Protein AF-A0A847FSV0-F1 (afdb_monomer)

pLDDT: mean 87.78, std 17.18, range [25.12, 98.75]

Foldseek 3Di:
DFQLAFAAEQAFEDDGDDLVLLLVRLLLCLVLVGAEYEYQHDPPCCQEVVVLDDDDPVRLVSVLVSCVSSVVSNHQYEYEHEHQPDDLPDPVSLVSVVVVVVSVVVSPHQEYEYEPAPHDLDDPDPVSCVPQVHPLSSVQVSQQVVQVVSCVVPVSHAYEYEHNCQAAFPPDDPSLQSNLVRHDQRYAYEHAYRDVADPAHELNRLQNSCVSNVHAHEYAHAPPAQHDLSLQEQRQAEDDRYAQCNSVRHNHYHYNAYPQSLSRQQNSQLSSQCSVGVPPRDRVVSNLVSLCVSQNPVLSVLVVLQQVLLVLLVLLVQLVVCVVVVPPVSNVVSLVVSLVSLVSNLVSLVCLQPPRPNVSVSVVCVLLSQLSVLLSQLLVLLSVLVVCVVVVHQLQVSLVRNVLSVVSNVPSRDRSSCSCVVSSVVSNVSNPPDDDDDPDPPPPPPPDDDPDPPPDDDDAWDAQAVQWTWDDALWIWIWRDFQQETEIEFQFLNPNVVRSVVVNHDYYAEYEYQAFACRRCVNVQVCVVRPHAYEYQPLCLCLAAVVVVVVVPDDDPPDFFLAPSVRGYPDHDFHNYYQYAQDWDWDHDDDDIWIWGWHQQFALFNRGTKTKTDDPDDDDDDDDDDDDDDDDDDDDDPDRDPDDFIEIAREQLDQWQLDGPDPSNQDGGRLDRLNLLSSLLRLVVVLVVCGAWYHYRHHDIDPPRNNSSVNNSVNSCVVCSVRPVQPVCSVVCLQDQWDDPDLQKIWRNQAQWIKIWGQDPVLEIEIEFAAASHGSDFGPDDGSSRGDHDCSCVVVCCVVNVRPAYAAYEYQAAARSRCNCQVVCCVNRVHAYEYEPLHQCCQQCVLQDPAPRHDDDRRHHPHYDYAPDWDDDRPKIWHWHQQPFQARSGIWIWIDDPNFIETENEAQAPDQASQHGNHDLRRVHWLQRQLVNLVVCVVSVGQWYHYGRYDIDGDDPCNSVSSNVVSVVSSVVQCVVDDQQQTPLSNLVQWEKGRQEEEDAAQDKDKIKIKGFQVSRGDRDDDDDDDDPPPDDDPDFDAWKKKKKAKAFPPPKDKPPRIDIDTHGGRDMDMDMMIIHHHAQDFDWFGKMFIFMDINNRTPGGSYIGTYGYHHPPDDSD

Structure (mmCIF, N/CA/C/O backbone):
data_AF-A0A847FSV0-F1
#
_entry.id   AF-A0A847FSV0-F1
#
loop_
_atom_site.group_PDB
_atom_site.id
_atom_site.type_symbol
_atom_site.label_atom_id
_atom_site.label_alt_id
_atom_site.label_comp_id
_atom_site.label_asym_id
_atom_site.label_entity_id
_atom_site.label_seq_id
_atom_site.pdbx_PDB_ins_code
_atom_site.Cartn_x
_atom_site.Cartn_y
_atom_site.Cartn_z
_atom_site.occupancy
_atom_site.B_iso_or_equiv
_atom_site.auth_seq_id
_atom_site.auth_comp_id
_atom_site.auth_asym_id
_atom_site.auth_atom_id
_atom_site.pdbx_PDB_model_num
ATOM 1 N N . MET A 1 1 ? 45.538 18.239 -22.718 1.00 49.47 1 MET A N 1
ATOM 2 C CA . MET A 1 1 ? 45.861 17.245 -21.675 1.00 49.47 1 MET A CA 1
ATOM 3 C C . MET A 1 1 ? 44.571 16.511 -21.412 1.00 49.47 1 MET A C 1
ATOM 5 O O . MET A 1 1 ? 43.623 17.166 -21.015 1.00 49.47 1 MET A O 1
ATOM 9 N N . THR A 1 2 ? 44.470 15.238 -21.768 1.00 70.06 2 THR A N 1
ATOM 10 C CA . THR A 1 2 ? 43.168 14.561 -21.808 1.00 70.06 2 THR A CA 1
ATOM 11 C C . THR A 1 2 ? 43.299 13.171 -21.227 1.00 70.06 2 THR A C 1
ATOM 13 O O . THR A 1 2 ? 44.134 12.394 -21.681 1.00 70.06 2 THR A O 1
ATOM 16 N N . PHE A 1 3 ? 42.459 12.882 -20.237 1.00 91.62 3 PHE A N 1
ATOM 17 C CA . PHE A 1 3 ? 42.220 11.539 -19.727 1.00 91.62 3 PHE A CA 1
ATOM 18 C C . PHE A 1 3 ? 41.781 10.644 -20.891 1.00 91.62 3 PHE A C 1
ATOM 20 O O . PHE A 1 3 ? 40.796 10.956 -21.566 1.00 91.62 3 PHE A O 1
ATOM 27 N N . GLU A 1 4 ? 42.504 9.554 -21.146 1.00 93.62 4 GLU A N 1
ATOM 28 C CA . GLU A 1 4 ? 42.165 8.604 -22.214 1.00 93.62 4 GLU A CA 1
ATOM 29 C C . GLU A 1 4 ? 40.834 7.910 -21.897 1.00 93.62 4 GLU A C 1
ATOM 31 O O . GLU A 1 4 ? 39.951 7.799 -22.753 1.00 93.62 4 GLU A O 1
ATOM 36 N N . ILE A 1 5 ? 40.691 7.501 -20.635 1.00 96.44 5 ILE A N 1
ATOM 37 C CA . ILE A 1 5 ? 39.527 6.807 -20.089 1.00 96.44 5 ILE A CA 1
ATOM 38 C C . ILE A 1 5 ? 38.779 7.765 -19.156 1.00 96.44 5 ILE A C 1
ATOM 40 O O . ILE A 1 5 ? 39.363 8.310 -18.217 1.00 96.44 5 ILE A O 1
ATOM 44 N N . ARG A 1 6 ? 37.492 7.977 -19.437 1.00 97.56 6 ARG A N 1
ATOM 45 C CA . ARG A 1 6 ? 36.583 8.855 -18.689 1.00 97.56 6 ARG A CA 1
ATOM 46 C C . ARG A 1 6 ? 35.257 8.133 -18.543 1.00 97.56 6 ARG A C 1
ATOM 48 O O . ARG A 1 6 ? 34.651 7.790 -19.559 1.00 97.56 6 ARG A O 1
ATOM 55 N N . GLY A 1 7 ? 34.802 7.883 -17.327 1.00 97.00 7 GLY A N 1
ATOM 56 C CA . GLY A 1 7 ? 33.602 7.075 -17.186 1.00 97.00 7 GLY A CA 1
ATOM 57 C C . GLY A 1 7 ? 33.263 6.679 -15.772 1.00 97.00 7 GLY A C 1
ATOM 58 O O . GLY A 1 7 ? 33.636 7.351 -14.811 1.00 97.00 7 GLY A O 1
ATOM 59 N N . LEU A 1 8 ? 32.574 5.547 -15.672 1.00 96.88 8 LEU A N 1
ATOM 60 C CA . LEU A 1 8 ? 32.171 4.971 -14.400 1.00 96.88 8 LEU A CA 1
ATOM 61 C C . LEU A 1 8 ? 32.598 3.511 -14.273 1.00 96.88 8 LEU A C 1
ATOM 63 O O . LEU A 1 8 ? 32.729 2.785 -15.263 1.00 96.88 8 LEU A O 1
ATOM 67 N N . VAL A 1 9 ? 32.773 3.089 -13.028 1.00 98.06 9 VAL A N 1
ATOM 68 C CA . VAL A 1 9 ? 32.883 1.694 -12.616 1.00 98.06 9 VAL A CA 1
ATOM 69 C C . VAL A 1 9 ? 31.700 1.378 -11.713 1.00 98.06 9 VAL A C 1
ATOM 71 O O . VAL A 1 9 ? 31.570 1.940 -10.634 1.00 98.06 9 VAL A O 1
ATOM 74 N N . GLU A 1 10 ? 30.811 0.486 -12.147 1.00 97.94 10 GLU A N 1
ATOM 75 C CA . GLU A 1 10 ? 29.708 -0.008 -11.318 1.00 97.94 10 GLU A CA 1
ATOM 76 C C . GLU A 1 10 ? 30.289 -1.012 -10.316 1.00 97.94 10 GLU A C 1
ATOM 78 O O . GLU A 1 10 ? 30.184 -2.217 -10.513 1.00 97.94 10 GLU A O 1
ATOM 83 N N . GLY A 1 11 ? 31.014 -0.517 -9.311 1.00 95.44 11 GLY A N 1
ATOM 84 C CA . GLY A 1 11 ? 31.899 -1.317 -8.461 1.00 95.44 11 GLY A CA 1
ATOM 85 C C . GLY A 1 11 ? 31.533 -1.333 -6.978 1.00 95.44 11 GLY A C 1
ATOM 86 O O . GLY A 1 11 ? 32.317 -1.835 -6.168 1.00 95.44 11 GLY A O 1
ATOM 87 N N . PHE A 1 12 ? 30.365 -0.789 -6.637 1.00 95.94 12 PHE A N 1
ATOM 88 C CA . PHE A 1 12 ? 29.830 -0.666 -5.286 1.00 95.94 12 PHE A CA 1
ATOM 89 C C . PHE A 1 12 ? 29.203 -1.970 -4.750 1.00 95.94 12 PHE A C 1
ATOM 91 O O . PHE A 1 12 ? 28.859 -2.898 -5.494 1.00 95.94 12 PHE A O 1
ATOM 98 N N . TYR A 1 13 ? 29.047 -2.032 -3.428 1.00 93.50 13 TYR A N 1
ATOM 99 C CA . TYR A 1 13 ? 28.321 -3.060 -2.684 1.00 93.50 13 TYR A CA 1
ATOM 100 C C . TYR A 1 13 ? 26.835 -2.708 -2.541 1.00 93.50 13 TYR A C 1
ATOM 102 O O . TYR A 1 13 ? 26.480 -1.573 -2.260 1.00 93.50 13 TYR A O 1
ATOM 110 N N . GLY A 1 14 ? 25.951 -3.702 -2.641 1.00 92.50 14 GLY A N 1
ATOM 111 C CA . GLY A 1 14 ? 24.498 -3.536 -2.490 1.00 92.50 14 GLY A CA 1
ATOM 112 C C . GLY A 1 14 ? 23.707 -3.874 -3.759 1.00 92.50 14 GLY A C 1
ATOM 113 O O . GLY A 1 14 ? 24.221 -4.574 -4.632 1.00 92.50 14 GLY A O 1
ATOM 114 N N . PRO A 1 15 ? 22.427 -3.467 -3.852 1.00 90.25 15 PRO A N 1
ATOM 115 C CA . PRO A 1 15 ? 21.629 -3.655 -5.061 1.00 90.25 15 PRO A CA 1
ATOM 116 C C . PRO A 1 15 ? 22.259 -2.909 -6.244 1.00 90.25 15 PRO A C 1
ATOM 118 O O . PRO A 1 15 ? 22.368 -1.689 -6.212 1.00 90.25 15 PRO A O 1
ATOM 121 N N . PHE A 1 16 ? 22.687 -3.647 -7.266 1.00 92.94 16 PHE A N 1
ATOM 122 C CA . PHE A 1 16 ? 23.274 -3.090 -8.485 1.00 92.94 16 PHE A CA 1
ATOM 123 C C . PHE A 1 16 ? 22.200 -2.672 -9.490 1.00 92.94 16 PHE A C 1
ATOM 125 O O . PHE A 1 16 ? 21.028 -3.036 -9.348 1.00 92.94 16 PHE A O 1
ATOM 132 N N . TYR A 1 17 ? 22.584 -1.889 -10.496 1.00 96.81 17 TYR A N 1
ATOM 133 C CA . TYR A 1 17 ? 21.621 -1.255 -11.386 1.00 96.81 17 TYR A CA 1
ATOM 134 C C . TYR A 1 17 ? 20.850 -2.292 -12.199 1.00 96.81 17 TYR A C 1
ATOM 136 O O . TYR A 1 17 ? 21.389 -3.309 -12.651 1.00 96.81 17 TYR A O 1
ATOM 144 N N . THR A 1 18 ? 19.565 -2.030 -12.418 1.00 95.56 18 THR A N 1
ATOM 145 C CA . THR A 1 18 ? 18.742 -2.784 -13.374 1.00 95.56 18 THR A CA 1
ATOM 146 C C . THR A 1 18 ? 19.190 -2.493 -14.810 1.00 95.56 18 THR A C 1
ATOM 148 O O . THR A 1 18 ? 19.906 -1.524 -15.057 1.00 95.56 18 THR A O 1
ATOM 151 N N . SER A 1 19 ? 18.777 -3.314 -15.784 1.00 93.75 19 SER A N 1
ATOM 152 C CA . SER A 1 19 ? 19.154 -3.084 -17.190 1.00 93.75 19 SER A CA 1
ATOM 153 C C . SER A 1 19 ? 18.707 -1.705 -17.687 1.00 93.75 19 SER A C 1
ATOM 155 O O . SER A 1 19 ? 19.531 -0.971 -18.217 1.00 93.75 19 SER A O 1
ATOM 157 N N . ALA A 1 20 ? 17.467 -1.296 -17.391 1.00 95.19 20 ALA A N 1
ATOM 158 C CA . ALA A 1 20 ? 16.952 0.019 -17.777 1.00 95.19 20 ALA A CA 1
ATOM 159 C C . ALA A 1 20 ? 17.754 1.181 -17.159 1.00 95.19 20 ALA A C 1
ATOM 161 O O . ALA A 1 20 ? 18.079 2.140 -17.853 1.00 95.19 20 ALA A O 1
ATOM 162 N N . GLN A 1 21 ? 18.128 1.076 -15.878 1.00 97.44 21 GLN A N 1
ATOM 163 C CA . GLN A 1 21 ? 18.961 2.086 -15.210 1.00 97.44 21 GLN A CA 1
ATOM 164 C C . GLN A 1 21 ? 20.370 2.161 -15.816 1.00 97.44 21 GLN A C 1
ATOM 166 O O . GLN A 1 21 ? 20.910 3.251 -15.977 1.00 97.44 21 GLN A O 1
ATOM 171 N N . ARG A 1 22 ? 20.967 1.021 -16.194 1.00 97.44 22 ARG A N 1
ATOM 172 C CA . ARG A 1 22 ? 22.274 0.998 -16.874 1.00 97.44 22 ARG A CA 1
ATOM 173 C C . ARG A 1 22 ? 22.206 1.616 -18.261 1.00 97.44 22 ARG A C 1
ATOM 175 O O . ARG A 1 22 ? 23.086 2.384 -18.620 1.00 97.44 22 ARG A O 1
ATOM 182 N N . GLU A 1 23 ? 21.176 1.299 -19.037 1.00 97.50 23 GLU A N 1
ATOM 183 C CA . GLU A 1 23 ? 20.979 1.883 -20.365 1.00 97.50 23 GLU A CA 1
ATOM 184 C C . GLU A 1 23 ? 20.797 3.400 -20.305 1.00 97.50 23 GLU A C 1
ATOM 186 O O . GLU A 1 23 ? 21.365 4.133 -21.112 1.00 97.50 23 GLU A O 1
ATOM 191 N N . ASP A 1 24 ? 20.014 3.877 -19.342 1.00 98.25 24 ASP A N 1
ATOM 192 C CA . ASP A 1 24 ? 19.839 5.301 -19.092 1.00 98.25 24 ASP A CA 1
ATOM 193 C C . ASP A 1 24 ? 21.158 5.977 -18.669 1.00 98.25 24 ASP A C 1
ATOM 195 O O . ASP A 1 24 ? 21.551 6.992 -19.248 1.00 98.25 24 ASP A O 1
ATOM 199 N N . MET A 1 25 ? 21.924 5.344 -17.776 1.00 98.56 25 MET A N 1
ATOM 200 C CA . MET A 1 25 ? 23.259 5.810 -17.399 1.00 98.56 25 MET A CA 1
ATOM 201 C C . MET A 1 25 ? 24.235 5.834 -18.589 1.00 98.56 25 MET A C 1
ATOM 203 O O . MET A 1 25 ? 25.004 6.780 -18.728 1.00 98.56 25 MET A O 1
ATOM 207 N N . LEU A 1 26 ? 24.198 4.847 -19.491 1.00 98.69 26 LEU A N 1
ATOM 208 C CA . LEU A 1 26 ? 25.014 4.850 -20.712 1.00 98.69 26 LEU A CA 1
ATOM 209 C C . LEU A 1 26 ? 24.681 6.051 -21.608 1.00 98.69 26 LEU A C 1
ATOM 211 O O . LEU A 1 26 ? 25.589 6.726 -22.091 1.00 98.69 26 LEU A O 1
ATOM 215 N N . ARG A 1 27 ? 23.395 6.368 -21.800 1.00 98.50 27 ARG A N 1
ATOM 216 C CA . ARG A 1 27 ? 22.982 7.557 -22.569 1.00 98.50 27 ARG A CA 1
ATOM 217 C C . ARG A 1 27 ? 23.471 8.845 -21.910 1.00 98.50 27 ARG A C 1
ATOM 219 O O . ARG A 1 27 ? 23.972 9.726 -22.606 1.00 98.50 27 ARG A O 1
ATOM 226 N N . PHE A 1 28 ? 23.386 8.923 -20.584 1.00 98.56 28 PHE A N 1
ATOM 227 C CA . PHE A 1 28 ? 23.906 10.050 -19.815 1.00 98.56 28 PHE A CA 1
ATOM 228 C C . PHE A 1 28 ? 25.426 10.215 -19.985 1.00 98.56 28 PHE A C 1
ATOM 230 O O . PHE A 1 28 ? 25.893 11.295 -20.338 1.00 98.56 28 PHE A O 1
ATOM 237 N N . LEU A 1 29 ? 26.207 9.142 -19.826 1.00 98.38 29 LEU A N 1
ATOM 238 C CA . LEU A 1 29 ? 27.659 9.175 -20.032 1.00 98.38 29 LEU A CA 1
ATOM 239 C C . LEU A 1 29 ? 28.037 9.671 -21.435 1.00 98.38 29 LEU A C 1
ATOM 241 O O . LEU A 1 29 ? 28.937 10.503 -21.570 1.00 98.38 29 LEU A O 1
ATOM 245 N N . ALA A 1 30 ? 27.335 9.191 -22.465 1.00 98.00 30 ALA A N 1
ATOM 246 C CA . ALA A 1 30 ? 27.571 9.595 -23.848 1.00 98.00 30 ALA A CA 1
ATOM 247 C C . ALA A 1 30 ? 27.296 11.091 -24.057 1.00 98.00 30 ALA A C 1
ATOM 249 O O . ALA A 1 30 ? 28.098 11.782 -24.688 1.00 98.00 30 ALA A O 1
ATOM 250 N N . ALA A 1 31 ? 26.203 11.606 -23.481 1.00 97.88 31 ALA A N 1
ATOM 251 C CA . ALA A 1 31 ? 25.855 13.027 -23.531 1.00 97.88 31 ALA A CA 1
ATOM 252 C C . ALA A 1 31 ? 26.927 13.923 -22.880 1.00 97.88 31 ALA A C 1
ATOM 254 O O . ALA A 1 31 ? 27.146 15.047 -23.327 1.00 97.88 31 ALA A O 1
ATOM 255 N N . HIS A 1 32 ? 27.648 13.394 -21.888 1.00 97.44 32 HIS A N 1
ATOM 256 C CA . HIS A 1 32 ? 28.725 14.073 -21.160 1.00 97.44 32 HIS A CA 1
ATOM 257 C C . HIS A 1 32 ? 30.138 13.762 -21.688 1.00 97.44 32 HIS A C 1
ATOM 259 O O . HIS A 1 32 ? 31.134 14.002 -21.004 1.00 97.44 32 HIS A O 1
ATOM 265 N N . ALA A 1 33 ? 30.254 13.220 -22.907 1.00 95.88 33 ALA A N 1
ATOM 266 C CA . ALA A 1 33 ? 31.527 12.865 -23.553 1.00 95.88 33 ALA A CA 1
ATOM 267 C C . ALA A 1 33 ? 32.432 11.917 -22.726 1.00 95.88 33 ALA A C 1
ATOM 269 O O . ALA A 1 33 ? 33.657 11.831 -22.940 1.00 95.88 33 ALA A O 1
ATOM 270 N N . MET A 1 34 ? 31.827 11.168 -21.801 1.00 97.44 34 MET A N 1
ATOM 271 C CA . MET A 1 34 ? 32.449 10.023 -21.155 1.00 97.44 34 MET A CA 1
ATOM 272 C C . MET A 1 34 ? 32.408 8.829 -22.111 1.00 97.44 34 MET A C 1
ATOM 274 O O . MET A 1 34 ? 31.476 8.659 -22.890 1.00 97.44 34 MET A O 1
ATOM 278 N N . ASN A 1 35 ? 33.459 8.015 -22.093 1.00 97.75 35 ASN A N 1
ATOM 279 C CA . ASN A 1 35 ? 33.707 7.001 -23.114 1.00 97.75 35 ASN A CA 1
ATOM 280 C C . ASN A 1 35 ? 33.861 5.585 -22.555 1.00 97.75 35 ASN A C 1
ATOM 282 O O . ASN A 1 35 ? 34.214 4.687 -23.320 1.00 97.75 35 ASN A O 1
ATOM 286 N N . PHE A 1 36 ? 33.638 5.373 -21.256 1.00 98.50 36 PHE A N 1
ATOM 287 C CA . PHE A 1 36 ? 33.890 4.085 -20.617 1.00 98.50 36 PHE A CA 1
ATOM 288 C C . PHE A 1 36 ? 32.837 3.724 -19.562 1.00 98.50 36 PHE A C 1
ATOM 290 O O . PHE A 1 36 ? 32.452 4.553 -18.739 1.00 98.50 36 PHE A O 1
ATOM 297 N N . TYR A 1 37 ? 32.413 2.463 -19.558 1.00 98.62 37 TYR A N 1
ATOM 298 C CA . TYR A 1 37 ? 31.558 1.874 -18.528 1.00 98.62 37 TYR A CA 1
ATOM 299 C C . TYR A 1 37 ? 32.149 0.530 -18.115 1.00 98.62 37 TYR A C 1
ATOM 301 O O . TYR A 1 37 ? 32.219 -0.378 -18.941 1.00 98.62 37 TYR A O 1
ATOM 309 N N . LEU A 1 38 ? 32.568 0.375 -16.858 1.00 98.62 38 LEU A N 1
ATOM 310 C CA . LEU A 1 38 ? 33.069 -0.898 -16.337 1.00 98.62 38 LEU A CA 1
ATOM 311 C C . LEU A 1 38 ? 32.003 -1.598 -15.496 1.00 98.62 38 LEU A C 1
ATOM 313 O O . LEU A 1 38 ? 31.658 -1.133 -14.410 1.00 98.62 38 LEU A O 1
ATOM 317 N N . TYR A 1 39 ? 31.524 -2.747 -15.969 1.00 98.38 39 TYR A N 1
ATOM 318 C CA . TYR A 1 39 ? 30.622 -3.606 -15.210 1.00 98.38 39 TYR A CA 1
ATOM 319 C C . TYR A 1 39 ? 31.410 -4.463 -14.212 1.00 98.38 39 TYR A C 1
ATOM 321 O O . TYR A 1 39 ? 32.133 -5.378 -14.616 1.00 98.38 39 TYR A O 1
ATOM 329 N N . GLY A 1 40 ? 31.266 -4.188 -12.913 1.00 96.31 40 GLY A N 1
ATOM 330 C CA . GLY A 1 40 ? 31.852 -5.003 -11.845 1.00 96.31 40 GLY A CA 1
ATOM 331 C C . GLY A 1 40 ? 31.119 -4.949 -10.497 1.00 96.31 40 GLY A C 1
ATOM 332 O O . GLY A 1 40 ? 31.790 -4.785 -9.472 1.00 96.31 40 GLY A O 1
ATOM 333 N N . PRO A 1 41 ? 29.773 -5.060 -10.457 1.00 96.06 41 PRO A N 1
ATOM 334 C CA . PRO A 1 41 ? 29.023 -4.885 -9.218 1.00 96.06 41 PRO A CA 1
ATOM 335 C C . PRO A 1 41 ? 29.318 -6.005 -8.219 1.00 96.06 41 PRO A C 1
ATOM 337 O O . PRO A 1 41 ? 29.172 -7.193 -8.519 1.00 96.06 41 PRO A O 1
ATOM 340 N N . LYS A 1 42 ? 29.674 -5.645 -6.980 1.00 92.00 42 LYS A N 1
ATOM 341 C CA . LYS A 1 42 ? 30.184 -6.601 -5.977 1.00 92.00 42 LYS A CA 1
ATOM 342 C C . LYS A 1 42 ? 29.162 -7.659 -5.553 1.00 92.00 42 LYS A C 1
ATOM 344 O O . LYS A 1 42 ? 29.546 -8.767 -5.163 1.00 92.00 42 LYS A O 1
ATOM 349 N N . ASN A 1 43 ? 27.871 -7.333 -5.633 1.00 93.94 43 ASN A N 1
ATOM 350 C CA . ASN A 1 43 ? 26.770 -8.230 -5.276 1.00 93.94 43 ASN A CA 1
ATOM 351 C C . ASN A 1 43 ? 26.270 -9.091 -6.446 1.00 93.94 43 ASN A C 1
ATOM 353 O O . ASN A 1 43 ? 25.437 -9.977 -6.219 1.00 93.94 43 ASN A O 1
ATOM 357 N N . ASP A 1 44 ? 26.778 -8.893 -7.666 1.00 95.00 44 ASP A N 1
ATOM 358 C CA . ASP A 1 44 ? 26.498 -9.812 -8.764 1.00 95.00 44 ASP A CA 1
ATOM 359 C C . ASP A 1 44 ? 27.259 -11.130 -8.553 1.00 95.00 44 ASP A C 1
ATOM 361 O O . ASP A 1 44 ? 28.492 -11.209 -8.529 1.00 95.00 44 ASP A O 1
ATOM 365 N N . ARG A 1 45 ? 26.504 -12.207 -8.318 1.00 93.69 45 ARG A N 1
ATOM 366 C CA . ARG A 1 45 ? 27.084 -13.478 -7.862 1.00 93.69 45 ARG A CA 1
ATOM 367 C C . ARG A 1 45 ? 28.008 -14.100 -8.916 1.00 93.69 45 ARG A C 1
ATOM 369 O O . ARG A 1 45 ? 29.097 -14.505 -8.512 1.00 93.69 45 ARG A O 1
ATOM 376 N N . PRO A 1 46 ? 27.646 -14.191 -10.211 1.00 94.69 46 PRO A N 1
ATOM 377 C CA . PRO A 1 46 ? 28.531 -14.716 -11.251 1.00 94.69 46 PRO A CA 1
ATOM 378 C C . PRO A 1 46 ? 29.742 -13.821 -11.561 1.00 94.69 46 PRO A C 1
ATOM 380 O O . PRO A 1 46 ? 30.707 -14.321 -12.130 1.00 94.69 46 PRO A O 1
ATOM 383 N N . HIS A 1 47 ? 29.732 -12.543 -11.168 1.00 93.56 47 HIS A N 1
ATOM 384 C CA . HIS A 1 47 ? 30.912 -11.674 -11.214 1.00 93.56 47 HIS A CA 1
ATOM 385 C C . HIS A 1 47 ? 31.908 -11.980 -10.074 1.00 93.56 47 HIS A C 1
ATOM 387 O O . HIS A 1 47 ? 33.121 -11.968 -10.296 1.00 93.56 47 HIS A O 1
ATOM 393 N N . ARG A 1 48 ? 31.409 -12.273 -8.858 1.00 94.44 48 ARG A N 1
ATOM 394 C CA . ARG A 1 48 ? 32.243 -12.389 -7.642 1.00 94.44 48 ARG A CA 1
ATOM 395 C C . ARG A 1 48 ? 32.080 -13.692 -6.854 1.00 94.44 48 ARG A C 1
ATOM 397 O O . ARG A 1 48 ? 32.866 -14.629 -6.987 1.00 94.44 48 ARG A O 1
ATOM 404 N N . ALA A 1 49 ? 31.063 -13.775 -5.994 1.00 90.88 49 ALA A N 1
ATOM 405 C CA . ALA A 1 49 ? 30.953 -14.838 -4.982 1.00 90.88 49 ALA A CA 1
ATOM 406 C C . ALA A 1 49 ? 30.761 -16.252 -5.570 1.00 90.88 49 ALA A C 1
ATOM 408 O O . ALA A 1 49 ? 31.173 -17.246 -4.976 1.00 90.88 49 ALA A O 1
ATOM 409 N N . ARG A 1 50 ? 30.128 -16.348 -6.741 1.00 92.56 50 ARG A N 1
ATOM 410 C CA . ARG A 1 50 ? 29.892 -17.579 -7.506 1.00 92.56 50 ARG A CA 1
ATOM 411 C C . ARG A 1 50 ? 30.482 -17.457 -8.910 1.00 92.56 50 ARG A C 1
ATOM 413 O O . ARG A 1 50 ? 29.857 -17.892 -9.867 1.00 92.56 50 ARG A O 1
ATOM 420 N N . TRP A 1 51 ? 31.683 -16.896 -9.035 1.00 94.12 51 TRP A N 1
ATOM 421 C CA . TRP A 1 51 ? 32.332 -16.644 -10.327 1.00 94.12 51 TRP A CA 1
ATOM 422 C C . TRP A 1 51 ? 32.507 -17.891 -11.220 1.00 94.12 51 TRP A C 1
ATOM 424 O O . TRP A 1 51 ? 32.497 -17.788 -12.445 1.00 94.12 51 TRP A O 1
ATOM 434 N N . ARG A 1 52 ? 32.596 -19.088 -10.619 1.00 94.25 52 ARG A N 1
ATOM 435 C CA . ARG A 1 52 ? 32.618 -20.372 -11.348 1.00 94.25 52 ARG A CA 1
ATOM 436 C C . ARG A 1 52 ? 31.262 -20.756 -11.962 1.00 94.25 52 ARG A C 1
ATOM 438 O O . ARG A 1 52 ? 31.215 -21.625 -12.821 1.00 94.25 52 ARG A O 1
ATOM 445 N N . ALA A 1 53 ? 30.161 -20.147 -11.520 1.00 88.62 53 ALA A N 1
ATOM 446 C CA . ALA A 1 53 ? 28.818 -20.379 -12.050 1.00 88.62 53 ALA A CA 1
ATOM 447 C C . ALA A 1 53 ? 28.503 -19.394 -13.185 1.00 88.62 53 ALA A C 1
ATOM 449 O O . ALA A 1 53 ? 28.835 -18.215 -13.084 1.00 88.62 53 ALA A O 1
ATOM 450 N N . GLY A 1 54 ? 27.855 -19.867 -14.254 1.00 82.88 54 GLY A N 1
ATOM 451 C CA . GLY A 1 54 ? 27.432 -19.060 -15.409 1.00 82.88 54 GLY A CA 1
ATOM 452 C C . GLY A 1 54 ? 26.383 -17.984 -15.091 1.00 82.88 54 GLY A C 1
ATOM 453 O O . GLY A 1 54 ? 25.787 -17.982 -14.014 1.00 82.88 54 GLY A O 1
ATOM 454 N N . TYR A 1 55 ? 26.148 -17.084 -16.050 1.00 92.19 55 TYR A N 1
ATOM 455 C CA . TYR A 1 55 ? 24.975 -16.200 -16.049 1.00 92.19 55 TYR A CA 1
ATOM 456 C C . TYR A 1 55 ? 23.728 -16.968 -16.501 1.00 92.19 55 TYR A C 1
ATOM 458 O O . TYR A 1 55 ? 23.815 -17.803 -17.402 1.00 92.19 55 TYR A O 1
ATOM 466 N N . ALA A 1 56 ? 22.571 -16.669 -15.904 1.00 90.00 56 ALA A N 1
ATOM 467 C CA . ALA A 1 56 ? 21.292 -17.147 -16.429 1.00 90.00 56 ALA A CA 1
ATOM 468 C C . ALA A 1 56 ? 20.975 -16.466 -17.781 1.00 90.00 56 ALA A C 1
ATOM 470 O O . ALA A 1 56 ? 21.402 -15.322 -17.984 1.00 90.00 56 ALA A O 1
ATOM 471 N N . PRO A 1 57 ? 20.228 -17.118 -18.696 1.00 90.00 57 PRO A N 1
ATOM 472 C CA . PRO A 1 57 ? 19.924 -16.567 -20.020 1.00 90.00 57 PRO A CA 1
ATOM 473 C C . PRO A 1 57 ? 19.314 -15.160 -19.984 1.00 90.00 57 PRO A C 1
ATOM 475 O O . PRO A 1 57 ? 19.698 -14.299 -20.771 1.00 90.00 57 PRO A O 1
ATOM 478 N N . GLU A 1 58 ? 18.422 -14.894 -19.033 1.00 85.75 58 GLU A N 1
ATOM 479 C CA . GLU A 1 58 ? 17.715 -13.617 -18.903 1.00 85.75 58 GLU A CA 1
ATOM 480 C C . GLU A 1 58 ? 18.659 -12.497 -18.438 1.00 85.75 58 GLU A C 1
ATOM 482 O O . GLU A 1 58 ? 18.611 -11.376 -18.944 1.00 85.75 58 GLU A O 1
ATOM 487 N N . GLN A 1 59 ? 19.567 -12.810 -17.505 1.00 87.31 59 GLN A N 1
ATOM 488 C CA . GLN A 1 59 ? 20.595 -11.870 -17.043 1.00 87.31 59 GLN A CA 1
ATOM 489 C C . GLN A 1 59 ? 21.569 -11.531 -18.174 1.00 87.31 59 GLN A C 1
ATOM 491 O O . GLN A 1 59 ? 21.934 -10.369 -18.362 1.00 87.31 59 GLN A O 1
ATOM 496 N N . LEU A 1 60 ? 21.963 -12.547 -18.946 1.00 93.31 60 LEU A N 1
ATOM 497 C CA . LEU A 1 60 ? 22.867 -12.390 -20.076 1.00 93.31 60 LEU A CA 1
ATOM 498 C C . LEU A 1 60 ? 22.233 -11.562 -21.201 1.00 93.31 60 LEU A C 1
ATOM 500 O O . LEU A 1 60 ? 22.911 -10.714 -21.772 1.00 93.31 60 LEU A O 1
ATOM 504 N N . ALA A 1 61 ? 20.939 -11.752 -21.480 1.00 92.56 61 ALA A N 1
ATOM 505 C CA . ALA A 1 61 ? 20.207 -10.968 -22.473 1.00 92.56 61 ALA A CA 1
ATOM 506 C C . ALA A 1 61 ? 20.196 -9.468 -22.131 1.00 92.56 61 ALA A C 1
ATOM 508 O O . ALA A 1 61 ? 20.460 -8.634 -22.997 1.00 92.56 61 ALA A O 1
ATOM 509 N N . GLY A 1 62 ? 19.971 -9.121 -20.858 1.00 91.62 62 GLY A N 1
ATOM 510 C CA . GLY A 1 62 ? 20.038 -7.731 -20.398 1.00 91.62 62 GLY A CA 1
ATOM 511 C C . GLY A 1 62 ? 21.432 -7.109 -20.549 1.00 91.62 62 GLY A C 1
ATOM 512 O O . GLY A 1 62 ? 21.556 -5.964 -20.978 1.00 91.62 62 GLY A O 1
ATOM 513 N N . LEU A 1 63 ? 22.492 -7.863 -20.235 1.00 95.31 63 LEU A N 1
ATOM 514 C CA . LEU A 1 63 ? 23.875 -7.405 -20.418 1.00 95.31 63 LEU A CA 1
ATOM 515 C C . LEU A 1 63 ? 24.236 -7.253 -21.900 1.00 95.31 63 LEU A C 1
ATOM 517 O O . LEU A 1 63 ? 24.841 -6.254 -22.272 1.00 95.31 63 LEU A O 1
ATOM 521 N N . ALA A 1 64 ? 23.824 -8.198 -22.748 1.00 96.62 64 ALA A N 1
ATOM 522 C CA . ALA A 1 64 ? 24.037 -8.135 -24.191 1.00 96.62 64 ALA A CA 1
ATOM 523 C C . ALA A 1 64 ? 23.396 -6.883 -24.807 1.00 96.62 64 ALA A C 1
ATOM 525 O O . ALA A 1 64 ? 24.028 -6.207 -25.617 1.00 96.62 64 ALA A O 1
ATOM 526 N N . HIS A 1 65 ? 22.177 -6.537 -24.381 1.00 96.31 65 HIS A N 1
ATOM 527 C CA . HIS A 1 65 ? 21.511 -5.320 -24.836 1.00 96.31 65 HIS A CA 1
ATOM 528 C C . HIS A 1 65 ? 22.269 -4.052 -24.410 1.00 96.31 65 HIS A C 1
ATOM 530 O O . HIS A 1 65 ? 22.524 -3.183 -25.240 1.00 96.31 65 HIS A O 1
ATOM 536 N N . GLY A 1 66 ? 22.716 -3.978 -23.151 1.00 97.12 66 GLY A N 1
ATOM 537 C CA . GLY A 1 66 ? 23.528 -2.857 -22.665 1.00 97.12 66 GLY A CA 1
ATOM 538 C C . GLY A 1 66 ? 24.871 -2.713 -23.393 1.00 97.12 66 GLY A C 1
ATOM 539 O O . GLY A 1 66 ? 25.278 -1.596 -23.706 1.00 97.12 66 GLY A O 1
ATOM 540 N N . ILE A 1 67 ? 25.539 -3.826 -23.718 1.00 98.50 67 ILE A N 1
ATOM 541 C CA . ILE A 1 67 ? 26.793 -3.830 -24.494 1.00 98.50 67 ILE A CA 1
ATOM 542 C C . ILE A 1 67 ? 26.558 -3.299 -25.914 1.00 98.50 67 ILE A C 1
ATOM 544 O O . ILE A 1 67 ? 27.341 -2.480 -26.398 1.00 98.50 67 ILE A O 1
ATOM 548 N N . ALA A 1 68 ? 25.477 -3.730 -26.572 1.00 97.88 68 ALA A N 1
ATOM 549 C CA . ALA A 1 68 ? 25.116 -3.245 -27.902 1.00 97.88 68 ALA A CA 1
ATOM 550 C C . ALA A 1 68 ? 24.815 -1.737 -27.889 1.00 97.88 68 ALA A C 1
ATOM 552 O O . ALA A 1 68 ? 25.385 -0.994 -28.688 1.00 97.88 68 ALA A O 1
ATOM 553 N N . LEU A 1 69 ? 24.011 -1.273 -26.927 1.00 98.25 69 LEU A N 1
ATOM 554 C CA . LEU A 1 69 ? 23.705 0.148 -26.764 1.00 98.25 69 LEU A CA 1
ATOM 555 C C . LEU A 1 69 ? 24.968 0.977 -26.485 1.00 98.25 69 LEU A C 1
ATOM 557 O O . LEU A 1 69 ? 25.140 2.050 -27.055 1.00 98.25 69 LEU A O 1
ATOM 561 N N . ALA A 1 70 ? 25.879 0.489 -25.639 1.00 98.31 70 ALA A N 1
ATOM 562 C CA . ALA A 1 70 ? 27.144 1.172 -25.383 1.00 98.31 70 ALA A CA 1
ATOM 563 C C . ALA A 1 70 ? 27.956 1.353 -26.676 1.00 98.31 70 ALA A C 1
ATOM 565 O O . ALA A 1 70 ? 28.464 2.445 -26.927 1.00 98.31 70 ALA A O 1
ATOM 566 N N . ALA A 1 71 ? 28.016 0.326 -27.530 1.00 97.50 71 ALA A N 1
ATOM 567 C CA . ALA A 1 71 ? 28.689 0.415 -28.822 1.00 97.50 71 ALA A CA 1
ATOM 568 C C . ALA A 1 71 ? 28.034 1.449 -29.758 1.00 97.50 71 ALA A C 1
ATOM 570 O O . ALA A 1 71 ? 28.750 2.225 -30.391 1.00 97.50 71 ALA A O 1
ATOM 571 N N . GLU A 1 72 ? 26.699 1.502 -29.814 1.00 98.06 72 GLU A N 1
ATOM 572 C CA . GLU A 1 72 ? 25.947 2.506 -30.589 1.00 98.06 72 GLU A CA 1
ATOM 573 C C . GLU A 1 72 ? 26.222 3.939 -30.115 1.00 98.06 72 GLU A C 1
ATOM 575 O O . GLU A 1 72 ? 26.334 4.858 -30.925 1.00 98.06 72 GLU A O 1
ATOM 580 N N . LEU A 1 73 ? 26.383 4.120 -28.803 1.00 98.00 73 LEU A N 1
ATOM 581 C CA . LEU A 1 73 ? 26.674 5.405 -28.169 1.00 98.00 73 LEU A CA 1
ATOM 582 C C . LEU A 1 73 ? 28.167 5.782 -28.190 1.00 98.00 73 LEU A C 1
ATOM 584 O O . LEU A 1 73 ? 28.535 6.850 -27.704 1.00 98.00 73 LEU A O 1
ATOM 588 N N . GLY A 1 74 ? 29.042 4.925 -28.729 1.00 96.62 74 GLY A N 1
ATOM 589 C CA . GLY A 1 74 ? 30.491 5.153 -28.743 1.00 96.62 74 GLY A CA 1
ATOM 590 C C . GLY A 1 74 ? 31.175 4.982 -27.378 1.00 96.62 74 GLY A C 1
ATOM 591 O O . GLY A 1 74 ? 32.282 5.485 -27.177 1.00 96.62 74 GLY A O 1
ATOM 592 N N . ILE A 1 75 ? 30.542 4.269 -26.445 1.00 98.19 75 ILE A N 1
ATOM 593 C CA . ILE A 1 75 ? 31.074 3.941 -25.120 1.00 98.19 75 ILE A CA 1
ATOM 594 C C . ILE A 1 75 ? 31.746 2.567 -25.155 1.00 98.19 75 ILE A C 1
ATOM 596 O O . ILE A 1 75 ? 31.170 1.567 -25.583 1.00 98.19 75 ILE A O 1
ATOM 600 N N . ARG A 1 76 ? 32.968 2.493 -24.625 1.00 98.12 76 ARG A N 1
ATOM 601 C CA . ARG A 1 76 ? 33.654 1.228 -24.350 1.00 98.12 76 ARG A CA 1
ATOM 602 C C . ARG A 1 76 ? 33.020 0.566 -23.131 1.00 98.12 76 ARG A C 1
ATOM 604 O O . ARG A 1 76 ? 33.172 1.046 -22.008 1.00 98.12 76 ARG A O 1
ATOM 611 N N . PHE A 1 77 ? 32.313 -0.535 -23.360 1.00 98.62 77 PHE A N 1
ATOM 612 C CA . PHE A 1 77 ? 31.777 -1.370 -22.291 1.00 98.62 77 PHE A CA 1
ATOM 613 C C . PHE A 1 77 ? 32.822 -2.405 -21.868 1.00 98.62 77 PHE A C 1
ATOM 615 O O . PHE A 1 77 ? 33.205 -3.267 -22.664 1.00 98.62 77 PHE A O 1
ATOM 622 N N . GLY A 1 78 ? 33.276 -2.317 -20.621 1.00 98.44 78 GLY A N 1
ATOM 623 C CA . GLY A 1 78 ? 34.212 -3.246 -20.007 1.00 98.44 78 GLY A CA 1
ATOM 624 C C . GLY A 1 78 ? 33.528 -4.241 -19.071 1.00 98.44 78 GLY A C 1
ATOM 625 O O . GLY A 1 78 ? 32.529 -3.920 -18.427 1.00 98.44 78 GLY A O 1
ATOM 626 N N . TYR A 1 79 ? 34.095 -5.441 -18.957 1.00 98.50 79 TYR A N 1
ATOM 627 C CA . TYR A 1 79 ? 33.643 -6.469 -18.015 1.00 98.50 79 TYR A CA 1
ATOM 628 C C . TYR A 1 79 ? 34.744 -6.810 -17.012 1.00 98.50 79 TYR A C 1
ATOM 630 O O . TYR A 1 79 ? 35.840 -7.232 -17.391 1.00 98.50 79 TYR A O 1
ATOM 638 N N . ALA A 1 80 ? 34.442 -6.672 -15.726 1.00 98.12 80 ALA A N 1
ATOM 639 C CA . ALA A 1 80 ? 35.319 -7.104 -14.653 1.00 98.12 80 ALA A CA 1
ATOM 640 C C . ALA A 1 80 ? 34.929 -8.493 -14.129 1.00 98.12 80 ALA A C 1
ATOM 642 O O . ALA A 1 80 ? 33.768 -8.897 -14.184 1.00 98.12 80 ALA A O 1
ATOM 643 N N . LEU A 1 81 ? 35.888 -9.208 -13.543 1.00 97.56 81 LEU A N 1
ATOM 644 C CA . LEU A 1 81 ? 35.654 -10.422 -12.762 1.00 97.56 81 LEU A CA 1
ATOM 645 C C . LEU A 1 81 ? 36.453 -10.370 -11.456 1.00 97.56 81 LEU A C 1
ATOM 647 O O . LEU A 1 81 ? 37.645 -10.073 -11.479 1.00 97.56 81 LEU A O 1
ATOM 651 N N . SER A 1 82 ? 35.815 -10.705 -10.331 1.00 96.00 82 SER A N 1
ATOM 652 C CA . SER A 1 82 ? 36.442 -10.745 -8.999 1.00 96.00 82 SER A CA 1
ATOM 653 C C . SER A 1 82 ? 36.438 -12.175 -8.435 1.00 96.00 82 SER A C 1
ATOM 655 O O . SER A 1 82 ? 35.540 -12.563 -7.682 1.00 96.00 82 SER A O 1
ATOM 657 N N . PRO A 1 83 ? 37.407 -13.031 -8.805 1.00 91.81 83 PRO A N 1
ATOM 658 C CA . PRO A 1 83 ? 37.356 -14.452 -8.480 1.00 91.81 83 PRO A CA 1
ATOM 659 C C . PRO A 1 83 ? 37.888 -14.757 -7.060 1.00 91.81 83 PRO A C 1
ATOM 661 O O . PRO A 1 83 ? 38.915 -15.407 -6.887 1.00 91.81 83 PRO A O 1
ATOM 664 N N . VAL A 1 84 ? 37.156 -14.341 -6.017 1.00 87.88 84 VAL A N 1
ATOM 665 C CA . VAL A 1 84 ? 37.564 -14.335 -4.580 1.00 87.88 84 VAL A CA 1
ATOM 666 C C . VAL A 1 84 ? 38.042 -15.667 -3.966 1.00 87.88 84 VAL A C 1
ATOM 668 O O . VAL A 1 84 ? 38.595 -15.679 -2.867 1.00 87.88 84 VAL A O 1
ATOM 671 N N . SER A 1 85 ? 37.806 -16.797 -4.637 1.00 89.62 85 SER A N 1
ATOM 672 C CA . SER A 1 85 ? 38.180 -18.153 -4.186 1.00 89.62 85 SER A CA 1
ATOM 673 C C . SER A 1 85 ? 39.048 -18.908 -5.197 1.00 89.62 85 SER A C 1
ATOM 675 O O . SER A 1 85 ? 39.102 -20.143 -5.178 1.00 89.62 85 SER A O 1
ATOM 677 N N . MET A 1 86 ? 39.657 -18.194 -6.144 1.00 92.00 86 MET A N 1
ATOM 678 C CA . MET A 1 86 ? 40.502 -18.774 -7.186 1.00 92.00 86 MET A CA 1
ATOM 679 C C . MET A 1 86 ? 41.726 -19.480 -6.602 1.00 92.00 86 MET A C 1
ATOM 681 O O . MET A 1 86 ? 42.365 -18.979 -5.682 1.00 92.00 86 MET A O 1
ATOM 685 N N . SER A 1 87 ? 42.073 -20.630 -7.177 1.00 94.25 87 SER A N 1
ATOM 686 C CA . SER A 1 87 ? 43.424 -21.176 -7.097 1.00 94.25 87 SER A CA 1
ATOM 687 C C . SER A 1 87 ? 44.217 -20.701 -8.310 1.00 94.25 87 SER A C 1
ATOM 689 O O . SER A 1 87 ? 43.956 -21.114 -9.441 1.00 94.25 87 SER A O 1
ATOM 691 N N . TYR A 1 88 ? 45.200 -19.832 -8.083 1.00 93.94 88 TYR A N 1
ATOM 692 C CA . TYR A 1 88 ? 45.976 -19.177 -9.145 1.00 93.94 88 TYR A CA 1
ATOM 693 C C . TYR A 1 88 ? 46.823 -20.153 -9.977 1.00 93.94 88 TYR A C 1
ATOM 695 O O . TYR A 1 88 ? 47.243 -19.838 -11.090 1.00 93.94 88 TYR A O 1
ATOM 703 N N . SER A 1 89 ? 47.139 -21.327 -9.428 1.00 93.31 89 SER A N 1
ATOM 704 C CA . SER A 1 89 ? 47.909 -22.383 -10.095 1.00 93.31 89 SER A CA 1
ATOM 705 C C . SER A 1 89 ? 47.038 -23.458 -10.751 1.00 93.31 89 SER A C 1
ATOM 707 O O . SER A 1 89 ? 47.579 -24.328 -11.432 1.00 93.31 89 SER A O 1
ATOM 709 N N . SER A 1 90 ? 45.711 -23.411 -10.575 1.00 95.00 90 SER A N 1
ATOM 710 C CA . SER A 1 90 ? 44.780 -24.390 -11.140 1.00 95.00 90 SER A CA 1
ATOM 711 C C . SER A 1 90 ? 44.485 -24.092 -12.616 1.00 95.00 90 SER A C 1
ATOM 713 O O . SER A 1 90 ? 43.882 -23.060 -12.924 1.00 95.00 90 SER A O 1
ATOM 715 N N . PRO A 1 91 ? 44.812 -25.010 -13.549 1.00 92.62 91 PRO A N 1
ATOM 716 C CA . PRO A 1 91 ? 44.450 -24.843 -14.955 1.00 92.62 91 PRO A CA 1
ATOM 717 C C . PRO A 1 91 ? 42.933 -24.791 -15.177 1.00 92.62 91 PRO A C 1
ATOM 719 O O . PRO A 1 91 ? 42.477 -24.124 -16.099 1.00 92.62 91 PRO A O 1
ATOM 722 N N . GLY A 1 92 ? 42.154 -25.479 -14.333 1.00 95.06 92 GLY A N 1
ATOM 723 C CA . GLY A 1 92 ? 40.693 -25.496 -14.423 1.00 95.06 92 GLY A CA 1
ATOM 724 C C . GLY A 1 92 ? 40.071 -24.152 -14.052 1.00 95.06 92 GLY A C 1
ATOM 725 O O . GLY A 1 92 ? 39.212 -23.655 -14.770 1.00 95.06 92 GLY A O 1
ATOM 726 N N . ASP A 1 93 ? 40.555 -23.518 -12.981 1.00 95.44 93 ASP A N 1
ATOM 727 C CA . ASP A 1 93 ? 40.082 -22.184 -12.595 1.00 95.44 93 ASP A CA 1
ATOM 728 C C . ASP A 1 93 ? 40.446 -21.140 -13.657 1.00 95.44 93 ASP A C 1
ATOM 730 O O . ASP A 1 93 ? 39.612 -20.315 -14.024 1.00 95.44 93 ASP A O 1
ATOM 734 N N . LEU A 1 94 ? 41.663 -21.210 -14.206 1.00 95.31 94 LEU A N 1
ATOM 735 C CA . LEU A 1 94 ? 42.089 -20.335 -15.298 1.00 95.31 94 LEU A CA 1
ATOM 736 C C . LEU A 1 94 ? 41.248 -20.543 -16.571 1.00 95.31 94 LEU A C 1
ATOM 738 O O . LEU A 1 94 ? 40.894 -19.570 -17.237 1.00 95.31 94 LEU A O 1
ATOM 742 N N . ALA A 1 95 ? 40.888 -21.790 -16.894 1.00 95.69 95 ALA A N 1
ATOM 743 C CA . ALA A 1 95 ? 39.993 -22.095 -18.008 1.00 95.69 95 ALA A CA 1
ATOM 744 C C . ALA A 1 95 ? 38.606 -21.463 -17.814 1.00 95.69 95 ALA A C 1
ATOM 746 O O . ALA A 1 95 ? 38.109 -20.828 -18.738 1.00 95.69 95 ALA A O 1
ATOM 747 N N . LEU A 1 96 ? 38.032 -21.531 -16.607 1.00 96.56 96 LEU A N 1
ATOM 748 C CA . LEU A 1 96 ? 36.744 -20.897 -16.294 1.00 96.56 96 LEU A CA 1
ATOM 749 C C . LEU A 1 96 ? 36.789 -19.365 -16.430 1.00 96.56 96 LEU A C 1
ATOM 751 O O . LEU A 1 96 ? 35.832 -18.758 -16.915 1.00 96.56 96 LEU A O 1
ATOM 755 N N . VAL A 1 97 ? 37.901 -18.724 -16.044 1.00 96.88 97 VAL A N 1
ATOM 756 C CA . VAL A 1 97 ? 38.093 -17.279 -16.272 1.00 96.88 97 VAL A CA 1
ATOM 757 C C . VAL A 1 97 ? 38.121 -16.968 -17.771 1.00 96.88 97 VAL A C 1
ATOM 759 O O . VAL A 1 97 ? 37.423 -16.058 -18.221 1.00 96.88 97 VAL A O 1
ATOM 762 N N . ARG A 1 98 ? 38.867 -17.748 -18.567 1.00 97.31 98 ARG A N 1
ATOM 763 C CA . ARG A 1 98 ? 38.914 -17.590 -20.031 1.00 97.31 98 ARG A CA 1
ATOM 764 C C . ARG A 1 98 ? 37.552 -17.824 -20.679 1.00 97.31 98 ARG A C 1
ATOM 766 O O . ARG A 1 98 ? 37.168 -17.049 -21.545 1.00 97.31 98 ARG A O 1
ATOM 773 N N . GLU A 1 99 ? 36.801 -18.836 -20.251 1.00 96.31 99 GLU A N 1
ATOM 774 C CA . GLU A 1 99 ? 35.431 -19.085 -20.717 1.00 96.31 99 GLU A CA 1
ATOM 775 C C . GLU A 1 99 ? 34.523 -17.888 -20.431 1.00 96.31 99 GLU A C 1
ATOM 777 O O . GLU A 1 99 ? 33.782 -17.442 -21.309 1.00 96.31 99 GLU A O 1
ATOM 782 N N . ARG A 1 100 ? 34.623 -17.304 -19.229 1.00 96.31 100 ARG A N 1
ATOM 783 C CA . ARG A 1 100 ? 33.858 -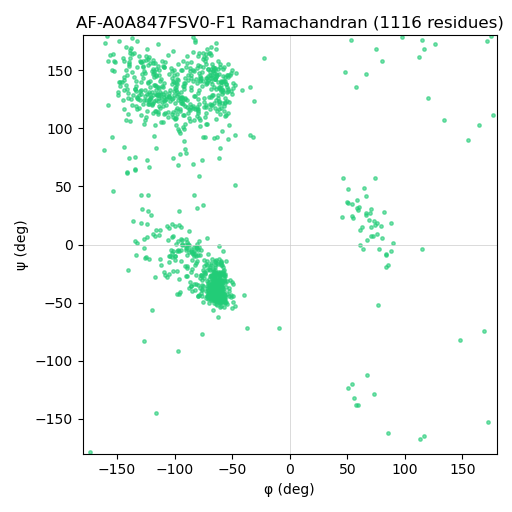16.105 -18.883 1.00 96.31 100 ARG A CA 1
ATOM 784 C C . ARG A 1 100 ? 34.238 -14.909 -19.746 1.00 96.31 100 ARG A C 1
ATOM 786 O O . ARG A 1 100 ? 33.354 -14.234 -20.260 1.00 96.31 100 ARG A O 1
ATOM 793 N N . PHE A 1 101 ? 35.525 -14.632 -19.919 1.00 98.00 101 PHE A N 1
ATOM 794 C CA . PHE A 1 101 ? 35.964 -13.526 -20.772 1.00 98.00 101 PHE A CA 1
ATOM 795 C C . PHE A 1 101 ? 35.598 -13.768 -22.235 1.00 98.00 101 PHE A C 1
ATOM 797 O O . PHE A 1 101 ? 35.185 -12.835 -22.917 1.00 98.00 101 PHE A O 1
ATOM 804 N N . ARG A 1 102 ? 35.650 -15.020 -22.704 1.00 97.81 102 ARG A N 1
ATOM 805 C CA . ARG A 1 102 ? 35.215 -15.388 -24.052 1.00 97.81 102 ARG A CA 1
ATOM 806 C C . ARG A 1 102 ? 33.726 -15.113 -24.262 1.00 97.81 102 ARG A C 1
ATOM 808 O O . ARG A 1 102 ? 33.374 -14.551 -25.291 1.00 97.81 102 ARG A O 1
ATOM 815 N N . LEU A 1 103 ? 32.880 -15.427 -23.280 1.00 97.00 103 LEU A N 1
ATOM 816 C CA . LEU A 1 103 ? 31.449 -15.117 -23.329 1.00 97.00 103 LEU A CA 1
ATOM 817 C C . LEU A 1 103 ? 31.200 -13.622 -23.579 1.00 97.00 103 LEU A C 1
ATOM 819 O O . LEU A 1 103 ? 30.473 -13.263 -24.497 1.00 97.00 103 LEU A O 1
ATOM 823 N N . PHE A 1 104 ? 31.830 -12.743 -22.798 1.00 98.19 104 PHE A N 1
ATOM 824 C CA . PHE A 1 104 ? 31.664 -11.294 -22.972 1.00 98.19 104 PHE A CA 1
ATOM 825 C C . PHE A 1 104 ? 32.361 -10.767 -24.231 1.00 98.19 104 PHE A C 1
ATOM 827 O O . PHE A 1 104 ? 31.854 -9.845 -24.869 1.00 98.19 104 PHE A O 1
ATOM 834 N N . TYR A 1 105 ? 33.474 -11.380 -24.640 1.00 98.50 105 TYR A N 1
ATOM 835 C CA . TYR A 1 105 ? 34.117 -11.100 -25.923 1.00 98.50 105 TYR A CA 1
ATOM 836 C C . TYR A 1 105 ? 33.165 -11.340 -27.100 1.00 98.50 105 TYR A C 1
ATOM 838 O O . TYR A 1 105 ? 33.068 -10.490 -27.993 1.00 98.50 105 TYR A O 1
ATOM 846 N N . ASP A 1 106 ? 32.449 -12.468 -27.081 1.00 97.50 106 ASP A N 1
ATOM 847 C CA . ASP A 1 106 ? 31.474 -12.845 -28.107 1.00 97.50 106 ASP A CA 1
ATOM 848 C C . ASP A 1 106 ? 30.254 -11.906 -28.112 1.00 97.50 106 ASP A C 1
ATOM 850 O O . ASP A 1 106 ? 29.673 -11.669 -29.169 1.00 97.50 106 ASP A O 1
ATOM 854 N N . LEU A 1 107 ? 29.923 -11.292 -26.969 1.00 97.19 107 LEU A N 1
ATOM 855 C CA . LEU A 1 107 ? 28.913 -10.229 -26.871 1.00 97.19 107 LEU A CA 1
ATOM 856 C C . LEU A 1 107 ? 29.404 -8.848 -27.337 1.00 97.19 107 LEU A C 1
ATOM 858 O O . LEU A 1 107 ? 28.595 -7.935 -27.462 1.00 97.19 107 LEU A O 1
ATOM 862 N N . GLY A 1 108 ? 30.704 -8.679 -27.601 1.00 96.94 108 GLY A N 1
ATOM 863 C CA . GLY A 1 108 ? 31.280 -7.435 -28.125 1.00 96.94 108 GLY A CA 1
ATOM 864 C C . GLY A 1 108 ? 32.249 -6.707 -27.189 1.00 96.94 108 GLY A C 1
ATOM 865 O O . GLY A 1 108 ? 32.878 -5.740 -27.614 1.00 96.94 108 GLY A O 1
ATOM 866 N N . VAL A 1 109 ? 32.455 -7.181 -25.956 1.00 98.50 109 VAL A N 1
ATOM 867 C CA . VAL A 1 109 ? 33.403 -6.569 -25.006 1.00 98.50 109 VAL A CA 1
ATOM 868 C C . VAL A 1 109 ? 34.844 -6.736 -25.491 1.00 98.50 109 VAL A C 1
ATOM 870 O O . VAL A 1 109 ? 35.236 -7.795 -25.989 1.00 98.50 109 VAL A O 1
ATOM 873 N N . ARG A 1 110 ? 35.655 -5.683 -25.358 1.00 98.25 110 ARG A N 1
ATOM 874 C CA . ARG A 1 110 ? 37.105 -5.713 -25.638 1.00 98.25 110 ARG A CA 1
ATOM 875 C C . ARG A 1 110 ? 37.957 -5.248 -24.460 1.00 98.25 110 ARG A C 1
ATOM 877 O O . ARG A 1 110 ? 39.163 -5.461 -24.472 1.00 98.25 110 ARG A O 1
ATOM 884 N N . ASP A 1 111 ? 37.344 -4.680 -23.432 1.00 98.44 111 ASP A N 1
ATOM 885 C CA . ASP A 1 111 ? 38.034 -4.222 -22.235 1.00 98.44 111 ASP A CA 1
ATOM 886 C C . ASP A 1 111 ? 37.673 -5.130 -21.056 1.00 98.44 111 ASP A C 1
ATOM 888 O O . ASP A 1 111 ? 36.503 -5.262 -20.694 1.00 98.44 111 ASP A O 1
ATOM 892 N N . PHE A 1 112 ? 38.670 -5.790 -20.472 1.00 98.69 112 PHE A N 1
ATOM 893 C CA . PHE A 1 112 ? 38.468 -6.741 -19.380 1.00 98.69 112 PHE A CA 1
ATOM 894 C C . PHE A 1 112 ? 39.202 -6.293 -18.123 1.00 98.69 112 PHE A C 1
ATOM 896 O O . PHE A 1 112 ? 40.248 -5.649 -18.204 1.00 98.69 112 PHE A O 1
ATOM 903 N N . ALA A 1 113 ? 38.687 -6.666 -16.952 1.00 98.50 113 ALA A N 1
ATOM 904 C CA . ALA A 1 113 ? 39.375 -6.424 -15.691 1.00 98.50 113 ALA A CA 1
ATOM 905 C C . ALA A 1 113 ? 39.366 -7.639 -14.757 1.00 98.50 113 ALA A C 1
ATOM 907 O O . ALA A 1 113 ? 38.377 -8.371 -14.678 1.00 98.50 113 ALA A O 1
ATOM 908 N N . LEU A 1 114 ? 40.459 -7.830 -14.016 1.00 97.81 114 LEU A N 1
ATOM 909 C CA . LEU A 1 114 ? 40.530 -8.764 -12.893 1.00 97.81 114 LEU A CA 1
ATOM 910 C C . LEU A 1 114 ? 40.681 -8.032 -11.565 1.00 97.81 114 LEU A C 1
ATOM 912 O O . LEU A 1 114 ? 41.583 -7.224 -11.367 1.00 97.81 114 LEU A O 1
ATOM 916 N N . PHE A 1 115 ? 39.790 -8.342 -10.640 1.00 97.31 115 PHE A N 1
ATOM 917 C CA . PHE A 1 115 ? 39.655 -7.662 -9.362 1.00 97.31 115 PHE A CA 1
ATOM 918 C C . PHE A 1 115 ? 40.204 -8.538 -8.236 1.00 97.31 115 PHE A C 1
ATOM 920 O O . PHE A 1 115 ? 39.622 -9.574 -7.899 1.00 97.31 115 PHE A O 1
ATOM 927 N N . PHE A 1 116 ? 41.344 -8.116 -7.683 1.00 95.69 116 PHE A N 1
ATOM 928 C CA . PHE A 1 116 ? 41.982 -8.685 -6.494 1.00 95.69 116 PHE A CA 1
ATOM 929 C C . PHE A 1 116 ? 41.839 -7.768 -5.266 1.00 95.69 116 PHE A C 1
ATOM 931 O O . PHE A 1 116 ? 42.560 -7.940 -4.282 1.00 95.69 116 PHE A O 1
ATOM 938 N N . ASP A 1 117 ? 40.934 -6.792 -5.314 1.00 91.88 117 ASP A N 1
ATOM 939 C CA . ASP A 1 117 ? 40.477 -6.015 -4.165 1.00 91.88 117 ASP A CA 1
ATOM 940 C C . ASP A 1 117 ? 39.638 -6.881 -3.215 1.00 91.88 117 ASP A C 1
ATOM 942 O O . ASP A 1 117 ? 38.913 -7.792 -3.627 1.00 91.88 117 ASP A O 1
ATOM 946 N N . ASP A 1 118 ? 39.749 -6.597 -1.918 1.00 86.56 118 ASP A N 1
ATOM 947 C CA . ASP A 1 118 ? 38.973 -7.235 -0.849 1.00 86.56 118 ASP A CA 1
ATOM 948 C C . ASP A 1 118 ? 39.052 -8.777 -0.843 1.00 86.56 118 ASP A C 1
ATOM 950 O O . ASP A 1 118 ? 38.085 -9.477 -0.516 1.00 86.56 118 ASP A O 1
ATOM 954 N N . VAL A 1 119 ? 40.219 -9.315 -1.215 1.00 86.06 119 VAL A N 1
ATOM 955 C CA . VAL A 1 119 ? 40.578 -10.735 -1.084 1.00 86.06 119 VAL A CA 1
ATOM 956 C C . VAL A 1 119 ? 41.568 -10.936 0.062 1.00 86.06 119 VAL A C 1
ATOM 958 O O . VAL A 1 119 ? 42.214 -10.002 0.535 1.00 86.06 119 VAL A O 1
ATOM 961 N N . ALA A 1 120 ? 41.711 -12.177 0.523 1.00 78.75 120 ALA A N 1
ATOM 962 C CA . ALA A 1 120 ? 42.690 -12.501 1.551 1.00 78.75 120 ALA A CA 1
ATOM 963 C C . ALA A 1 120 ? 44.119 -12.213 1.054 1.00 78.75 120 ALA A C 1
ATOM 965 O O . ALA A 1 120 ? 44.534 -12.762 0.037 1.00 78.75 120 ALA A O 1
ATOM 966 N N . ALA A 1 121 ? 44.896 -11.427 1.806 1.00 79.00 121 ALA A N 1
ATOM 967 C CA . ALA A 1 121 ? 46.300 -11.111 1.506 1.00 79.00 121 ALA A CA 1
ATOM 968 C C . ALA A 1 121 ? 47.271 -12.281 1.807 1.00 79.00 121 ALA A C 1
ATOM 970 O O . ALA A 1 121 ? 48.393 -12.090 2.270 1.00 79.00 121 ALA A O 1
ATOM 971 N N . HIS A 1 122 ? 46.821 -13.519 1.605 1.00 82.06 122 HIS A N 1
ATOM 972 C CA . HIS A 1 122 ? 47.606 -14.741 1.745 1.00 82.06 122 HIS A CA 1
ATOM 973 C C . HIS A 1 122 ? 47.046 -15.830 0.825 1.00 82.06 122 HIS A C 1
ATOM 975 O O . HIS A 1 122 ? 45.875 -15.814 0.445 1.00 82.06 122 HIS A O 1
ATOM 981 N N . PHE A 1 123 ? 47.872 -16.822 0.490 1.00 89.38 123 PHE A N 1
ATOM 982 C CA . PHE A 1 123 ? 47.426 -17.946 -0.327 1.00 89.38 123 PHE A CA 1
ATOM 983 C C . PHE A 1 123 ? 46.385 -18.798 0.400 1.00 89.38 123 PHE A C 1
ATOM 985 O O . PHE A 1 123 ? 46.674 -19.395 1.435 1.00 89.38 123 PHE A O 1
ATOM 992 N N . GLN A 1 124 ? 45.202 -18.928 -0.200 1.00 87.94 124 GLN A N 1
ATOM 993 C CA . GLN A 1 124 ? 44.171 -19.864 0.257 1.00 87.94 124 GLN A CA 1
ATOM 994 C C . GLN A 1 124 ? 44.515 -21.320 -0.107 1.00 87.94 124 GLN A C 1
ATOM 996 O O . GLN A 1 124 ? 44.063 -22.253 0.553 1.00 87.94 124 GLN A O 1
ATOM 1001 N N . HIS A 1 125 ? 45.350 -21.525 -1.135 1.00 90.31 125 HIS A N 1
ATOM 1002 C CA . HIS A 1 125 ? 45.720 -22.846 -1.647 1.00 90.31 125 HIS A CA 1
ATOM 1003 C C . HIS A 1 125 ? 47.232 -23.061 -1.581 1.00 90.31 125 HIS A C 1
ATOM 1005 O O . HIS A 1 125 ? 48.016 -22.306 -2.154 1.00 90.31 125 HIS A O 1
ATOM 1011 N N . SER A 1 126 ? 47.669 -24.153 -0.945 1.00 90.12 126 SER A N 1
ATOM 1012 C CA . SER A 1 126 ? 49.105 -24.449 -0.783 1.00 90.12 126 SER A CA 1
ATOM 1013 C C . SER A 1 126 ? 49.856 -24.658 -2.109 1.00 90.12 126 SER A C 1
ATOM 1015 O O . SER A 1 126 ? 51.075 -24.491 -2.163 1.00 90.12 126 SER A O 1
ATOM 1017 N N . ALA A 1 127 ? 49.148 -25.033 -3.180 1.00 91.38 127 ALA A N 1
ATOM 1018 C CA . ALA A 1 127 ? 49.716 -25.182 -4.519 1.00 91.38 127 ALA A CA 1
ATOM 1019 C C . ALA A 1 127 ? 50.178 -23.840 -5.108 1.00 91.38 127 ALA A C 1
ATOM 1021 O O . ALA A 1 127 ? 51.231 -23.788 -5.745 1.00 91.38 127 ALA A O 1
ATOM 1022 N N . ASP A 1 128 ? 49.458 -22.756 -4.815 1.00 93.31 128 ASP A N 1
ATOM 1023 C CA . ASP A 1 128 ? 49.781 -21.418 -5.309 1.00 93.31 128 ASP A CA 1
ATOM 1024 C C . ASP A 1 128 ? 51.079 -20.910 -4.670 1.00 93.31 128 ASP A C 1
ATOM 1026 O O . ASP A 1 128 ? 51.976 -20.444 -5.375 1.00 93.31 128 ASP A O 1
ATOM 1030 N N . ALA A 1 129 ? 51.239 -21.131 -3.360 1.00 91.00 129 ALA A N 1
ATOM 1031 C CA . ALA A 1 129 ? 52.470 -20.817 -2.637 1.00 91.00 129 ALA A CA 1
ATOM 1032 C C . ALA A 1 129 ? 53.689 -21.548 -3.221 1.00 91.00 129 ALA A C 1
ATOM 1034 O O . ALA A 1 129 ? 54.737 -20.939 -3.428 1.00 91.00 129 ALA A O 1
ATOM 1035 N N . ARG A 1 130 ? 53.550 -22.842 -3.554 1.00 93.19 130 ARG A N 1
ATOM 1036 C CA . ARG A 1 130 ? 54.633 -23.626 -4.177 1.00 93.19 130 ARG A CA 1
ATOM 1037 C C . ARG A 1 130 ? 54.978 -23.147 -5.587 1.00 93.19 130 ARG A C 1
ATOM 1039 O O . ARG A 1 130 ? 56.140 -23.216 -5.976 1.00 93.19 130 ARG A O 1
ATOM 1046 N N . ARG A 1 131 ? 53.983 -22.710 -6.365 1.00 93.94 131 ARG A N 1
ATOM 1047 C CA . ARG A 1 131 ? 54.171 -22.320 -7.769 1.00 93.94 131 ARG A CA 1
ATOM 1048 C C . ARG A 1 131 ? 54.750 -20.918 -7.925 1.00 93.94 131 ARG A C 1
ATOM 1050 O O . ARG A 1 131 ? 55.614 -20.729 -8.782 1.00 93.94 131 ARG A O 1
ATOM 1057 N N . TYR A 1 132 ? 54.235 -19.961 -7.157 1.00 94.00 132 TYR A N 1
ATOM 1058 C CA . TYR A 1 132 ? 54.501 -18.535 -7.353 1.00 94.00 132 TYR A CA 1
ATOM 1059 C C . TYR A 1 132 ? 55.394 -17.929 -6.269 1.00 94.00 132 TYR A C 1
ATOM 1061 O O . TYR A 1 132 ? 56.071 -16.939 -6.532 1.00 94.00 132 TYR A O 1
ATOM 1069 N N . GLY A 1 133 ? 55.444 -18.518 -5.071 1.00 93.62 133 GLY A N 1
ATOM 1070 C CA . GLY A 1 133 ? 56.224 -18.018 -3.935 1.00 93.62 133 GLY A CA 1
ATOM 1071 C C . GLY A 1 133 ? 55.585 -16.815 -3.238 1.00 93.62 133 GLY A C 1
ATOM 1072 O O . GLY A 1 133 ? 55.378 -16.864 -2.030 1.00 93.62 133 GLY A O 1
ATOM 1073 N N . THR A 1 134 ? 55.223 -15.770 -3.987 1.00 93.44 134 THR A N 1
ATOM 1074 C CA . THR A 1 134 ? 54.600 -14.544 -3.463 1.00 93.44 134 THR A CA 1
ATOM 1075 C C . THR A 1 134 ? 53.261 -14.253 -4.134 1.00 93.44 134 THR A C 1
ATOM 1077 O O . THR A 1 134 ? 53.002 -14.662 -5.270 1.00 93.44 134 THR A O 1
ATOM 1080 N N . PHE A 1 135 ? 52.398 -13.527 -3.424 1.00 91.06 135 PHE A N 1
ATOM 1081 C CA . PHE A 1 135 ? 51.064 -13.170 -3.908 1.00 91.06 135 PHE A CA 1
ATOM 1082 C C . PHE A 1 135 ? 51.125 -12.254 -5.141 1.00 91.06 135 PHE A C 1
ATOM 1084 O O . PHE A 1 135 ? 50.412 -12.481 -6.117 1.00 91.06 135 PHE A O 1
ATOM 1091 N N . ALA A 1 136 ? 52.067 -11.304 -5.154 1.00 94.56 136 ALA A N 1
ATOM 1092 C CA . ALA A 1 136 ? 52.338 -10.433 -6.297 1.00 94.56 136 ALA A CA 1
ATOM 1093 C C . ALA A 1 136 ? 52.683 -11.228 -7.570 1.00 94.56 136 ALA A C 1
ATOM 1095 O O . ALA A 1 136 ? 52.130 -10.962 -8.636 1.00 94.56 136 ALA A O 1
ATOM 1096 N N . ARG A 1 137 ? 53.528 -12.266 -7.463 1.00 96.38 137 ARG A N 1
ATOM 1097 C CA . ARG A 1 137 ? 53.863 -13.150 -8.595 1.00 96.38 137 ARG A CA 1
ATOM 1098 C C . ARG A 1 137 ? 52.688 -13.993 -9.068 1.00 96.38 137 ARG A C 1
ATOM 1100 O O . ARG A 1 137 ? 52.604 -14.275 -10.260 1.00 96.38 137 ARG A O 1
ATOM 1107 N N . ALA A 1 138 ? 51.799 -14.406 -8.167 1.00 95.25 138 ALA A N 1
ATOM 1108 C CA . ALA A 1 138 ? 50.595 -15.143 -8.541 1.00 95.25 138 ALA A CA 1
ATOM 1109 C C . ALA A 1 138 ? 49.624 -14.258 -9.332 1.00 95.25 138 ALA A C 1
ATOM 1111 O O . ALA A 1 138 ? 49.186 -14.646 -10.416 1.00 95.25 138 ALA A O 1
ATOM 1112 N N . HIS A 1 139 ? 49.363 -13.043 -8.841 1.00 95.88 139 HIS A N 1
ATOM 1113 C CA . HIS A 1 139 ? 48.541 -12.053 -9.536 1.00 95.88 139 HIS A CA 1
ATOM 1114 C C . HIS A 1 139 ? 49.140 -11.670 -10.890 1.00 95.88 139 HIS A C 1
ATOM 1116 O O . HIS A 1 139 ? 48.431 -11.705 -11.896 1.00 95.88 139 HIS A O 1
ATOM 1122 N N . ALA A 1 140 ? 50.446 -11.390 -10.948 1.00 97.62 140 ALA A N 1
ATOM 1123 C CA . ALA A 1 140 ? 51.131 -11.108 -12.204 1.00 97.62 140 ALA A CA 1
ATOM 1124 C C . ALA A 1 140 ? 51.089 -12.303 -13.165 1.00 97.62 140 ALA A C 1
ATOM 1126 O O . ALA A 1 140 ? 50.776 -12.131 -14.336 1.00 97.62 140 ALA A O 1
ATOM 1127 N N . GLY A 1 141 ? 51.346 -13.520 -12.681 1.00 96.88 141 GLY A N 1
ATOM 1128 C CA . GLY A 1 141 ? 51.356 -14.730 -13.503 1.00 96.88 141 GLY A CA 1
ATOM 1129 C C . GLY A 1 141 ? 50.017 -14.999 -14.188 1.00 96.88 141 GLY A C 1
ATOM 1130 O O . GLY A 1 141 ? 49.985 -15.193 -15.402 1.00 96.88 141 GLY A O 1
ATOM 1131 N N . VAL A 1 142 ? 48.915 -14.954 -13.431 1.00 96.94 142 VAL A N 1
ATOM 1132 C CA . VAL A 1 142 ? 47.557 -15.132 -13.975 1.00 96.94 142 VAL A CA 1
ATOM 1133 C C . VAL A 1 142 ? 47.190 -13.998 -14.932 1.00 96.94 142 VAL A C 1
ATOM 1135 O O . VAL A 1 142 ? 46.657 -14.251 -16.011 1.00 96.94 142 VAL A O 1
ATOM 1138 N N . SER A 1 143 ? 47.507 -12.754 -14.571 1.00 98.06 143 SER A N 1
ATOM 1139 C CA . SER A 1 143 ? 47.168 -11.585 -15.392 1.00 98.06 143 SER A CA 1
ATOM 1140 C C . SER A 1 143 ? 47.953 -11.562 -16.706 1.00 98.06 143 SER A C 1
ATOM 1142 O O . SER A 1 143 ? 47.375 -11.300 -17.755 1.00 98.06 143 SER A O 1
ATOM 1144 N N . ASN A 1 144 ? 49.244 -11.902 -16.678 1.00 98.44 144 ASN A N 1
ATOM 1145 C CA . ASN A 1 144 ? 50.096 -11.975 -17.867 1.00 98.44 144 ASN A CA 1
ATOM 1146 C C . ASN A 1 144 ? 49.635 -13.071 -18.831 1.00 98.44 144 ASN A C 1
ATOM 1148 O O . ASN A 1 144 ? 49.579 -12.848 -20.039 1.00 98.44 144 ASN A O 1
ATOM 1152 N N . ASP A 1 145 ? 49.286 -14.244 -18.298 1.00 97.25 145 ASP A N 1
ATOM 1153 C CA . ASP A 1 145 ? 48.734 -15.341 -19.091 1.00 97.25 145 ASP A CA 1
ATOM 1154 C C . ASP A 1 145 ? 47.421 -14.928 -19.781 1.00 97.25 145 ASP A C 1
ATOM 1156 O O . ASP A 1 145 ? 47.272 -15.107 -20.994 1.00 97.25 145 ASP A O 1
ATOM 1160 N N . LEU A 1 146 ? 46.500 -14.306 -19.039 1.00 97.75 146 LEU A N 1
ATOM 1161 C CA . LEU A 1 146 ? 45.221 -13.848 -19.582 1.00 97.75 146 LEU A CA 1
ATOM 1162 C C . LEU A 1 146 ? 45.379 -12.706 -20.583 1.00 97.75 146 LEU A C 1
ATOM 1164 O O . LEU A 1 146 ? 44.693 -12.714 -21.603 1.00 97.75 146 LEU A O 1
ATOM 1168 N N . ALA A 1 147 ? 46.283 -11.757 -20.339 1.00 98.00 147 ALA A N 1
ATOM 1169 C CA . ALA A 1 147 ? 46.577 -10.675 -21.274 1.00 98.00 147 ALA A CA 1
ATOM 1170 C C . ALA A 1 147 ? 47.134 -11.217 -22.598 1.00 98.00 147 ALA A C 1
ATOM 1172 O O . ALA A 1 147 ? 46.646 -10.848 -23.668 1.00 98.00 147 ALA A O 1
ATOM 1173 N N . ALA A 1 148 ? 48.095 -12.145 -22.536 1.00 97.44 148 ALA A N 1
ATOM 1174 C CA . ALA A 1 148 ? 48.644 -12.796 -23.722 1.00 97.44 148 ALA A CA 1
ATOM 1175 C C . ALA A 1 148 ? 47.565 -13.581 -24.488 1.00 97.44 148 ALA A C 1
ATOM 1177 O O . ALA A 1 148 ? 47.481 -13.482 -25.714 1.00 97.44 148 ALA A O 1
ATOM 1178 N N . TRP A 1 149 ? 46.701 -14.314 -23.775 1.00 97.94 149 TRP A N 1
ATOM 1179 C CA . TRP A 1 149 ? 45.577 -15.037 -24.372 1.00 97.94 149 TRP A CA 1
ATOM 1180 C C . TRP A 1 149 ? 44.556 -14.096 -25.034 1.00 97.94 149 TRP A C 1
ATOM 1182 O O . TRP A 1 149 ? 44.187 -14.322 -26.186 1.00 97.94 149 TRP A O 1
ATOM 1192 N N . LEU A 1 150 ? 44.146 -13.016 -24.360 1.00 98.06 150 LEU A N 1
ATOM 1193 C CA . LEU A 1 150 ? 43.223 -12.011 -24.901 1.00 98.06 150 LEU A CA 1
ATOM 1194 C C . LEU A 1 150 ? 43.791 -11.331 -26.155 1.00 98.06 150 LEU A C 1
ATOM 1196 O O . LEU A 1 150 ? 43.067 -11.159 -27.133 1.00 98.06 150 LEU A O 1
ATOM 1200 N N . ARG A 1 151 ? 45.085 -10.987 -26.168 1.00 96.56 151 ARG A N 1
ATOM 1201 C CA . ARG A 1 151 ? 45.753 -10.385 -27.338 1.00 96.56 151 ARG A CA 1
ATOM 1202 C C . ARG A 1 151 ? 45.880 -11.352 -28.508 1.00 96.56 151 ARG A C 1
ATOM 1204 O O . ARG A 1 151 ? 45.729 -10.933 -29.653 1.00 96.56 151 ARG A O 1
ATOM 1211 N N . ALA A 1 152 ? 46.144 -12.629 -28.229 1.00 97.19 152 ALA A N 1
ATOM 1212 C CA . ALA A 1 152 ? 46.138 -13.671 -29.251 1.00 97.19 152 ALA A CA 1
ATOM 1213 C C . ALA A 1 152 ? 44.729 -13.897 -29.828 1.00 97.19 152 ALA A C 1
ATOM 1215 O O . ALA A 1 152 ? 44.601 -14.218 -31.007 1.00 97.19 152 ALA A O 1
ATOM 1216 N N . LEU A 1 153 ? 43.684 -13.711 -29.011 1.00 96.38 153 LEU A N 1
ATOM 1217 C CA . LEU A 1 153 ? 42.286 -13.800 -29.430 1.00 96.38 153 LEU A CA 1
ATOM 1218 C C . LEU A 1 153 ? 41.872 -12.624 -30.326 1.00 96.38 153 LEU A C 1
ATOM 1220 O O . LEU A 1 153 ? 41.240 -12.822 -31.360 1.00 96.38 153 LEU A O 1
ATOM 1224 N N . ASP A 1 154 ? 42.213 -11.404 -29.918 1.00 97.44 154 ASP A N 1
ATOM 1225 C CA . ASP A 1 154 ? 41.973 -10.170 -30.661 1.00 97.44 154 ASP A CA 1
ATOM 1226 C C . ASP A 1 154 ? 42.964 -9.101 -30.175 1.00 97.44 154 ASP A C 1
ATOM 1228 O O . ASP A 1 154 ? 42.918 -8.719 -29.000 1.00 97.44 154 ASP A O 1
ATOM 1232 N N . PRO A 1 155 ? 43.830 -8.558 -31.051 1.00 96.38 155 PRO A N 1
ATOM 1233 C CA . PRO A 1 155 ? 44.806 -7.545 -30.665 1.00 96.38 155 PRO A CA 1
ATOM 1234 C C . PRO A 1 155 ? 44.191 -6.274 -30.081 1.00 96.38 155 PRO A C 1
ATOM 1236 O O . PRO A 1 155 ? 44.928 -5.482 -29.508 1.00 96.38 155 PRO A O 1
ATOM 1239 N N . ARG A 1 156 ? 42.881 -6.042 -30.217 1.00 96.44 156 ARG A N 1
ATOM 1240 C CA . ARG A 1 156 ? 42.189 -4.895 -29.611 1.00 96.44 156 ARG A CA 1
ATOM 1241 C C . ARG A 1 156 ? 41.856 -5.095 -28.134 1.00 96.44 156 ARG A C 1
ATOM 1243 O O . ARG A 1 156 ? 41.500 -4.117 -27.487 1.00 96.44 156 ARG A O 1
ATOM 1250 N N . CYS A 1 157 ? 41.939 -6.318 -27.606 1.00 98.19 157 CYS A N 1
ATOM 1251 C CA . CYS A 1 157 ? 41.587 -6.567 -26.214 1.00 98.19 157 CYS A CA 1
ATOM 1252 C C . CYS A 1 157 ? 42.581 -5.918 -25.245 1.00 98.19 157 CYS A C 1
ATOM 1254 O O . CYS A 1 157 ? 43.796 -5.967 -25.460 1.00 98.19 157 CYS A O 1
ATOM 1256 N N . THR A 1 158 ? 42.064 -5.369 -24.149 1.00 97.94 158 THR A N 1
ATOM 1257 C CA . THR A 1 158 ? 42.855 -4.834 -23.035 1.00 97.94 158 THR A CA 1
ATOM 1258 C C . THR A 1 158 ? 42.541 -5.587 -21.743 1.00 97.94 158 THR A C 1
ATOM 1260 O O . THR A 1 158 ? 41.479 -6.202 -21.609 1.00 97.94 158 THR A O 1
ATOM 1263 N N . LEU A 1 159 ? 43.488 -5.560 -20.803 1.00 98.56 159 LEU A N 1
ATOM 1264 C CA . LEU A 1 159 ? 43.308 -6.100 -19.462 1.00 98.56 159 LEU A CA 1
ATOM 1265 C C . LEU A 1 159 ? 43.754 -5.059 -18.436 1.00 98.56 159 LEU A C 1
ATOM 1267 O O . LEU A 1 159 ? 44.880 -4.566 -18.504 1.00 98.56 159 LEU A O 1
ATOM 1271 N N . ALA A 1 160 ? 42.887 -4.781 -17.471 1.00 98.38 160 ALA A N 1
ATOM 1272 C CA . ALA A 1 160 ? 43.213 -4.048 -16.258 1.00 98.38 160 ALA A CA 1
ATOM 1273 C C . ALA A 1 160 ? 43.169 -4.978 -15.041 1.00 98.38 160 ALA A C 1
ATOM 1275 O O . ALA A 1 160 ? 42.479 -6.002 -15.049 1.00 98.38 160 ALA A O 1
ATOM 1276 N N . ILE A 1 161 ? 43.858 -4.610 -13.966 1.00 98.19 161 ILE A N 1
ATOM 1277 C CA . ILE A 1 161 ? 43.696 -5.269 -12.671 1.00 98.19 161 ILE A CA 1
ATOM 1278 C C . ILE A 1 161 ? 43.427 -4.266 -11.554 1.00 98.19 161 ILE A C 1
ATOM 1280 O O . ILE A 1 161 ? 43.973 -3.164 -11.561 1.00 98.19 161 ILE A O 1
ATOM 1284 N N . CYS A 1 162 ? 42.630 -4.665 -10.564 1.00 97.94 162 CYS A N 1
ATOM 1285 C CA . CYS A 1 162 ? 42.609 -3.997 -9.266 1.00 97.94 162 CYS A CA 1
ATOM 1286 C C . CYS A 1 162 ? 43.500 -4.793 -8.304 1.00 97.94 162 CYS A C 1
ATOM 1288 O O . CYS A 1 162 ? 43.181 -5.952 -8.030 1.00 97.94 162 CYS A O 1
ATOM 1290 N N . PRO A 1 163 ? 44.644 -4.246 -7.851 1.00 96.75 163 PRO A N 1
ATOM 1291 C CA . PRO A 1 163 ? 45.529 -4.944 -6.925 1.00 96.75 163 PRO A CA 1
ATOM 1292 C C . PRO A 1 163 ? 44.887 -5.059 -5.536 1.00 96.75 163 PRO A C 1
ATOM 1294 O O . PRO A 1 163 ? 43.945 -4.344 -5.229 1.00 96.75 163 PRO A O 1
ATOM 1297 N N . THR A 1 164 ? 45.418 -5.927 -4.670 1.00 94.38 164 THR A N 1
ATOM 1298 C CA . THR A 1 164 ? 44.970 -6.009 -3.266 1.00 94.38 164 THR A CA 1
ATOM 1299 C C . THR A 1 164 ? 45.357 -4.771 -2.460 1.00 94.38 164 THR A C 1
ATOM 1301 O O . THR A 1 164 ? 44.571 -4.298 -1.649 1.00 94.38 164 THR A O 1
ATOM 1304 N N . GLU A 1 165 ? 46.539 -4.209 -2.719 1.00 94.88 165 GLU A N 1
ATOM 1305 C CA . GLU A 1 165 ? 46.945 -2.889 -2.226 1.00 94.88 165 GLU A CA 1
ATOM 1306 C C . GLU A 1 165 ? 46.543 -1.824 -3.260 1.00 94.88 165 GLU A C 1
ATOM 1308 O O . GLU A 1 165 ? 47.335 -1.452 -4.120 1.00 94.88 165 GLU A O 1
ATOM 1313 N N . TYR A 1 166 ? 45.282 -1.387 -3.243 1.00 95.50 166 TYR A N 1
ATOM 1314 C CA . TYR A 1 166 ? 44.726 -0.452 -4.238 1.00 95.50 166 TYR A CA 1
ATOM 1315 C C . TYR A 1 166 ? 44.676 1.015 -3.785 1.00 95.50 166 TYR A C 1
ATOM 1317 O O . TYR A 1 166 ? 44.243 1.870 -4.555 1.00 95.50 166 TYR A O 1
ATOM 1325 N N . HIS A 1 167 ? 45.137 1.322 -2.572 1.00 96.12 167 HIS A N 1
ATOM 1326 C CA . HIS A 1 167 ? 45.192 2.673 -2.008 1.00 96.12 167 HIS A CA 1
ATOM 1327 C C . HIS A 1 167 ? 46.471 2.874 -1.177 1.00 96.12 167 HIS A C 1
ATOM 1329 O O . HIS A 1 167 ? 47.190 1.914 -0.897 1.00 96.12 167 HIS A O 1
ATOM 1335 N N . GLY A 1 168 ? 46.755 4.114 -0.774 1.00 93.94 168 GLY A N 1
ATOM 1336 C CA . GLY A 1 168 ? 47.892 4.477 0.083 1.00 93.94 168 GLY A CA 1
ATOM 1337 C C . GLY A 1 168 ? 48.775 5.568 -0.520 1.00 93.94 168 GLY A C 1
ATOM 1338 O O . GLY A 1 168 ? 48.621 5.924 -1.686 1.00 93.94 168 GLY A O 1
ATOM 1339 N N . SER A 1 169 ? 49.733 6.071 0.255 1.00 92.00 169 SER A N 1
ATOM 1340 C CA . SER A 1 169 ? 50.738 7.054 -0.182 1.00 92.00 169 SER A CA 1
ATOM 1341 C C . SER A 1 169 ? 52.157 6.479 -0.060 1.00 92.00 169 SER A C 1
ATOM 1343 O O . SER A 1 169 ? 52.367 5.549 0.721 1.00 92.00 169 SER A O 1
ATOM 1345 N N . PRO A 1 170 ? 53.154 7.019 -0.790 1.00 87.38 170 PRO A N 1
ATOM 1346 C CA . PRO A 1 170 ? 54.544 6.584 -0.664 1.00 87.38 170 PRO A CA 1
ATOM 1347 C C . PRO A 1 170 ? 55.081 6.640 0.783 1.00 87.38 170 PRO A C 1
ATOM 1349 O O . PRO A 1 170 ? 54.778 7.600 1.497 1.00 87.38 170 PRO A O 1
ATOM 1352 N N . PRO A 1 171 ? 55.969 5.710 1.192 1.00 91.69 171 PRO A N 1
ATOM 1353 C CA . PRO A 1 171 ? 56.473 4.571 0.417 1.00 91.69 171 PRO A CA 1
ATOM 1354 C C . PRO A 1 171 ? 55.462 3.413 0.343 1.00 91.69 171 PRO A C 1
ATOM 1356 O O . PRO A 1 171 ? 54.814 3.082 1.331 1.00 91.69 171 PRO A O 1
ATOM 1359 N N . PHE A 1 172 ? 55.370 2.774 -0.825 1.00 93.50 172 PHE A N 1
ATOM 1360 C CA . PHE A 1 172 ? 54.500 1.616 -1.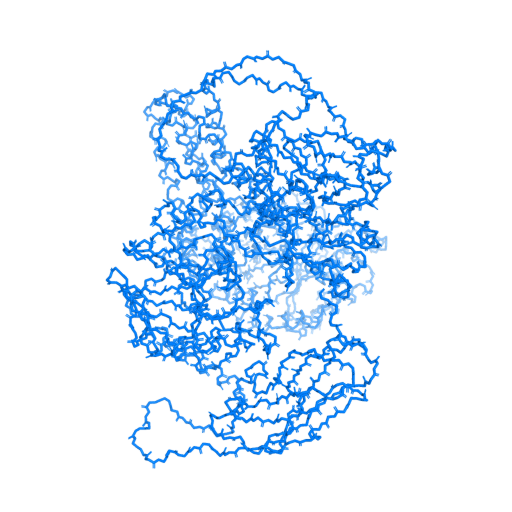054 1.00 93.50 172 PHE A CA 1
ATOM 1361 C C . PHE A 1 172 ? 55.179 0.299 -0.651 1.00 93.50 172 PHE A C 1
ATOM 1363 O O . PHE A 1 172 ? 56.406 0.216 -0.587 1.00 93.50 172 PHE A O 1
ATOM 1370 N N . GLY A 1 173 ? 54.374 -0.728 -0.363 1.00 91.31 173 GLY A N 1
ATOM 1371 C CA . GLY A 1 173 ? 54.855 -2.037 0.078 1.00 91.31 173 GLY A CA 1
ATOM 1372 C C . GLY A 1 173 ? 55.507 -2.872 -1.030 1.00 91.31 173 GLY A C 1
ATOM 1373 O O . GLY A 1 173 ? 55.314 -2.637 -2.227 1.00 91.31 173 GLY A O 1
ATOM 1374 N N . ASP A 1 174 ? 56.249 -3.907 -0.620 1.00 94.12 174 ASP A N 1
ATOM 1375 C CA . ASP A 1 174 ? 56.951 -4.832 -1.525 1.00 94.12 174 ASP A CA 1
ATOM 1376 C C . ASP A 1 174 ? 56.011 -5.511 -2.533 1.00 94.12 174 ASP A C 1
ATOM 1378 O O . ASP A 1 174 ? 56.415 -5.800 -3.661 1.00 94.12 174 ASP A O 1
ATOM 1382 N N . TYR A 1 175 ? 54.747 -5.737 -2.154 1.00 95.38 175 TYR A N 1
ATOM 1383 C CA . TYR A 1 175 ? 53.741 -6.333 -3.030 1.00 95.38 175 TYR A CA 1
ATOM 1384 C C . TYR A 1 175 ? 53.540 -5.505 -4.308 1.00 95.38 175 TYR A C 1
ATOM 1386 O O . TYR A 1 175 ? 53.595 -6.071 -5.399 1.00 95.38 175 TYR A O 1
ATOM 1394 N N . LEU A 1 176 ? 53.358 -4.182 -4.207 1.00 96.44 176 LEU A N 1
ATOM 1395 C CA . LEU A 1 176 ? 53.145 -3.316 -5.374 1.00 96.44 176 LEU A CA 1
ATOM 1396 C C . LEU A 1 176 ? 54.387 -3.208 -6.261 1.00 96.44 176 LEU A C 1
ATOM 1398 O O . LEU A 1 176 ? 54.266 -3.265 -7.486 1.00 96.44 176 LEU A O 1
ATOM 1402 N N . HIS A 1 177 ? 55.572 -3.118 -5.655 1.00 96.94 177 HIS A N 1
ATOM 1403 C CA . HIS A 1 177 ? 56.841 -3.078 -6.383 1.00 96.94 177 HIS A CA 1
ATOM 1404 C C . HIS A 1 177 ? 57.112 -4.380 -7.151 1.00 96.94 177 HIS A C 1
ATOM 1406 O O . HIS A 1 177 ? 57.483 -4.356 -8.331 1.00 96.94 177 HIS A O 1
ATOM 1412 N N . GLU A 1 178 ? 56.900 -5.533 -6.510 1.00 97.56 178 GLU A N 1
ATOM 1413 C CA . GLU A 1 178 ? 57.070 -6.834 -7.157 1.00 97.56 178 GLU A CA 1
ATOM 1414 C C . GLU A 1 178 ? 55.999 -7.069 -8.230 1.00 97.56 178 GLU A C 1
ATOM 1416 O O . GLU A 1 178 ? 56.327 -7.527 -9.328 1.00 97.56 178 GLU A O 1
ATOM 1421 N N . LEU A 1 179 ? 54.740 -6.711 -7.952 1.00 97.25 179 LEU A N 1
ATOM 1422 C CA . LEU A 1 179 ? 53.631 -6.814 -8.902 1.00 97.25 179 LEU A CA 1
ATOM 1423 C C . LEU A 1 179 ? 53.915 -5.978 -10.153 1.00 97.25 179 LEU A C 1
ATOM 1425 O O . LEU A 1 179 ? 53.829 -6.495 -11.265 1.00 97.25 179 LEU A O 1
ATOM 1429 N N . GLY A 1 180 ? 54.321 -4.718 -9.975 1.00 96.56 180 GLY A N 1
ATOM 1430 C CA . GLY A 1 180 ? 54.712 -3.830 -11.065 1.00 96.56 180 GLY A CA 1
ATOM 1431 C C . GLY A 1 180 ? 55.876 -4.379 -11.888 1.00 96.56 180 GLY A C 1
ATOM 1432 O O . GLY A 1 180 ? 55.827 -4.376 -13.113 1.00 96.56 180 GLY A O 1
ATOM 1433 N N . THR A 1 181 ? 56.900 -4.928 -11.234 1.00 97.19 181 THR A N 1
ATOM 1434 C CA . THR A 1 181 ? 58.051 -5.526 -11.931 1.00 97.19 181 THR A CA 1
ATOM 1435 C C . THR A 1 181 ? 57.662 -6.766 -12.745 1.00 97.19 181 THR A C 1
ATOM 1437 O O . THR A 1 181 ? 58.221 -7.004 -13.814 1.00 97.19 181 THR A O 1
ATOM 1440 N N . CYS A 1 182 ? 56.719 -7.573 -12.248 1.00 97.69 182 CYS A N 1
ATOM 1441 C CA . CYS A 1 182 ? 56.344 -8.845 -12.867 1.00 97.69 182 CYS A CA 1
ATOM 1442 C C . CYS A 1 182 ? 55.232 -8.729 -13.921 1.00 97.69 182 CYS A C 1
ATOM 1444 O O . CYS A 1 182 ? 55.140 -9.595 -14.793 1.00 97.69 182 CYS A O 1
ATOM 1446 N N . LEU A 1 183 ? 54.353 -7.729 -13.831 1.00 97.94 183 LEU A N 1
ATOM 1447 C CA . LEU A 1 183 ? 53.256 -7.541 -14.781 1.00 97.94 183 LEU A CA 1
ATOM 1448 C C . LEU A 1 183 ? 53.761 -7.084 -16.149 1.00 97.94 183 LEU A C 1
ATOM 1450 O O . LEU A 1 183 ? 54.614 -6.201 -16.241 1.00 97.94 183 LEU A O 1
ATOM 1454 N N . LEU A 1 184 ? 53.141 -7.603 -17.208 1.00 97.25 184 LEU A N 1
ATOM 1455 C CA . LEU A 1 184 ? 53.329 -7.098 -18.563 1.00 97.25 184 LEU A CA 1
ATOM 1456 C C . LEU A 1 184 ? 53.022 -5.582 -18.625 1.00 97.25 184 LEU A C 1
ATOM 1458 O O . LEU A 1 184 ? 52.052 -5.140 -17.994 1.00 97.25 184 LEU A O 1
ATOM 1462 N N . PRO A 1 185 ? 53.827 -4.770 -19.344 1.00 94.12 185 PRO A N 1
ATOM 1463 C CA . PRO A 1 185 ? 53.670 -3.311 -19.371 1.00 94.12 185 PRO A CA 1
ATOM 1464 C C . PRO A 1 185 ? 52.317 -2.824 -19.902 1.00 94.12 185 PRO A C 1
ATOM 1466 O O . PRO A 1 185 ? 51.883 -1.732 -19.550 1.00 94.12 185 PRO A O 1
ATOM 1469 N N . GLU A 1 186 ? 51.651 -3.615 -20.745 1.00 94.19 186 GLU A N 1
ATOM 1470 C CA . GLU A 1 186 ? 50.344 -3.301 -21.326 1.00 94.19 186 GLU A CA 1
ATOM 1471 C C . GLU A 1 186 ? 49.149 -3.547 -20.393 1.00 94.19 186 GLU A C 1
ATOM 1473 O O . GLU A 1 186 ? 48.029 -3.193 -20.764 1.00 94.19 186 GLU A O 1
ATOM 1478 N N . ILE A 1 187 ? 49.359 -4.176 -19.230 1.00 98.38 187 ILE A N 1
ATOM 1479 C CA . ILE A 1 187 ? 48.301 -4.414 -18.243 1.00 98.38 187 ILE A CA 1
ATOM 1480 C C . ILE A 1 187 ? 48.143 -3.167 -17.376 1.00 98.38 187 ILE A C 1
ATOM 1482 O O . ILE A 1 187 ? 49.076 -2.762 -16.667 1.00 98.38 187 ILE A O 1
ATOM 1486 N N . ASP A 1 188 ? 46.942 -2.594 -17.416 1.00 98.31 188 ASP A N 1
ATOM 1487 C CA . ASP A 1 188 ? 46.572 -1.424 -16.627 1.00 98.31 188 ASP A CA 1
ATOM 1488 C C . ASP A 1 188 ? 46.340 -1.793 -15.154 1.00 98.31 188 ASP A C 1
ATOM 1490 O O . ASP A 1 188 ? 45.967 -2.920 -14.824 1.00 98.31 188 ASP A O 1
ATOM 1494 N N . VAL A 1 189 ? 46.545 -0.835 -14.248 1.00 98.50 189 VAL A N 1
ATOM 1495 C CA . VAL A 1 189 ? 46.409 -1.039 -12.797 1.00 98.50 189 VAL A CA 1
ATOM 1496 C C . VAL A 1 189 ? 45.512 0.047 -12.208 1.00 98.50 189 VAL A C 1
ATOM 1498 O O . VAL A 1 189 ? 45.739 1.234 -12.459 1.00 98.50 189 VAL A O 1
ATOM 1501 N N . PHE A 1 190 ? 44.502 -0.358 -11.436 1.00 98.56 190 PHE A N 1
ATOM 1502 C CA . PHE A 1 190 ? 43.638 0.556 -10.689 1.00 98.56 190 PHE A CA 1
ATOM 1503 C C . PHE A 1 190 ? 44.302 1.064 -9.406 1.00 98.56 190 PHE A C 1
ATOM 1505 O O . PHE A 1 190 ? 45.067 0.348 -8.760 1.00 98.56 190 PHE A O 1
ATOM 1512 N N . TYR A 1 191 ? 43.966 2.298 -9.036 1.00 98.31 191 TYR A N 1
ATOM 1513 C CA . TYR A 1 191 ? 44.377 2.956 -7.797 1.00 98.31 191 TYR A CA 1
ATOM 1514 C C . TYR A 1 191 ? 43.269 3.907 -7.335 1.00 98.31 191 TYR A C 1
ATOM 1516 O O . TYR A 1 191 ? 42.708 4.619 -8.166 1.00 98.31 191 TYR A O 1
ATOM 1524 N N . THR A 1 192 ? 42.939 3.940 -6.044 1.00 97.88 192 THR A N 1
ATOM 1525 C CA . THR A 1 192 ? 41.879 4.827 -5.522 1.00 97.88 192 THR A CA 1
ATOM 1526 C C . THR A 1 192 ? 42.404 6.162 -4.998 1.00 97.88 192 THR A C 1
ATOM 1528 O O . THR A 1 192 ? 41.627 7.097 -4.826 1.00 97.88 192 THR A O 1
ATOM 1531 N N . GLY A 1 193 ? 43.720 6.283 -4.792 1.00 97.06 193 GLY A N 1
ATOM 1532 C CA . GLY A 1 193 ? 44.350 7.446 -4.168 1.00 97.06 193 GLY A CA 1
ATOM 1533 C C . GLY A 1 193 ? 44.974 7.125 -2.803 1.00 97.06 193 GLY A C 1
ATOM 1534 O O . GLY A 1 193 ? 45.143 5.952 -2.453 1.00 97.06 193 GLY A O 1
ATOM 1535 N N . PRO A 1 194 ? 45.343 8.159 -2.023 1.00 96.00 194 PRO A N 1
ATOM 1536 C CA . PRO A 1 194 ? 45.895 8.002 -0.673 1.00 96.00 194 PRO A CA 1
ATOM 1537 C C . PRO A 1 194 ? 45.049 7.130 0.269 1.00 96.00 194 PRO A C 1
ATOM 1539 O O . PRO A 1 194 ? 45.593 6.420 1.110 1.00 96.00 194 PRO A O 1
ATOM 1542 N N . ASP A 1 195 ? 43.732 7.123 0.071 1.00 96.38 195 ASP A N 1
ATOM 1543 C CA . ASP A 1 195 ? 42.737 6.390 0.852 1.00 96.38 195 ASP A CA 1
ATOM 1544 C C . ASP A 1 195 ? 41.757 5.647 -0.070 1.00 96.38 195 ASP A C 1
ATOM 1546 O O . ASP A 1 195 ? 41.787 5.782 -1.296 1.00 96.38 195 ASP A O 1
ATOM 1550 N N . VAL A 1 196 ? 40.856 4.858 0.519 1.00 95.31 196 VAL A N 1
ATOM 1551 C CA . VAL A 1 196 ? 39.772 4.203 -0.230 1.00 95.31 196 VAL A CA 1
ATOM 1552 C C . VAL A 1 196 ? 38.810 5.247 -0.807 1.00 95.31 196 VAL A C 1
ATOM 1554 O O . VAL A 1 196 ? 38.523 5.203 -1.999 1.00 95.31 196 VAL A O 1
ATOM 1557 N N . CYS A 1 197 ? 38.358 6.206 0.008 1.00 95.75 197 CYS A N 1
ATOM 1558 C CA . CYS A 1 197 ? 37.537 7.347 -0.414 1.00 95.75 197 CYS A CA 1
ATOM 1559 C C . CYS A 1 197 ? 38.315 8.643 -0.152 1.00 95.75 197 CYS A C 1
ATOM 1561 O O . CYS A 1 197 ? 38.422 9.080 0.992 1.00 95.75 197 CYS A O 1
ATOM 1563 N N . CYS A 1 198 ? 38.885 9.252 -1.195 1.00 94.12 198 CYS A N 1
ATOM 1564 C CA . CYS A 1 198 ? 39.798 10.387 -1.041 1.00 94.12 198 CYS A CA 1
ATOM 1565 C C . CYS A 1 198 ? 39.094 11.755 -1.088 1.00 94.12 198 CYS A C 1
ATOM 1567 O O . CYS A 1 198 ? 38.479 12.089 -2.111 1.00 94.12 198 CYS A O 1
ATOM 1569 N N . PRO A 1 199 ? 39.290 12.620 -0.072 1.00 91.88 199 PRO A N 1
ATOM 1570 C CA . PRO A 1 199 ? 38.928 14.035 -0.164 1.00 91.88 199 PRO A CA 1
ATOM 1571 C C . PRO A 1 199 ? 39.784 14.787 -1.191 1.00 91.88 199 PRO A C 1
ATOM 1573 O O . PRO A 1 199 ? 39.289 15.670 -1.889 1.00 91.88 199 PRO A O 1
ATOM 1576 N N . ILE A 1 200 ? 41.072 14.435 -1.286 1.00 94.94 200 ILE A N 1
ATOM 1577 C CA . ILE A 1 200 ? 42.048 15.056 -2.186 1.00 94.94 200 ILE A CA 1
ATOM 1578 C C . ILE A 1 200 ? 42.850 13.958 -2.889 1.00 94.94 200 ILE A C 1
ATOM 1580 O O . ILE A 1 200 ? 43.332 13.032 -2.243 1.00 94.94 200 ILE A O 1
ATOM 1584 N N . ILE A 1 201 ? 43.020 14.091 -4.205 1.00 95.62 201 ILE A N 1
ATOM 1585 C CA . ILE A 1 201 ? 43.910 13.263 -5.023 1.00 95.62 201 ILE A CA 1
ATOM 1586 C C . ILE A 1 201 ? 44.855 14.204 -5.773 1.00 95.62 201 ILE A C 1
ATOM 1588 O O . ILE A 1 201 ? 44.441 14.935 -6.680 1.00 95.62 201 ILE A O 1
ATOM 1592 N N . SER A 1 202 ? 46.131 14.200 -5.382 1.00 94.25 202 SER A N 1
ATOM 1593 C CA . SER A 1 202 ? 47.163 15.017 -6.019 1.00 94.25 202 SER A CA 1
ATOM 1594 C C . SER A 1 202 ? 47.914 14.240 -7.103 1.00 94.25 202 SER A C 1
ATOM 1596 O O . SER A 1 202 ? 48.128 13.030 -6.997 1.00 94.25 202 SER A O 1
ATOM 1598 N N . ALA A 1 203 ? 48.405 14.938 -8.129 1.00 94.00 203 ALA A N 1
ATOM 1599 C CA . ALA A 1 203 ? 49.290 14.329 -9.120 1.00 94.00 203 ALA A CA 1
ATOM 1600 C C . ALA A 1 203 ? 50.593 13.779 -8.507 1.00 94.00 203 ALA A C 1
ATOM 1602 O O . ALA A 1 203 ? 51.201 12.881 -9.086 1.00 94.00 203 ALA A O 1
ATOM 1603 N N . ALA A 1 204 ? 51.040 14.304 -7.360 1.00 92.62 204 ALA A N 1
ATOM 1604 C CA . ALA A 1 204 ? 52.236 13.823 -6.673 1.00 92.62 204 ALA A CA 1
ATOM 1605 C C . ALA A 1 204 ? 52.028 12.420 -6.081 1.00 92.62 204 ALA A C 1
ATOM 1607 O O . ALA A 1 204 ? 52.866 11.546 -6.304 1.00 92.62 204 ALA A O 1
ATOM 1608 N N . ASP A 1 205 ? 50.894 12.185 -5.413 1.00 90.50 205 ASP A N 1
ATOM 1609 C CA . ASP A 1 205 ? 50.543 10.869 -4.856 1.00 90.50 205 ASP A CA 1
ATOM 1610 C C . ASP A 1 205 ? 50.426 9.820 -5.965 1.00 90.50 205 ASP A C 1
ATOM 1612 O O . ASP A 1 205 ? 51.033 8.750 -5.897 1.00 90.50 205 ASP A O 1
ATOM 1616 N N . VAL A 1 206 ? 49.735 10.179 -7.053 1.00 96.00 206 VAL A N 1
ATOM 1617 C CA . VAL A 1 206 ? 49.586 9.312 -8.228 1.00 96.00 206 VAL A CA 1
ATOM 1618 C C . VAL A 1 206 ? 50.933 9.002 -8.879 1.00 96.00 206 VAL A C 1
ATOM 1620 O O . VAL A 1 206 ? 51.181 7.854 -9.238 1.00 96.00 206 VAL A O 1
ATOM 1623 N N . LYS A 1 207 ? 51.834 9.986 -9.019 1.00 95.69 207 LYS A N 1
ATOM 1624 C CA . LYS A 1 207 ? 53.193 9.752 -9.545 1.00 95.69 207 LYS A CA 1
ATOM 1625 C C . LYS A 1 207 ? 53.994 8.818 -8.641 1.00 95.69 207 LYS A C 1
ATOM 1627 O O . LYS A 1 207 ? 54.752 7.994 -9.148 1.00 95.69 207 LYS A O 1
ATOM 1632 N N . GLY A 1 208 ? 53.806 8.918 -7.326 1.00 95.00 208 GLY A N 1
ATOM 1633 C CA . GLY A 1 208 ? 54.371 7.983 -6.361 1.00 95.00 208 GLY A CA 1
ATOM 1634 C C . GLY A 1 208 ? 53.894 6.550 -6.602 1.00 95.00 208 GLY A C 1
ATOM 1635 O O . GLY A 1 208 ? 54.717 5.640 -6.695 1.00 95.00 208 GLY A O 1
ATOM 1636 N N . PHE A 1 209 ? 52.582 6.352 -6.764 1.00 97.00 209 PHE A N 1
ATOM 1637 C CA . PHE A 1 209 ? 52.016 5.034 -7.070 1.00 97.00 209 PHE A CA 1
ATOM 1638 C C . PHE A 1 209 ? 52.520 4.517 -8.420 1.00 97.00 209 PHE A C 1
ATOM 1640 O O . PHE A 1 209 ? 52.986 3.384 -8.526 1.00 97.00 209 PHE A O 1
ATOM 1647 N N . ALA A 1 210 ? 52.519 5.377 -9.442 1.00 96.56 210 ALA A N 1
ATOM 1648 C CA . ALA A 1 210 ? 53.003 5.050 -10.776 1.00 96.56 210 ALA A CA 1
ATOM 1649 C C . ALA A 1 210 ? 54.474 4.609 -10.774 1.00 96.56 210 ALA A C 1
ATOM 1651 O O . ALA A 1 210 ? 54.838 3.695 -11.514 1.00 96.56 210 ALA A O 1
ATOM 1652 N N . ALA A 1 211 ? 55.313 5.209 -9.924 1.00 96.00 211 ALA A N 1
ATOM 1653 C CA . ALA A 1 211 ? 56.698 4.789 -9.736 1.00 96.00 211 ALA A CA 1
ATOM 1654 C C . ALA A 1 211 ? 56.808 3.404 -9.074 1.00 96.00 211 ALA A C 1
ATOM 1656 O O . ALA A 1 211 ? 57.708 2.642 -9.422 1.00 96.00 211 ALA A O 1
ATOM 1657 N N . ALA A 1 212 ? 55.893 3.056 -8.162 1.00 95.62 212 ALA A N 1
ATOM 1658 C CA . ALA A 1 212 ? 55.875 1.744 -7.520 1.00 95.62 212 ALA A CA 1
ATOM 1659 C C . ALA A 1 212 ? 55.459 0.626 -8.487 1.00 95.62 212 ALA A C 1
ATOM 1661 O O . ALA A 1 212 ? 56.135 -0.399 -8.559 1.00 95.62 212 ALA A O 1
ATOM 1662 N N . VAL A 1 213 ? 54.396 0.836 -9.272 1.00 96.31 213 VAL A N 1
ATOM 1663 C CA . VAL A 1 213 ? 53.888 -0.173 -10.222 1.00 96.31 213 VAL A CA 1
ATOM 1664 C C . VAL A 1 213 ? 54.525 -0.092 -11.619 1.00 96.31 213 VAL A C 1
ATOM 1666 O O . VAL A 1 213 ? 54.305 -0.964 -12.462 1.00 96.31 213 VAL A O 1
ATOM 1669 N N . GLY A 1 214 ? 55.311 0.949 -11.895 1.00 95.62 214 GLY A N 1
ATOM 1670 C CA . GLY A 1 214 ? 56.025 1.157 -13.159 1.00 95.62 214 GLY A CA 1
ATOM 1671 C C . GLY A 1 214 ? 55.160 1.631 -14.335 1.00 95.62 214 GLY A C 1
ATOM 1672 O O . GLY A 1 214 ? 55.574 1.470 -15.481 1.00 95.62 214 GLY A O 1
ATOM 1673 N N . ARG A 1 215 ? 53.957 2.172 -14.089 1.00 96.19 215 ARG A N 1
ATOM 1674 C CA . ARG A 1 215 ? 53.023 2.662 -15.126 1.00 96.19 215 ARG A CA 1
ATOM 1675 C C . ARG A 1 215 ? 52.024 3.677 -14.571 1.00 96.19 215 ARG A C 1
ATOM 1677 O O . ARG A 1 215 ? 51.759 3.678 -13.374 1.00 96.19 215 ARG A O 1
ATOM 1684 N N . ALA A 1 216 ? 51.440 4.506 -15.434 1.00 96.62 216 ALA A N 1
ATOM 1685 C CA . ALA A 1 216 ? 50.354 5.402 -15.037 1.00 96.62 216 ALA A CA 1
ATOM 1686 C C . ALA A 1 216 ? 49.084 4.587 -14.703 1.00 96.62 216 ALA A C 1
ATOM 1688 O O . ALA A 1 216 ? 48.668 3.776 -15.535 1.00 96.62 216 ALA A O 1
ATOM 1689 N N . PRO A 1 217 ? 48.462 4.771 -13.524 1.00 97.56 217 PRO A N 1
ATOM 1690 C CA . PRO A 1 217 ? 47.275 4.011 -13.145 1.00 97.56 217 PRO A CA 1
ATOM 1691 C C . PRO A 1 217 ? 45.997 4.549 -13.803 1.00 97.56 217 PRO A C 1
ATOM 1693 O O . PRO A 1 217 ? 45.950 5.686 -14.288 1.00 97.56 217 PRO A O 1
ATOM 1696 N N . ILE A 1 218 ? 44.935 3.743 -13.765 1.00 98.38 218 ILE A N 1
ATOM 1697 C CA . ILE A 1 218 ? 43.555 4.219 -13.921 1.00 98.38 218 ILE A CA 1
ATOM 1698 C C . ILE A 1 218 ? 43.026 4.525 -12.519 1.00 98.38 218 ILE A C 1
ATOM 1700 O O . ILE A 1 218 ? 43.066 3.662 -11.643 1.00 98.38 218 ILE A O 1
ATOM 1704 N N . LEU A 1 219 ? 42.532 5.739 -12.290 1.00 98.19 219 LEU A N 1
ATOM 1705 C CA . LEU A 1 219 ? 41.910 6.063 -11.013 1.00 98.19 219 LEU A CA 1
ATOM 1706 C C . LEU A 1 219 ? 40.529 5.420 -10.914 1.00 98.19 219 LEU A C 1
ATOM 1708 O O . LEU A 1 219 ? 39.683 5.631 -11.781 1.00 98.19 219 LEU A O 1
ATOM 1712 N N . TRP A 1 220 ? 40.318 4.660 -9.844 1.00 98.31 220 TRP A N 1
ATOM 1713 C CA . TRP A 1 220 ? 38.998 4.258 -9.376 1.00 98.31 220 TRP A CA 1
ATOM 1714 C C . TRP A 1 220 ? 38.597 5.244 -8.288 1.00 98.31 220 TRP A C 1
ATOM 1716 O O . TRP A 1 220 ? 39.006 5.131 -7.136 1.00 98.31 220 TRP A O 1
ATOM 1726 N N . ASP A 1 221 ? 37.807 6.236 -8.660 1.00 98.00 221 ASP A N 1
ATOM 1727 C CA . ASP A 1 221 ? 37.425 7.309 -7.763 1.00 98.00 221 ASP A CA 1
ATOM 1728 C C . ASP A 1 221 ? 36.162 6.927 -6.973 1.00 98.00 221 ASP A C 1
ATOM 1730 O O . ASP A 1 221 ? 35.071 6.846 -7.539 1.00 98.00 221 ASP A O 1
ATOM 1734 N N . ASN A 1 222 ? 36.291 6.664 -5.668 1.00 97.94 222 ASN A N 1
ATOM 1735 C CA . ASN A 1 222 ? 35.159 6.338 -4.790 1.00 97.94 222 ASN A CA 1
ATOM 1736 C C . ASN A 1 222 ? 34.373 7.590 -4.368 1.00 97.94 222 ASN A C 1
ATOM 1738 O O . ASN A 1 222 ? 34.212 7.891 -3.186 1.00 97.94 222 ASN A O 1
ATOM 1742 N N . TYR A 1 223 ? 33.863 8.306 -5.365 1.00 97.44 223 TYR A N 1
ATOM 1743 C CA . TYR A 1 223 ? 32.859 9.348 -5.235 1.00 97.44 223 TYR A CA 1
ATOM 1744 C C . TYR A 1 223 ? 32.018 9.367 -6.523 1.00 97.44 223 TYR A C 1
ATOM 1746 O O . TYR A 1 223 ? 32.595 9.428 -7.612 1.00 97.44 223 TYR A O 1
ATOM 1754 N N . PRO A 1 224 ? 30.674 9.320 -6.445 1.00 97.75 224 PRO A N 1
ATOM 1755 C CA . PRO A 1 224 ? 29.826 9.550 -5.269 1.00 97.75 224 PRO A CA 1
ATOM 1756 C C . PRO A 1 224 ? 29.405 8.308 -4.467 1.00 97.75 224 PRO A C 1
ATOM 1758 O O . PRO A 1 224 ? 28.465 8.421 -3.692 1.00 97.75 224 PRO A O 1
ATOM 1761 N N . VAL A 1 225 ? 30.014 7.131 -4.636 1.00 98.06 225 VAL A N 1
ATOM 1762 C CA . VAL A 1 225 ? 29.564 5.887 -3.974 1.00 98.06 225 VAL A CA 1
ATOM 1763 C C . VAL A 1 225 ? 29.149 6.060 -2.508 1.00 98.06 225 VAL A C 1
ATOM 1765 O O . VAL A 1 225 ? 29.842 6.690 -1.713 1.00 98.06 225 VAL A O 1
ATOM 1768 N N . ASN A 1 226 ? 27.996 5.495 -2.155 1.00 97.00 226 ASN A N 1
ATOM 1769 C CA . ASN A 1 226 ? 27.419 5.541 -0.815 1.00 97.00 226 ASN A CA 1
ATOM 1770 C C . ASN A 1 226 ? 27.028 4.133 -0.343 1.00 97.00 226 ASN A C 1
ATOM 1772 O O . ASN A 1 226 ? 25.948 3.914 0.183 1.00 97.00 226 ASN A O 1
ATOM 1776 N N . ASP A 1 227 ? 27.863 3.129 -0.573 1.00 94.81 227 ASP A N 1
ATOM 1777 C CA . ASP A 1 227 ? 27.578 1.763 -0.141 1.00 94.81 227 ASP A CA 1
ATOM 1778 C C . ASP A 1 227 ? 27.981 1.505 1.325 1.00 94.81 227 ASP A C 1
ATOM 1780 O O . ASP A 1 227 ? 28.472 2.377 2.045 1.00 94.81 227 ASP A O 1
ATOM 1784 N N . LEU A 1 228 ? 27.720 0.287 1.811 1.00 91.94 228 LEU A N 1
ATOM 1785 C CA . LEU A 1 228 ? 28.115 -0.166 3.150 1.00 91.94 228 LEU A CA 1
ATOM 1786 C C . LEU A 1 228 ? 27.620 0.775 4.269 1.00 91.94 228 LEU A C 1
ATOM 1788 O O . LEU A 1 228 ? 26.414 0.942 4.455 1.00 91.94 228 LEU A O 1
ATOM 1792 N N . GLY A 1 229 ? 28.531 1.357 5.054 1.00 86.56 229 GLY A N 1
ATOM 1793 C CA . GLY A 1 229 ? 28.196 2.290 6.133 1.00 86.56 229 GLY A CA 1
ATOM 1794 C C . GLY A 1 229 ? 27.666 3.641 5.642 1.00 86.56 229 GLY A C 1
ATOM 1795 O O . GLY A 1 229 ? 26.995 4.329 6.407 1.00 86.56 229 GLY A O 1
ATOM 1796 N N . MET A 1 230 ? 27.919 3.987 4.375 1.00 94.06 230 MET A N 1
ATOM 1797 C CA . MET A 1 230 ? 27.527 5.253 3.750 1.00 94.06 230 MET A CA 1
ATOM 1798 C C . MET A 1 230 ? 26.141 5.189 3.090 1.00 94.06 230 MET A C 1
ATOM 1800 O O . MET A 1 230 ? 25.637 6.219 2.669 1.00 94.06 230 MET A O 1
ATOM 1804 N N . GLN A 1 231 ? 25.452 4.033 3.079 1.00 91.50 231 GLN A N 1
ATOM 1805 C CA . GLN A 1 231 ? 24.101 3.839 2.475 1.00 91.50 231 GLN A CA 1
ATOM 1806 C C . GLN A 1 231 ? 22.989 4.737 3.031 1.00 91.50 231 GLN A C 1
ATOM 1808 O O . GLN A 1 231 ? 21.830 4.709 2.606 1.00 91.50 231 GLN A O 1
ATOM 1813 N N . PHE A 1 232 ? 23.340 5.486 4.056 1.00 92.69 232 PHE A N 1
ATOM 1814 C CA . PHE A 1 232 ? 22.518 6.404 4.799 1.00 92.69 232 PHE A CA 1
ATOM 1815 C C . PHE A 1 232 ? 22.716 7.857 4.366 1.00 92.69 232 PHE A C 1
ATOM 1817 O O . PHE A 1 232 ? 21.924 8.702 4.768 1.00 92.69 232 PHE A O 1
ATOM 1824 N N . GLU A 1 233 ? 23.717 8.135 3.539 1.00 93.06 233 GLU A N 1
ATOM 1825 C CA . GLU A 1 233 ? 24.124 9.452 3.054 1.00 93.06 233 GLU A CA 1
ATOM 1826 C C . GLU A 1 233 ? 23.775 9.589 1.564 1.00 93.06 233 GLU A C 1
ATOM 1828 O O . GLU A 1 233 ? 23.688 8.595 0.840 1.00 93.06 233 GLU A O 1
ATOM 1833 N N . LEU A 1 234 ? 23.553 10.822 1.103 1.00 94.88 234 LEU A N 1
ATOM 1834 C CA . LEU A 1 234 ? 23.419 11.150 -0.320 1.00 94.88 234 LEU A CA 1
ATOM 1835 C C . LEU A 1 234 ? 24.552 12.089 -0.724 1.00 94.88 234 LEU A C 1
ATOM 1837 O O . LEU A 1 234 ? 24.617 13.232 -0.274 1.00 94.88 234 LEU A O 1
ATOM 1841 N N . HIS A 1 235 ? 25.428 11.618 -1.603 1.00 96.38 235 HIS A N 1
ATOM 1842 C CA . HIS A 1 235 ? 26.587 12.370 -2.075 1.00 96.38 235 HIS A CA 1
ATOM 1843 C C . HIS A 1 235 ? 26.220 13.181 -3.324 1.00 96.38 235 HIS A C 1
ATOM 1845 O O . HIS A 1 235 ? 26.488 12.780 -4.454 1.00 96.38 235 HIS A O 1
ATOM 1851 N N . LEU A 1 236 ? 25.548 14.317 -3.113 1.00 96.94 236 LEU A N 1
ATOM 1852 C CA . LEU A 1 236 ? 25.032 15.177 -4.191 1.00 96.94 236 LEU A CA 1
ATOM 1853 C C . LEU A 1 236 ? 25.949 16.357 -4.542 1.00 96.94 236 LEU A C 1
ATOM 1855 O O . LEU A 1 236 ? 25.632 17.116 -5.454 1.00 96.94 236 LEU A O 1
ATOM 1859 N N . GLU A 1 237 ? 27.045 16.556 -3.811 1.00 95.56 237 GLU A N 1
ATOM 1860 C CA . GLU A 1 237 ? 27.966 17.682 -4.003 1.00 95.56 237 GLU A CA 1
ATOM 1861 C C . GLU A 1 237 ? 28.863 17.511 -5.250 1.00 95.56 237 GLU A C 1
ATOM 1863 O O . GLU A 1 237 ? 29.034 16.393 -5.747 1.00 95.56 237 GLU A O 1
ATOM 1868 N N . PRO A 1 238 ? 29.454 18.594 -5.794 1.00 97.31 238 PRO A N 1
ATOM 1869 C CA . PRO A 1 238 ? 30.367 18.476 -6.926 1.00 97.31 238 PRO A CA 1
ATOM 1870 C C . PRO A 1 238 ? 31.661 17.761 -6.547 1.00 97.31 238 PRO A C 1
ATOM 1872 O O . PRO A 1 238 ? 32.129 17.850 -5.411 1.00 97.31 238 PRO A O 1
ATOM 1875 N N . VAL A 1 239 ? 32.311 17.157 -7.542 1.00 96.12 239 VAL A N 1
ATOM 1876 C CA . VAL A 1 239 ? 33.679 16.653 -7.388 1.00 96.12 239 VAL A CA 1
ATOM 1877 C C . VAL A 1 239 ? 34.615 17.799 -7.000 1.00 96.12 239 VAL A C 1
ATOM 1879 O O . VAL A 1 239 ? 34.639 18.849 -7.647 1.00 96.12 239 VAL A O 1
ATOM 1882 N N . ARG A 1 240 ? 35.409 17.588 -5.946 1.00 96.12 240 ARG A N 1
ATOM 1883 C CA . ARG A 1 240 ? 36.438 18.515 -5.449 1.00 96.12 240 ARG A CA 1
ATOM 1884 C C . ARG A 1 240 ? 37.727 17.759 -5.125 1.00 96.12 240 ARG A C 1
ATOM 1886 O O . ARG A 1 240 ? 37.747 16.533 -5.035 1.00 96.12 240 ARG A O 1
ATOM 1893 N N . GLY A 1 241 ? 38.822 18.502 -4.974 1.00 94.75 241 GLY A N 1
ATOM 1894 C CA . GLY A 1 241 ? 40.098 17.962 -4.495 1.00 94.75 241 GLY A CA 1
ATOM 1895 C C . GLY A 1 241 ? 40.896 17.131 -5.506 1.00 94.75 241 GLY A C 1
ATOM 1896 O O . GLY A 1 241 ? 41.895 16.534 -5.121 1.00 94.75 241 GLY A O 1
ATOM 1897 N N . ARG A 1 242 ? 40.512 17.090 -6.788 1.00 96.00 242 ARG A N 1
ATOM 1898 C CA . ARG A 1 242 ? 41.314 16.464 -7.855 1.00 96.00 242 ARG A CA 1
ATOM 1899 C C . ARG A 1 242 ? 42.176 17.551 -8.500 1.00 96.00 242 ARG A C 1
ATOM 1901 O O . ARG A 1 242 ? 41.643 18.569 -8.938 1.00 96.00 242 ARG A O 1
ATOM 1908 N N . SER A 1 243 ? 43.503 17.393 -8.496 1.00 92.19 243 SER A N 1
ATOM 1909 C CA . SER A 1 243 ? 44.413 18.471 -8.921 1.00 92.19 243 SER A CA 1
ATOM 1910 C C . SER A 1 243 ? 44.287 18.801 -10.417 1.00 92.19 243 SER A C 1
ATOM 1912 O O . SER A 1 243 ? 43.997 17.933 -11.237 1.00 92.19 243 SER A O 1
ATOM 1914 N N . ALA A 1 244 ? 44.526 20.056 -10.807 1.00 92.56 244 ALA A N 1
ATOM 1915 C CA . ALA A 1 244 ? 44.427 20.481 -12.211 1.00 92.56 244 ALA A CA 1
ATOM 1916 C C . ALA A 1 244 ? 45.437 19.770 -13.139 1.00 92.56 244 ALA A C 1
ATOM 1918 O O . ALA A 1 244 ? 45.210 19.633 -14.338 1.00 92.56 244 ALA A O 1
ATOM 1919 N N . ASP A 1 245 ? 46.557 19.289 -12.593 1.00 93.50 245 ASP A N 1
ATOM 1920 C CA . ASP A 1 245 ? 47.615 18.582 -13.320 1.00 93.50 245 ASP A CA 1
ATOM 1921 C C . ASP A 1 245 ? 47.473 17.046 -13.292 1.00 93.50 245 ASP A C 1
ATOM 1923 O O . ASP A 1 245 ? 48.338 16.339 -13.822 1.00 93.50 245 ASP A O 1
ATOM 1927 N N . LEU A 1 246 ? 46.388 16.509 -12.718 1.00 94.00 246 LEU A N 1
ATOM 1928 C CA . LEU A 1 246 ? 46.181 15.069 -12.513 1.00 94.00 246 LEU A CA 1
ATOM 1929 C C . LEU A 1 246 ? 46.207 14.264 -13.817 1.00 94.00 246 LEU A C 1
ATOM 1931 O O . LEU A 1 246 ? 46.785 13.179 -13.862 1.00 94.00 246 LEU A O 1
ATOM 1935 N N . GLY A 1 247 ? 45.673 14.828 -14.905 1.00 91.81 247 GLY A N 1
ATOM 1936 C CA . GLY A 1 247 ? 45.681 14.204 -16.233 1.00 91.81 247 GLY A CA 1
ATOM 1937 C C . GLY A 1 247 ? 47.083 13.940 -16.806 1.00 91.81 247 GLY A C 1
ATOM 1938 O O . GLY A 1 247 ? 47.206 13.221 -17.789 1.00 91.81 247 GLY A O 1
ATOM 1939 N N . SER A 1 248 ? 48.145 14.498 -16.207 1.00 90.81 248 SER A N 1
ATOM 1940 C CA . SER A 1 248 ? 49.540 14.180 -16.558 1.00 90.81 248 SER A CA 1
ATOM 1941 C C . SER A 1 248 ? 50.096 12.940 -15.845 1.00 90.81 248 SER A C 1
ATOM 1943 O O . SER A 1 248 ? 51.167 12.458 -16.211 1.00 90.81 248 SER A O 1
ATOM 1945 N N . ALA A 1 249 ? 49.406 12.449 -14.812 1.00 93.75 249 ALA A N 1
ATOM 1946 C CA . ALA A 1 249 ? 49.864 11.368 -13.942 1.00 93.75 249 ALA A CA 1
ATOM 1947 C C . ALA A 1 249 ? 49.053 10.069 -14.098 1.00 93.75 249 ALA A C 1
ATOM 1949 O O . ALA A 1 249 ? 49.531 9.012 -13.692 1.00 93.75 249 ALA A O 1
ATOM 1950 N N . VAL A 1 250 ? 47.852 10.135 -14.682 1.00 96.19 250 VAL A N 1
ATOM 1951 C CA . VAL A 1 250 ? 46.927 8.998 -14.828 1.00 96.19 250 VAL A CA 1
ATOM 1952 C C . VAL A 1 250 ? 46.672 8.656 -16.292 1.00 96.19 250 VAL A C 1
ATOM 1954 O O . VAL A 1 250 ? 46.753 9.519 -17.164 1.00 96.19 250 VAL A O 1
ATOM 1957 N N . LYS A 1 251 ? 46.275 7.410 -16.557 1.00 95.81 251 LYS A N 1
ATOM 1958 C CA . LYS A 1 251 ? 45.709 7.009 -17.854 1.00 95.81 251 LYS A CA 1
ATOM 1959 C C . LYS A 1 251 ? 44.259 7.479 -18.004 1.00 95.81 251 LYS A C 1
ATOM 1961 O O . LYS A 1 251 ? 43.833 7.919 -19.072 1.00 95.81 251 LYS A O 1
ATOM 1966 N N . GLY A 1 252 ? 43.496 7.414 -16.918 1.00 96.50 252 GLY A N 1
ATOM 1967 C CA . GLY A 1 252 ? 42.102 7.830 -16.883 1.00 96.50 252 GLY A CA 1
ATOM 1968 C C . GLY A 1 252 ? 41.512 7.798 -15.483 1.00 96.50 252 GLY A C 1
ATOM 1969 O O . GLY A 1 252 ? 42.215 7.481 -14.525 1.00 96.50 252 GLY A O 1
ATOM 1970 N N . LEU A 1 253 ? 40.229 8.135 -15.383 1.00 97.88 253 LEU A N 1
ATOM 1971 C CA . LEU A 1 253 ? 39.489 8.203 -14.127 1.00 97.88 253 LEU A CA 1
ATOM 1972 C C . LEU A 1 253 ? 38.074 7.651 -14.339 1.00 97.88 253 LEU A C 1
ATOM 1974 O O . LEU A 1 253 ? 37.357 8.084 -15.246 1.00 97.88 253 LEU A O 1
ATOM 1978 N N . LEU A 1 254 ? 37.704 6.678 -13.508 1.00 98.44 254 LEU A N 1
ATOM 1979 C CA . LEU A 1 254 ? 36.375 6.082 -13.436 1.00 98.44 254 LEU A CA 1
ATOM 1980 C C . LEU A 1 254 ? 35.761 6.374 -12.068 1.00 98.44 254 LEU A C 1
ATOM 1982 O O . LEU A 1 254 ? 36.353 6.018 -11.053 1.00 98.44 254 LEU A O 1
ATOM 1986 N N . ALA A 1 255 ? 34.579 6.984 -12.034 1.00 98.31 255 ALA A N 1
ATOM 1987 C CA . ALA A 1 255 ? 33.837 7.170 -10.790 1.00 98.31 255 ALA A CA 1
ATOM 1988 C C . ALA A 1 255 ? 33.086 5.903 -10.382 1.00 98.31 255 ALA A C 1
ATOM 1990 O O . ALA A 1 255 ? 32.453 5.253 -11.214 1.00 98.31 255 ALA A O 1
ATOM 1991 N N . ASN A 1 256 ? 33.098 5.595 -9.090 1.00 98.44 256 ASN A N 1
ATOM 1992 C CA . ASN A 1 256 ? 32.198 4.626 -8.483 1.00 98.44 256 ASN A CA 1
ATOM 1993 C C . ASN A 1 256 ? 30.911 5.353 -8.054 1.00 98.44 256 ASN A C 1
ATOM 1995 O O . ASN A 1 256 ? 30.985 6.231 -7.187 1.00 98.44 256 ASN A O 1
ATOM 1999 N N . PRO A 1 257 ? 29.750 5.068 -8.670 1.00 98.31 257 PRO A N 1
ATOM 2000 C CA . PRO A 1 257 ? 28.524 5.816 -8.418 1.00 98.31 257 PRO A CA 1
ATOM 2001 C C . PRO A 1 257 ? 27.788 5.328 -7.156 1.00 98.31 257 PRO A C 1
ATOM 2003 O O . PRO A 1 257 ? 28.181 4.344 -6.529 1.00 98.31 257 PRO A O 1
ATOM 2006 N N . MET A 1 258 ? 26.718 6.026 -6.761 1.00 98.25 258 MET A N 1
ATOM 2007 C CA . MET A 1 258 ? 25.857 5.631 -5.638 1.00 98.25 258 MET A CA 1
ATOM 2008 C C . MET A 1 258 ? 24.994 4.416 -5.985 1.00 98.25 258 MET A C 1
ATOM 2010 O O . MET A 1 258 ? 24.782 4.081 -7.152 1.00 98.25 258 MET A O 1
ATOM 2014 N N . LEU A 1 259 ? 24.363 3.845 -4.958 1.00 97.06 259 LEU A N 1
ATOM 2015 C CA . LEU A 1 259 ? 23.241 2.912 -5.108 1.00 97.06 259 LEU A CA 1
ATOM 2016 C C . LEU A 1 259 ? 22.051 3.519 -5.879 1.00 97.06 259 LEU A C 1
ATOM 2018 O O . LEU A 1 259 ? 21.227 2.789 -6.423 1.00 97.06 259 LEU A O 1
ATOM 2022 N N . GLN A 1 260 ? 21.955 4.850 -5.897 1.00 98.06 260 GLN A N 1
ATOM 2023 C CA . GLN A 1 260 ? 20.928 5.650 -6.561 1.00 98.06 260 GLN A CA 1
ATOM 2024 C C . GLN A 1 260 ? 21.433 6.128 -7.940 1.00 98.06 260 GLN A C 1
ATOM 2026 O O . GLN A 1 260 ? 22.224 7.081 -7.986 1.00 98.06 260 GLN A O 1
ATOM 2031 N N . PRO A 1 261 ? 21.061 5.475 -9.060 1.00 97.94 261 PRO A N 1
ATOM 2032 C CA . PRO A 1 261 ? 21.552 5.847 -10.388 1.00 97.94 261 PRO A CA 1
ATOM 2033 C C . PRO A 1 261 ? 21.158 7.262 -10.808 1.00 97.94 261 PRO A C 1
ATOM 2035 O O . PRO A 1 261 ? 22.002 7.970 -11.355 1.00 97.94 261 PRO A O 1
ATOM 2038 N N . GLU A 1 262 ? 19.927 7.703 -10.536 1.00 98.38 262 GLU A N 1
ATOM 2039 C CA . GLU A 1 262 ? 19.479 9.023 -10.989 1.00 98.38 262 GLU A CA 1
ATOM 2040 C C . GLU A 1 262 ? 20.175 10.140 -10.204 1.00 98.38 262 GLU A C 1
ATOM 2042 O O . GLU A 1 262 ? 20.717 11.078 -10.788 1.00 98.38 262 GLU A O 1
ATOM 2047 N N . ALA A 1 263 ? 20.260 10.002 -8.879 1.00 98.19 263 ALA A N 1
ATOM 2048 C CA . ALA A 1 263 ? 20.983 10.933 -8.019 1.00 98.19 263 ALA A CA 1
ATOM 2049 C C . ALA A 1 263 ? 22.491 10.982 -8.332 1.00 98.19 263 ALA A C 1
ATOM 2051 O O . ALA A 1 263 ? 23.114 12.034 -8.185 1.00 98.19 263 ALA A O 1
ATOM 2052 N N . SER A 1 264 ? 23.083 9.876 -8.807 1.00 98.62 264 SER A N 1
ATOM 2053 C CA . SER A 1 264 ? 24.503 9.819 -9.196 1.00 98.62 264 SER A CA 1
ATOM 2054 C C . SER A 1 264 ? 24.837 10.713 -10.388 1.00 98.62 264 SER A C 1
ATOM 2056 O O . SER A 1 264 ? 25.984 11.134 -10.523 1.00 98.62 264 SER A O 1
ATOM 2058 N N . LYS A 1 265 ? 23.862 11.047 -11.242 1.00 98.75 265 LYS A N 1
ATOM 2059 C CA . LYS A 1 265 ? 24.090 11.909 -12.411 1.00 98.75 265 LYS A CA 1
ATOM 2060 C C . LYS A 1 265 ? 24.598 13.300 -12.030 1.00 98.75 265 LYS A C 1
ATOM 2062 O O . LYS A 1 265 ? 25.395 13.871 -12.766 1.00 98.75 265 LYS A O 1
ATOM 2067 N N . ILE A 1 266 ? 24.213 13.821 -10.861 1.00 98.56 266 ILE A N 1
ATOM 2068 C CA . ILE A 1 266 ? 24.619 15.157 -10.394 1.00 98.56 266 ILE A CA 1
ATOM 2069 C C . ILE A 1 266 ? 26.146 15.243 -10.217 1.00 98.56 266 ILE A C 1
ATOM 2071 O O . ILE A 1 266 ? 26.786 16.002 -10.945 1.00 98.56 266 ILE A O 1
ATOM 2075 N N . PRO A 1 267 ? 26.780 14.463 -9.320 1.00 98.31 267 PRO A N 1
ATOM 2076 C CA . PRO A 1 267 ? 28.235 14.464 -9.184 1.00 98.31 267 PRO A CA 1
ATOM 2077 C C . PRO A 1 267 ? 28.946 13.964 -10.453 1.00 98.31 267 PRO A C 1
ATOM 2079 O O . PRO A 1 267 ? 30.010 14.491 -10.782 1.00 98.31 267 PRO A O 1
ATOM 2082 N N . LEU A 1 268 ? 28.367 13.027 -11.216 1.00 98.62 268 LEU A N 1
ATOM 2083 C CA . LEU A 1 268 ? 28.967 12.551 -12.471 1.00 98.62 268 LEU A CA 1
ATOM 2084 C C . LEU A 1 268 ? 29.047 13.643 -13.554 1.00 98.62 268 LEU A C 1
ATOM 2086 O O . LEU A 1 268 ? 30.068 13.731 -14.232 1.00 98.62 268 LEU A O 1
ATOM 2090 N N . ALA A 1 269 ? 28.044 14.516 -13.687 1.00 98.50 269 ALA A N 1
ATOM 2091 C CA . ALA A 1 269 ? 28.108 15.672 -14.590 1.00 98.50 269 ALA A CA 1
ATOM 2092 C C . ALA A 1 269 ? 29.245 16.631 -14.195 1.00 98.50 269 ALA A C 1
ATOM 2094 O O . ALA A 1 269 ? 29.989 17.127 -15.042 1.00 98.50 269 ALA A O 1
ATOM 2095 N N . THR A 1 270 ? 29.443 16.853 -12.891 1.00 98.50 270 THR A N 1
ATOM 2096 C CA . THR A 1 270 ? 30.548 17.703 -12.409 1.00 98.50 270 THR A CA 1
ATOM 2097 C C . THR A 1 270 ? 31.910 17.065 -12.669 1.00 98.50 270 THR A C 1
ATOM 2099 O O . THR A 1 270 ? 32.854 17.751 -13.061 1.00 98.50 270 THR A O 1
ATOM 2102 N N . LEU A 1 271 ? 32.001 15.735 -12.556 1.00 98.06 271 LEU A N 1
ATOM 2103 C CA . LEU A 1 271 ? 33.192 14.998 -12.950 1.00 98.06 271 LEU A CA 1
ATOM 2104 C C . LEU A 1 271 ? 33.460 15.130 -14.451 1.00 98.06 271 LEU A C 1
ATOM 2106 O O . LEU A 1 271 ? 34.604 15.341 -14.836 1.00 98.06 271 LEU A O 1
ATOM 2110 N N . ALA A 1 272 ? 32.433 15.038 -15.299 1.00 97.88 272 ALA A N 1
ATOM 2111 C CA . ALA A 1 272 ? 32.588 15.222 -16.741 1.00 97.88 272 ALA A CA 1
ATOM 2112 C C . ALA A 1 272 ? 33.183 16.595 -17.075 1.00 97.88 272 ALA A C 1
ATOM 2114 O O . ALA A 1 272 ? 34.139 16.678 -17.848 1.00 97.88 272 ALA A O 1
ATOM 2115 N N . ALA A 1 273 ? 32.676 17.653 -16.432 1.00 97.38 273 ALA A N 1
ATOM 2116 C CA . ALA A 1 273 ? 33.201 19.007 -16.580 1.00 97.38 273 ALA A CA 1
ATOM 2117 C C . ALA A 1 273 ? 34.675 19.105 -16.145 1.00 97.38 273 ALA A C 1
ATOM 2119 O O . ALA A 1 273 ? 35.491 19.669 -16.874 1.00 97.38 273 ALA A O 1
ATOM 2120 N N . TYR A 1 274 ? 35.039 18.495 -15.010 1.00 97.50 274 TYR A N 1
ATOM 2121 C CA . TYR A 1 274 ? 36.434 18.419 -14.567 1.00 97.50 274 TYR A CA 1
ATOM 2122 C C . TYR A 1 274 ? 37.320 17.672 -15.572 1.00 97.50 274 TYR A C 1
ATOM 2124 O O . TYR A 1 274 ? 38.397 18.145 -15.912 1.00 97.50 274 TYR A O 1
ATOM 2132 N N . LEU A 1 275 ? 36.879 16.518 -16.079 1.00 96.06 275 LEU A N 1
ATOM 2133 C CA . LEU A 1 275 ? 37.661 15.710 -17.021 1.00 96.06 275 LEU A CA 1
ATOM 2134 C C . LEU A 1 275 ? 37.842 16.396 -18.384 1.00 96.06 275 LEU A C 1
ATOM 2136 O O . LEU A 1 275 ? 38.817 16.101 -19.082 1.00 96.06 275 LEU A O 1
ATOM 2140 N N . ALA A 1 276 ? 36.921 17.287 -18.762 1.00 94.88 276 ALA A N 1
ATOM 2141 C CA . ALA A 1 276 ? 36.997 18.081 -19.984 1.00 94.88 276 ALA A CA 1
ATOM 2142 C C . ALA A 1 276 ? 38.002 19.240 -19.871 1.00 94.88 276 ALA A C 1
ATOM 2144 O O . ALA A 1 276 ? 38.796 19.441 -20.793 1.00 94.88 276 ALA A O 1
ATOM 2145 N N . ASP A 1 277 ? 38.001 19.970 -18.750 1.00 94.62 277 ASP A N 1
ATOM 2146 C CA . ASP A 1 277 ? 38.935 21.072 -18.487 1.00 94.62 277 ASP A CA 1
ATOM 2147 C C . ASP A 1 277 ? 39.353 21.139 -17.004 1.00 94.62 277 ASP A C 1
ATOM 2149 O O . ASP A 1 277 ? 38.815 21.939 -16.237 1.00 94.62 277 ASP A O 1
ATOM 2153 N N . PRO A 1 278 ? 40.357 20.347 -16.578 1.00 94.56 278 PRO A N 1
ATOM 2154 C CA . PRO A 1 278 ? 40.796 20.322 -15.181 1.00 94.56 278 PRO A CA 1
ATOM 2155 C C . PRO A 1 278 ? 41.329 21.658 -14.656 1.00 94.56 278 PRO A C 1
ATOM 2157 O O . PRO A 1 278 ? 41.308 21.891 -13.450 1.00 94.56 278 PRO A O 1
ATOM 2160 N N . ALA A 1 279 ? 41.864 22.511 -15.537 1.00 92.75 279 ALA A N 1
ATOM 2161 C CA . ALA A 1 279 ? 42.485 23.777 -15.155 1.00 92.75 279 ALA A CA 1
ATOM 2162 C C . ALA A 1 279 ? 41.456 24.907 -15.022 1.00 92.75 279 ALA A C 1
ATOM 2164 O O . ALA A 1 279 ? 41.614 25.764 -14.153 1.00 92.75 279 ALA A O 1
ATOM 2165 N N . GLY A 1 280 ? 40.421 24.903 -15.868 1.00 94.44 280 GLY A N 1
ATOM 2166 C CA . GLY A 1 280 ? 39.297 25.841 -15.821 1.00 94.44 280 GLY A CA 1
ATOM 2167 C C . GLY A 1 280 ? 38.082 25.353 -15.027 1.00 94.44 280 GLY A C 1
ATOM 2168 O O . GLY A 1 280 ? 37.091 26.077 -14.948 1.00 94.44 280 GLY A O 1
ATOM 2169 N N . TYR A 1 281 ? 38.131 24.150 -14.446 1.00 97.06 281 TYR A N 1
ATOM 2170 C CA . TYR A 1 281 ? 37.015 23.562 -13.707 1.00 97.06 281 TYR A CA 1
ATOM 2171 C C . TYR A 1 281 ? 36.607 24.408 -12.494 1.00 97.06 281 TYR A C 1
ATOM 2173 O O . TYR A 1 281 ? 37.319 24.485 -11.490 1.00 97.06 281 TYR A O 1
ATOM 2181 N N . ASP A 1 282 ? 35.412 24.990 -12.577 1.00 97.56 282 ASP A N 1
ATOM 2182 C CA . ASP A 1 282 ? 34.718 25.608 -11.453 1.00 97.56 282 ASP A CA 1
ATOM 2183 C C . ASP A 1 282 ? 33.667 24.622 -10.904 1.00 97.56 282 ASP A C 1
ATOM 2185 O O . ASP A 1 282 ? 32.644 24.382 -11.560 1.00 97.56 282 ASP A O 1
ATOM 2189 N N . PRO A 1 283 ? 33.883 24.050 -9.705 1.00 96.75 283 PRO A N 1
ATOM 2190 C CA . PRO A 1 283 ? 32.972 23.069 -9.129 1.00 96.75 283 PRO A CA 1
ATOM 2191 C C . PRO A 1 283 ? 31.583 23.636 -8.825 1.00 96.75 283 PRO A C 1
ATOM 2193 O O . PRO A 1 283 ? 30.606 22.903 -8.932 1.00 96.75 283 PRO A O 1
ATOM 2196 N N . ASP A 1 284 ? 31.452 24.911 -8.449 1.00 96.50 284 ASP A N 1
ATOM 2197 C CA . ASP A 1 284 ? 30.147 25.489 -8.112 1.00 96.50 284 ASP A CA 1
ATOM 2198 C C . ASP A 1 284 ? 29.339 25.821 -9.373 1.00 96.50 284 ASP A C 1
ATOM 2200 O O . ASP A 1 284 ? 28.125 25.596 -9.394 1.00 96.50 284 ASP A O 1
ATOM 2204 N N . ALA A 1 285 ? 30.002 26.289 -10.436 1.00 97.25 285 ALA A N 1
ATOM 2205 C CA . ALA A 1 285 ? 29.359 26.496 -11.733 1.00 97.25 285 ALA A CA 1
ATOM 2206 C C . ALA A 1 285 ? 28.920 25.165 -12.367 1.00 97.25 285 ALA A C 1
ATOM 2208 O O . ALA A 1 285 ? 27.775 25.039 -12.809 1.00 97.25 285 ALA A O 1
ATOM 2209 N N . ALA A 1 286 ? 29.795 24.151 -12.352 1.00 98.06 286 ALA A N 1
ATOM 2210 C CA . ALA A 1 286 ? 29.477 22.816 -12.855 1.00 98.06 286 ALA A CA 1
ATOM 2211 C C . ALA A 1 286 ? 28.329 22.171 -12.066 1.00 98.06 286 ALA A C 1
ATOM 2213 O O . ALA A 1 286 ? 27.433 21.563 -12.650 1.00 98.06 286 ALA A O 1
ATOM 2214 N N . TRP A 1 287 ? 28.313 22.345 -10.742 1.00 98.19 287 TRP A N 1
ATOM 2215 C CA . TRP A 1 287 ? 27.234 21.833 -9.905 1.00 98.19 287 TRP A CA 1
ATOM 2216 C C . TRP A 1 287 ? 25.893 22.486 -10.213 1.00 98.19 287 TRP A C 1
ATOM 2218 O O . TRP A 1 287 ? 24.889 21.792 -10.329 1.00 98.19 287 TRP A O 1
ATOM 2228 N N . GLN A 1 288 ? 25.865 23.810 -10.388 1.00 97.94 288 GLN A N 1
ATOM 2229 C CA . GLN A 1 288 ? 24.633 24.510 -10.739 1.00 97.94 288 GLN A CA 1
ATOM 2230 C C . GLN A 1 288 ? 24.060 24.005 -12.069 1.00 97.94 288 GLN A C 1
ATOM 2232 O O . GLN A 1 288 ? 22.853 23.788 -12.159 1.00 97.94 288 GLN A O 1
ATOM 2237 N N . ALA A 1 289 ? 24.912 23.779 -13.074 1.00 97.94 289 ALA A N 1
ATOM 2238 C CA . ALA A 1 289 ? 24.491 23.193 -14.343 1.00 97.94 289 ALA A CA 1
ATOM 2239 C C . ALA A 1 289 ? 23.931 21.771 -14.156 1.00 97.94 289 ALA A C 1
ATOM 2241 O O . ALA A 1 289 ? 22.840 21.479 -14.640 1.00 97.94 289 ALA A O 1
ATOM 2242 N N . ALA A 1 290 ? 24.617 20.926 -13.379 1.00 98.31 290 ALA A N 1
ATOM 2243 C CA . ALA A 1 290 ? 24.184 19.559 -13.092 1.00 98.31 290 ALA A CA 1
ATOM 2244 C C . ALA A 1 290 ? 22.833 19.500 -12.354 1.00 98.31 290 ALA A C 1
ATOM 2246 O O . ALA A 1 290 ? 21.974 18.684 -12.677 1.00 98.31 290 ALA A O 1
ATOM 2247 N N . LEU A 1 291 ? 22.607 20.386 -11.379 1.00 98.19 291 LEU A N 1
ATOM 2248 C CA . LEU A 1 291 ? 21.332 20.462 -10.659 1.00 98.19 291 LEU A CA 1
ATOM 2249 C C . LEU A 1 291 ? 20.173 20.845 -11.591 1.00 98.19 291 LEU A C 1
ATOM 2251 O O . LEU A 1 291 ? 19.090 20.275 -11.475 1.00 98.19 291 LEU A O 1
ATOM 2255 N N . VAL A 1 292 ? 20.398 21.786 -12.516 1.00 98.00 292 VAL A N 1
ATOM 2256 C CA . VAL A 1 292 ? 19.402 22.187 -13.527 1.00 98.00 292 VAL A CA 1
ATOM 2257 C C . VAL A 1 292 ? 19.124 21.055 -14.507 1.00 98.00 292 VAL A C 1
ATOM 2259 O O . VAL A 1 292 ? 17.965 20.813 -14.824 1.00 98.00 292 VAL A O 1
ATOM 2262 N N . GLU A 1 293 ? 20.153 20.340 -14.951 1.00 97.69 293 GLU A N 1
ATOM 2263 C CA . GLU A 1 293 ? 19.996 19.217 -15.875 1.00 97.69 293 GLU A CA 1
ATOM 2264 C C . GLU A 1 293 ? 19.156 18.086 -15.270 1.00 97.69 293 GLU A C 1
ATOM 2266 O O . GLU A 1 293 ? 18.222 17.603 -15.906 1.00 97.69 293 GLU A O 1
ATOM 2271 N N . VAL A 1 294 ? 19.455 17.677 -14.032 1.00 96.94 294 VAL A N 1
ATOM 2272 C CA . VAL A 1 294 ? 18.841 16.474 -13.446 1.00 96.94 294 VAL A CA 1
ATOM 2273 C C . VAL A 1 294 ? 17.485 16.773 -12.794 1.00 96.94 294 VAL A C 1
ATOM 2275 O O . VAL A 1 294 ? 16.574 15.945 -12.865 1.00 96.94 294 VAL A O 1
ATOM 2278 N N . ALA A 1 295 ? 17.320 17.944 -12.166 1.00 95.44 295 ALA A N 1
ATOM 2279 C CA . ALA A 1 295 ? 16.085 18.304 -11.461 1.00 95.44 295 ALA A CA 1
ATOM 2280 C C . ALA A 1 295 ? 15.188 19.301 -12.207 1.00 95.44 295 ALA A C 1
ATOM 2282 O O . ALA A 1 295 ? 14.053 19.524 -11.785 1.00 95.44 295 ALA A O 1
ATOM 2283 N N . GLY A 1 296 ? 15.669 19.895 -13.298 1.00 95.56 296 GLY A N 1
ATOM 2284 C CA . GLY A 1 296 ? 14.994 20.983 -13.998 1.00 95.56 296 GLY A CA 1
ATOM 2285 C C . GLY A 1 296 ? 15.207 22.345 -13.330 1.00 95.56 296 GLY A C 1
ATOM 2286 O O . GLY A 1 296 ? 15.486 22.459 -12.133 1.00 95.56 296 GLY A O 1
ATOM 2287 N N . GLU A 1 297 ? 15.041 23.410 -14.114 1.00 94.69 297 GLU A N 1
ATOM 2288 C CA . GLU A 1 297 ? 15.328 24.792 -13.701 1.00 94.69 297 GLU A CA 1
ATOM 2289 C C . GLU A 1 297 ? 14.507 25.236 -12.479 1.00 94.69 297 GLU A C 1
ATOM 2291 O O . GLU A 1 297 ? 15.028 25.899 -11.581 1.00 94.69 297 GLU A O 1
ATOM 2296 N N . ALA A 1 298 ? 13.249 24.794 -12.391 1.00 92.19 298 ALA A N 1
ATOM 2297 C CA . ALA A 1 298 ? 12.357 25.126 -11.284 1.00 92.19 298 ALA A CA 1
ATOM 2298 C C . ALA A 1 298 ? 12.781 24.489 -9.947 1.00 92.19 298 ALA A C 1
ATOM 2300 O O . ALA A 1 298 ? 12.641 25.117 -8.897 1.00 92.19 298 ALA A O 1
ATOM 2301 N N . CYS A 1 299 ? 13.299 23.256 -9.964 1.00 96.38 299 CYS A N 1
ATOM 2302 C CA . CYS A 1 299 ? 13.625 22.511 -8.744 1.00 96.38 299 CYS A CA 1
ATOM 2303 C C . CYS A 1 299 ? 15.114 22.546 -8.378 1.00 96.38 299 CYS A C 1
ATOM 2305 O O . CYS A 1 299 ? 15.454 22.219 -7.239 1.00 96.38 299 CYS A O 1
ATOM 2307 N N . ALA A 1 300 ? 16.001 22.985 -9.275 1.00 97.12 300 ALA A N 1
ATOM 2308 C CA . ALA A 1 300 ? 17.437 23.070 -9.010 1.00 97.12 300 ALA A CA 1
ATOM 2309 C C . ALA A 1 300 ? 17.801 23.888 -7.750 1.00 97.12 300 ALA A C 1
ATOM 2311 O O . ALA A 1 300 ? 18.621 23.405 -6.964 1.00 97.12 300 ALA A O 1
ATOM 2312 N N . PRO A 1 301 ? 17.190 25.062 -7.466 1.00 97.00 301 PRO A N 1
ATOM 2313 C CA . PRO A 1 301 ? 17.468 25.794 -6.228 1.00 97.00 301 PRO A CA 1
ATOM 2314 C C . PRO A 1 301 ? 17.078 25.010 -4.970 1.00 97.00 301 PRO A C 1
ATOM 2316 O O . PRO A 1 301 ? 17.827 24.996 -3.996 1.00 97.00 301 PRO A O 1
ATOM 2319 N N . ALA A 1 302 ? 15.935 24.317 -4.995 1.00 96.81 302 ALA A N 1
ATOM 2320 C CA . ALA A 1 302 ? 15.489 23.490 -3.877 1.00 96.81 302 ALA A CA 1
ATOM 2321 C C . ALA A 1 302 ? 16.414 22.287 -3.663 1.00 96.81 302 ALA A C 1
ATOM 2323 O O . ALA A 1 302 ? 16.799 21.997 -2.531 1.00 96.81 302 ALA A O 1
ATOM 2324 N N . LEU A 1 303 ? 16.839 21.629 -4.745 1.00 97.12 303 LEU A N 1
ATOM 2325 C CA . LEU A 1 303 ? 17.789 20.523 -4.658 1.00 97.12 303 LEU A CA 1
ATOM 2326 C C . LEU A 1 303 ? 19.136 20.980 -4.088 1.00 97.12 303 LEU A C 1
ATOM 2328 O O . LEU A 1 303 ? 19.721 20.280 -3.264 1.00 97.12 303 LEU A O 1
ATOM 2332 N N . ARG A 1 304 ? 19.586 22.186 -4.455 1.00 96.62 304 ARG A N 1
ATOM 2333 C CA . ARG A 1 304 ? 20.786 22.810 -3.886 1.00 96.62 304 ARG A CA 1
ATOM 2334 C C . ARG A 1 304 ? 20.669 23.011 -2.378 1.00 96.62 304 ARG A C 1
ATOM 2336 O O . ARG A 1 304 ? 21.596 22.678 -1.643 1.00 96.62 304 ARG A O 1
ATOM 2343 N N . THR A 1 305 ? 19.542 23.560 -1.926 1.00 95.50 305 THR A N 1
ATOM 2344 C CA . THR A 1 305 ? 19.248 23.768 -0.502 1.00 95.50 305 THR A CA 1
ATOM 2345 C C . THR A 1 305 ? 19.253 22.447 0.258 1.00 95.50 305 THR A C 1
ATOM 2347 O O . THR A 1 305 ? 19.894 22.348 1.302 1.00 95.50 305 THR A O 1
ATOM 2350 N N . PHE A 1 306 ? 18.590 21.424 -0.287 1.00 95.94 306 PHE A N 1
ATOM 2351 C CA . PHE A 1 306 ? 18.540 20.089 0.303 1.00 95.94 306 PHE A CA 1
ATOM 2352 C C . PHE A 1 306 ? 19.936 19.460 0.420 1.00 95.94 306 PHE A C 1
ATOM 2354 O O . PHE A 1 306 ? 20.327 19.037 1.504 1.00 95.94 306 PHE A O 1
ATOM 2361 N N . ALA A 1 307 ? 20.721 19.471 -0.661 1.00 94.12 307 ALA A N 1
ATOM 2362 C CA . ALA A 1 307 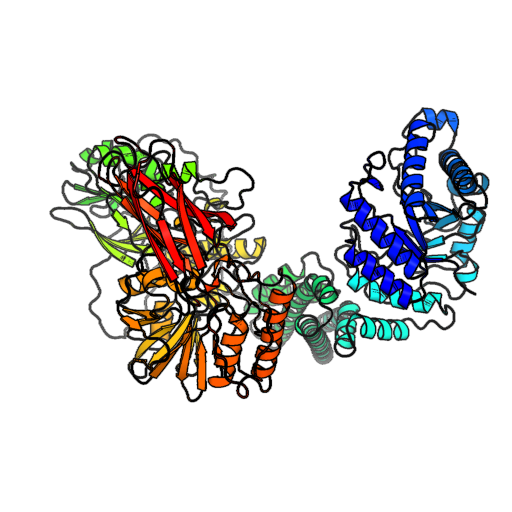? 22.072 18.911 -0.677 1.00 94.12 307 ALA A CA 1
ATOM 2363 C C . ALA A 1 307 ? 23.029 19.598 0.317 1.00 94.12 307 ALA A C 1
ATOM 2365 O O . ALA A 1 307 ? 23.985 18.981 0.774 1.00 94.12 307 ALA A O 1
ATOM 2366 N N . ARG A 1 308 ? 22.765 20.861 0.682 1.00 92.25 308 ARG A N 1
ATOM 2367 C CA . ARG A 1 308 ? 23.565 21.642 1.638 1.00 92.25 308 ARG A CA 1
ATOM 2368 C C . ARG A 1 308 ? 22.949 21.746 3.029 1.00 92.25 308 ARG A C 1
ATOM 2370 O O . ARG A 1 308 ? 23.370 22.614 3.791 1.00 92.25 308 ARG A O 1
ATOM 2377 N N . ALA A 1 309 ? 21.992 20.902 3.415 1.00 90.94 309 ALA A N 1
ATOM 2378 C CA . ALA A 1 309 ? 21.322 21.022 4.717 1.00 90.94 309 ALA A CA 1
ATOM 2379 C C . ALA A 1 309 ? 22.281 20.986 5.932 1.00 90.94 309 ALA A C 1
ATOM 2381 O O . ALA A 1 309 ? 21.965 21.569 6.965 1.00 90.94 309 ALA A O 1
ATOM 2382 N N . GLY A 1 310 ? 23.489 20.423 5.790 1.00 86.25 310 GLY A N 1
ATOM 2383 C CA . GLY A 1 310 ? 24.536 20.462 6.822 1.00 86.25 310 GLY A CA 1
ATOM 2384 C C . GLY A 1 310 ? 24.966 21.869 7.275 1.00 86.25 310 GLY A C 1
ATOM 2385 O O . GLY A 1 310 ? 25.471 22.017 8.385 1.00 86.25 310 GLY A O 1
ATOM 2386 N N . HIS A 1 311 ? 24.698 22.931 6.497 1.00 87.06 311 HIS A N 1
ATOM 2387 C CA . HIS A 1 311 ? 24.974 24.321 6.910 1.00 87.06 311 HIS A CA 1
ATOM 2388 C C . HIS A 1 311 ? 24.250 24.741 8.205 1.00 87.06 311 HIS A C 1
ATOM 2390 O O . HIS A 1 311 ? 24.646 25.722 8.840 1.00 87.06 311 HIS A O 1
ATOM 2396 N N . LEU A 1 312 ? 23.207 24.003 8.606 1.00 90.69 312 LEU A N 1
ATOM 2397 C CA . LEU A 1 312 ? 22.500 24.205 9.868 1.00 90.69 312 LEU A CA 1
ATOM 2398 C C . LEU A 1 312 ? 23.414 24.032 11.089 1.00 90.69 312 LEU A C 1
ATOM 2400 O O . LEU A 1 312 ? 23.149 24.657 12.110 1.00 90.69 312 LEU A O 1
ATOM 2404 N N . GLU A 1 313 ? 24.500 23.256 10.994 1.00 91.00 313 GLU A N 1
ATOM 2405 C CA . GLU A 1 313 ? 25.437 23.026 12.104 1.00 91.00 313 GLU A CA 1
ATOM 2406 C C . GLU A 1 313 ? 25.988 24.337 12.677 1.00 91.00 313 GLU A C 1
ATOM 2408 O O . GLU A 1 313 ? 25.880 24.581 13.876 1.00 91.00 313 GLU A O 1
ATOM 2413 N N . GLY A 1 314 ? 26.483 25.238 11.821 1.00 90.25 314 GLY A N 1
ATOM 2414 C CA . GLY A 1 314 ? 27.023 26.525 12.268 1.00 90.25 314 GLY A CA 1
ATOM 2415 C C . GLY A 1 314 ? 25.971 27.431 12.919 1.00 90.25 314 GLY A C 1
ATOM 2416 O O . GLY A 1 314 ? 26.278 28.149 13.872 1.00 90.25 314 GLY A O 1
ATOM 2417 N N . LEU A 1 315 ? 24.721 27.377 12.443 1.00 92.88 315 LEU A N 1
ATOM 2418 C CA . LEU A 1 315 ? 23.601 28.124 13.028 1.00 92.88 315 LEU A CA 1
ATOM 2419 C C . LEU A 1 315 ? 23.196 27.546 14.390 1.00 92.88 315 LEU A C 1
ATOM 2421 O O . LEU A 1 315 ? 22.974 28.299 15.336 1.00 92.88 315 LEU A O 1
ATOM 2425 N N . VAL A 1 316 ? 23.160 26.217 14.508 1.00 93.44 316 VAL A N 1
ATOM 2426 C CA . VAL A 1 316 ? 22.880 25.498 15.757 1.00 93.44 316 VAL A CA 1
ATOM 2427 C C . VAL A 1 316 ? 23.956 25.779 16.801 1.00 93.44 316 VAL A C 1
ATOM 2429 O O . VAL A 1 316 ? 23.621 26.147 17.927 1.00 93.44 316 VAL A O 1
ATOM 2432 N N . SER A 1 317 ? 25.238 25.671 16.441 1.00 90.81 317 SER A N 1
ATOM 2433 C CA . SER A 1 317 ? 26.348 25.988 17.345 1.00 90.81 317 SER A CA 1
ATOM 2434 C C . SER A 1 317 ? 26.317 27.448 17.797 1.00 90.81 317 SER A C 1
ATOM 2436 O O . SER A 1 317 ? 26.503 27.720 18.982 1.00 90.81 317 SER A O 1
ATOM 2438 N N . GLY A 1 318 ? 26.035 28.386 16.884 1.00 89.19 318 GLY A N 1
ATOM 2439 C CA . GLY A 1 318 ? 25.895 29.806 17.215 1.00 89.19 318 GLY A CA 1
ATOM 2440 C C . GLY A 1 318 ? 24.754 30.077 18.199 1.00 89.19 318 GLY A C 1
ATOM 2441 O O . GLY A 1 318 ? 24.942 30.815 19.167 1.00 89.19 318 GLY A O 1
ATOM 2442 N N . LEU A 1 319 ? 23.598 29.436 17.999 1.00 90.25 319 LEU A N 1
ATOM 2443 C CA . LEU A 1 319 ? 22.448 29.557 18.896 1.00 90.25 319 LEU A CA 1
ATOM 2444 C C . LEU A 1 319 ? 22.727 28.960 20.284 1.00 90.25 319 LEU A C 1
ATOM 2446 O O . LEU A 1 319 ? 22.421 29.591 21.295 1.00 90.25 319 LEU A O 1
ATOM 2450 N N . LEU A 1 320 ? 23.338 27.774 20.352 1.00 89.25 320 LEU A N 1
ATOM 2451 C CA . LEU A 1 320 ? 23.711 27.152 21.626 1.00 89.25 320 LEU A CA 1
ATOM 2452 C C . LEU A 1 320 ? 24.721 28.012 22.402 1.00 89.25 320 LEU A C 1
ATOM 2454 O O . LEU A 1 320 ? 24.516 28.257 23.589 1.00 89.25 320 LEU A O 1
ATOM 2458 N N . ALA A 1 321 ? 25.737 28.567 21.733 1.00 87.00 321 ALA A N 1
ATOM 2459 C CA . ALA A 1 321 ? 26.704 29.469 22.362 1.00 87.00 321 ALA A CA 1
ATOM 2460 C C . ALA A 1 321 ? 26.059 30.779 22.859 1.00 87.00 321 ALA A C 1
ATOM 2462 O O . ALA A 1 321 ? 26.367 31.254 23.953 1.00 87.00 321 ALA A O 1
ATOM 2463 N N . ALA A 1 322 ? 25.130 31.364 22.092 1.00 85.44 322 ALA A N 1
ATOM 2464 C CA . ALA A 1 322 ? 24.361 32.529 22.539 1.00 85.44 322 ALA A CA 1
ATOM 2465 C C . ALA A 1 322 ? 23.517 32.201 23.784 1.00 85.44 322 ALA A C 1
ATOM 2467 O O . ALA A 1 322 ? 23.355 33.039 24.676 1.00 85.44 322 ALA A O 1
ATOM 2468 N N . HIS A 1 323 ? 23.025 30.963 23.872 1.00 80.12 323 HIS A N 1
ATOM 2469 C CA . HIS A 1 323 ? 22.291 30.473 25.025 1.00 80.12 323 HIS A CA 1
ATOM 2470 C C . HIS A 1 323 ? 23.149 30.333 26.289 1.00 80.12 323 HIS A C 1
ATOM 2472 O O . HIS A 1 323 ? 22.710 30.723 27.371 1.00 80.12 323 HIS A O 1
ATOM 2478 N N . GLU A 1 324 ? 24.384 29.858 26.148 1.00 79.88 324 GLU A N 1
ATOM 2479 C CA . GLU A 1 324 ? 25.352 29.737 27.245 1.00 79.88 324 GLU A CA 1
ATOM 2480 C C . GLU A 1 324 ? 25.868 31.099 27.744 1.00 79.88 324 GLU A C 1
ATOM 2482 O O . GLU A 1 324 ? 26.069 31.284 28.944 1.00 79.88 324 GLU A O 1
ATOM 2487 N N . ASN A 1 325 ? 26.030 32.078 26.848 1.00 79.25 325 ASN A N 1
ATOM 2488 C CA . ASN A 1 325 ? 26.604 33.392 27.171 1.00 79.25 325 ASN A CA 1
ATOM 2489 C C . ASN A 1 325 ? 25.606 34.398 27.782 1.00 79.25 325 ASN A C 1
ATOM 2491 O O . ASN A 1 325 ? 26.009 35.483 28.202 1.00 79.25 325 ASN A O 1
ATOM 2495 N N . GLY A 1 326 ? 24.306 34.079 27.825 1.00 67.25 326 GLY A N 1
ATOM 2496 C CA . GLY A 1 326 ? 23.274 34.935 28.427 1.00 67.25 326 GLY A CA 1
ATOM 2497 C C . GLY A 1 326 ? 22.913 36.205 27.638 1.00 67.25 326 GLY A C 1
ATOM 2498 O O . GLY A 1 326 ? 22.121 37.015 28.124 1.00 67.25 326 GLY A O 1
ATOM 2499 N N . ASP A 1 327 ? 23.423 36.377 26.416 1.00 72.50 327 ASP A N 1
ATOM 2500 C CA . ASP A 1 327 ? 23.150 37.529 25.546 1.00 72.50 327 ASP A CA 1
ATOM 2501 C C . ASP A 1 327 ? 21.717 37.474 24.988 1.00 72.50 327 ASP A C 1
ATOM 2503 O O . ASP A 1 327 ? 21.400 36.672 24.114 1.00 72.50 327 ASP A O 1
ATOM 2507 N N . GLY A 1 328 ? 20.805 38.290 25.521 1.00 71.88 328 GLY A N 1
ATOM 2508 C CA . GLY A 1 328 ? 19.401 38.307 25.090 1.00 71.88 328 GLY A CA 1
ATOM 2509 C C . GLY A 1 328 ? 19.190 38.751 23.637 1.00 71.88 328 GLY A C 1
ATOM 2510 O O . GLY A 1 328 ? 18.343 38.181 22.955 1.00 71.88 328 GLY A O 1
ATOM 2511 N N . ALA A 1 329 ? 19.965 39.726 23.150 1.00 73.56 329 ALA A N 1
ATOM 2512 C CA . ALA A 1 329 ? 19.816 40.250 21.791 1.00 73.56 329 ALA A CA 1
ATOM 2513 C C . ALA A 1 329 ? 20.465 39.316 20.759 1.00 73.56 329 ALA A C 1
ATOM 2515 O O . ALA A 1 329 ? 19.842 38.989 19.750 1.00 73.56 329 ALA A O 1
ATOM 2516 N N . GLY A 1 330 ? 21.671 38.814 21.053 1.00 79.31 330 GLY A N 1
ATOM 2517 C CA . GLY A 1 330 ? 22.358 37.838 20.203 1.00 79.31 330 GLY A CA 1
ATOM 2518 C C . GLY A 1 330 ? 21.626 36.495 20.103 1.00 79.31 330 GLY A C 1
ATOM 2519 O O . GLY A 1 330 ? 21.653 35.858 19.051 1.00 79.31 330 GLY A O 1
ATOM 2520 N N . ARG A 1 331 ? 20.909 36.077 21.159 1.00 82.19 331 ARG A N 1
ATOM 2521 C CA . ARG A 1 331 ? 20.035 34.890 21.120 1.00 82.19 331 ARG A CA 1
ATOM 2522 C C . ARG A 1 331 ? 18.880 35.048 20.144 1.00 82.19 331 ARG A C 1
ATOM 2524 O O . ARG A 1 331 ? 18.691 34.169 19.311 1.00 82.19 331 ARG A O 1
ATOM 2531 N N . GLN A 1 332 ? 18.136 36.151 20.232 1.00 83.31 332 GLN A N 1
ATOM 2532 C CA . GLN A 1 332 ? 16.987 36.379 19.358 1.00 83.31 332 GLN A CA 1
ATOM 2533 C C . GLN A 1 332 ? 17.409 36.408 17.880 1.00 83.31 332 GLN A C 1
ATOM 2535 O O . GLN A 1 332 ? 16.780 35.759 17.048 1.00 83.31 332 GLN A O 1
ATOM 2540 N N . GLU A 1 333 ? 18.520 37.079 17.560 1.00 86.00 333 GLU A N 1
ATOM 2541 C CA . GLU A 1 333 ? 19.065 37.096 16.197 1.00 86.00 333 GLU A CA 1
ATOM 2542 C C . GLU A 1 333 ? 19.456 35.685 15.711 1.00 86.00 333 GLU A C 1
ATOM 2544 O O . GLU A 1 333 ? 19.172 35.309 14.571 1.00 86.00 333 GLU A O 1
ATOM 2549 N N . ALA A 1 334 ? 20.081 34.870 16.569 1.00 88.69 334 ALA A N 1
ATOM 2550 C CA . ALA A 1 334 ? 20.456 33.496 16.232 1.00 88.69 334 ALA A CA 1
ATOM 2551 C C . ALA A 1 334 ? 19.234 32.576 16.032 1.00 88.69 334 ALA A C 1
ATOM 2553 O O . ALA A 1 334 ? 19.234 31.759 15.107 1.00 88.69 334 ALA A O 1
ATOM 2554 N N . GLU A 1 335 ? 18.185 32.727 16.850 1.00 89.50 335 GLU A N 1
ATOM 2555 C CA . GLU A 1 335 ? 16.914 32.004 16.700 1.00 89.50 335 GLU A CA 1
ATOM 2556 C C . GLU A 1 335 ? 16.220 32.355 15.379 1.00 89.50 335 GLU A C 1
ATOM 2558 O O . GLU A 1 335 ? 15.824 31.454 14.640 1.00 89.50 335 GLU A O 1
ATOM 2563 N N . GLU A 1 336 ? 16.121 33.645 15.041 1.00 89.50 336 GLU A N 1
ATOM 2564 C CA . GLU A 1 336 ? 15.503 34.118 13.795 1.00 89.50 336 GLU A CA 1
ATOM 2565 C C . GLU A 1 336 ? 16.255 33.602 12.559 1.00 89.50 336 GLU A C 1
ATOM 2567 O O . GLU A 1 336 ? 15.636 33.134 11.597 1.00 89.50 336 GLU A O 1
ATOM 2572 N N . ARG A 1 337 ? 17.594 33.604 12.596 1.00 92.62 337 ARG A N 1
ATOM 2573 C CA . ARG A 1 337 ? 18.430 33.062 11.512 1.00 92.62 337 ARG A CA 1
ATOM 2574 C C . ARG A 1 337 ? 18.241 31.560 11.323 1.00 92.62 337 ARG A C 1
ATOM 2576 O O . ARG A 1 337 ? 18.152 31.105 10.181 1.00 92.62 337 ARG A O 1
ATOM 2583 N N . LEU A 1 338 ? 18.175 30.788 12.411 1.00 93.69 338 LEU A N 1
ATOM 2584 C CA . LEU A 1 338 ? 17.938 29.348 12.323 1.00 93.69 338 LEU A CA 1
ATOM 2585 C C . LEU A 1 338 ? 16.508 29.041 11.861 1.00 93.69 338 LEU A C 1
ATOM 2587 O O . LEU A 1 338 ? 16.327 28.183 11.001 1.00 93.69 338 LEU A O 1
ATOM 2591 N N . ALA A 1 339 ? 15.504 29.765 12.362 1.00 91.75 339 ALA A N 1
ATOM 2592 C CA . ALA A 1 339 ? 14.117 29.624 11.924 1.00 91.75 339 ALA A CA 1
ATOM 2593 C C . ALA A 1 339 ? 13.961 29.903 10.419 1.00 91.75 339 ALA A C 1
ATOM 2595 O O . ALA A 1 339 ? 13.288 29.149 9.716 1.00 91.75 339 ALA A O 1
ATOM 2596 N N . ALA A 1 340 ? 14.626 30.944 9.907 1.00 92.38 340 ALA A N 1
ATOM 2597 C CA . ALA A 1 340 ? 14.634 31.255 8.481 1.00 92.38 340 ALA A CA 1
ATOM 2598 C C . ALA A 1 340 ? 15.286 30.136 7.651 1.00 92.38 340 ALA A C 1
ATOM 2600 O O . ALA A 1 340 ? 14.743 29.738 6.621 1.00 92.38 340 ALA A O 1
ATOM 2601 N N . ALA A 1 341 ? 16.417 29.588 8.109 1.00 93.31 341 ALA A N 1
ATOM 2602 C CA . ALA A 1 341 ? 17.082 28.473 7.435 1.00 93.31 341 ALA A CA 1
ATOM 2603 C C . ALA A 1 341 ? 16.216 27.199 7.418 1.00 93.31 341 ALA A C 1
ATOM 2605 O O . ALA A 1 341 ? 16.118 26.534 6.386 1.00 93.31 341 ALA A O 1
ATOM 2606 N N . LEU A 1 342 ? 15.537 26.897 8.531 1.00 93.38 342 LEU A N 1
ATOM 2607 C CA . LEU A 1 342 ? 14.581 25.794 8.637 1.00 93.38 342 LEU A CA 1
ATOM 2608 C C . LEU A 1 342 ? 13.420 25.948 7.647 1.00 93.38 342 LEU A C 1
ATOM 2610 O O . LEU A 1 342 ? 13.126 25.002 6.923 1.00 93.38 342 LEU A O 1
ATOM 2614 N N . ALA A 1 343 ? 12.825 27.140 7.548 1.00 90.75 343 ALA A N 1
ATOM 2615 C CA . ALA A 1 343 ? 11.734 27.410 6.610 1.00 90.75 343 ALA A CA 1
ATOM 2616 C C . ALA A 1 343 ? 12.168 27.287 5.136 1.00 90.75 343 ALA A C 1
ATOM 2618 O O . ALA A 1 343 ? 11.416 26.790 4.298 1.00 90.75 343 ALA A O 1
ATOM 2619 N N . VAL A 1 344 ? 13.393 27.709 4.805 1.00 93.94 344 VAL A N 1
ATOM 2620 C CA . VAL A 1 344 ? 13.952 27.554 3.452 1.00 93.94 344 VAL A CA 1
ATOM 2621 C C . VAL A 1 344 ? 14.166 26.076 3.108 1.00 93.94 344 VAL A C 1
ATOM 2623 O O . VAL A 1 344 ? 13.861 25.657 1.990 1.00 93.94 344 VAL A O 1
ATOM 2626 N N . LEU A 1 345 ? 14.657 25.276 4.058 1.00 93.81 345 LEU A N 1
ATOM 2627 C CA . LEU A 1 345 ? 14.842 23.835 3.875 1.00 93.81 345 LEU A CA 1
ATOM 2628 C C . LEU A 1 345 ? 13.502 23.087 3.753 1.00 93.81 345 LEU A C 1
ATOM 2630 O O . LEU A 1 345 ? 13.377 22.198 2.912 1.00 93.81 345 LEU A O 1
ATOM 2634 N N . ASP A 1 346 ? 12.503 23.481 4.539 1.00 91.38 346 ASP A N 1
ATOM 2635 C CA . ASP A 1 346 ? 11.127 22.971 4.503 1.00 91.38 346 ASP A CA 1
ATOM 2636 C C . ASP A 1 346 ? 10.466 23.215 3.134 1.00 91.38 346 ASP A C 1
ATOM 2638 O O . ASP A 1 346 ? 10.015 22.278 2.472 1.00 91.38 346 ASP A O 1
ATOM 2642 N N . GLY A 1 347 ? 10.536 24.453 2.631 1.00 89.62 347 GLY A N 1
ATOM 2643 C CA . GLY A 1 347 ? 10.033 24.792 1.298 1.00 89.62 347 GLY A CA 1
ATOM 2644 C C . GLY A 1 347 ? 10.772 24.063 0.171 1.00 89.62 347 GLY A C 1
ATOM 2645 O O . GLY A 1 347 ? 10.158 23.655 -0.819 1.00 89.62 347 GLY A O 1
ATOM 2646 N N . ALA A 1 348 ? 12.083 23.843 0.320 1.00 94.25 348 ALA A N 1
ATOM 2647 C CA . ALA A 1 348 ? 12.852 23.037 -0.621 1.00 94.25 348 ALA A CA 1
ATOM 2648 C C . ALA A 1 348 ? 12.395 21.569 -0.622 1.00 94.25 348 ALA A C 1
ATOM 2650 O O . ALA A 1 348 ? 12.175 21.002 -1.694 1.00 94.25 348 ALA A O 1
ATOM 2651 N N . ARG A 1 349 ? 12.195 20.967 0.559 1.00 95.06 349 ARG A N 1
ATOM 2652 C CA . ARG A 1 349 ? 11.649 19.609 0.693 1.00 95.06 349 ARG A CA 1
ATOM 2653 C C . ARG A 1 349 ? 10.289 19.492 0.004 1.00 95.06 349 ARG A C 1
ATOM 2655 O O . ARG A 1 349 ? 10.081 18.547 -0.760 1.00 95.06 349 ARG A O 1
ATOM 2662 N N . ASP A 1 350 ? 9.386 20.440 0.230 1.00 86.31 350 ASP A N 1
ATOM 2663 C CA . ASP A 1 350 ? 8.044 20.415 -0.363 1.00 86.31 350 ASP A CA 1
ATOM 2664 C C . ASP A 1 350 ? 8.081 20.507 -1.881 1.00 86.31 350 ASP A C 1
ATOM 2666 O O . ASP A 1 350 ? 7.408 19.730 -2.568 1.00 86.31 350 ASP A O 1
ATOM 2670 N N . LEU A 1 351 ? 8.906 21.402 -2.425 1.00 91.44 351 LEU A N 1
ATOM 2671 C CA . LEU A 1 351 ? 9.055 21.542 -3.868 1.00 91.44 351 LEU A CA 1
ATOM 2672 C C . LEU A 1 351 ? 9.603 20.255 -4.497 1.00 91.44 351 LEU A C 1
ATOM 2674 O O . LEU A 1 351 ? 9.066 19.785 -5.501 1.00 91.44 351 LEU A O 1
ATOM 2678 N N . LEU A 1 352 ? 10.623 19.645 -3.887 1.00 93.69 352 LEU A N 1
ATOM 2679 C CA . LEU A 1 352 ? 11.197 18.385 -4.368 1.00 93.69 352 LEU A CA 1
ATOM 2680 C C . LEU A 1 352 ? 10.207 17.218 -4.268 1.00 93.69 352 LEU A C 1
ATOM 2682 O O . LEU A 1 352 ? 10.189 16.349 -5.135 1.00 93.69 352 LEU A O 1
ATOM 2686 N N . THR A 1 353 ? 9.347 17.215 -3.251 1.00 88.00 353 THR A N 1
ATOM 2687 C CA . THR A 1 353 ? 8.345 16.159 -3.052 1.00 88.00 353 THR A CA 1
ATOM 2688 C C . THR A 1 353 ? 7.169 16.288 -4.022 1.00 88.00 353 THR A C 1
ATOM 2690 O O . THR A 1 353 ? 6.631 15.282 -4.477 1.00 88.00 353 THR A O 1
ATOM 2693 N N . THR A 1 354 ? 6.764 17.514 -4.363 1.00 80.00 354 THR A N 1
ATOM 2694 C CA . THR A 1 354 ? 5.495 17.767 -5.071 1.00 80.00 354 THR A CA 1
ATOM 2695 C C . THR A 1 354 ? 5.658 18.198 -6.526 1.00 80.00 354 THR A C 1
ATOM 2697 O O . THR A 1 354 ? 4.747 17.981 -7.324 1.00 80.00 354 THR A O 1
ATOM 2700 N N . ARG A 1 355 ? 6.790 18.814 -6.896 1.00 87.81 355 ARG A N 1
ATOM 2701 C CA . ARG A 1 355 ? 6.989 19.454 -8.210 1.00 87.81 355 ARG A CA 1
ATOM 2702 C C . ARG A 1 355 ? 8.168 18.916 -9.017 1.00 87.81 355 ARG A C 1
ATOM 2704 O O . ARG A 1 355 ? 8.231 19.209 -10.203 1.00 87.81 355 ARG A O 1
ATOM 2711 N N . LEU A 1 356 ? 9.068 18.127 -8.426 1.00 92.75 356 LEU A N 1
ATOM 2712 C CA . LEU A 1 356 ? 10.205 17.549 -9.151 1.00 92.75 356 LEU A CA 1
ATOM 2713 C C . LEU A 1 356 ? 9.723 16.586 -10.242 1.00 92.75 356 LEU A C 1
ATOM 2715 O O . LEU A 1 356 ? 9.258 15.495 -9.924 1.00 92.75 356 LEU A O 1
ATOM 2719 N N . GLU A 1 357 ? 9.831 16.973 -11.512 1.00 91.38 357 GLU A N 1
ATOM 2720 C CA . GLU A 1 357 ? 9.314 16.197 -12.652 1.00 91.38 357 GLU A CA 1
ATOM 2721 C C . GLU A 1 357 ? 10.064 14.880 -12.870 1.00 91.38 357 GLU A C 1
ATOM 2723 O O . GLU A 1 357 ? 9.452 13.876 -13.243 1.00 91.38 357 GLU A O 1
ATOM 2728 N N . ASN A 1 358 ? 11.369 14.863 -12.574 1.00 94.88 358 ASN A N 1
ATOM 2729 C CA . ASN A 1 358 ? 12.191 13.661 -12.625 1.00 94.88 358 ASN A CA 1
ATOM 2730 C C . ASN A 1 358 ? 11.730 12.657 -11.554 1.00 94.88 358 ASN A C 1
ATOM 2732 O O . ASN A 1 358 ? 12.153 12.693 -10.396 1.00 94.88 358 ASN A O 1
ATOM 2736 N N . ALA A 1 359 ? 10.822 11.761 -11.945 1.00 91.56 359 ALA A N 1
ATOM 2737 C CA . ALA A 1 359 ? 10.179 10.816 -11.042 1.00 91.56 359 ALA A CA 1
ATOM 2738 C C . ALA A 1 359 ? 11.163 9.799 -10.441 1.00 91.56 359 ALA A C 1
ATOM 2740 O O . ALA A 1 359 ? 10.972 9.395 -9.292 1.00 91.56 359 ALA A O 1
ATOM 2741 N N . ALA A 1 360 ? 12.206 9.414 -11.185 1.00 93.94 360 ALA A N 1
ATOM 2742 C CA . ALA A 1 360 ? 13.252 8.523 -10.691 1.00 93.94 360 ALA A CA 1
ATOM 2743 C C . ALA A 1 360 ? 14.040 9.203 -9.565 1.00 93.94 360 ALA A C 1
ATOM 2745 O O . ALA A 1 360 ? 14.111 8.661 -8.461 1.00 93.94 360 ALA A O 1
ATOM 2746 N N . LEU A 1 361 ? 14.499 10.441 -9.789 1.00 97.44 361 LEU A N 1
ATOM 2747 C CA . LEU A 1 361 ? 15.201 11.219 -8.768 1.00 97.44 361 LEU A CA 1
ATOM 2748 C C . LEU A 1 361 ? 14.304 11.443 -7.549 1.00 97.44 361 LEU A C 1
ATOM 2750 O O . LEU A 1 361 ? 14.713 11.202 -6.418 1.00 97.44 361 LEU A O 1
ATOM 2754 N N . ARG A 1 362 ? 13.050 11.852 -7.765 1.00 96.56 362 ARG A N 1
ATOM 2755 C CA . ARG A 1 362 ? 12.087 12.079 -6.679 1.00 96.56 362 ARG A CA 1
ATOM 2756 C C . ARG A 1 362 ? 11.892 10.831 -5.817 1.00 96.56 362 ARG A C 1
ATOM 2758 O O . ARG A 1 362 ? 11.858 10.936 -4.593 1.00 96.56 362 ARG A O 1
ATOM 2765 N N . SER A 1 363 ? 11.794 9.658 -6.443 1.00 94.06 363 SER A N 1
ATOM 2766 C CA . SER A 1 363 ? 11.683 8.382 -5.734 1.00 94.06 363 SER A CA 1
ATOM 2767 C C . SER A 1 363 ? 12.941 8.053 -4.926 1.00 94.06 363 SER A C 1
ATOM 2769 O O . SER A 1 363 ? 12.829 7.543 -3.813 1.00 94.06 363 SER A O 1
ATOM 2771 N N . GLU A 1 364 ? 14.128 8.332 -5.466 1.00 96.62 364 GLU A N 1
ATOM 2772 C CA . GLU A 1 364 ? 15.406 8.085 -4.789 1.00 96.62 364 GLU A CA 1
ATOM 2773 C C . GLU A 1 364 ? 15.635 9.028 -3.597 1.00 96.62 364 GLU A C 1
ATOM 2775 O O . GLU A 1 364 ? 16.149 8.594 -2.565 1.00 96.62 364 GLU A O 1
ATOM 2780 N N . LEU A 1 365 ? 15.206 10.293 -3.695 1.00 95.94 365 LEU A N 1
ATOM 2781 C CA . LEU A 1 365 ? 15.369 11.301 -2.639 1.00 95.94 365 LEU A CA 1
ATOM 2782 C C . LEU A 1 365 ? 14.375 11.144 -1.477 1.00 95.94 365 LEU A C 1
ATOM 2784 O O . LEU A 1 365 ? 14.676 11.555 -0.352 1.00 95.94 365 LEU A O 1
ATOM 2788 N N . LEU A 1 366 ? 13.200 10.554 -1.721 1.00 93.62 366 LEU A N 1
ATOM 2789 C CA . LEU A 1 366 ? 12.078 10.529 -0.775 1.00 93.62 366 LEU A CA 1
ATOM 2790 C C . LEU A 1 366 ? 12.447 10.087 0.659 1.00 93.62 366 LEU A C 1
ATOM 2792 O O . LEU A 1 366 ? 12.035 10.771 1.597 1.00 93.62 366 LEU A O 1
ATOM 2796 N N . PRO A 1 367 ? 13.250 9.025 0.891 1.00 90.81 367 PRO A N 1
ATOM 2797 C CA . PRO A 1 367 ? 13.618 8.623 2.251 1.00 90.81 367 PRO A CA 1
ATOM 2798 C C . PRO A 1 367 ? 14.374 9.704 3.038 1.00 90.81 367 PRO A C 1
ATOM 2800 O O . PRO A 1 367 ? 14.232 9.789 4.257 1.00 90.81 367 PRO A O 1
ATOM 2803 N N . TRP A 1 368 ? 15.174 10.530 2.360 1.00 94.44 368 TRP A N 1
ATOM 2804 C CA . TRP A 1 368 ? 15.895 11.638 2.985 1.00 94.44 368 TRP A CA 1
ATOM 2805 C C . TRP A 1 368 ? 15.022 12.883 3.132 1.00 94.44 368 TRP A C 1
ATOM 2807 O O . TRP A 1 368 ? 15.140 13.573 4.141 1.00 94.44 368 TRP A O 1
ATOM 2817 N N . LEU A 1 369 ? 14.107 13.138 2.193 1.00 93.62 369 LEU A N 1
ATOM 2818 C CA . LEU A 1 369 ? 13.122 14.221 2.306 1.00 93.62 369 LEU A CA 1
ATOM 2819 C C . LEU A 1 369 ? 12.192 14.020 3.514 1.00 93.62 369 LEU A C 1
ATOM 2821 O O . LEU A 1 369 ? 11.926 14.970 4.245 1.00 93.62 369 LEU A O 1
ATOM 2825 N N . VAL A 1 370 ? 11.782 12.777 3.789 1.00 87.69 370 VAL A N 1
ATOM 2826 C CA . VAL A 1 370 ? 11.029 12.423 5.008 1.00 87.69 370 VAL A CA 1
ATOM 2827 C C . VAL A 1 370 ? 11.860 12.672 6.271 1.00 87.69 370 VAL A C 1
ATOM 2829 O O . VAL A 1 370 ? 11.350 13.205 7.251 1.00 87.69 370 VAL A O 1
ATOM 2832 N N . SER A 1 371 ? 13.155 12.336 6.260 1.00 90.75 371 SER A N 1
ATOM 2833 C CA . SER A 1 371 ? 14.050 12.648 7.387 1.00 90.75 371 SER A CA 1
ATOM 2834 C C . SER A 1 371 ? 14.136 14.160 7.636 1.00 90.75 371 SER A C 1
ATOM 2836 O O . SER A 1 371 ? 14.012 14.605 8.777 1.00 90.75 371 SER A O 1
ATOM 2838 N N . VAL A 1 372 ? 14.269 14.964 6.573 1.00 92.50 372 VAL A N 1
ATOM 2839 C CA . VAL A 1 372 ? 14.265 16.435 6.658 1.00 92.50 372 VAL A CA 1
ATOM 2840 C C . VAL A 1 372 ? 12.964 16.971 7.254 1.00 92.50 372 VAL A C 1
ATOM 2842 O O . VAL A 1 372 ? 13.033 17.873 8.082 1.00 92.50 372 VAL A O 1
ATOM 2845 N N . ASP A 1 373 ? 11.806 16.405 6.908 1.00 90.94 373 ASP A N 1
ATOM 2846 C CA . ASP A 1 373 ? 10.516 16.816 7.481 1.00 90.94 373 ASP A CA 1
ATOM 2847 C C . ASP A 1 373 ? 10.477 16.678 9.008 1.00 90.94 373 ASP A C 1
ATOM 2849 O O . ASP A 1 373 ? 10.112 17.602 9.742 1.00 90.94 373 ASP A O 1
ATOM 2853 N N . HIS A 1 374 ? 10.940 15.534 9.508 1.00 90.12 374 HIS A N 1
ATOM 2854 C CA . HIS A 1 374 ? 10.975 15.272 10.940 1.00 90.12 374 HIS A CA 1
ATOM 2855 C C . HIS A 1 374 ? 12.044 16.098 11.664 1.00 90.12 374 HIS A C 1
ATOM 2857 O O . HIS A 1 374 ? 11.782 16.593 12.763 1.00 90.12 374 HIS A O 1
ATOM 2863 N N . TRP A 1 375 ? 13.209 16.314 11.044 1.00 93.75 375 TRP A N 1
ATOM 2864 C CA . TRP A 1 375 ? 14.229 17.226 11.568 1.00 93.75 375 TRP A CA 1
ATOM 2865 C C . TRP A 1 375 ? 13.738 18.672 11.623 1.00 93.75 375 TRP A C 1
ATOM 2867 O O . TRP A 1 375 ? 13.937 19.332 12.642 1.00 93.75 375 TRP A O 1
ATOM 2877 N N . HIS A 1 376 ? 13.041 19.143 10.585 1.00 92.75 376 HIS A N 1
ATOM 2878 C CA . HIS A 1 376 ? 12.401 20.454 10.569 1.00 92.75 376 HIS A CA 1
ATOM 2879 C C . HIS A 1 376 ? 11.420 20.583 11.736 1.00 92.75 376 HIS A C 1
ATOM 2881 O O . HIS A 1 376 ? 11.576 21.471 12.571 1.00 92.75 376 HIS A O 1
ATOM 2887 N N . ARG A 1 377 ? 10.484 19.636 11.878 1.00 90.12 377 ARG A N 1
ATOM 2888 C CA . ARG A 1 377 ? 9.504 19.637 12.972 1.00 90.12 377 ARG A CA 1
ATOM 2889 C C . ARG A 1 377 ? 10.164 19.627 14.354 1.00 90.12 377 ARG A C 1
ATOM 2891 O O . ARG A 1 377 ? 9.744 20.385 15.229 1.00 90.12 377 ARG A O 1
ATOM 2898 N N . ALA A 1 378 ? 11.186 18.795 14.558 1.00 92.81 378 ALA A N 1
ATOM 2899 C CA . ALA A 1 378 ? 11.930 18.740 15.815 1.00 92.81 378 ALA A CA 1
ATOM 2900 C C . ALA A 1 378 ? 12.644 20.071 16.106 1.00 92.81 378 ALA A C 1
ATOM 2902 O O . ALA A 1 378 ? 12.561 20.578 17.223 1.00 92.81 378 ALA A O 1
ATOM 2903 N N . GLY A 1 379 ? 13.285 20.669 15.097 1.00 94.06 379 GLY A N 1
ATOM 2904 C CA . GLY A 1 379 ? 13.946 21.972 15.192 1.00 94.06 379 GLY A CA 1
ATOM 2905 C C . GLY A 1 379 ? 12.978 23.121 15.488 1.00 94.06 379 GLY A C 1
ATOM 2906 O O . GLY A 1 379 ? 13.247 23.937 16.368 1.00 94.06 379 GLY A O 1
ATOM 2907 N N . THR A 1 380 ? 11.817 23.161 14.830 1.00 92.81 380 THR A N 1
ATOM 2908 C CA . THR A 1 380 ? 10.774 24.167 15.085 1.00 92.81 380 THR A CA 1
ATOM 2909 C C . THR A 1 380 ? 10.243 24.070 16.512 1.00 92.81 380 THR A C 1
ATOM 2911 O O . THR A 1 380 ? 10.123 25.086 17.194 1.00 92.81 380 THR A O 1
ATOM 2914 N N . LEU A 1 381 ? 9.964 22.855 16.997 1.00 92.75 381 LEU A N 1
ATOM 2915 C CA . LEU A 1 381 ? 9.528 22.637 18.378 1.00 92.75 381 LEU A CA 1
ATOM 2916 C C . LEU A 1 381 ? 10.625 23.019 19.381 1.00 92.75 381 LEU A C 1
ATOM 2918 O O . LEU A 1 381 ? 10.323 23.595 20.427 1.00 92.75 381 LEU A O 1
ATOM 2922 N N . ALA A 1 382 ? 11.891 22.744 19.057 1.00 94.38 382 ALA A N 1
ATOM 2923 C CA . ALA A 1 382 ? 13.028 23.138 19.881 1.00 94.38 382 ALA A CA 1
ATOM 2924 C C . ALA A 1 382 ? 13.119 24.665 20.031 1.00 94.38 382 ALA A C 1
ATOM 2926 O O . ALA A 1 382 ? 13.229 25.161 21.151 1.00 94.38 382 ALA A O 1
ATOM 2927 N N . LEU A 1 383 ? 12.978 25.415 18.933 1.00 93.19 383 LEU A N 1
ATOM 2928 C CA . LEU A 1 383 ? 12.924 26.882 18.956 1.00 93.19 383 LEU A CA 1
ATOM 2929 C C . LEU A 1 383 ? 11.708 27.410 19.733 1.00 93.19 383 LEU A C 1
ATOM 2931 O O . LEU A 1 383 ? 11.828 28.366 20.499 1.00 93.19 383 LEU A O 1
ATOM 2935 N N . GLN A 1 384 ? 10.543 26.770 19.599 1.00 90.50 384 GLN A N 1
ATOM 2936 C CA . GLN A 1 384 ? 9.346 27.139 20.364 1.00 90.50 384 GLN A CA 1
ATOM 2937 C C . GLN A 1 384 ? 9.540 26.948 21.872 1.00 90.50 384 GLN A C 1
ATOM 2939 O O . GLN A 1 384 ? 9.156 27.829 22.641 1.00 90.50 384 GLN A O 1
ATOM 2944 N N . ALA A 1 385 ? 10.160 25.843 22.299 1.00 89.31 385 ALA A N 1
ATOM 2945 C CA . ALA A 1 385 ? 10.490 25.606 23.706 1.00 89.31 385 ALA A CA 1
ATOM 2946 C C . ALA A 1 385 ? 11.528 26.619 24.216 1.00 89.31 385 ALA A C 1
ATOM 2948 O O . ALA A 1 385 ? 11.378 27.145 25.321 1.00 89.31 385 ALA A O 1
ATOM 2949 N N . LEU A 1 386 ? 12.506 26.931 23.356 1.00 88.12 386 LEU A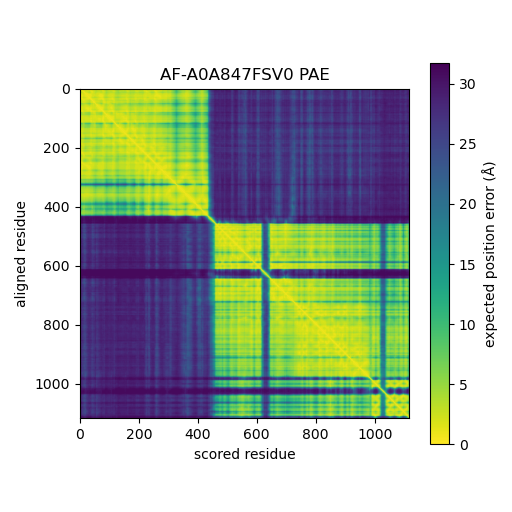 N 1
ATOM 2950 C CA . LEU A 1 386 ? 13.440 28.063 23.395 1.00 88.12 386 LEU A CA 1
ATOM 2951 C C . LEU A 1 386 ? 12.789 29.348 23.913 1.00 88.12 386 LEU A C 1
ATOM 2953 O O . LEU A 1 386 ? 12.977 29.809 25.045 1.00 88.12 386 LEU A O 1
ATOM 2957 N N . ALA A 1 387 ? 11.939 29.870 23.038 1.00 85.94 387 ALA A N 1
ATOM 2958 C CA . ALA A 1 387 ? 11.277 31.148 23.193 1.00 85.94 387 ALA A CA 1
ATOM 2959 C C . ALA A 1 387 ? 10.201 31.139 24.292 1.00 85.94 387 ALA A C 1
ATOM 2961 O O . ALA A 1 387 ? 9.992 32.150 24.963 1.00 85.94 387 ALA A O 1
ATOM 2962 N N . ALA A 1 388 ? 9.502 30.016 24.497 1.00 84.31 388 ALA A N 1
ATOM 2963 C CA . ALA A 1 388 ? 8.515 29.875 25.566 1.00 84.31 388 ALA A CA 1
ATOM 2964 C C . ALA A 1 388 ? 9.172 29.978 26.950 1.00 84.31 388 ALA A C 1
ATOM 2966 O O . ALA A 1 388 ? 8.672 30.725 27.792 1.00 84.31 388 ALA A O 1
ATOM 2967 N N . ARG A 1 389 ? 10.330 29.336 27.163 1.00 84.81 389 ARG A N 1
ATOM 2968 C CA . ARG A 1 389 ? 11.103 29.501 28.404 1.00 84.81 389 ARG A CA 1
ATOM 2969 C C . ARG A 1 389 ? 11.506 30.961 28.612 1.00 84.81 389 ARG A C 1
ATOM 2971 O O . ARG A 1 389 ? 11.319 31.487 29.706 1.00 84.81 389 ARG A O 1
ATOM 2978 N N . ASP A 1 390 ? 12.024 31.621 27.579 1.00 81.38 390 ASP A N 1
ATOM 2979 C CA . ASP A 1 390 ? 12.500 33.007 27.686 1.00 81.38 390 ASP A CA 1
ATOM 2980 C C . ASP A 1 390 ? 11.356 33.996 27.994 1.00 81.38 390 ASP A C 1
ATOM 2982 O O . ASP A 1 390 ? 11.572 35.017 28.647 1.00 81.38 390 ASP A O 1
ATOM 2986 N N . ARG A 1 391 ? 10.114 33.654 27.623 1.00 82.25 391 ARG A N 1
ATOM 2987 C CA . ARG A 1 391 ? 8.887 34.387 27.987 1.00 82.25 391 ARG A CA 1
ATOM 2988 C C . ARG A 1 391 ? 8.241 33.941 29.308 1.00 82.25 391 ARG A C 1
ATOM 2990 O O . ARG A 1 391 ? 7.179 34.456 29.652 1.00 82.25 391 ARG A O 1
ATOM 2997 N N . GLY A 1 392 ? 8.826 32.984 30.031 1.00 77.44 392 GLY A N 1
ATOM 2998 C CA . GLY A 1 392 ? 8.243 32.415 31.253 1.00 77.44 392 GLY A CA 1
ATOM 2999 C C . GLY A 1 392 ? 6.945 31.626 31.021 1.00 77.44 392 GLY A C 1
ATOM 3000 O O . GLY A 1 392 ? 6.111 31.535 31.919 1.00 77.44 392 GLY A O 1
ATOM 3001 N N . GLN A 1 393 ? 6.743 31.095 29.814 1.00 79.75 393 GLN A N 1
ATOM 3002 C CA . GLN A 1 393 ? 5.579 30.293 29.431 1.00 79.75 393 GLN A CA 1
ATOM 3003 C C . GLN A 1 393 ? 5.816 28.794 29.708 1.00 79.75 393 GLN A C 1
ATOM 3005 O O . GLN A 1 393 ? 6.968 28.354 29.734 1.00 79.75 393 GLN A O 1
ATOM 3010 N N . PRO A 1 394 ? 4.754 27.984 29.884 1.00 75.69 394 PRO A N 1
ATOM 3011 C CA . PRO A 1 394 ? 4.887 26.535 30.034 1.00 75.69 394 PRO A CA 1
ATOM 3012 C C . PRO A 1 394 ? 5.549 25.888 28.808 1.00 75.69 394 PRO A C 1
ATOM 3014 O O . PRO A 1 394 ? 5.153 26.150 27.675 1.00 75.69 394 PRO A O 1
ATOM 3017 N N . THR A 1 395 ? 6.539 25.021 29.034 1.00 81.69 395 THR A N 1
ATOM 3018 C CA . THR A 1 395 ? 7.301 24.334 27.971 1.00 81.69 395 THR A CA 1
ATOM 3019 C C . THR A 1 395 ? 7.063 22.819 27.917 1.00 81.69 395 THR A C 1
ATOM 3021 O O . THR A 1 395 ? 7.408 22.183 26.923 1.00 81.69 395 THR A O 1
ATOM 3024 N N . GLN A 1 396 ? 6.433 22.236 28.943 1.00 79.88 396 GLN A N 1
ATOM 3025 C CA . GLN A 1 396 ? 6.215 20.786 29.084 1.00 79.88 396 GLN A CA 1
ATOM 3026 C C . GLN A 1 396 ? 5.388 20.173 27.948 1.00 79.88 396 GLN A C 1
ATOM 3028 O O . GLN A 1 396 ? 5.687 19.069 27.493 1.00 79.88 396 GLN A O 1
ATOM 3033 N N . GLU A 1 397 ? 4.395 20.902 27.437 1.00 81.75 397 GLU A N 1
ATOM 3034 C CA . GLU A 1 397 ? 3.541 20.450 26.330 1.00 81.75 397 GLU A CA 1
ATOM 3035 C C . GLU A 1 397 ? 4.311 20.274 25.009 1.00 81.75 397 GLU A C 1
ATOM 3037 O O . GLU A 1 397 ? 3.845 19.567 24.117 1.00 81.75 397 GLU A O 1
ATOM 3042 N N . LEU A 1 398 ? 5.506 20.869 24.889 1.00 84.06 398 LEU A N 1
ATOM 3043 C CA . LEU A 1 398 ? 6.360 20.783 23.701 1.00 84.06 398 LEU A CA 1
ATOM 3044 C C . LEU A 1 398 ? 7.330 19.592 23.746 1.00 84.06 398 LEU A C 1
ATOM 3046 O O . LEU A 1 398 ? 7.834 19.185 22.698 1.00 84.06 398 LEU A O 1
ATOM 3050 N N . ALA A 1 399 ? 7.582 19.012 24.929 1.00 81.00 399 ALA A N 1
ATOM 3051 C CA . ALA A 1 399 ? 8.553 17.930 25.109 1.00 81.00 399 ALA A CA 1
ATOM 3052 C C . ALA A 1 399 ? 8.152 16.675 24.324 1.00 81.00 399 ALA A C 1
ATOM 3054 O O . ALA A 1 399 ? 8.922 16.187 23.498 1.00 81.00 399 ALA A O 1
ATOM 3055 N N . ARG A 1 400 ? 6.910 16.207 24.514 1.00 79.44 400 ARG A N 1
ATOM 3056 C CA . ARG A 1 400 ? 6.393 15.015 23.828 1.00 79.44 400 ARG A CA 1
ATOM 3057 C C . ARG A 1 400 ? 6.413 15.219 22.306 1.00 79.44 400 ARG A C 1
ATOM 3059 O O . ARG A 1 400 ? 7.096 14.439 21.651 1.00 79.44 400 ARG A O 1
ATOM 3066 N N . PRO A 1 401 ? 5.811 16.301 21.762 1.00 70.94 401 PRO A N 1
ATOM 3067 C CA . PRO A 1 401 ? 6.109 16.953 20.499 1.00 70.94 401 PRO A CA 1
ATOM 3068 C C . PRO A 1 401 ? 7.358 16.527 19.754 1.00 70.94 401 PRO A C 1
ATOM 3070 O O . PRO A 1 401 ? 7.384 15.953 18.664 1.00 70.94 401 PRO A O 1
ATOM 3073 N N . MET A 1 402 ? 8.407 16.990 20.423 1.00 87.44 402 MET A N 1
ATOM 3074 C CA . MET A 1 402 ? 9.772 17.101 19.981 1.00 87.44 402 MET A CA 1
ATOM 3075 C C . MET A 1 402 ? 10.473 15.751 20.083 1.00 87.44 402 MET A C 1
ATOM 3077 O O . MET A 1 402 ? 11.249 15.425 19.196 1.00 87.44 402 MET A O 1
ATOM 3081 N N . GLU A 1 403 ? 10.142 14.934 21.088 1.00 83.88 403 GLU A N 1
ATOM 3082 C CA . GLU A 1 403 ? 10.578 13.537 21.188 1.00 83.88 403 GLU A CA 1
ATOM 3083 C C . GLU A 1 403 ? 10.014 12.685 20.046 1.00 83.88 403 GLU A C 1
ATOM 3085 O O . GLU A 1 403 ? 10.767 11.928 19.441 1.00 83.88 403 GLU A O 1
ATOM 3090 N N . GLU A 1 404 ? 8.725 12.827 19.696 1.00 78.62 404 GLU A N 1
ATOM 3091 C CA . GLU A 1 404 ? 8.148 12.068 18.569 1.00 78.62 404 GLU A CA 1
ATOM 3092 C C . GLU A 1 404 ? 8.800 12.462 17.236 1.00 78.62 404 GLU A C 1
ATOM 3094 O O . GLU A 1 404 ? 9.070 11.603 16.397 1.00 78.62 404 GLU A O 1
ATOM 3099 N N . ALA A 1 405 ? 9.065 13.758 17.045 1.00 76.38 405 ALA A N 1
ATOM 3100 C CA . ALA A 1 405 ? 9.751 14.254 15.858 1.00 76.38 405 ALA A CA 1
ATOM 3101 C C . ALA A 1 405 ? 11.222 13.800 15.815 1.00 76.38 405 ALA A C 1
ATOM 3103 O O . ALA A 1 405 ? 11.686 13.363 14.766 1.00 76.38 405 ALA A O 1
ATOM 3104 N N . LEU A 1 406 ? 11.939 13.846 16.945 1.00 86.81 406 LEU A N 1
ATOM 3105 C CA . LEU A 1 406 ? 13.339 13.424 17.049 1.00 86.81 406 LEU A CA 1
ATOM 3106 C C . LEU A 1 406 ? 13.512 11.918 16.813 1.00 86.81 406 LEU A C 1
ATOM 3108 O O . LEU A 1 406 ? 14.453 11.518 16.132 1.00 86.81 406 LEU A O 1
ATOM 3112 N N . ASP A 1 407 ? 12.616 11.085 17.338 1.00 81.44 407 ASP A N 1
ATOM 3113 C CA . ASP A 1 407 ? 12.648 9.636 17.112 1.00 81.44 407 ASP A CA 1
ATOM 3114 C C . ASP A 1 407 ? 12.572 9.301 15.612 1.00 81.44 407 ASP A C 1
ATOM 3116 O O . ASP A 1 407 ? 13.444 8.633 15.053 1.00 81.44 407 ASP A O 1
ATOM 3120 N N . TRP A 1 408 ? 11.605 9.889 14.905 1.00 74.81 408 TRP A N 1
ATOM 3121 C CA . TRP A 1 408 ? 11.502 9.732 13.455 1.00 74.81 408 TRP A CA 1
ATOM 3122 C C . TRP A 1 408 ? 12.698 10.309 12.697 1.00 74.81 408 TRP A C 1
ATOM 3124 O O . TRP A 1 408 ? 13.172 9.691 11.741 1.00 74.81 408 TRP A O 1
ATOM 3134 N N . ALA A 1 409 ? 13.204 11.463 13.129 1.00 78.44 409 ALA A N 1
ATOM 3135 C CA . ALA A 1 409 ? 14.336 12.132 12.500 1.00 78.44 409 ALA A CA 1
ATOM 3136 C C . ALA A 1 409 ? 15.667 11.371 12.690 1.00 78.44 409 ALA A C 1
ATOM 3138 O O . ALA A 1 409 ? 16.566 11.460 11.856 1.00 78.44 409 ALA A O 1
ATOM 3139 N N . THR A 1 410 ? 15.806 10.593 13.770 1.00 76.00 410 THR A N 1
ATOM 3140 C CA . THR A 1 410 ? 17.027 9.825 14.098 1.00 76.00 410 THR A CA 1
ATOM 3141 C C . THR A 1 410 ? 17.086 8.437 13.464 1.00 76.00 410 THR A C 1
ATOM 3143 O O . THR A 1 410 ? 18.097 7.739 13.595 1.00 76.00 410 THR A O 1
ATOM 3146 N N . ARG A 1 411 ? 16.057 8.058 12.696 1.00 80.06 411 ARG A N 1
ATOM 3147 C CA . ARG A 1 411 ? 16.122 6.938 11.748 1.00 80.06 411 ARG A CA 1
ATOM 3148 C C . ARG A 1 411 ? 17.314 7.114 10.807 1.00 80.06 411 ARG A C 1
ATOM 3150 O O . ARG A 1 411 ? 17.763 8.232 10.575 1.00 80.06 411 ARG A O 1
ATOM 3157 N N . PRO A 1 412 ? 17.855 6.032 10.227 1.00 74.38 412 PRO A N 1
ATOM 3158 C CA . PRO A 1 412 ? 19.252 6.032 9.823 1.00 74.38 412 PRO A CA 1
ATOM 3159 C C . PRO A 1 412 ? 19.573 6.897 8.593 1.00 74.38 412 PRO A C 1
ATOM 3161 O O . PRO A 1 412 ? 20.709 6.874 8.165 1.00 74.38 412 PRO A O 1
ATOM 3164 N N . ARG A 1 413 ? 18.644 7.673 8.015 1.00 87.19 413 ARG A N 1
ATOM 3165 C CA . ARG A 1 413 ? 18.917 8.572 6.877 1.00 87.19 413 ARG A CA 1
ATOM 3166 C C . ARG A 1 413 ? 19.577 9.873 7.348 1.00 87.19 413 ARG A C 1
ATOM 3168 O O . ARG A 1 413 ? 18.940 10.676 8.027 1.00 87.19 413 ARG A O 1
ATOM 3175 N N . ARG A 1 414 ? 20.824 10.092 6.928 1.00 86.50 414 ARG A N 1
ATOM 3176 C CA . ARG A 1 414 ? 21.625 11.300 7.171 1.00 86.50 414 ARG A CA 1
ATOM 3177 C C . ARG A 1 414 ? 21.402 12.287 6.032 1.00 86.50 414 ARG A C 1
ATOM 3179 O O . ARG A 1 414 ? 21.881 12.079 4.920 1.00 86.50 414 ARG A O 1
ATOM 3186 N N . SER A 1 415 ? 20.613 13.323 6.297 1.00 86.00 415 SER A N 1
ATOM 3187 C CA . SER A 1 415 ? 20.292 14.380 5.332 1.00 86.00 415 SER A CA 1
ATOM 3188 C C . SER A 1 415 ? 21.098 15.659 5.556 1.00 86.00 415 SER A C 1
ATOM 3190 O O . SER A 1 415 ? 20.953 16.591 4.776 1.00 86.00 415 SER A O 1
ATOM 3192 N N . GLY A 1 416 ? 21.904 15.742 6.622 1.00 85.75 416 GLY A N 1
ATOM 3193 C CA . GLY A 1 416 ? 22.546 16.977 7.080 1.00 85.75 416 GLY A CA 1
ATOM 3194 C C . GLY A 1 416 ? 21.650 17.812 8.001 1.00 85.75 416 GLY A C 1
ATOM 3195 O O . GLY A 1 416 ? 22.146 18.635 8.763 1.00 85.75 416 GLY A O 1
ATOM 3196 N N . ALA A 1 417 ? 20.334 17.567 8.009 1.00 89.94 417 ALA A N 1
ATOM 3197 C CA . ALA A 1 417 ? 19.424 18.181 8.976 1.00 89.94 417 ALA A CA 1
ATOM 3198 C C . ALA A 1 417 ? 19.594 17.603 10.397 1.00 89.94 417 ALA A C 1
ATOM 3200 O O . ALA A 1 417 ? 19.166 18.213 11.377 1.00 89.94 417 ALA A O 1
ATOM 3201 N N . ASP A 1 418 ? 20.291 16.470 10.529 1.00 90.12 418 ASP A N 1
ATOM 3202 C CA . ASP A 1 418 ? 20.674 15.876 11.808 1.00 90.12 418 ASP A CA 1
ATOM 3203 C C . ASP A 1 418 ? 21.635 16.735 12.638 1.00 90.12 418 ASP A C 1
ATOM 3205 O O . ASP A 1 418 ? 21.717 16.543 13.855 1.00 90.12 418 ASP A O 1
ATOM 3209 N N . SER A 1 419 ? 22.232 17.773 12.045 1.00 91.81 419 SER A N 1
ATOM 3210 C CA . SER A 1 419 ? 22.938 18.838 12.766 1.00 91.81 419 SER A CA 1
ATOM 3211 C C . SER A 1 419 ? 22.052 19.607 13.757 1.00 91.81 419 SER A C 1
ATOM 3213 O O . SER A 1 419 ? 22.571 20.280 14.643 1.00 91.81 419 SER A O 1
ATOM 3215 N N . LEU A 1 420 ? 20.718 19.488 13.678 1.00 93.31 420 LEU A N 1
ATOM 3216 C CA . LEU A 1 420 ? 19.783 20.030 14.677 1.00 93.31 420 LEU A CA 1
ATOM 3217 C C . LEU A 1 420 ? 19.781 19.242 15.993 1.00 93.31 420 LEU A C 1
ATOM 3219 O O . LEU A 1 420 ? 19.300 19.746 17.008 1.00 93.31 420 LEU A O 1
ATOM 3223 N N . ARG A 1 421 ? 20.317 18.016 16.012 1.00 93.44 421 ARG A N 1
ATOM 3224 C CA . ARG A 1 421 ? 20.272 17.116 17.175 1.00 93.44 421 ARG A CA 1
ATOM 3225 C C . ARG A 1 421 ? 20.748 17.756 18.486 1.00 93.44 421 ARG A C 1
ATOM 3227 O O . ARG A 1 421 ? 20.039 17.581 19.478 1.00 93.44 421 ARG A O 1
ATOM 3234 N N . PRO A 1 422 ? 21.872 18.500 18.542 1.00 93.88 422 PRO A N 1
ATOM 3235 C CA . PRO A 1 422 ? 22.317 19.138 19.781 1.00 93.88 422 PRO A CA 1
ATOM 3236 C C . PRO A 1 422 ? 21.313 20.176 20.300 1.00 93.88 422 PRO A C 1
ATOM 3238 O O . PRO A 1 422 ? 21.032 20.211 21.497 1.00 93.88 422 PRO A O 1
ATOM 3241 N N . LEU A 1 423 ? 20.713 20.968 19.403 1.00 94.25 423 LEU A N 1
ATOM 3242 C CA . LEU A 1 423 ? 19.685 21.947 19.764 1.00 94.25 423 LEU A CA 1
ATOM 3243 C C . LEU A 1 423 ? 18.437 21.266 20.318 1.00 94.25 423 LEU A C 1
ATOM 3245 O O . LEU A 1 423 ? 17.922 21.677 21.354 1.00 94.25 423 LEU A O 1
ATOM 3249 N N . VAL A 1 424 ? 17.962 20.221 19.638 1.00 94.62 424 VAL A N 1
ATOM 3250 C CA . VAL A 1 424 ? 16.774 19.472 20.058 1.00 94.62 424 VAL A CA 1
ATOM 3251 C C . VAL A 1 424 ? 17.011 18.823 21.425 1.00 94.62 424 VAL A C 1
ATOM 3253 O O . VAL A 1 424 ? 16.166 18.932 22.308 1.00 94.62 424 VAL A O 1
ATOM 3256 N N . ALA A 1 425 ? 18.182 18.222 21.655 1.00 92.94 425 ALA A N 1
ATOM 3257 C CA . ALA A 1 425 ? 18.541 17.646 22.953 1.00 92.94 425 ALA A CA 1
ATOM 3258 C C . ALA A 1 425 ? 18.573 18.699 24.080 1.00 92.94 425 ALA A C 1
ATOM 3260 O O . ALA A 1 425 ? 18.066 18.461 25.183 1.00 92.94 425 ALA A O 1
ATOM 3261 N N . HIS A 1 426 ? 19.123 19.883 23.798 1.00 91.06 426 HIS A N 1
ATOM 3262 C CA . HIS A 1 426 ? 19.134 21.005 24.737 1.00 91.06 426 HIS A CA 1
ATOM 3263 C C . HIS A 1 426 ? 17.717 21.513 25.043 1.00 91.06 426 HIS A C 1
ATOM 3265 O O . HIS A 1 426 ? 17.324 21.633 26.206 1.00 91.06 426 HIS A O 1
ATOM 3271 N N . ALA A 1 427 ? 16.901 21.731 24.011 1.00 92.00 427 ALA A N 1
ATOM 3272 C CA . ALA A 1 427 ? 15.524 22.189 24.152 1.00 92.00 427 ALA A CA 1
ATOM 3273 C C . ALA A 1 427 ? 14.629 21.172 24.879 1.00 92.00 427 ALA A C 1
ATOM 3275 O O . ALA A 1 427 ? 13.783 21.577 25.673 1.00 92.00 427 ALA A O 1
ATOM 3276 N N . LEU A 1 428 ? 14.846 19.864 24.696 1.00 92.25 428 LEU A N 1
ATOM 3277 C CA . LEU A 1 428 ? 14.169 18.817 25.471 1.00 92.25 428 LEU A CA 1
ATOM 3278 C C . LEU A 1 428 ? 14.504 18.893 26.961 1.00 92.25 428 LEU A C 1
ATOM 3280 O O . LEU A 1 428 ? 13.619 18.737 27.802 1.00 92.25 428 LEU A O 1
ATOM 3284 N N . THR A 1 429 ? 15.763 19.173 27.301 1.00 90.19 429 THR A N 1
ATOM 3285 C CA . THR A 1 429 ? 16.172 19.380 28.699 1.00 90.19 429 THR A CA 1
ATOM 3286 C C . THR A 1 429 ? 15.427 20.570 29.306 1.00 90.19 429 THR A C 1
ATOM 3288 O O . THR A 1 429 ? 14.899 20.478 30.412 1.00 90.19 429 THR A O 1
ATOM 3291 N N . VAL A 1 430 ? 15.302 21.660 28.546 1.00 85.12 430 VAL A 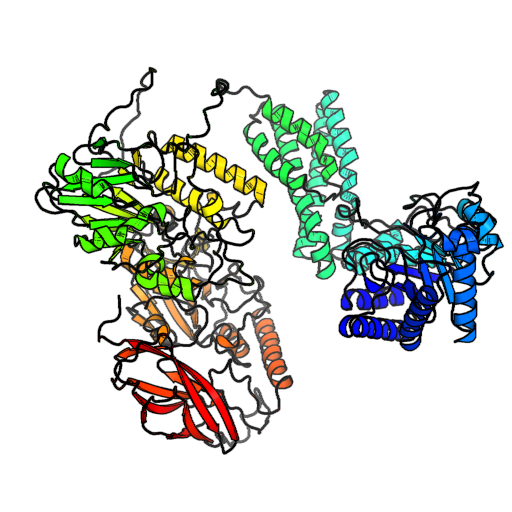N 1
ATOM 3292 C CA . VAL A 1 430 ? 14.556 22.863 28.940 1.00 85.12 430 VAL A CA 1
ATOM 3293 C C . VAL A 1 430 ? 13.053 22.604 29.061 1.00 85.12 430 VAL A C 1
ATOM 3295 O O . VAL A 1 430 ? 12.428 23.042 30.026 1.00 85.12 430 VAL A O 1
ATOM 3298 N N . ALA A 1 431 ? 12.467 21.870 28.116 1.00 85.88 431 ALA A N 1
ATOM 3299 C CA . ALA A 1 431 ? 11.046 21.539 28.107 1.00 85.88 431 ALA A CA 1
ATOM 3300 C C . ALA A 1 431 ? 10.639 20.655 29.297 1.00 85.88 431 ALA A C 1
ATOM 3302 O O . ALA A 1 431 ? 9.510 20.736 29.771 1.00 85.88 431 ALA A O 1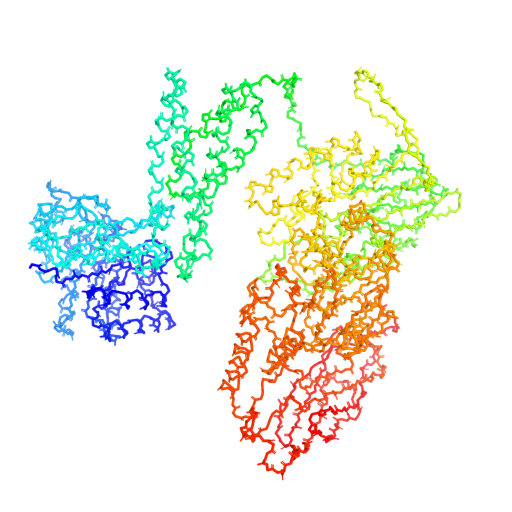
ATOM 3303 N N . ARG A 1 432 ? 11.570 19.851 29.824 1.00 83.94 432 ARG A N 1
ATOM 3304 C CA . ARG A 1 432 ? 11.350 18.975 30.985 1.00 83.94 432 ARG A CA 1
ATOM 3305 C C . ARG A 1 432 ? 11.488 19.682 32.344 1.00 83.94 432 ARG A C 1
ATOM 3307 O O . ARG A 1 432 ? 11.011 19.140 33.334 1.00 83.94 432 ARG A O 1
ATOM 3314 N N . ALA A 1 433 ? 12.120 20.859 32.414 1.00 68.56 433 ALA A N 1
ATOM 3315 C CA . ALA A 1 433 ? 12.593 21.463 33.670 1.00 68.56 433 ALA A CA 1
ATOM 3316 C C . ALA A 1 433 ? 11.632 22.458 34.378 1.00 68.56 433 ALA A C 1
ATOM 3318 O O . ALA A 1 433 ? 12.017 23.031 35.397 1.00 68.56 433 ALA A O 1
ATOM 3319 N N . ALA A 1 434 ? 10.398 22.680 33.902 1.00 50.56 434 ALA A N 1
ATOM 3320 C CA . ALA A 1 434 ? 9.391 23.504 34.604 1.00 50.56 434 ALA A CA 1
ATOM 3321 C C . ALA A 1 434 ? 8.593 22.671 35.643 1.00 50.56 434 ALA A C 1
ATOM 3323 O O . ALA A 1 434 ? 8.371 21.482 35.404 1.00 50.56 434 ALA A O 1
ATOM 3324 N N . PRO A 1 435 ? 8.172 23.229 36.801 1.00 38.12 435 PRO A N 1
ATOM 3325 C CA . PRO A 1 435 ? 7.672 22.421 37.911 1.00 38.12 435 PRO A CA 1
ATOM 3326 C C . PRO A 1 435 ? 6.335 21.763 37.560 1.00 38.12 435 PRO A C 1
ATOM 3328 O O . PRO A 1 435 ? 5.341 22.440 37.299 1.00 38.12 435 PRO A O 1
ATOM 3331 N N . ALA A 1 436 ? 6.320 20.432 37.593 1.00 31.62 436 ALA A N 1
ATOM 3332 C CA . ALA A 1 436 ? 5.095 19.652 37.646 1.00 31.62 436 ALA A CA 1
ATOM 3333 C C . ALA A 1 436 ? 4.408 19.869 39.012 1.00 31.62 436 ALA A C 1
ATOM 3335 O O . ALA A 1 436 ? 5.107 19.946 40.027 1.00 31.62 436 ALA A O 1
ATOM 3336 N N . PRO A 1 437 ? 3.066 19.928 39.088 1.00 34.28 437 PRO A N 1
ATOM 3337 C CA . PRO A 1 437 ? 2.385 19.581 40.326 1.00 34.28 437 PRO A CA 1
ATOM 3338 C C . PRO A 1 437 ? 2.707 18.119 40.650 1.00 34.28 437 PRO A C 1
ATOM 3340 O O . PRO A 1 437 ? 2.701 17.285 39.746 1.00 34.28 437 PRO A O 1
ATOM 3343 N N . ASP A 1 438 ? 3.020 17.853 41.920 1.00 38.88 438 ASP A N 1
ATOM 3344 C CA . ASP A 1 438 ? 3.422 16.566 42.499 1.00 38.88 438 ASP A CA 1
ATOM 3345 C C . ASP A 1 438 ? 2.778 15.344 41.819 1.00 38.88 438 ASP A C 1
ATOM 3347 O O . ASP A 1 438 ? 1.709 14.868 42.201 1.00 38.88 438 ASP A O 1
ATOM 3351 N N . ALA A 1 439 ? 3.476 14.791 40.829 1.00 29.03 439 ALA A N 1
ATOM 3352 C CA . ALA A 1 439 ? 3.324 13.405 40.438 1.00 29.03 439 ALA A CA 1
ATOM 3353 C C . ALA A 1 439 ? 4.367 12.637 41.244 1.00 29.03 439 ALA A C 1
ATOM 3355 O O . ALA A 1 439 ? 5.558 12.646 40.924 1.00 29.03 439 ALA A O 1
ATOM 3356 N N . ALA A 1 440 ? 3.911 12.025 42.337 1.00 27.72 440 ALA A N 1
ATOM 3357 C CA . ALA A 1 440 ? 4.711 11.082 43.097 1.00 27.72 440 ALA A CA 1
ATOM 3358 C C . ALA A 1 440 ? 5.363 10.077 42.125 1.00 27.72 440 ALA A C 1
ATOM 3360 O O . ALA A 1 440 ? 4.700 9.619 41.187 1.00 27.72 440 ALA A O 1
ATOM 3361 N N . PRO A 1 441 ? 6.652 9.740 42.310 1.00 28.03 441 PRO A N 1
ATOM 3362 C CA . PRO A 1 441 ? 7.316 8.782 41.442 1.00 28.03 441 PRO A CA 1
ATOM 3363 C C . PRO A 1 441 ? 6.517 7.474 41.463 1.00 28.03 441 PRO A C 1
ATOM 3365 O O . PRO A 1 441 ? 6.041 7.089 42.537 1.00 28.03 441 PRO A O 1
ATOM 3368 N N . PRO A 1 442 ? 6.356 6.777 40.321 1.00 27.55 442 PRO A N 1
ATOM 3369 C CA . PRO A 1 442 ? 5.750 5.460 40.344 1.00 27.55 442 PRO A CA 1
ATOM 3370 C C . PRO A 1 442 ? 6.595 4.620 41.294 1.00 27.55 442 PRO A C 1
ATOM 3372 O O . PRO A 1 442 ? 7.791 4.414 41.069 1.00 27.55 442 PRO A O 1
ATOM 3375 N N . GLN A 1 443 ? 5.983 4.201 42.403 1.00 26.34 443 GLN A N 1
ATOM 3376 C CA . GLN A 1 443 ? 6.586 3.217 43.279 1.00 26.34 443 GLN A CA 1
ATOM 3377 C C . GLN A 1 443 ? 7.017 2.054 42.395 1.00 26.34 443 GLN A C 1
ATOM 3379 O O . GLN A 1 443 ? 6.242 1.580 41.560 1.00 26.34 443 GLN A O 1
ATOM 3384 N N . ALA A 1 444 ? 8.272 1.640 42.556 1.00 26.95 444 ALA A N 1
ATOM 3385 C CA . ALA A 1 444 ? 8.757 0.403 41.988 1.00 26.95 444 ALA A CA 1
ATOM 3386 C C . ALA A 1 444 ? 7.791 -0.700 42.425 1.00 26.95 444 ALA A C 1
ATOM 3388 O O . ALA A 1 444 ? 7.797 -1.131 43.577 1.00 26.95 444 ALA A O 1
ATOM 3389 N N . VAL A 1 445 ? 6.922 -1.112 41.503 1.00 28.88 445 VAL A N 1
ATOM 3390 C CA . VAL A 1 445 ? 6.137 -2.323 41.663 1.00 28.88 445 VAL A CA 1
ATOM 3391 C C . VAL A 1 445 ? 7.188 -3.427 41.759 1.00 28.88 445 VAL A C 1
ATOM 3393 O O . VAL A 1 445 ? 8.023 -3.525 40.849 1.00 28.88 445 VAL A O 1
ATOM 3396 N N . PRO A 1 446 ? 7.240 -4.205 42.856 1.00 29.08 446 PRO A N 1
ATOM 3397 C CA . PRO A 1 446 ? 8.139 -5.346 42.911 1.00 29.08 446 PRO A CA 1
ATOM 3398 C C . PRO A 1 446 ? 7.850 -6.196 41.681 1.00 29.08 446 PRO A C 1
ATOM 3400 O O . PRO A 1 446 ? 6.702 -6.237 41.244 1.00 29.08 446 PRO A O 1
ATOM 3403 N N . ALA A 1 447 ? 8.884 -6.809 41.103 1.00 30.38 447 ALA A N 1
ATOM 3404 C CA . ALA A 1 447 ? 8.754 -7.724 39.978 1.00 30.38 447 ALA A CA 1
ATOM 3405 C C . ALA A 1 447 ? 7.632 -8.730 40.275 1.00 30.38 447 ALA A C 1
ATOM 3407 O O . ALA A 1 447 ? 7.832 -9.719 40.977 1.00 30.38 447 ALA A O 1
ATOM 3408 N N . GLY A 1 448 ? 6.430 -8.396 39.803 1.00 29.38 448 GLY A N 1
ATOM 3409 C CA . GLY A 1 448 ? 5.243 -9.204 39.926 1.00 29.38 448 GLY A CA 1
ATOM 3410 C C . GLY A 1 448 ? 5.501 -10.387 39.034 1.00 29.38 448 GLY A C 1
ATOM 3411 O O . GLY A 1 448 ? 5.753 -10.220 37.839 1.00 29.38 448 GLY A O 1
ATOM 3412 N N . GLU A 1 449 ? 5.551 -11.541 39.677 1.00 30.41 449 GLU A N 1
ATOM 3413 C CA . GLU A 1 449 ? 5.717 -12.847 39.081 1.00 30.41 449 GLU A CA 1
ATOM 3414 C C . GLU A 1 449 ? 5.021 -12.910 37.722 1.00 30.41 449 GLU A C 1
ATOM 3416 O O . GLU A 1 449 ? 3.885 -12.457 37.551 1.00 30.41 449 GLU A O 1
ATOM 3421 N N . THR A 1 450 ? 5.724 -13.488 36.747 1.00 28.33 450 THR A N 1
ATOM 3422 C CA . THR A 1 450 ? 5.109 -14.126 35.582 1.00 28.33 450 THR A CA 1
ATOM 3423 C C . THR A 1 450 ? 3.757 -14.693 36.018 1.00 28.33 450 THR A C 1
ATOM 3425 O O . THR A 1 450 ? 3.769 -15.466 36.982 1.00 28.33 450 THR A O 1
ATOM 3428 N N . PRO A 1 451 ? 2.615 -14.328 35.392 1.00 30.62 451 PRO A N 1
ATOM 3429 C CA . PRO A 1 451 ? 1.350 -14.936 35.769 1.00 30.62 451 PRO A CA 1
ATOM 3430 C C . PRO A 1 451 ? 1.588 -16.439 35.694 1.00 30.62 451 PRO A C 1
ATOM 3432 O O . PRO A 1 451 ? 2.115 -16.919 34.677 1.00 30.62 451 PRO A O 1
ATOM 3435 N N . PRO A 1 452 ? 1.365 -17.174 36.789 1.00 27.67 452 PRO A N 1
ATOM 3436 C CA . PRO A 1 452 ? 1.713 -18.567 36.785 1.00 27.67 452 PRO A CA 1
ATOM 3437 C C . PRO A 1 452 ? 0.895 -19.201 35.667 1.00 27.67 452 PRO A C 1
ATOM 3439 O O . PRO A 1 452 ? -0.314 -18.985 35.562 1.00 27.67 452 PRO A O 1
ATOM 3442 N N . ARG A 1 453 ? 1.547 -20.032 34.852 1.00 36.53 453 ARG A N 1
ATOM 3443 C CA . ARG A 1 453 ? 0.855 -21.166 34.243 1.00 36.53 453 ARG A CA 1
ATOM 3444 C C . ARG A 1 453 ? 0.388 -22.050 35.399 1.00 36.53 453 ARG A C 1
ATOM 3446 O O . ARG A 1 453 ? 1.002 -23.068 35.699 1.00 36.53 453 ARG A O 1
ATOM 3453 N N . THR A 1 454 ? -0.649 -21.619 36.110 1.00 33.25 454 THR A N 1
ATOM 3454 C CA . THR A 1 454 ? -1.378 -22.475 37.027 1.00 33.25 454 THR A CA 1
ATOM 3455 C C . THR A 1 454 ? -2.235 -23.366 36.148 1.00 33.25 454 THR A C 1
ATOM 3457 O O . THR A 1 454 ? -3.359 -23.049 35.787 1.00 33.25 454 THR A O 1
ATOM 3460 N N . GLY A 1 455 ? -1.686 -24.534 35.820 1.00 33.41 455 GLY A N 1
ATOM 3461 C CA . GLY A 1 455 ? -2.505 -25.735 35.863 1.00 33.41 455 GLY A CA 1
ATOM 3462 C C . GLY A 1 455 ? -2.988 -25.895 37.304 1.00 33.41 455 GLY A C 1
ATOM 3463 O O . GLY A 1 455 ? -2.337 -26.556 38.107 1.00 33.41 455 GLY A O 1
ATOM 3464 N N . GLY A 1 456 ? -4.060 -25.183 37.649 1.00 31.77 456 GLY A N 1
ATOM 3465 C CA . GLY A 1 456 ? -4.741 -25.246 38.931 1.00 31.77 456 GLY A CA 1
ATOM 3466 C C . GLY A 1 456 ? -6.090 -25.913 38.723 1.00 31.77 456 GLY A C 1
ATOM 3467 O O . GLY A 1 456 ? -6.999 -25.319 38.159 1.00 31.77 456 GLY A O 1
ATOM 3468 N N . ALA A 1 457 ? -6.194 -27.162 39.156 1.00 34.97 457 ALA A N 1
ATOM 3469 C CA . ALA A 1 457 ? -7.434 -27.915 39.170 1.00 34.97 457 ALA A CA 1
ATOM 3470 C C . ALA A 1 457 ? -8.511 -27.237 40.047 1.00 34.97 457 ALA A C 1
ATOM 3472 O O . ALA A 1 457 ? -8.246 -26.901 41.200 1.00 34.97 457 ALA A O 1
ATOM 3473 N N . GLY A 1 458 ? -9.739 -27.141 39.523 1.00 44.97 458 GLY A N 1
ATOM 3474 C CA . GLY A 1 458 ? -10.967 -27.448 40.272 1.00 44.97 458 GLY A CA 1
ATOM 3475 C C . GLY A 1 458 ? -11.463 -26.456 41.331 1.00 44.97 458 GLY A C 1
ATOM 3476 O O . GLY A 1 458 ? -11.693 -26.857 42.472 1.00 44.97 458 GLY A O 1
ATOM 3477 N N . GLY A 1 459 ? -11.710 -25.194 40.967 1.00 64.06 459 GLY A N 1
ATOM 3478 C CA . GLY A 1 459 ? -12.541 -24.276 41.762 1.00 64.06 459 GLY A CA 1
ATOM 3479 C C . GLY A 1 459 ? -13.966 -24.171 41.200 1.00 64.06 459 GLY A C 1
ATOM 3480 O O . GLY A 1 459 ? -14.140 -24.031 39.996 1.00 64.06 459 GLY A O 1
ATOM 3481 N N . GLY A 1 460 ? -14.998 -24.231 42.050 1.00 82.56 460 GLY A N 1
ATOM 3482 C CA . GLY A 1 460 ? -16.391 -24.031 41.617 1.00 82.56 460 GLY A CA 1
ATOM 3483 C C . GLY A 1 460 ? -16.697 -22.584 41.172 1.00 82.56 460 GLY A C 1
ATOM 3484 O O . GLY A 1 460 ? -15.890 -21.686 41.412 1.00 82.56 460 GLY A O 1
ATOM 3485 N N . PRO A 1 461 ? -17.869 -22.321 40.559 1.00 92.06 461 PRO A N 1
ATOM 3486 C CA . PRO A 1 461 ? -18.238 -20.993 40.064 1.00 92.06 461 PRO A CA 1
ATOM 3487 C C . PRO A 1 461 ? -18.231 -19.912 41.157 1.00 92.06 461 PRO A C 1
ATOM 3489 O O . PRO A 1 461 ? -18.849 -20.065 42.212 1.00 92.06 461 PRO A O 1
ATOM 3492 N N . VAL A 1 462 ? -17.585 -18.780 40.876 1.00 94.62 462 VAL A N 1
ATOM 3493 C CA . VAL A 1 462 ? -17.486 -17.620 41.773 1.00 94.62 462 VAL A CA 1
ATOM 3494 C C . VAL A 1 462 ? -18.590 -16.623 41.442 1.00 94.62 462 VAL A C 1
ATOM 3496 O O . VAL A 1 462 ? -18.720 -16.182 40.303 1.00 94.62 462 VAL A O 1
ATOM 3499 N N . ARG A 1 463 ? -19.394 -16.231 42.434 1.00 94.31 463 ARG A N 1
ATOM 3500 C CA . ARG A 1 463 ? -20.452 -15.229 42.246 1.00 94.31 463 ARG A CA 1
ATOM 3501 C C . ARG A 1 463 ? -19.850 -13.826 42.135 1.00 94.31 463 ARG A C 1
ATOM 3503 O O . ARG A 1 463 ? -19.196 -13.377 43.070 1.00 94.31 463 ARG A O 1
ATOM 3510 N N . LEU A 1 464 ? -20.128 -13.130 41.033 1.00 91.88 464 LEU A N 1
ATOM 3511 C CA . LEU A 1 464 ? -19.691 -11.748 40.802 1.00 91.88 464 LEU A CA 1
ATOM 3512 C C . LEU A 1 464 ? -20.777 -10.735 41.182 1.00 91.88 464 LEU A C 1
ATOM 3514 O O . LEU A 1 464 ? -20.489 -9.731 41.827 1.00 91.88 464 LEU A O 1
ATOM 3518 N N . ALA A 1 465 ? -22.026 -11.032 40.815 1.00 88.69 465 ALA A N 1
ATOM 3519 C CA . ALA A 1 465 ? -23.211 -10.222 41.095 1.00 88.69 465 ALA A CA 1
ATOM 3520 C C . ALA A 1 465 ? -24.450 -11.134 41.265 1.00 88.69 465 ALA A C 1
ATOM 3522 O O . ALA A 1 465 ? -24.353 -12.359 41.108 1.00 88.69 465 ALA A O 1
ATOM 3523 N N . PRO A 1 466 ? -25.636 -10.607 41.624 1.00 87.88 466 PRO A N 1
ATOM 3524 C CA . PRO A 1 466 ? -26.856 -11.408 41.646 1.00 87.88 466 PRO A CA 1
ATOM 3525 C C . PRO A 1 466 ? -27.142 -12.068 40.295 1.00 87.88 466 PRO A C 1
ATOM 3527 O O . PRO A 1 466 ? -27.301 -11.380 39.290 1.00 87.88 466 PRO A O 1
ATOM 3530 N N . ASP A 1 467 ? -27.228 -13.401 40.309 1.00 91.19 467 ASP A N 1
ATOM 3531 C CA . ASP A 1 467 ? -27.427 -14.262 39.137 1.00 91.19 467 ASP A CA 1
ATOM 3532 C C . ASP A 1 467 ? -26.308 -14.217 38.085 1.00 91.19 467 ASP A C 1
ATOM 3534 O O . ASP A 1 467 ? -26.490 -14.728 36.985 1.00 91.19 467 ASP A O 1
ATOM 3538 N N . LEU A 1 468 ? -25.138 -13.668 38.423 1.00 94.56 468 LEU A N 1
ATOM 3539 C CA . LEU A 1 468 ? -23.962 -13.657 37.557 1.00 94.56 468 LEU A CA 1
ATOM 3540 C C . LEU A 1 468 ? -22.780 -14.329 38.252 1.00 94.56 468 LEU A C 1
ATOM 3542 O O . LEU A 1 468 ? -22.334 -13.894 39.321 1.00 94.56 468 LEU A O 1
ATOM 3546 N N . TYR A 1 469 ? -22.249 -15.364 37.613 1.00 96.62 469 TYR A N 1
ATOM 3547 C CA . TYR A 1 469 ? -21.119 -16.138 38.111 1.00 96.62 469 TYR A CA 1
ATOM 3548 C C . TYR A 1 469 ? -20.019 -16.223 37.056 1.00 96.62 469 TYR A C 1
ATOM 3550 O O . TYR A 1 469 ? -20.291 -16.177 35.860 1.00 96.62 469 TYR A O 1
ATOM 3558 N N . ARG A 1 470 ? -18.778 -16.380 37.508 1.00 97.00 470 ARG A N 1
ATOM 3559 C CA . ARG A 1 470 ? -17.607 -16.678 36.684 1.00 97.00 470 ARG A CA 1
ATOM 3560 C C . ARG A 1 470 ? -17.108 -18.072 37.027 1.00 97.00 470 ARG A C 1
ATOM 3562 O O . ARG A 1 470 ? -16.872 -18.370 38.196 1.00 97.00 470 ARG A O 1
ATOM 3569 N N . PHE A 1 471 ? -16.918 -18.900 36.016 1.00 96.62 471 PHE A N 1
ATOM 3570 C CA . PHE A 1 471 ? -16.241 -20.184 36.116 1.00 96.62 471 PHE A CA 1
ATOM 3571 C C . PHE A 1 471 ? -14.914 -20.111 35.353 1.00 96.62 471 PHE A C 1
ATOM 3573 O O . PHE A 1 471 ? -14.828 -19.423 34.338 1.00 96.62 471 PHE A O 1
ATOM 3580 N N . HIS A 1 472 ? -13.866 -20.751 35.867 1.00 95.38 472 HIS A N 1
ATOM 3581 C CA . HIS A 1 472 ? -12.558 -20.794 35.216 1.00 95.38 472 HIS A CA 1
ATOM 3582 C C . HIS A 1 472 ? -12.385 -22.152 34.531 1.00 95.38 472 HIS A C 1
ATOM 3584 O O . HIS A 1 472 ? -12.256 -23.166 35.209 1.00 95.38 472 HIS A O 1
ATOM 3590 N N . ASP A 1 473 ? -12.360 -22.144 33.203 1.00 94.12 473 ASP A N 1
ATOM 3591 C CA . ASP A 1 473 ? -12.096 -23.283 32.317 1.00 94.12 473 ASP A CA 1
ATOM 3592 C C . ASP A 1 473 ? -10.792 -22.975 31.533 1.00 94.12 473 ASP A C 1
ATOM 3594 O O . ASP A 1 473 ? -9.894 -22.314 32.060 1.00 94.12 473 ASP A O 1
ATOM 3598 N N . THR A 1 474 ? -10.668 -23.389 30.270 1.00 94.81 474 THR A N 1
ATOM 3599 C CA . THR A 1 474 ? -9.639 -22.907 29.334 1.00 94.81 474 THR A CA 1
ATOM 3600 C C . THR A 1 474 ? -9.708 -21.397 29.105 1.00 94.81 474 THR A C 1
ATOM 3602 O O . THR A 1 474 ? -8.684 -20.799 28.798 1.00 94.81 474 THR A O 1
ATOM 3605 N N . CYS A 1 475 ? -10.885 -20.802 29.314 1.00 96.12 475 CYS A N 1
ATOM 3606 C CA . CYS A 1 475 ? -11.127 -19.373 29.480 1.00 96.12 475 CYS A CA 1
ATOM 3607 C C . CYS A 1 475 ? -12.120 -19.156 30.638 1.00 96.12 475 CYS A C 1
ATOM 3609 O O . CYS A 1 475 ? -12.654 -20.104 31.223 1.00 96.12 475 CYS A O 1
ATOM 3611 N N . HIS A 1 476 ? -12.427 -17.908 30.969 1.00 98.00 476 HIS A N 1
ATOM 3612 C CA . HIS A 1 476 ? -13.566 -17.593 31.817 1.00 98.00 476 HIS A CA 1
ATOM 3613 C C . HIS A 1 476 ? -14.879 -17.858 31.086 1.00 98.00 476 HIS A C 1
ATOM 3615 O O . HIS A 1 476 ? -15.108 -17.345 29.996 1.00 98.00 476 HIS A O 1
ATOM 3621 N N . VAL A 1 477 ? -15.747 -18.637 31.730 1.00 98.25 477 VAL A N 1
ATOM 3622 C CA . VAL A 1 477 ? -17.128 -18.863 31.304 1.00 98.25 477 VAL A CA 1
ATOM 3623 C C . VAL A 1 477 ? -18.042 -18.112 32.256 1.00 98.25 477 VAL A C 1
ATOM 3625 O O . VAL A 1 477 ? -18.049 -18.371 33.467 1.00 98.25 477 VAL A O 1
ATOM 3628 N N . TYR A 1 478 ? -18.820 -17.173 31.728 1.00 98.25 478 TYR A N 1
ATOM 3629 C CA . TYR A 1 478 ? -19.751 -16.399 32.541 1.00 98.25 478 TYR A CA 1
ATOM 3630 C C . TYR A 1 478 ? -21.135 -17.031 32.519 1.00 98.25 478 TYR A C 1
ATOM 3632 O O . TYR A 1 478 ? -21.734 -17.207 31.463 1.00 98.25 478 TYR A O 1
ATOM 3640 N N . VAL A 1 479 ? -21.655 -17.356 33.702 1.00 97.62 479 VAL A N 1
ATOM 3641 C CA . VAL A 1 479 ? -22.967 -17.977 33.889 1.00 97.62 479 VAL A CA 1
ATOM 3642 C C . VAL A 1 479 ? -23.976 -16.903 34.276 1.00 97.62 479 VAL A C 1
ATOM 3644 O O . VAL A 1 479 ? -23.952 -16.387 35.397 1.00 97.62 479 VAL A O 1
ATOM 3647 N N . LEU A 1 480 ? -24.876 -16.590 33.348 1.00 95.56 480 LEU A N 1
ATOM 3648 C CA . LEU A 1 480 ? -25.997 -15.676 33.528 1.00 95.56 480 LEU A CA 1
ATOM 3649 C C . LEU A 1 480 ? -27.225 -16.512 33.896 1.00 95.56 480 LEU A C 1
ATOM 3651 O O . LEU A 1 480 ? -27.909 -17.083 33.042 1.00 95.56 480 LEU A O 1
ATOM 3655 N N . ARG A 1 481 ? -27.491 -16.628 35.196 1.00 94.00 481 ARG A N 1
ATOM 3656 C CA . ARG A 1 481 ? -28.586 -17.441 35.726 1.00 94.00 481 ARG A CA 1
ATOM 3657 C C . ARG A 1 481 ? -29.942 -16.788 35.435 1.00 94.00 481 ARG A C 1
ATOM 3659 O O . ARG A 1 481 ? -30.122 -15.575 35.537 1.00 94.00 481 ARG A O 1
ATOM 3666 N N . SER A 1 482 ? -30.911 -17.621 35.084 1.00 90.44 482 SER A N 1
ATOM 3667 C CA . SER A 1 482 ? -32.271 -17.261 34.692 1.00 90.44 482 SER A CA 1
ATOM 3668 C C . SER A 1 482 ? -33.235 -18.278 35.325 1.00 90.44 482 SER A C 1
ATOM 3670 O O . SER A 1 482 ? -33.699 -19.237 34.713 1.00 90.44 482 SER A O 1
ATOM 3672 N N . GLY A 1 483 ? -33.451 -18.146 36.640 1.00 88.31 483 GLY A N 1
ATOM 3673 C CA . GLY A 1 483 ? -34.195 -19.135 37.427 1.00 88.31 483 GLY A CA 1
ATOM 3674 C C . GLY A 1 483 ? -33.455 -20.476 37.531 1.00 88.31 483 GLY A C 1
ATOM 3675 O O . GLY A 1 483 ? -32.419 -20.560 38.198 1.00 88.31 483 GLY A O 1
ATOM 3676 N N . ARG A 1 484 ? -34.013 -21.521 36.902 1.00 92.81 484 ARG A N 1
ATOM 3677 C CA . ARG A 1 484 ? -33.386 -22.852 36.756 1.00 92.81 484 ARG A CA 1
ATOM 3678 C C . ARG A 1 484 ? -32.627 -23.011 35.438 1.00 92.81 484 ARG A C 1
ATOM 3680 O O . ARG A 1 484 ? -31.970 -24.027 35.243 1.00 92.81 484 ARG A O 1
ATOM 3687 N N . ASP A 1 485 ? -32.693 -22.016 34.564 1.00 94.94 485 ASP A N 1
ATOM 3688 C CA . ASP A 1 485 ? -31.954 -21.995 33.312 1.00 94.94 485 ASP A CA 1
ATOM 3689 C C . ASP A 1 485 ? -30.714 -21.100 33.421 1.00 94.94 485 ASP A C 1
ATOM 3691 O O . ASP A 1 485 ? -30.576 -20.295 34.349 1.00 94.94 485 ASP A O 1
ATOM 3695 N N . ALA A 1 486 ? -29.816 -21.217 32.445 1.00 95.81 486 ALA A N 1
ATOM 3696 C CA . ALA A 1 486 ? -28.695 -20.306 32.271 1.00 95.81 486 ALA A CA 1
ATOM 3697 C C . ALA A 1 486 ? -28.429 -19.961 30.804 1.00 95.81 486 ALA A C 1
ATOM 3699 O O . ALA A 1 486 ? -28.718 -20.741 29.889 1.00 95.81 486 ALA A O 1
ATOM 3700 N N . VAL A 1 487 ? -27.839 -18.784 30.627 1.00 97.25 487 VAL A N 1
ATOM 3701 C CA . VAL A 1 487 ? -27.157 -18.334 29.412 1.00 97.25 487 VAL A CA 1
ATOM 3702 C C . VAL A 1 487 ? -25.669 -18.277 29.742 1.00 97.25 487 VAL A C 1
ATOM 3704 O O . VAL A 1 487 ? -25.304 -17.807 30.821 1.00 97.25 487 VAL A O 1
ATOM 3707 N N . LEU A 1 488 ? -24.818 -18.776 28.854 1.00 98.38 488 LEU A N 1
ATOM 3708 C CA . LEU A 1 488 ? -23.368 -18.748 29.035 1.00 98.38 488 LEU A CA 1
ATOM 3709 C C . LEU A 1 488 ? -22.736 -17.758 28.055 1.00 98.38 488 LEU A C 1
ATOM 3711 O O . LEU A 1 488 ? -23.147 -17.712 26.898 1.00 98.38 488 LEU A O 1
ATOM 3715 N N . VAL A 1 489 ? -21.755 -16.979 28.510 1.00 98.44 489 VAL A N 1
ATOM 3716 C CA . VAL A 1 489 ? -20.877 -16.189 27.631 1.00 98.44 489 VAL A CA 1
ATOM 3717 C C . VAL A 1 489 ? -19.503 -16.842 27.613 1.00 98.44 489 VAL A C 1
ATOM 3719 O O . VAL A 1 489 ? -18.922 -17.079 28.678 1.00 98.44 489 VAL A O 1
ATOM 3722 N N . ASP A 1 490 ? -19.042 -17.137 26.398 1.00 98.44 490 ASP A N 1
ATOM 3723 C CA . ASP A 1 490 ? -18.005 -18.113 26.071 1.00 98.44 490 ASP A CA 1
ATOM 3724 C C . ASP A 1 490 ? -18.309 -19.507 26.673 1.00 98.44 490 ASP A C 1
ATOM 3726 O O . ASP A 1 490 ? -19.334 -19.713 27.333 1.00 98.44 490 ASP A O 1
ATOM 3730 N N . PHE A 1 491 ? -17.481 -20.517 26.390 1.00 97.56 491 PHE A N 1
ATOM 3731 C CA . PHE A 1 491 ? -17.785 -21.895 26.810 1.00 97.56 491 PHE A CA 1
ATOM 3732 C C . PHE A 1 491 ? -16.588 -22.713 27.310 1.00 97.56 491 PHE A C 1
ATOM 3734 O O . PHE A 1 491 ? -16.775 -23.679 28.052 1.00 97.56 491 PHE A O 1
ATOM 3741 N N . GLY A 1 492 ? -15.368 -22.333 26.936 1.00 96.38 492 GLY A N 1
ATOM 3742 C CA . GLY A 1 492 ? -14.149 -23.070 27.250 1.00 96.38 492 GLY A CA 1
ATOM 3743 C C . GLY A 1 492 ? -14.182 -24.512 26.726 1.00 96.38 492 GLY A C 1
ATOM 3744 O O . GLY A 1 492 ? -14.664 -24.782 25.618 1.00 96.38 492 GLY A O 1
ATOM 3745 N N . ALA A 1 493 ? -13.707 -25.463 27.535 1.00 96.25 493 ALA A N 1
ATOM 3746 C CA . ALA A 1 493 ? -13.836 -26.901 27.296 1.00 96.25 493 ALA A CA 1
ATOM 3747 C C . ALA A 1 493 ? -15.205 -27.477 27.716 1.00 96.25 493 ALA A C 1
ATOM 3749 O O . ALA A 1 493 ? -15.531 -28.625 27.380 1.00 96.25 493 ALA A O 1
ATOM 3750 N N . GLY A 1 494 ? -16.031 -26.696 28.415 1.00 95.88 494 GLY A N 1
ATOM 3751 C CA . GLY A 1 494 ? -17.369 -27.080 28.860 1.00 95.88 494 GLY A CA 1
ATOM 3752 C C . GLY A 1 494 ? -17.402 -27.778 30.220 1.00 95.88 494 GLY A C 1
ATOM 3753 O O . GLY A 1 494 ? -18.390 -28.448 30.525 1.00 95.88 494 GLY A O 1
ATOM 3754 N N . GLU A 1 495 ? -16.351 -27.657 31.037 1.00 96.12 495 GLU A N 1
ATOM 3755 C CA . GLU A 1 495 ? -16.312 -28.205 32.404 1.00 96.12 495 GLU A CA 1
ATOM 3756 C C . GLU A 1 495 ? -17.361 -27.540 33.306 1.00 96.12 495 GLU A C 1
ATOM 3758 O O . GLU A 1 495 ? -17.897 -28.170 34.217 1.00 96.12 495 GLU A O 1
ATOM 3763 N N . VAL A 1 496 ? -17.762 -26.302 32.984 1.00 95.69 496 VAL A N 1
ATOM 3764 C CA . VAL A 1 496 ? -18.817 -25.559 33.694 1.00 95.69 496 VAL A CA 1
ATOM 3765 C C . VAL A 1 496 ? -20.101 -26.375 33.884 1.00 95.69 496 VAL A C 1
ATOM 3767 O O . VAL A 1 496 ? -20.755 -26.242 34.920 1.00 95.69 496 VAL A O 1
ATOM 3770 N N . LEU A 1 497 ? -20.446 -27.249 32.927 1.00 96.25 497 LEU A N 1
ATOM 3771 C CA . LEU A 1 497 ? -21.666 -28.063 32.949 1.00 96.25 497 LEU A CA 1
ATOM 3772 C C . LEU A 1 497 ? -21.754 -28.961 34.191 1.00 96.25 497 LEU A C 1
ATOM 3774 O O . LEU A 1 497 ? -22.850 -29.199 34.697 1.00 96.25 497 LEU A O 1
ATOM 3778 N N . GLU A 1 498 ? -20.615 -29.412 34.716 1.00 94.94 498 GLU A N 1
ATOM 3779 C CA . GLU A 1 498 ? -20.531 -30.280 35.898 1.00 94.94 498 GLU A CA 1
ATOM 3780 C C . GLU A 1 498 ? -20.817 -29.514 37.200 1.00 94.94 498 GLU A C 1
ATOM 3782 O O . GLU A 1 498 ? -21.183 -30.103 38.218 1.00 94.94 498 GLU A O 1
ATOM 3787 N N . HIS A 1 499 ? -20.726 -28.183 37.159 1.00 95.25 499 HIS A N 1
ATOM 3788 C CA . HIS A 1 499 ? -20.891 -27.308 38.315 1.00 95.25 499 HIS A CA 1
ATOM 3789 C C . HIS A 1 499 ? -22.231 -26.559 38.346 1.00 95.25 499 HIS A C 1
ATOM 3791 O O . HIS A 1 499 ? -22.625 -26.049 39.399 1.00 95.25 499 HIS A O 1
ATOM 3797 N N . LEU A 1 500 ? -22.965 -26.514 37.230 1.00 95.19 500 LEU A N 1
ATOM 3798 C CA . LEU A 1 500 ? -24.272 -25.850 37.137 1.00 95.19 500 LEU A CA 1
ATOM 3799 C C . LEU A 1 500 ? -25.321 -26.371 38.145 1.00 95.19 500 LEU A C 1
ATOM 3801 O O . LEU A 1 500 ? -26.005 -25.534 38.747 1.00 95.19 500 LEU A O 1
ATOM 3805 N N . PRO A 1 501 ? -25.433 -27.689 38.434 1.00 94.81 501 PRO A N 1
ATOM 3806 C CA . PRO A 1 501 ? -26.408 -28.183 39.410 1.00 94.81 501 PRO A CA 1
ATOM 3807 C C . PRO A 1 501 ? -26.210 -27.607 40.819 1.00 94.81 501 PRO A C 1
ATOM 3809 O O . PRO A 1 501 ? -27.187 -27.341 41.517 1.00 94.81 501 PRO A O 1
ATOM 3812 N N . ALA A 1 502 ? -24.962 -27.337 41.225 1.00 92.06 502 ALA A N 1
ATOM 3813 C CA . ALA A 1 502 ? -24.653 -26.724 42.521 1.00 92.06 502 ALA A CA 1
ATOM 3814 C C . ALA A 1 502 ? -25.157 -25.273 42.627 1.00 92.06 502 ALA A C 1
ATOM 3816 O O . ALA A 1 502 ? -25.405 -24.775 43.725 1.00 92.06 502 ALA A O 1
ATOM 3817 N N . LEU A 1 503 ? -25.362 -24.607 41.487 1.00 92.38 503 LEU A N 1
ATOM 3818 C CA . LEU A 1 503 ? -25.987 -23.289 41.400 1.00 92.38 503 LEU A CA 1
ATOM 3819 C C . LEU A 1 503 ? -27.519 -23.366 41.283 1.00 92.38 503 LEU A C 1
ATOM 3821 O O . LEU A 1 503 ? -28.174 -22.328 41.211 1.00 92.38 503 LEU A O 1
ATOM 3825 N N . GLY A 1 504 ? -28.110 -24.566 41.274 1.00 93.38 504 GLY A N 1
ATOM 3826 C CA . GLY A 1 504 ? -29.541 -24.774 41.046 1.00 93.38 504 GLY A CA 1
ATOM 3827 C C . GLY A 1 504 ? -29.971 -24.499 39.603 1.00 93.38 504 GLY A C 1
ATOM 3828 O O . GLY A 1 504 ? -31.091 -24.030 39.389 1.00 93.38 504 GLY A O 1
ATOM 3829 N N . ILE A 1 505 ? -29.068 -24.730 38.645 1.00 95.12 505 ILE A N 1
ATOM 3830 C CA . ILE A 1 505 ? -29.314 -24.633 37.204 1.00 95.12 505 ILE A CA 1
ATOM 3831 C C . ILE A 1 505 ? -29.483 -26.056 36.656 1.00 95.12 505 ILE A C 1
ATOM 3833 O O . ILE A 1 505 ? -28.623 -26.910 36.856 1.00 95.12 505 ILE A O 1
ATOM 3837 N N . GLU A 1 506 ? -30.597 -26.305 35.974 1.00 94.19 506 GLU A N 1
ATOM 3838 C CA . GLU A 1 506 ? -30.972 -27.597 35.385 1.00 94.19 506 GLU A CA 1
ATOM 3839 C C . GLU A 1 506 ? -30.719 -27.640 33.872 1.00 94.19 506 GLU A C 1
ATOM 3841 O O . GLU A 1 506 ? -30.572 -28.722 33.306 1.00 94.19 506 GLU A O 1
ATOM 3846 N N . ARG A 1 507 ? -30.663 -26.478 33.204 1.00 94.81 507 ARG A N 1
ATOM 3847 C CA . ARG A 1 507 ? -30.550 -26.393 31.743 1.00 94.81 507 ARG A CA 1
ATOM 3848 C C . ARG A 1 507 ? -29.768 -25.165 31.282 1.00 94.81 507 ARG A C 1
ATOM 3850 O O . ARG A 1 507 ? -29.966 -24.061 31.783 1.00 94.81 507 ARG A O 1
ATOM 3857 N N . VAL A 1 508 ? -28.932 -25.346 30.260 1.00 97.06 508 VAL A N 1
ATOM 3858 C CA . VAL A 1 508 ? -28.333 -24.245 29.490 1.00 97.06 508 VAL A CA 1
ATOM 3859 C C . VAL A 1 508 ? -29.182 -24.007 28.250 1.00 97.06 508 VAL A C 1
ATOM 3861 O O . VAL A 1 508 ? -29.467 -24.937 27.502 1.00 97.06 508 VAL A O 1
ATOM 3864 N N . THR A 1 509 ? -29.612 -22.767 28.055 1.00 96.62 509 THR A N 1
ATOM 3865 C CA . THR A 1 509 ? -30.502 -22.381 26.948 1.00 96.62 509 THR A CA 1
ATOM 3866 C C . THR A 1 509 ? -29.727 -21.842 25.757 1.00 96.62 509 THR A C 1
ATOM 3868 O O . THR A 1 509 ? -30.025 -22.189 24.613 1.00 96.62 509 THR A O 1
ATOM 3871 N N . ASP A 1 510 ? -28.701 -21.040 26.035 1.00 97.88 510 ASP A N 1
ATOM 3872 C CA . ASP A 1 510 ? -27.918 -20.316 25.045 1.00 97.88 510 ASP A CA 1
ATOM 3873 C C . ASP A 1 510 ? -26.445 -20.250 25.463 1.00 97.88 510 ASP A C 1
ATOM 3875 O O . ASP A 1 510 ? -26.134 -20.101 26.648 1.00 97.88 510 ASP A O 1
ATOM 3879 N N . VAL A 1 511 ? -25.552 -20.321 24.478 1.00 98.56 511 VAL A N 1
ATOM 3880 C CA . VAL A 1 511 ? -24.117 -20.043 24.601 1.00 98.56 511 VAL A CA 1
ATOM 3881 C C . VAL A 1 511 ? -23.769 -18.934 23.614 1.00 98.56 511 VAL A C 1
ATOM 3883 O O . VAL A 1 511 ? -24.064 -19.061 22.428 1.00 98.56 511 VAL A O 1
ATOM 3886 N N . LEU A 1 512 ? -23.174 -17.848 24.101 1.00 98.62 512 LEU A N 1
ATOM 3887 C CA . LEU A 1 512 ? -22.844 -16.653 23.328 1.00 98.62 512 LEU A CA 1
ATOM 3888 C C . LEU A 1 512 ? -21.324 -16.524 23.221 1.00 98.62 512 LEU A C 1
ATOM 3890 O O . LEU A 1 512 ? -20.656 -16.358 24.237 1.00 98.62 512 LEU A O 1
ATOM 3894 N N . MET A 1 513 ? -20.777 -16.581 22.012 1.00 98.69 513 MET A N 1
ATOM 3895 C CA . MET A 1 513 ? -19.335 -16.472 21.777 1.00 98.69 513 MET A CA 1
ATOM 3896 C C . MET A 1 513 ? -18.914 -15.024 21.528 1.00 98.69 513 MET A C 1
ATOM 3898 O O . MET A 1 513 ? -19.563 -14.313 20.760 1.00 98.69 513 MET A O 1
ATOM 3902 N N . THR A 1 514 ? -17.803 -14.601 22.133 1.00 98.38 514 THR A N 1
ATOM 3903 C CA . THR A 1 514 ? -17.229 -13.259 21.913 1.00 98.38 514 THR A CA 1
ATOM 3904 C C . THR A 1 514 ? -16.288 -13.189 20.706 1.00 98.38 514 THR A C 1
ATOM 3906 O O . THR A 1 514 ? -16.221 -12.148 20.049 1.00 98.38 514 THR A O 1
ATOM 3909 N N . HIS A 1 515 ? -15.572 -14.276 20.399 1.00 98.00 515 HIS A N 1
ATOM 3910 C CA . HIS A 1 515 ? -14.748 -14.449 19.198 1.00 98.00 515 HIS A CA 1
ATOM 3911 C C . HIS A 1 515 ? -14.463 -15.940 18.917 1.00 98.00 515 HIS A C 1
ATOM 3913 O O . HIS A 1 515 ? -14.856 -16.816 19.686 1.00 98.00 515 HIS A O 1
ATOM 3919 N N . HIS A 1 516 ? -13.833 -16.243 17.779 1.00 96.75 516 HIS A N 1
ATOM 3920 C CA . HIS A 1 516 ? -13.656 -17.607 17.256 1.00 96.75 516 HIS A CA 1
ATOM 3921 C C . HIS A 1 516 ? -12.504 -18.429 17.843 1.00 96.75 516 HIS A C 1
ATOM 3923 O O . HIS A 1 516 ? -12.322 -19.576 17.426 1.00 96.75 516 HIS A O 1
ATOM 3929 N N . HIS A 1 517 ? -11.688 -17.884 18.749 1.00 96.81 517 HIS A N 1
ATOM 3930 C CA . HIS A 1 517 ? -10.540 -18.636 19.246 1.00 96.81 517 HIS A CA 1
ATOM 3931 C C . HIS A 1 517 ? -10.981 -19.876 20.048 1.00 96.81 517 HIS A C 1
ATOM 3933 O O . HIS A 1 517 ? -11.900 -19.867 20.865 1.00 96.81 517 HIS A O 1
ATOM 3939 N N . ARG A 1 518 ? -10.315 -20.994 19.772 1.00 95.44 518 ARG A N 1
ATOM 3940 C CA . ARG A 1 518 ? -10.728 -22.350 20.135 1.00 95.44 518 ARG A CA 1
ATOM 3941 C C . ARG A 1 518 ? -10.625 -22.599 21.626 1.00 95.44 518 ARG A C 1
ATOM 3943 O O . ARG A 1 518 ? -11.424 -23.361 22.149 1.00 95.44 518 ARG A O 1
ATOM 3950 N N . ASP A 1 519 ? -9.707 -21.946 22.323 1.00 94.06 519 ASP A N 1
ATOM 3951 C CA . ASP A 1 519 ? -9.650 -21.967 23.785 1.00 94.06 519 ASP A CA 1
ATOM 3952 C C . ASP A 1 519 ? -10.942 -21.452 24.436 1.00 94.06 519 ASP A C 1
ATOM 3954 O O . ASP A 1 519 ? -11.269 -21.901 25.529 1.00 94.06 519 ASP A O 1
ATOM 3958 N N . GLN A 1 520 ? -11.734 -20.615 23.763 1.00 94.06 520 GLN A N 1
ATOM 3959 C CA . GLN A 1 520 ? -13.035 -20.181 24.276 1.00 94.06 520 GLN A CA 1
ATOM 3960 C C . GLN A 1 520 ? -14.212 -21.080 23.895 1.00 94.06 520 GLN A C 1
ATOM 3962 O O . GLN A 1 520 ? -15.270 -20.989 24.518 1.00 94.06 520 GLN A O 1
ATOM 3967 N N . GLY A 1 521 ? -14.073 -21.890 22.842 1.00 94.88 521 GLY A N 1
ATOM 3968 C CA . GLY A 1 521 ? -15.201 -22.566 22.193 1.00 94.88 521 GLY A CA 1
ATOM 3969 C C . GLY A 1 521 ? -15.001 -24.053 21.906 1.00 94.88 521 GLY A C 1
ATOM 3970 O O . GLY A 1 521 ? -15.894 -24.684 21.348 1.00 94.88 521 GLY A O 1
ATOM 3971 N N . GLN A 1 522 ? -13.867 -24.657 22.264 1.00 95.50 522 GLN A N 1
ATOM 3972 C CA . GLN A 1 522 ? -13.570 -26.057 21.929 1.00 95.50 522 GLN A CA 1
ATOM 3973 C C . GLN A 1 522 ? -14.599 -27.051 22.486 1.00 95.50 522 GLN A C 1
ATOM 3975 O O . GLN A 1 522 ? -14.782 -28.128 21.924 1.00 95.50 522 GLN A O 1
ATOM 3980 N N . GLY A 1 523 ? -15.295 -26.698 23.569 1.00 96.69 523 GLY A N 1
ATOM 3981 C CA . GLY A 1 523 ? -16.369 -27.499 24.143 1.00 96.69 523 GLY A CA 1
ATOM 3982 C C . GLY A 1 523 ? -17.720 -27.380 23.427 1.00 96.69 523 GLY A C 1
ATOM 3983 O O . GLY A 1 523 ? -18.641 -28.096 23.809 1.00 96.69 523 GLY A O 1
ATOM 3984 N N . LEU A 1 524 ? -17.891 -26.517 22.418 1.00 97.62 524 LEU A N 1
ATOM 3985 C CA . LEU A 1 524 ? -19.208 -26.182 21.848 1.00 97.62 524 LEU A CA 1
ATOM 3986 C C . LEU A 1 524 ? -19.998 -27.392 21.315 1.00 97.62 524 LEU A C 1
ATOM 3988 O O . LEU A 1 524 ? -21.223 -27.405 21.417 1.00 97.62 524 LEU A O 1
ATOM 3992 N N . ALA A 1 525 ? -19.334 -28.457 20.856 1.00 95.50 525 ALA A N 1
ATOM 3993 C CA . ALA A 1 525 ? -20.007 -29.713 20.506 1.00 95.50 525 ALA A CA 1
ATOM 3994 C C . ALA A 1 525 ? -20.780 -30.327 21.697 1.00 95.50 525 ALA A C 1
ATOM 3996 O O . ALA A 1 525 ? -21.867 -30.878 21.524 1.00 95.50 525 ALA A O 1
ATOM 3997 N N . ARG A 1 526 ? -20.269 -30.179 22.930 1.00 96.94 526 ARG A N 1
ATOM 3998 C CA . ARG A 1 526 ? -20.963 -30.585 24.167 1.00 96.94 526 ARG A CA 1
ATOM 3999 C C . ARG A 1 526 ? -22.182 -29.705 24.436 1.00 96.94 526 ARG A C 1
ATOM 4001 O O . ARG A 1 526 ? -23.211 -30.227 24.854 1.00 96.94 526 ARG A O 1
ATOM 4008 N N . ALA A 1 527 ? -22.084 -28.397 24.182 1.00 96.44 527 ALA A N 1
ATOM 4009 C CA . ALA A 1 527 ? -23.215 -27.474 24.307 1.00 96.44 527 ALA A CA 1
ATOM 4010 C C . ALA A 1 527 ? -24.345 -27.847 23.331 1.00 96.44 527 ALA A C 1
ATOM 4012 O O . ALA A 1 527 ? -25.504 -27.955 23.732 1.00 96.44 527 ALA A O 1
ATOM 4013 N N . ALA A 1 528 ? -23.997 -28.137 22.075 1.00 95.56 528 ALA A N 1
ATOM 4014 C CA . ALA A 1 528 ? -24.949 -28.614 21.078 1.00 95.56 528 ALA A CA 1
ATOM 4015 C C . ALA A 1 528 ? -25.593 -29.952 21.489 1.00 95.56 528 ALA A C 1
ATOM 4017 O O . ALA A 1 528 ? -26.806 -30.117 21.365 1.00 95.56 528 ALA A O 1
ATOM 4018 N N . ALA A 1 529 ? -24.812 -30.888 22.046 1.00 96.75 529 ALA A N 1
ATOM 4019 C CA . ALA A 1 529 ? -25.305 -32.197 22.483 1.00 96.75 529 ALA A CA 1
ATOM 4020 C C . ALA A 1 529 ? -26.353 -32.123 23.612 1.00 96.75 529 ALA A C 1
ATOM 4022 O O . ALA A 1 529 ? -27.215 -32.997 23.699 1.00 96.75 529 ALA A O 1
ATOM 4023 N N . ILE A 1 530 ? -26.314 -31.083 24.453 1.00 95.88 530 ILE A N 1
ATOM 4024 C CA . ILE A 1 530 ? -27.338 -30.831 25.484 1.00 95.88 530 ILE A CA 1
ATOM 4025 C C . ILE A 1 530 ? -28.495 -29.946 24.986 1.00 95.88 530 ILE A C 1
ATOM 4027 O O . ILE A 1 530 ? -29.378 -29.594 25.767 1.00 95.88 530 ILE A O 1
ATOM 4031 N N . GLY A 1 531 ? -28.502 -29.588 23.698 1.00 95.56 531 GLY A N 1
ATOM 4032 C CA . GLY A 1 531 ? -29.544 -28.781 23.064 1.00 95.56 531 GLY A CA 1
ATOM 4033 C C . GLY A 1 531 ? -29.438 -27.274 23.312 1.00 95.56 531 GLY A C 1
ATOM 4034 O O . GLY A 1 531 ? -30.421 -26.566 23.089 1.00 95.56 531 GLY A O 1
ATOM 4035 N N . ALA A 1 532 ? -28.288 -26.768 23.773 1.00 97.00 532 ALA A N 1
ATOM 4036 C CA . ALA A 1 532 ? -28.078 -25.329 23.915 1.00 97.00 532 ALA A CA 1
ATOM 4037 C C . ALA A 1 532 ? -27.924 -24.666 22.537 1.00 97.00 532 ALA A C 1
ATOM 4039 O O . ALA A 1 532 ? -27.251 -25.191 21.648 1.00 97.00 532 ALA A O 1
ATOM 4040 N N . ARG A 1 533 ? -28.529 -23.489 22.363 1.00 97.75 533 ARG A N 1
ATOM 4041 C CA . ARG A 1 533 ? -28.404 -22.699 21.131 1.00 97.75 533 ARG A CA 1
ATOM 4042 C C . ARG A 1 533 ? -27.076 -21.949 21.133 1.00 97.75 533 ARG A C 1
ATOM 4044 O O . ARG A 1 533 ? -26.793 -21.209 22.072 1.00 97.75 533 ARG A O 1
ATOM 4051 N N . ILE A 1 534 ? -26.274 -22.124 20.088 1.00 98.44 534 ILE A N 1
ATOM 4052 C CA . ILE A 1 534 ? -24.963 -21.479 19.967 1.00 98.44 534 ILE A CA 1
ATOM 4053 C C . ILE A 1 534 ? -25.101 -20.217 19.118 1.00 98.44 534 ILE A C 1
ATOM 4055 O O . ILE A 1 534 ? -25.569 -20.278 17.980 1.00 98.44 534 ILE A O 1
ATOM 4059 N N . TRP A 1 535 ? -24.677 -19.088 19.677 1.00 98.50 535 TRP A N 1
ATOM 4060 C CA . TRP A 1 535 ? -24.692 -17.778 19.042 1.00 98.50 535 TRP A CA 1
ATOM 4061 C C . TRP A 1 535 ? -23.267 -17.266 18.876 1.00 98.50 535 TRP A C 1
ATOM 4063 O O . TRP A 1 535 ? -22.495 -17.257 19.835 1.00 98.50 535 TRP A O 1
ATOM 4073 N N . VAL A 1 536 ? -22.921 -16.829 17.669 1.00 98.44 536 VAL A N 1
ATOM 4074 C CA . VAL A 1 536 ? -21.543 -16.454 17.305 1.00 98.44 536 VAL A CA 1
ATOM 4075 C C . VAL A 1 536 ? -21.493 -15.071 16.659 1.00 98.44 536 VAL A C 1
ATOM 4077 O O . VAL A 1 536 ? -22.512 -14.634 16.121 1.00 98.44 536 VAL A O 1
ATOM 4080 N N . PRO A 1 537 ? -20.352 -14.361 16.671 1.00 97.81 537 PRO A N 1
ATOM 4081 C CA . PRO A 1 537 ? -20.239 -13.072 15.991 1.00 97.81 537 PRO A CA 1
ATOM 4082 C C . PRO A 1 537 ? -20.541 -13.195 14.490 1.00 97.81 537 PRO A C 1
ATOM 4084 O O . PRO A 1 537 ? -20.002 -14.077 13.823 1.00 97.81 537 PRO A O 1
ATOM 4087 N N . GLU A 1 538 ? -21.369 -12.301 13.940 1.00 95.12 538 GLU A N 1
ATOM 4088 C CA . GLU A 1 538 ? -21.777 -12.325 12.520 1.00 95.12 538 GLU A CA 1
ATOM 4089 C C . GLU A 1 538 ? -20.577 -12.371 11.558 1.00 95.12 538 GLU A C 1
ATOM 4091 O O . GLU A 1 538 ? -20.542 -13.175 10.627 1.00 95.12 538 GLU A O 1
ATOM 4096 N N . THR A 1 539 ? -19.557 -11.553 11.824 1.00 94.56 539 THR A N 1
ATOM 4097 C CA . THR A 1 539 ? -18.343 -11.445 11.001 1.00 94.56 539 THR A CA 1
ATOM 4098 C C . THR A 1 539 ? -17.483 -12.715 11.027 1.00 94.56 539 THR A C 1
ATOM 4100 O O . THR A 1 539 ? -16.704 -12.942 10.106 1.00 94.56 539 THR A O 1
ATOM 4103 N N . GLU A 1 540 ? -17.627 -13.567 12.046 1.00 95.50 540 GLU A N 1
ATOM 4104 C CA . GLU A 1 540 ? -16.817 -14.784 12.221 1.00 95.50 540 GLU A CA 1
ATOM 4105 C C . GLU A 1 540 ? -17.626 -16.075 12.073 1.00 95.50 540 GLU A C 1
ATOM 4107 O O . GLU A 1 540 ? -17.092 -17.151 12.324 1.00 95.50 540 GLU A O 1
ATOM 4112 N N . ARG A 1 541 ? -18.896 -16.000 11.652 1.00 94.62 541 ARG A N 1
ATOM 4113 C CA . ARG A 1 541 ? -19.819 -17.149 11.606 1.00 94.62 541 ARG A CA 1
ATOM 4114 C C . ARG A 1 541 ? -19.261 -18.363 10.847 1.00 94.62 541 ARG A C 1
ATOM 4116 O O . ARG A 1 541 ? -19.426 -19.499 11.291 1.00 94.62 541 ARG A O 1
ATOM 4123 N N . ASP A 1 542 ? -18.527 -18.113 9.764 1.00 92.50 542 ASP A N 1
ATOM 4124 C CA . ASP A 1 542 ? -17.939 -19.151 8.912 1.00 92.50 542 ASP A CA 1
ATOM 4125 C C . ASP A 1 542 ? -16.793 -19.901 9.631 1.00 92.50 542 ASP A C 1
ATOM 4127 O O . ASP A 1 542 ? -16.518 -21.054 9.321 1.00 92.50 542 ASP A O 1
ATOM 4131 N N . LEU A 1 543 ? -16.171 -19.300 10.657 1.00 95.31 543 LEU A N 1
ATOM 4132 C CA . LEU A 1 543 ? -15.142 -19.932 11.502 1.00 95.31 543 LEU A CA 1
ATOM 4133 C C . LEU A 1 543 ? -15.732 -20.853 12.591 1.00 95.31 543 LEU A C 1
ATOM 4135 O O . LEU A 1 543 ? -14.979 -21.449 13.364 1.00 95.31 543 LEU A O 1
ATOM 4139 N N . PHE A 1 544 ? -17.064 -20.981 12.641 1.00 95.81 544 PHE A N 1
ATOM 4140 C CA . PHE A 1 544 ? -17.797 -21.897 13.519 1.00 95.81 544 PHE A CA 1
ATOM 4141 C C . PHE A 1 544 ? -18.648 -22.899 12.733 1.00 95.81 544 PHE A C 1
ATOM 4143 O O . PHE A 1 544 ? -18.503 -24.102 12.929 1.00 95.81 544 PHE A O 1
ATOM 4150 N N . GLY A 1 545 ? -19.545 -22.406 11.871 1.00 92.44 545 GLY A N 1
ATOM 4151 C CA . GLY A 1 545 ? -20.527 -23.233 11.158 1.00 92.44 545 GLY A CA 1
ATOM 4152 C C . GLY A 1 545 ? -20.011 -23.851 9.856 1.00 92.44 545 GLY A C 1
ATOM 4153 O O . GLY A 1 545 ? -20.505 -24.895 9.445 1.00 92.44 545 GLY A O 1
ATOM 4154 N N . ASP A 1 546 ? -18.990 -23.249 9.236 1.00 87.50 546 ASP A N 1
ATOM 4155 C CA . ASP A 1 546 ? -18.408 -23.691 7.956 1.00 87.50 546 ASP A CA 1
ATOM 4156 C C . ASP A 1 546 ? -16.876 -23.840 8.046 1.00 87.50 546 ASP A C 1
ATOM 4158 O O . ASP A 1 546 ? -16.123 -23.625 7.090 1.00 87.50 546 ASP A O 1
ATOM 4162 N N . VAL A 1 547 ? -16.386 -24.186 9.241 1.00 90.44 547 VAL A N 1
ATOM 4163 C CA . VAL A 1 547 ? -14.949 -24.174 9.543 1.00 90.44 547 VAL A CA 1
ATOM 4164 C C . VAL A 1 547 ? -14.170 -25.215 8.732 1.00 90.44 547 VAL A C 1
ATOM 4166 O O . VAL A 1 547 ? -13.006 -25.000 8.398 1.00 90.44 547 VAL A O 1
ATOM 4169 N N . ASP A 1 548 ? -14.820 -26.305 8.321 1.00 86.50 548 ASP A N 1
ATOM 4170 C CA . ASP A 1 548 ? -14.223 -27.311 7.439 1.00 86.50 548 ASP A CA 1
ATOM 4171 C C . ASP A 1 548 ? -13.812 -26.700 6.093 1.00 86.50 548 ASP A C 1
ATOM 4173 O O . ASP A 1 548 ? -12.740 -26.997 5.559 1.00 86.50 548 ASP A O 1
ATOM 4177 N N . ALA A 1 549 ? -14.624 -25.786 5.557 1.00 83.25 549 ALA A N 1
ATOM 4178 C CA . ALA A 1 549 ? -14.305 -25.085 4.322 1.00 83.25 549 ALA A CA 1
ATOM 4179 C C . ALA A 1 549 ? -13.184 -24.070 4.507 1.00 83.25 549 ALA A C 1
ATOM 4181 O O . ALA A 1 549 ? -12.344 -23.928 3.616 1.00 83.25 549 ALA A O 1
ATOM 4182 N N . HIS A 1 550 ? -13.128 -23.410 5.668 1.00 87.75 550 HIS A N 1
ATOM 4183 C CA . HIS A 1 550 ? -11.976 -22.595 6.038 1.00 87.75 550 HIS A CA 1
ATOM 4184 C C . HIS A 1 550 ? -10.690 -23.435 6.021 1.00 87.75 550 HIS A C 1
ATOM 4186 O O . HIS A 1 550 ? -9.716 -23.044 5.376 1.00 87.75 550 HIS A O 1
ATOM 4192 N N . TRP A 1 551 ? -10.688 -24.617 6.649 1.00 87.12 551 TRP A N 1
ATOM 4193 C CA . TRP A 1 551 ? -9.521 -25.503 6.672 1.00 87.12 551 TRP A CA 1
ATOM 4194 C C . TRP A 1 551 ? -9.122 -26.008 5.282 1.00 87.12 551 TRP A C 1
ATOM 4196 O O . TRP A 1 551 ? -7.929 -26.061 4.980 1.00 87.12 551 TRP A O 1
ATOM 4206 N N . GLN A 1 552 ? -10.090 -26.324 4.417 1.00 86.44 552 GLN A N 1
ATOM 4207 C CA . GLN A 1 552 ? -9.829 -26.731 3.032 1.00 86.44 552 GLN A CA 1
ATOM 4208 C C . GLN A 1 552 ? -9.287 -25.592 2.158 1.00 86.44 552 GLN A C 1
ATOM 4210 O O . GLN A 1 552 ? -8.456 -25.835 1.284 1.00 86.44 552 GLN A O 1
ATOM 4215 N N . ALA A 1 553 ? -9.756 -24.360 2.371 1.00 83.94 553 ALA A N 1
ATOM 4216 C CA . ALA A 1 553 ? -9.363 -23.187 1.589 1.00 83.94 553 ALA A CA 1
ATOM 4217 C C . ALA A 1 553 ? -8.104 -22.483 2.121 1.00 83.94 553 ALA A C 1
ATOM 4219 O O . ALA A 1 553 ? -7.617 -21.540 1.496 1.00 83.94 553 ALA A O 1
ATOM 4220 N N . ARG A 1 554 ? -7.579 -22.908 3.277 1.00 84.00 554 ARG A N 1
ATOM 4221 C CA . ARG A 1 554 ? -6.464 -22.243 3.951 1.00 84.00 554 ARG A CA 1
ATOM 4222 C C . ARG A 1 554 ? -5.199 -22.243 3.090 1.00 84.00 554 ARG A C 1
ATOM 4224 O O . ARG A 1 554 ? -4.664 -23.291 2.737 1.00 84.00 554 ARG A O 1
ATOM 4231 N N . GLU A 1 555 ? -4.661 -21.054 2.830 1.00 84.00 555 GLU A N 1
ATOM 4232 C CA . GLU A 1 555 ? -3.400 -20.891 2.107 1.00 84.00 555 GLU A CA 1
ATOM 4233 C C . GLU A 1 555 ? -2.201 -21.306 2.982 1.00 84.00 555 GLU A C 1
ATOM 4235 O O . GLU A 1 555 ? -1.961 -20.754 4.063 1.00 84.00 555 GLU A O 1
ATOM 4240 N N . LEU A 1 556 ? -1.443 -22.307 2.519 1.00 83.25 556 LEU A N 1
ATOM 4241 C CA . LEU A 1 556 ? -0.295 -22.869 3.247 1.00 83.25 556 LEU A CA 1
ATOM 4242 C C . LEU A 1 556 ? 1.062 -22.466 2.655 1.00 83.25 556 LEU A C 1
ATOM 4244 O O . LEU A 1 556 ? 2.052 -22.391 3.382 1.00 83.25 556 LEU A O 1
ATOM 4248 N N . TYR A 1 557 ? 1.119 -22.199 1.350 1.00 83.19 557 TYR A N 1
ATOM 4249 C CA . TYR A 1 557 ? 2.337 -21.835 0.630 1.00 83.19 557 TYR A CA 1
ATOM 4250 C C . TYR A 1 557 ? 2.200 -20.388 0.146 1.00 83.19 557 TYR A C 1
ATOM 4252 O O . TYR A 1 557 ? 1.226 -20.081 -0.524 1.00 83.19 557 TYR A O 1
ATOM 4260 N N . ASN A 1 558 ? 3.167 -19.519 0.475 1.00 81.44 558 ASN A N 1
ATOM 4261 C CA . ASN A 1 558 ? 3.148 -18.076 0.167 1.00 81.44 558 ASN A CA 1
ATOM 4262 C C . ASN A 1 558 ? 2.026 -17.265 0.860 1.00 81.44 558 ASN A C 1
ATOM 4264 O O . ASN A 1 558 ? 1.335 -16.471 0.236 1.00 81.44 558 ASN A O 1
ATOM 4268 N N . ASN A 1 559 ? 1.877 -17.444 2.174 1.00 81.62 559 ASN A N 1
ATOM 4269 C CA . ASN A 1 559 ? 0.803 -16.842 2.963 1.00 81.62 559 ASN A CA 1
ATOM 4270 C C . ASN A 1 559 ? 1.206 -15.486 3.596 1.00 81.62 559 ASN A C 1
ATOM 4272 O O . ASN A 1 559 ? 2.134 -15.425 4.407 1.00 81.62 559 ASN A O 1
ATOM 4276 N N . TYR A 1 560 ? 0.467 -14.420 3.264 1.00 87.00 560 TYR A N 1
ATOM 4277 C CA . TYR A 1 560 ? 0.596 -13.075 3.855 1.00 87.00 560 TYR A CA 1
ATOM 4278 C C . TYR A 1 560 ? -0.489 -12.750 4.904 1.00 87.00 560 TYR A C 1
ATOM 4280 O O . TYR A 1 560 ? -0.401 -11.720 5.576 1.00 87.00 560 TYR A O 1
ATOM 4288 N N . ASN A 1 561 ? -1.490 -13.620 5.066 1.00 89.25 561 ASN A N 1
ATOM 4289 C CA . ASN A 1 561 ? -2.485 -13.577 6.135 1.00 89.25 561 ASN A CA 1
ATOM 4290 C C . ASN A 1 561 ? -1.880 -14.151 7.428 1.00 89.25 561 ASN A C 1
ATOM 4292 O O . ASN A 1 561 ? -1.654 -15.356 7.556 1.00 89.25 561 ASN A O 1
ATOM 4296 N N . THR A 1 562 ? -1.620 -13.274 8.401 1.00 90.12 562 THR A N 1
ATOM 4297 C CA . THR A 1 562 ? -1.067 -13.650 9.713 1.00 90.12 562 THR A CA 1
ATOM 4298 C C . THR A 1 562 ? -2.117 -13.672 10.817 1.00 90.12 562 THR A C 1
ATOM 4300 O O . THR A 1 562 ? -1.750 -13.863 11.980 1.00 90.12 562 THR A O 1
ATOM 4303 N N . ARG A 1 563 ? -3.404 -13.489 10.482 1.00 91.06 563 ARG A N 1
ATOM 4304 C CA . ARG A 1 563 ? -4.493 -13.614 11.455 1.00 91.06 563 ARG A CA 1
ATOM 4305 C C . ARG A 1 563 ? -4.407 -14.965 12.150 1.00 91.06 563 ARG A C 1
ATOM 4307 O O . ARG A 1 563 ? -4.046 -15.984 11.562 1.00 91.06 563 ARG A O 1
ATOM 4314 N N . GLN A 1 564 ? -4.782 -14.983 13.422 1.00 91.56 564 GLN A N 1
ATOM 4315 C CA . GLN A 1 564 ? -4.766 -16.199 14.230 1.00 91.56 564 GLN A CA 1
ATOM 4316 C C . GLN A 1 564 ? -6.000 -17.089 13.987 1.00 91.56 564 GLN A C 1
ATOM 4318 O O . GLN A 1 564 ? -6.397 -17.852 14.861 1.00 91.56 564 GLN A O 1
ATOM 4323 N N . ASP A 1 565 ? -6.542 -17.070 12.765 1.00 88.44 565 ASP A N 1
ATOM 4324 C CA . ASP A 1 565 ? -7.690 -17.872 12.321 1.00 88.44 565 ASP A CA 1
ATOM 4325 C C . ASP A 1 565 ? -7.457 -19.390 12.440 1.00 88.44 565 ASP A C 1
ATOM 4327 O O . ASP A 1 565 ? -8.402 -20.161 12.531 1.00 88.44 565 ASP A O 1
ATOM 4331 N N . ARG A 1 566 ? -6.202 -19.848 12.558 1.00 89.19 566 ARG A N 1
ATOM 4332 C CA . ARG A 1 566 ? -5.850 -21.245 12.902 1.00 89.19 566 ARG A CA 1
ATOM 4333 C C . ARG A 1 566 ? -6.337 -21.684 14.283 1.00 89.19 566 ARG A C 1
ATOM 4335 O O . ARG A 1 566 ? -6.295 -22.875 14.615 1.00 89.19 566 ARG A O 1
ATOM 4342 N N . PHE A 1 567 ? -6.691 -20.728 15.133 1.00 93.38 567 PHE A N 1
ATOM 4343 C CA . PHE A 1 567 ? -7.333 -21.003 16.402 1.00 93.38 567 PHE A CA 1
ATOM 4344 C C . PHE A 1 567 ? -8.849 -21.089 16.256 1.00 93.38 567 PHE A C 1
ATOM 4346 O O . PHE A 1 567 ? -9.486 -21.174 17.280 1.00 93.38 567 PHE A O 1
ATOM 4353 N N . CYS A 1 568 ? -9.451 -21.146 15.067 1.00 93.81 568 CYS A N 1
ATOM 4354 C CA . CYS A 1 568 ? -10.855 -21.556 14.943 1.00 93.81 568 CYS A CA 1
ATOM 4355 C C . CYS A 1 568 ? -11.079 -23.019 15.384 1.00 93.81 568 CYS A C 1
ATOM 4357 O O . CYS A 1 568 ? -10.134 -23.758 15.702 1.00 93.81 568 CYS A O 1
ATOM 4359 N N . LEU A 1 569 ? -12.341 -23.450 15.438 1.00 93.69 569 LEU A N 1
ATOM 4360 C CA . LEU A 1 569 ? -12.694 -24.834 15.766 1.00 93.69 569 LEU A CA 1
ATOM 4361 C C . LEU A 1 569 ? -12.104 -25.824 14.749 1.00 93.69 569 LEU A C 1
ATOM 4363 O O . LEU A 1 569 ? -11.796 -25.474 13.614 1.00 93.69 569 LEU A O 1
ATOM 4367 N N . LEU A 1 570 ? -11.905 -27.074 15.168 1.00 91.25 570 LEU A N 1
ATOM 4368 C CA . LEU A 1 570 ? -11.401 -28.118 14.265 1.00 91.25 570 LEU A CA 1
ATOM 4369 C C . LEU A 1 570 ? -12.502 -28.727 13.394 1.00 91.25 570 LEU A C 1
ATOM 4371 O O . LEU A 1 570 ? -12.201 -29.223 12.318 1.00 91.25 570 LEU A O 1
ATOM 4375 N N . GLU A 1 571 ? -13.740 -28.689 13.874 1.00 90.50 571 GLU A N 1
ATOM 4376 C CA . GLU A 1 571 ? -14.918 -29.259 13.227 1.00 90.50 571 GLU A CA 1
ATOM 4377 C C . GLU A 1 571 ? -16.068 -28.262 13.358 1.00 90.50 571 GLU A C 1
ATOM 4379 O O . GLU A 1 571 ? -16.138 -27.509 14.341 1.00 90.50 571 GLU A O 1
ATOM 4384 N N . ALA A 1 572 ? -16.961 -28.251 12.368 1.00 92.00 572 ALA A N 1
ATOM 4385 C CA . ALA A 1 572 ? -18.113 -27.366 12.375 1.00 92.00 572 ALA A CA 1
ATOM 4386 C C . ALA A 1 572 ? -19.077 -27.701 13.525 1.00 92.00 572 ALA A C 1
ATOM 4388 O O . ALA A 1 572 ? -19.323 -28.867 13.844 1.00 92.00 572 ALA A O 1
ATOM 4389 N N . VAL A 1 573 ? -19.666 -26.668 14.128 1.00 93.50 573 VAL A N 1
ATOM 4390 C CA . VAL A 1 573 ? -20.726 -26.807 15.139 1.00 93.50 573 VAL A CA 1
ATOM 4391 C C . VAL A 1 573 ? -22.013 -26.150 14.648 1.00 93.50 573 VAL A C 1
ATOM 4393 O O . VAL A 1 573 ? -21.950 -25.146 13.937 1.00 93.50 573 VAL A O 1
ATOM 4396 N N . PRO A 1 574 ? -23.196 -26.668 15.024 1.00 93.75 574 PRO A N 1
ATOM 4397 C CA . PRO A 1 574 ? -24.454 -26.058 14.617 1.00 93.75 574 PRO A CA 1
ATOM 4398 C C . PRO A 1 574 ? -24.588 -24.659 15.228 1.00 93.75 574 PRO A C 1
ATOM 4400 O O . PRO A 1 574 ? -24.655 -24.501 16.449 1.00 93.75 574 PRO A O 1
ATOM 4403 N N . VAL A 1 575 ? -24.658 -23.644 14.370 1.00 95.12 575 VAL A N 1
ATOM 4404 C CA . VAL A 1 575 ? -24.889 -22.253 14.763 1.00 95.12 575 VAL A CA 1
ATOM 4405 C C . VAL A 1 575 ? -26.395 -21.991 14.754 1.00 95.12 575 VAL A C 1
ATOM 4407 O O . VAL A 1 575 ? -27.054 -22.113 13.727 1.00 95.12 575 VAL A O 1
ATOM 4410 N N . ALA A 1 576 ? -26.963 -21.633 15.907 1.00 95.81 576 ALA A N 1
ATOM 4411 C CA . ALA A 1 576 ? -28.393 -21.334 16.026 1.00 95.81 576 ALA A CA 1
ATOM 4412 C C . ALA A 1 576 ? -28.750 -19.946 15.466 1.00 95.81 576 ALA A C 1
ATOM 4414 O O . ALA A 1 576 ? -29.887 -19.704 15.062 1.00 95.81 576 ALA A O 1
ATOM 4415 N N . GLY A 1 577 ? -27.782 -19.031 15.463 1.00 95.00 577 GLY A N 1
ATOM 4416 C CA . GLY A 1 577 ? -27.894 -17.696 14.895 1.00 95.00 577 GLY A CA 1
ATOM 4417 C C . GLY A 1 577 ? -26.647 -16.865 15.181 1.00 95.00 577 GLY A C 1
ATOM 4418 O O . GLY A 1 577 ? -25.712 -17.313 15.845 1.00 95.00 577 GLY A O 1
ATOM 4419 N N . THR A 1 578 ? -26.636 -15.633 14.689 1.00 96.38 578 THR A N 1
ATOM 4420 C CA . THR A 1 578 ? -25.505 -14.715 14.830 1.00 96.38 578 THR A CA 1
ATOM 4421 C C . THR A 1 578 ? -25.812 -13.564 15.784 1.00 96.38 578 THR A C 1
ATOM 4423 O O . THR A 1 578 ? -26.961 -13.156 15.968 1.00 96.38 578 THR A O 1
ATOM 4426 N N . LEU A 1 579 ? -24.758 -13.042 16.402 1.00 97.44 579 LEU A N 1
ATOM 4427 C CA . LEU A 1 579 ? -24.737 -11.817 17.189 1.00 97.44 579 LEU A CA 1
ATOM 4428 C C . LEU A 1 579 ? -24.330 -10.687 16.240 1.00 97.44 579 LEU A C 1
ATOM 4430 O O . LEU A 1 579 ? -23.157 -10.570 15.877 1.00 97.44 579 LEU A O 1
ATOM 4434 N N . ARG A 1 580 ? -25.315 -9.913 15.776 1.00 95.94 580 ARG A N 1
ATOM 4435 C CA . ARG A 1 580 ? -25.102 -8.840 14.796 1.00 95.94 580 ARG A CA 1
ATOM 4436 C C . ARG A 1 580 ? -24.646 -7.564 15.481 1.00 95.94 580 ARG A C 1
ATOM 4438 O O . ARG A 1 580 ? -25.154 -7.210 16.542 1.00 95.94 580 ARG A O 1
ATOM 4445 N N . ASP A 1 581 ? -23.714 -6.861 14.850 1.00 95.19 581 ASP A N 1
ATOM 4446 C CA . ASP A 1 581 ? -23.184 -5.599 15.361 1.00 95.19 581 ASP A CA 1
ATOM 4447 C C . ASP A 1 581 ? -24.322 -4.593 15.634 1.00 95.19 581 ASP A C 1
ATOM 4449 O O . ASP A 1 581 ? -25.195 -4.381 14.793 1.00 95.19 581 ASP A O 1
ATOM 4453 N N . TYR A 1 582 ? -24.296 -3.981 16.823 1.00 94.88 582 TYR A N 1
ATOM 4454 C CA . TYR A 1 582 ? -25.283 -3.028 17.357 1.00 94.88 582 TYR A CA 1
ATOM 4455 C C . TYR A 1 582 ? -26.678 -3.580 17.666 1.00 94.88 582 TYR A C 1
ATOM 4457 O O . TYR A 1 582 ? -27.555 -2.820 18.079 1.00 94.88 582 TYR A O 1
ATOM 4465 N N . GLU A 1 583 ? -26.902 -4.883 17.514 1.00 94.25 583 GLU A N 1
ATOM 4466 C CA . GLU A 1 583 ? -28.182 -5.490 17.855 1.00 94.25 583 GLU A CA 1
ATOM 4467 C C . GLU A 1 583 ? -28.355 -5.623 19.376 1.00 94.25 583 GLU A C 1
ATOM 4469 O O . GLU A 1 583 ? -27.433 -6.012 20.097 1.00 94.25 583 GLU A O 1
ATOM 4474 N N . THR A 1 584 ? -29.570 -5.369 19.862 1.00 93.50 584 THR A N 1
ATOM 4475 C CA . THR A 1 584 ? -29.972 -5.695 21.234 1.00 93.50 584 THR A CA 1
ATOM 4476 C C . THR A 1 584 ? -30.860 -6.930 21.228 1.00 93.50 584 THR A C 1
ATOM 4478 O O . THR A 1 584 ? -31.908 -6.947 20.582 1.00 93.50 584 THR A O 1
ATOM 4481 N N . ARG A 1 585 ? -30.461 -7.964 21.975 1.00 92.50 585 ARG A N 1
ATOM 4482 C CA . ARG A 1 585 ? -31.193 -9.232 22.095 1.00 92.50 585 ARG A CA 1
ATOM 4483 C C . ARG A 1 585 ? -31.499 -9.588 23.544 1.00 92.50 585 ARG A C 1
ATOM 4485 O O . ARG A 1 585 ? -30.843 -9.132 24.480 1.00 92.50 585 ARG A O 1
ATOM 4492 N N . HIS A 1 586 ? -32.499 -10.447 23.706 1.00 93.12 586 HIS A N 1
ATOM 4493 C CA . HIS A 1 586 ? -32.974 -10.942 24.992 1.00 93.12 586 HIS A CA 1
ATOM 4494 C C . HIS A 1 586 ? -32.741 -12.454 25.102 1.00 93.12 586 HIS A C 1
ATOM 4496 O O . HIS A 1 586 ? -33.165 -13.204 24.222 1.00 93.12 586 HIS A O 1
ATOM 4502 N N . PHE A 1 587 ? -32.105 -12.897 26.188 1.00 92.44 587 PHE A N 1
ATOM 4503 C CA . PHE A 1 587 ? -31.764 -14.303 26.432 1.00 92.44 587 PHE A CA 1
ATOM 4504 C C . PHE A 1 587 ? -32.224 -14.792 27.815 1.00 92.44 587 PHE A C 1
ATOM 4506 O O . PHE A 1 587 ? -32.384 -14.002 28.751 1.00 92.44 587 PHE A O 1
ATOM 4513 N N . GLY A 1 588 ? -32.396 -16.110 27.954 1.00 85.50 588 GLY A N 1
ATOM 4514 C CA . GLY A 1 588 ? -32.904 -16.768 29.164 1.00 85.50 588 GLY A CA 1
ATOM 4515 C C . GLY A 1 588 ? -34.405 -17.079 29.113 1.00 85.50 588 GLY A C 1
ATOM 4516 O O . GLY A 1 588 ? -35.085 -16.792 28.127 1.00 85.50 588 GLY A O 1
ATOM 4517 N N . THR A 1 589 ? -34.932 -17.698 30.174 1.00 78.44 589 THR A N 1
ATOM 4518 C CA . THR A 1 589 ? -36.353 -18.072 30.281 1.00 78.44 589 THR A CA 1
ATOM 4519 C C . THR A 1 589 ? -36.913 -17.805 31.686 1.00 78.44 589 THR A C 1
ATOM 4521 O O . THR A 1 589 ? -36.191 -17.592 32.657 1.00 78.44 589 THR A O 1
ATOM 4524 N N . GLY A 1 590 ? -38.238 -17.811 31.840 1.00 66.12 590 GLY A N 1
ATOM 4525 C CA . GLY A 1 590 ? -38.855 -17.712 33.166 1.00 66.12 590 GLY A CA 1
ATOM 4526 C C . GLY A 1 590 ? -38.758 -16.313 33.793 1.00 66.12 590 GLY A C 1
ATOM 4527 O O . GLY A 1 590 ? -39.182 -15.336 33.184 1.00 66.12 590 GLY A O 1
ATOM 4528 N N . SER A 1 591 ? -38.280 -16.215 35.043 1.00 63.38 591 SER A N 1
ATOM 4529 C CA . SER A 1 591 ? -38.435 -15.023 35.902 1.00 63.38 591 SER A CA 1
ATOM 4530 C C . SER A 1 591 ? -37.396 -13.910 35.707 1.00 63.38 591 SER A C 1
ATOM 4532 O O . SER A 1 591 ? -37.551 -12.845 36.300 1.00 63.38 591 SER A O 1
ATOM 4534 N N . ARG A 1 592 ? -36.331 -14.135 34.924 1.00 79.06 592 ARG A N 1
ATOM 4535 C CA . ARG A 1 592 ? -35.299 -13.122 34.631 1.00 79.06 592 ARG A CA 1
ATOM 4536 C C . ARG A 1 592 ? -34.792 -13.281 33.205 1.00 79.06 592 ARG A C 1
ATOM 4538 O O . ARG A 1 592 ? -34.310 -14.347 32.848 1.00 79.06 592 ARG A O 1
ATOM 4545 N N . THR A 1 593 ? -34.866 -12.217 32.415 1.00 86.06 593 THR A N 1
ATOM 4546 C CA . THR A 1 593 ? -34.341 -12.166 31.043 1.00 86.06 593 THR A CA 1
ATOM 4547 C C . THR A 1 593 ? -33.135 -11.235 31.003 1.00 86.06 593 THR A C 1
ATOM 4549 O O . THR A 1 593 ? -33.171 -10.158 31.600 1.00 86.06 593 THR A O 1
ATOM 4552 N N . TRP A 1 594 ? -32.073 -11.639 30.313 1.00 89.00 594 TRP A N 1
ATOM 4553 C CA . TRP A 1 594 ? -30.867 -10.836 30.128 1.00 89.00 594 TRP A CA 1
ATOM 4554 C C . TRP A 1 594 ? -30.954 -10.073 28.812 1.00 89.00 594 TRP A C 1
ATOM 4556 O O . TRP A 1 594 ? -31.110 -10.681 27.756 1.00 89.00 594 TRP A O 1
ATOM 4566 N N . THR A 1 595 ? -30.870 -8.745 28.881 1.00 91.62 595 THR A N 1
ATOM 4567 C CA . THR A 1 595 ? -30.844 -7.873 27.700 1.00 91.62 595 THR A CA 1
ATOM 4568 C C . THR A 1 595 ? -29.402 -7.504 27.400 1.00 91.62 595 THR A C 1
ATOM 4570 O O . THR A 1 595 ? -28.750 -6.859 28.224 1.00 91.62 595 THR A O 1
ATOM 4573 N N . LEU A 1 596 ? -28.909 -7.936 26.243 1.00 94.06 596 LEU A N 1
ATOM 4574 C CA . LEU A 1 596 ? -27.524 -7.766 25.827 1.00 94.06 596 LEU A CA 1
ATOM 4575 C C . LEU A 1 596 ? -27.473 -6.967 24.530 1.00 94.06 596 LEU A C 1
ATOM 4577 O O . LEU A 1 596 ? -28.122 -7.330 23.551 1.00 94.06 596 LEU A O 1
ATOM 4581 N N . THR A 1 597 ? -26.689 -5.894 24.538 1.00 95.25 597 THR A N 1
ATOM 4582 C CA . THR A 1 597 ? -26.342 -5.131 23.336 1.00 95.25 597 THR A CA 1
ATOM 4583 C C . THR A 1 597 ? -25.009 -5.642 22.800 1.00 95.25 597 THR A C 1
ATOM 4585 O O . THR A 1 597 ? -24.027 -5.694 23.543 1.00 95.25 597 THR A O 1
ATOM 4588 N N . VAL A 1 598 ? -24.971 -6.011 21.523 1.00 97.12 598 VAL A N 1
ATOM 4589 C CA . VAL A 1 598 ? -23.761 -6.443 20.820 1.00 97.12 598 VAL A CA 1
ATOM 4590 C C . VAL A 1 598 ? -23.019 -5.209 20.325 1.00 97.12 598 VAL A C 1
ATOM 4592 O O . VAL A 1 598 ? -23.532 -4.459 19.500 1.00 97.12 598 VAL A O 1
ATOM 4595 N N . LEU A 1 599 ? -21.802 -4.985 20.808 1.00 96.56 599 LEU A N 1
ATOM 4596 C CA . LEU A 1 599 ? -20.947 -3.908 20.326 1.00 96.56 599 LEU A CA 1
ATOM 4597 C C . LEU A 1 599 ? -19.794 -4.484 19.497 1.00 96.56 599 LEU A C 1
ATOM 4599 O O . LEU A 1 599 ? -19.032 -5.291 20.037 1.00 96.56 599 LEU A O 1
ATOM 4603 N N . PRO A 1 600 ? -19.599 -4.056 18.236 1.00 97.12 600 PRO A N 1
ATOM 4604 C CA . PRO A 1 600 ? -18.372 -4.361 17.517 1.00 97.12 600 PRO A CA 1
ATOM 4605 C C . PRO A 1 600 ? -17.147 -3.821 18.241 1.00 97.12 600 PRO A C 1
ATOM 4607 O O . PRO A 1 600 ? -17.026 -2.614 18.456 1.00 97.12 600 PRO A O 1
ATOM 4610 N N . THR A 1 601 ? -16.218 -4.712 18.574 1.00 97.31 601 THR A N 1
ATOM 4611 C CA . THR A 1 601 ? -14.945 -4.357 19.201 1.00 97.31 601 THR A CA 1
ATOM 4612 C C . THR A 1 601 ? -13.786 -5.093 18.527 1.00 97.31 601 THR A C 1
ATOM 4614 O O . THR A 1 601 ? -13.130 -5.931 19.153 1.00 97.31 601 THR A O 1
ATOM 4617 N N . PRO A 1 602 ? -13.517 -4.819 17.232 1.00 96.38 602 PRO A N 1
ATOM 4618 C CA . PRO A 1 602 ? -12.379 -5.410 16.536 1.00 96.38 602 PRO A CA 1
ATOM 4619 C C . PRO A 1 602 ? -11.065 -5.084 17.261 1.00 96.38 602 PRO A C 1
ATOM 4621 O O . PRO A 1 602 ? -10.866 -3.971 17.754 1.00 96.38 602 PRO A O 1
ATOM 4624 N N . GLY A 1 603 ? -10.153 -6.048 17.322 1.00 94.38 603 GLY A N 1
ATOM 4625 C CA . GLY A 1 603 ? -8.852 -5.873 17.964 1.00 94.38 603 GLY A CA 1
ATOM 4626 C C . GLY A 1 603 ? -8.111 -7.189 18.134 1.00 94.38 603 GLY A C 1
ATOM 4627 O O . GLY A 1 603 ? -7.181 -7.478 17.382 1.00 94.38 603 GLY A O 1
ATOM 4628 N N . HIS A 1 604 ? -8.549 -8.002 19.098 1.00 95.38 604 HIS A N 1
ATOM 4629 C CA . HIS A 1 604 ? -7.987 -9.341 19.308 1.00 95.38 604 HIS A CA 1
ATOM 4630 C C . HIS A 1 604 ? -8.257 -10.250 18.109 1.00 95.38 604 HIS A C 1
ATOM 4632 O O . HIS A 1 604 ? -7.348 -10.899 17.606 1.00 95.38 604 HIS A O 1
ATOM 4638 N N . THR A 1 605 ? -9.474 -10.209 17.575 1.00 95.81 605 THR A N 1
ATOM 4639 C CA . THR A 1 605 ? -9.776 -10.697 16.229 1.00 95.81 605 THR A CA 1
ATOM 4640 C C . THR A 1 605 ? -10.427 -9.569 15.432 1.00 95.81 605 THR A C 1
ATOM 4642 O O . THR A 1 605 ? -10.796 -8.521 15.969 1.00 95.81 605 THR A O 1
ATOM 4645 N N . THR A 1 606 ? -10.554 -9.740 14.124 1.00 94.94 606 THR A N 1
ATOM 4646 C CA . THR A 1 606 ? -11.250 -8.775 13.263 1.00 94.94 606 THR A CA 1
ATOM 4647 C C . THR A 1 606 ? -12.747 -8.715 13.568 1.00 94.94 606 THR A C 1
ATOM 4649 O O . THR A 1 606 ? -13.336 -7.638 13.512 1.00 94.94 606 THR A O 1
ATOM 4652 N N . GLY A 1 607 ? -13.371 -9.844 13.913 1.00 95.12 607 GLY A N 1
ATOM 4653 C CA . GLY A 1 607 ? -14.804 -9.951 14.171 1.00 95.12 607 GLY A CA 1
ATOM 4654 C C . GLY A 1 607 ? -15.200 -9.989 15.649 1.00 95.12 607 GLY A C 1
ATOM 4655 O O . GLY A 1 607 ? -16.383 -10.160 15.929 1.00 95.12 607 GLY A O 1
ATOM 4656 N N . SER A 1 608 ? -14.267 -9.781 16.588 1.00 97.00 608 SER A N 1
ATOM 4657 C CA . SER A 1 608 ? -14.557 -9.799 18.028 1.00 97.00 608 SER A CA 1
ATOM 4658 C C . SER A 1 608 ? -15.628 -8.785 18.431 1.00 97.00 608 SER A C 1
ATOM 4660 O O . SER A 1 608 ? -15.724 -7.687 17.866 1.00 97.00 608 SER A O 1
ATOM 4662 N N . ILE A 1 609 ? -16.443 -9.159 19.413 1.00 98.44 609 ILE A N 1
ATOM 4663 C CA . ILE A 1 609 ? -17.529 -8.334 19.948 1.00 98.44 609 ILE A CA 1
ATOM 4664 C C . ILE A 1 609 ? -17.429 -8.207 21.465 1.00 98.44 609 ILE A C 1
ATOM 4666 O O . ILE A 1 609 ? -16.870 -9.062 22.152 1.00 98.44 609 ILE A O 1
ATOM 4670 N N . THR A 1 610 ? -18.057 -7.157 21.984 1.00 98.31 610 THR A N 1
ATOM 4671 C CA . THR A 1 610 ? -18.326 -6.973 23.406 1.00 98.31 610 THR A CA 1
ATOM 4672 C C . THR A 1 610 ? -19.830 -7.062 23.643 1.00 98.31 610 THR A C 1
ATOM 4674 O O . THR A 1 610 ? -20.605 -6.389 22.966 1.00 98.31 610 THR A O 1
ATOM 4677 N N . LEU A 1 611 ? -20.254 -7.855 24.627 1.00 98.06 611 LEU A N 1
ATOM 4678 C CA . LEU A 1 611 ? -21.658 -7.948 25.037 1.00 98.06 611 LEU A CA 1
ATOM 4679 C C . LEU A 1 611 ? -21.891 -7.063 26.260 1.00 98.06 611 LEU A C 1
ATOM 4681 O O . LEU A 1 611 ? -21.308 -7.304 27.314 1.00 98.06 611 LEU A O 1
ATOM 4685 N N . ILE A 1 612 ? -22.742 -6.047 26.134 1.00 95.31 612 ILE A N 1
ATOM 4686 C CA . ILE A 1 612 ? -23.030 -5.093 27.213 1.00 95.31 612 ILE A CA 1
ATOM 4687 C C . ILE A 1 612 ? -24.403 -5.397 27.806 1.00 95.31 612 ILE A C 1
ATOM 4689 O O . ILE A 1 612 ? -25.399 -5.437 27.082 1.00 95.31 612 ILE A O 1
ATOM 4693 N N . THR A 1 613 ? -24.478 -5.568 29.126 1.00 89.88 613 THR A N 1
ATOM 4694 C CA . THR A 1 613 ? -25.756 -5.642 29.839 1.00 89.88 613 THR A CA 1
ATOM 4695 C C . THR A 1 613 ? -26.354 -4.242 29.931 1.00 89.88 613 THR A C 1
ATOM 4697 O O . THR A 1 613 ? -25.757 -3.354 30.543 1.00 89.88 613 THR A O 1
ATOM 4700 N N . SER A 1 614 ? -27.526 -4.018 29.348 1.00 67.94 614 SER A N 1
ATOM 4701 C CA . SER A 1 614 ? -28.215 -2.734 29.503 1.00 67.94 614 SER A CA 1
ATOM 4702 C C . SER A 1 614 ? -28.922 -2.666 30.868 1.00 67.94 614 SER A C 1
ATOM 4704 O O . SER A 1 614 ? -29.677 -3.591 31.183 1.00 67.94 614 SER A O 1
ATOM 4706 N N . PRO A 1 615 ? -28.801 -1.576 31.653 1.00 47.03 615 PRO A N 1
ATOM 4707 C CA . PRO A 1 615 ? -29.936 -1.123 32.452 1.00 47.03 615 PRO A CA 1
ATOM 4708 C C . PRO A 1 615 ? -31.046 -0.683 31.477 1.00 47.03 615 PRO A C 1
ATOM 4710 O O . PRO A 1 615 ? -30.754 -0.294 30.345 1.00 47.03 615 PRO A O 1
ATOM 4713 N N . GLN A 1 616 ? -32.324 -0.795 31.853 1.00 31.34 616 GLN A N 1
ATOM 4714 C CA . GLN A 1 616 ? -33.443 -0.372 30.992 1.00 31.34 616 GLN A CA 1
ATOM 4715 C C . GLN A 1 616 ? -33.219 1.031 30.378 1.00 31.34 616 GLN A C 1
ATOM 4717 O O . GLN A 1 616 ? -32.579 1.872 31.012 1.00 31.34 616 GLN A O 1
ATOM 4722 N N . PRO A 1 617 ? -33.713 1.300 29.151 1.00 29.25 617 PRO A N 1
ATOM 4723 C CA . PRO A 1 617 ? -33.333 2.491 28.394 1.00 29.25 617 PRO A CA 1
ATOM 4724 C C . PRO A 1 617 ? -33.682 3.788 29.146 1.00 29.25 617 PRO A C 1
ATOM 4726 O O . PRO A 1 617 ? -34.768 3.880 29.724 1.00 29.25 617 PRO A O 1
ATOM 4729 N N . PRO A 1 618 ? -32.818 4.820 29.119 1.00 28.88 618 PRO A N 1
ATOM 4730 C CA . PRO A 1 618 ? -33.157 6.113 29.686 1.00 28.88 618 PRO A CA 1
ATOM 4731 C C . PRO A 1 618 ? -34.242 6.794 28.843 1.00 28.88 618 PRO A C 1
ATOM 4733 O O . PRO A 1 618 ? -34.064 7.088 27.662 1.00 28.88 618 PRO A O 1
ATOM 4736 N N . THR A 1 619 ? -35.372 7.084 29.483 1.00 27.12 619 THR A N 1
ATOM 4737 C CA . THR A 1 619 ? -36.320 8.135 29.085 1.00 27.12 619 THR A CA 1
ATOM 4738 C C . THR A 1 619 ? -35.555 9.449 28.842 1.00 27.12 619 THR A C 1
ATOM 4740 O O . THR A 1 619 ? -34.666 9.770 29.634 1.00 27.12 619 THR A O 1
ATOM 4743 N N . PRO A 1 620 ? -35.866 10.242 27.801 1.00 26.14 620 PRO A N 1
ATOM 4744 C CA . PRO A 1 620 ? -35.130 11.473 27.523 1.00 26.14 620 PRO A CA 1
ATOM 4745 C C . PRO A 1 620 ? -35.387 12.510 28.623 1.00 26.14 620 PRO A C 1
ATOM 4747 O O . PRO A 1 620 ? -36.530 12.924 28.816 1.00 26.14 620 PRO A O 1
ATOM 4750 N N . ILE A 1 621 ? -34.341 12.959 29.329 1.00 27.42 621 ILE A N 1
ATOM 4751 C CA . ILE A 1 621 ? -34.433 14.115 30.232 1.00 27.42 621 ILE A CA 1
ATOM 4752 C C . ILE A 1 621 ? -33.273 15.094 30.002 1.00 27.42 621 ILE A C 1
ATOM 4754 O O . ILE A 1 621 ? -32.101 14.734 30.012 1.00 27.42 621 ILE A O 1
ATOM 4758 N N . SER A 1 622 ? -33.717 16.335 29.793 1.00 26.58 622 SER A N 1
ATOM 4759 C CA . SER A 1 622 ? -33.097 17.666 29.817 1.00 26.58 622 SER A CA 1
ATOM 4760 C C . SER A 1 622 ? -31.793 17.896 30.610 1.00 26.58 622 SER A C 1
ATOM 4762 O O . SER A 1 622 ? -31.500 17.181 31.565 1.00 26.58 622 SER A O 1
ATOM 4764 N N . PRO A 1 623 ? -31.052 18.979 30.284 1.00 31.86 623 PRO A N 1
ATOM 4765 C CA . PRO A 1 623 ? -29.733 19.273 30.832 1.00 31.86 623 PRO A CA 1
ATOM 4766 C C . PRO A 1 623 ? -29.781 20.052 32.160 1.00 31.86 623 PRO A C 1
ATOM 4768 O O . PRO A 1 623 ? -30.668 20.881 32.352 1.00 31.86 623 PRO A O 1
ATOM 4771 N N . LEU A 1 624 ? -28.732 19.844 32.977 1.00 29.09 624 LEU A N 1
ATOM 4772 C CA . LEU A 1 624 ? -28.152 20.675 34.064 1.00 29.09 624 LEU A CA 1
ATOM 4773 C C . LEU A 1 624 ? -28.142 20.021 35.459 1.00 29.09 624 LEU A C 1
ATOM 4775 O O . LEU A 1 624 ? -29.192 19.700 36.005 1.00 29.09 624 LEU A O 1
ATOM 4779 N N . GLY A 1 625 ? -26.953 19.976 36.088 1.00 25.12 625 GLY A N 1
ATOM 4780 C CA . GLY A 1 625 ? -26.844 19.952 37.556 1.00 25.12 625 GLY A CA 1
ATOM 4781 C C . GLY A 1 625 ? -25.594 19.327 38.202 1.00 25.12 625 GLY A C 1
ATOM 4782 O O . GLY A 1 625 ? -25.653 18.187 38.631 1.00 25.12 625 GLY A O 1
ATOM 4783 N N . SER A 1 626 ? -24.559 20.154 38.422 1.00 26.11 626 SER A N 1
ATOM 4784 C CA . SER A 1 626 ? -23.658 20.228 39.609 1.00 26.11 626 SER A CA 1
ATOM 4785 C C . SER A 1 626 ? -22.663 19.106 40.013 1.00 26.11 626 SER A C 1
ATOM 4787 O O . SER A 1 626 ? -22.895 17.916 39.860 1.00 26.11 626 SER A O 1
ATOM 4789 N N . SER A 1 627 ? -21.538 19.586 40.572 1.00 28.52 627 SER A N 1
ATOM 4790 C CA . SER A 1 627 ? -20.213 18.989 40.840 1.00 28.52 627 SER A CA 1
ATOM 4791 C C . SER A 1 627 ? -20.114 17.782 41.795 1.00 28.52 627 SER A C 1
ATOM 4793 O O . SER A 1 627 ? -20.917 17.678 42.720 1.00 28.52 627 SER A O 1
ATOM 4795 N N . PRO A 1 628 ? -19.040 16.963 41.699 1.00 28.58 628 PRO A N 1
ATOM 4796 C CA . PRO A 1 628 ? -18.737 15.915 42.673 1.00 28.58 628 PRO A CA 1
ATOM 4797 C C . PRO A 1 628 ? -17.707 16.335 43.745 1.00 28.58 628 PRO A C 1
ATOM 4799 O O . PRO A 1 628 ? -16.723 17.021 43.468 1.00 28.58 628 PRO A O 1
ATOM 4802 N N . GLN A 1 629 ? -17.950 15.881 44.979 1.00 26.73 629 GLN A N 1
ATOM 4803 C CA . GLN A 1 629 ? -17.037 15.908 46.129 1.00 26.73 629 GLN A CA 1
ATOM 4804 C C . GLN A 1 629 ? -16.124 14.664 46.139 1.00 26.73 629 GLN A C 1
ATOM 4806 O O . GLN A 1 629 ? -16.523 13.585 45.707 1.00 26.73 629 GLN A O 1
ATOM 4811 N N . THR A 1 630 ? -14.910 14.820 46.666 1.00 30.06 630 THR A N 1
ATOM 4812 C CA . THR A 1 630 ? -13.853 13.801 46.837 1.00 30.06 630 THR A CA 1
ATOM 4813 C C . THR A 1 630 ? -14.082 12.856 48.029 1.00 30.06 630 THR A C 1
ATOM 4815 O O . THR A 1 630 ? -14.415 13.354 49.107 1.00 30.06 630 THR A O 1
ATOM 4818 N N . PRO A 1 631 ? -13.767 11.548 47.916 1.00 31.17 631 PRO A N 1
ATOM 4819 C CA . PRO A 1 631 ? -13.511 10.673 49.065 1.00 31.17 631 PRO A CA 1
ATOM 4820 C C . PRO A 1 631 ? -12.052 10.180 49.145 1.00 31.17 631 PRO A C 1
ATOM 4822 O O . PRO A 1 631 ? -11.364 10.047 48.136 1.00 31.17 631 PRO A O 1
ATOM 4825 N N . GLY A 1 632 ? -11.605 9.941 50.382 1.00 26.66 632 GLY A N 1
ATOM 4826 C CA . GLY A 1 632 ? -10.238 9.583 50.765 1.00 26.66 632 GLY A CA 1
ATOM 4827 C C . GLY A 1 632 ? -9.857 8.103 50.632 1.00 26.66 632 GLY A C 1
ATOM 4828 O O . GLY A 1 632 ? -10.665 7.243 50.293 1.00 26.66 632 GLY A O 1
ATOM 4829 N N . GLU A 1 633 ? -8.575 7.870 50.908 1.00 29.69 633 GLU A N 1
ATOM 4830 C CA . GLU A 1 633 ? -7.771 6.664 50.684 1.00 29.69 633 GLU A CA 1
ATOM 4831 C C . GLU A 1 633 ? -8.023 5.519 51.692 1.00 29.69 633 GLU A C 1
ATOM 4833 O O . GLU A 1 633 ? -8.258 5.771 52.875 1.00 29.69 633 GLU A O 1
ATOM 4838 N N . GLY A 1 634 ? -7.875 4.259 51.242 1.00 26.56 634 GLY A N 1
ATOM 4839 C CA . GLY A 1 634 ? -7.709 3.079 52.110 1.00 26.56 634 GLY A CA 1
ATOM 4840 C C . GLY A 1 634 ? -7.923 1.703 51.439 1.00 26.56 634 GLY A C 1
ATOM 4841 O O . GLY A 1 634 ? -9.064 1.306 51.259 1.00 26.56 634 GLY A O 1
ATOM 4842 N N . GLU A 1 635 ? -6.811 1.008 51.141 1.00 26.58 635 GLU A N 1
ATOM 4843 C CA . GLU A 1 635 ? -6.537 -0.453 50.975 1.00 26.58 635 GLU A CA 1
ATOM 4844 C C . GLU A 1 635 ? -7.422 -1.419 50.122 1.00 26.58 635 GLU A C 1
ATOM 4846 O O . GLU A 1 635 ? -8.635 -1.265 50.016 1.00 26.58 635 GLU A O 1
ATOM 4851 N N . PRO A 1 636 ? -6.820 -2.469 49.497 1.00 29.11 636 PRO A N 1
ATOM 4852 C CA . PRO A 1 636 ? -7.463 -3.278 48.461 1.00 29.11 636 PRO A CA 1
ATOM 4853 C C . PRO A 1 636 ? -8.282 -4.439 49.045 1.00 29.11 636 PRO A C 1
ATOM 4855 O O . PRO A 1 636 ? -7.747 -5.336 49.695 1.00 29.11 636 PRO A O 1
ATOM 4858 N N . ALA A 1 637 ? -9.579 -4.468 48.744 1.00 27.52 637 ALA A N 1
ATOM 4859 C CA . ALA A 1 637 ? -10.475 -5.561 49.105 1.00 27.52 637 ALA A CA 1
ATOM 4860 C C . ALA A 1 637 ? -11.200 -6.107 47.867 1.00 27.52 637 ALA A C 1
ATOM 4862 O O . ALA A 1 637 ? -11.836 -5.374 47.110 1.00 27.52 637 ALA A O 1
ATOM 4863 N N . SER A 1 638 ? -11.122 -7.426 47.683 1.00 33.75 638 SER A N 1
ATOM 4864 C CA . SER A 1 638 ? -11.964 -8.202 46.773 1.00 33.75 638 SER A CA 1
ATOM 4865 C C . SER A 1 638 ? -13.425 -8.109 47.231 1.00 33.75 638 SER A C 1
ATOM 4867 O O . SER A 1 638 ? -13.864 -8.876 48.092 1.00 33.75 638 SER A O 1
ATOM 4869 N N . HIS A 1 639 ? -14.168 -7.142 46.695 1.00 31.80 639 HIS A N 1
ATOM 4870 C CA . HIS A 1 639 ? -15.581 -6.936 47.003 1.00 31.80 639 HIS A CA 1
ATOM 4871 C C . HIS A 1 639 ? -16.492 -7.540 45.918 1.00 31.80 639 HIS A C 1
ATOM 4873 O O . HIS A 1 639 ? -16.207 -7.386 44.731 1.00 31.80 639 HIS A O 1
ATOM 4879 N N . PRO A 1 640 ? -17.608 -8.201 46.291 1.00 32.94 640 PRO A N 1
ATOM 4880 C CA . PRO A 1 640 ? -18.675 -8.526 45.346 1.00 32.94 640 PRO A CA 1
ATOM 4881 C C . PRO A 1 640 ? -19.239 -7.233 44.738 1.00 32.94 640 PRO A C 1
ATOM 4883 O O . PRO A 1 640 ? -19.443 -6.256 45.461 1.00 32.94 640 PRO A O 1
ATOM 4886 N N . LEU A 1 641 ? -19.487 -7.227 43.423 1.00 42.88 641 LEU A N 1
ATOM 4887 C CA . LEU A 1 641 ? -19.988 -6.054 42.702 1.00 42.88 641 LEU A CA 1
ATOM 4888 C C . LEU A 1 641 ? -21.344 -5.639 43.294 1.00 42.88 641 LEU A C 1
ATOM 4890 O O . LEU A 1 641 ? -22.310 -6.410 43.294 1.00 42.88 641 LEU A O 1
ATOM 4894 N N . ALA A 1 642 ? -21.406 -4.432 43.850 1.00 30.45 642 ALA A N 1
ATOM 4895 C CA . ALA A 1 642 ? -22.608 -3.885 44.456 1.00 30.45 642 ALA A CA 1
ATOM 4896 C C . ALA A 1 642 ? -23.573 -3.375 43.367 1.00 30.45 642 ALA A C 1
ATOM 4898 O O . ALA A 1 642 ? -23.400 -2.277 42.858 1.00 30.45 642 ALA A O 1
ATOM 4899 N N . GLY A 1 643 ? -24.613 -4.157 43.058 1.00 37.69 643 GLY A N 1
ATOM 4900 C CA . GLY A 1 643 ? -25.816 -3.709 42.334 1.00 37.69 643 GLY A CA 1
ATOM 4901 C C . GLY A 1 643 ? -25.676 -3.478 40.822 1.00 37.69 643 GLY A C 1
ATOM 4902 O O . GLY A 1 643 ? -24.584 -3.508 40.277 1.00 37.69 643 GLY A O 1
ATOM 4903 N N . GLU A 1 644 ? -26.833 -3.319 40.171 1.00 48.41 644 GLU A N 1
ATOM 4904 C CA . GLU A 1 644 ? -27.171 -3.169 38.734 1.00 48.41 644 GLU A CA 1
ATOM 4905 C C . GLU A 1 644 ? -26.346 -2.149 37.896 1.00 48.41 644 GLU A C 1
ATOM 4907 O O . GLU A 1 644 ? -26.911 -1.300 37.212 1.00 48.41 644 GLU A O 1
ATOM 4912 N N . GLY A 1 645 ? -25.013 -2.212 37.924 1.00 62.25 645 GLY A N 1
ATOM 4913 C CA . GLY A 1 645 ? -24.131 -1.445 37.037 1.00 62.25 645 GLY A CA 1
ATOM 4914 C C . GLY A 1 645 ? -24.072 -2.003 35.608 1.00 62.25 645 GLY A C 1
ATOM 4915 O O . GLY A 1 645 ? -24.467 -3.137 35.335 1.00 62.25 645 GLY A O 1
ATOM 4916 N N . SER A 1 646 ? -23.558 -1.200 34.683 1.00 81.69 646 SER A N 1
ATOM 4917 C CA . SER A 1 646 ? -23.282 -1.551 33.290 1.00 81.69 646 SER A CA 1
ATOM 4918 C C . SER A 1 646 ? -22.066 -2.485 33.177 1.00 81.69 646 SER A C 1
ATOM 4920 O O . SER A 1 646 ? -20.908 -2.083 33.307 1.00 81.69 646 SER A O 1
ATOM 4922 N N . ILE A 1 647 ? -22.339 -3.772 32.949 1.00 91.75 647 ILE A N 1
ATOM 4923 C CA . ILE A 1 647 ? -21.342 -4.840 32.813 1.00 91.75 647 ILE A CA 1
ATOM 4924 C C . ILE A 1 647 ? -21.075 -5.099 31.329 1.00 91.75 647 ILE A C 1
ATOM 4926 O O . ILE A 1 647 ? -22.012 -5.168 30.530 1.00 91.75 647 ILE A O 1
ATOM 4930 N N . ALA A 1 648 ? -19.810 -5.297 30.957 1.00 96.44 648 ALA A N 1
ATOM 4931 C CA . ALA A 1 648 ? -19.431 -5.669 29.598 1.00 96.44 648 ALA A CA 1
ATOM 4932 C C . ALA A 1 648 ? -18.558 -6.928 29.564 1.00 96.44 648 ALA A C 1
ATOM 4934 O O . ALA A 1 648 ? -17.492 -6.958 30.173 1.00 96.44 648 ALA A O 1
ATOM 4935 N N . PHE A 1 649 ? -18.982 -7.942 28.810 1.00 98.25 649 PHE A N 1
ATOM 4936 C CA . PHE A 1 649 ? -18.178 -9.124 28.496 1.00 98.25 649 PHE A CA 1
ATOM 4937 C C . PHE A 1 649 ? -17.330 -8.821 27.263 1.00 98.25 649 PHE A C 1
ATOM 4939 O O . PHE A 1 649 ? -17.870 -8.705 26.163 1.00 98.25 649 PHE A O 1
ATOM 4946 N N . THR A 1 650 ? -16.027 -8.614 27.448 1.00 97.81 650 THR A N 1
ATOM 4947 C CA . THR A 1 650 ? -15.159 -7.983 26.434 1.00 97.81 650 THR A CA 1
ATOM 4948 C C . THR A 1 650 ? -14.381 -8.958 25.562 1.00 97.81 650 THR A C 1
ATOM 4950 O O . THR A 1 650 ? -13.543 -8.523 24.768 1.00 97.81 650 THR A O 1
ATOM 4953 N N . GLY A 1 651 ? -14.584 -10.264 25.733 1.00 97.50 651 GLY A N 1
ATOM 4954 C CA . GLY A 1 651 ? -13.689 -11.234 25.119 1.00 97.50 651 GLY A CA 1
ATOM 4955 C C . GLY A 1 651 ? -12.252 -11.019 25.611 1.00 97.50 651 GLY A C 1
ATOM 4956 O O . GLY A 1 651 ? -12.017 -10.646 26.764 1.00 97.50 651 GLY A O 1
ATOM 4957 N N . ASP A 1 652 ? -11.304 -11.120 24.683 1.00 97.25 652 ASP A N 1
ATOM 4958 C CA . ASP A 1 652 ? -9.877 -10.860 24.910 1.00 97.25 652 ASP A CA 1
ATOM 4959 C C . ASP A 1 652 ? -9.405 -9.469 24.451 1.00 97.25 652 ASP A C 1
ATOM 4961 O O . ASP A 1 652 ? -8.202 -9.218 24.338 1.00 97.25 652 ASP A O 1
ATOM 4965 N N . LEU A 1 653 ? -10.331 -8.531 24.207 1.00 97.81 653 LEU A N 1
ATOM 4966 C CA . LEU A 1 653 ? -9.990 -7.152 23.827 1.00 97.81 653 LEU A CA 1
ATOM 4967 C C . LEU A 1 653 ? -9.049 -6.482 24.848 1.00 97.81 653 LEU A C 1
ATOM 4969 O O . LEU A 1 653 ? -8.162 -5.708 24.489 1.00 97.81 653 LEU A O 1
ATOM 4973 N N . ILE A 1 654 ? -9.255 -6.785 26.128 1.00 97.88 654 ILE A N 1
ATOM 4974 C CA . ILE A 1 654 ? -8.433 -6.371 27.262 1.00 97.88 654 ILE A CA 1
ATOM 4975 C C . ILE A 1 654 ? -8.408 -7.531 28.251 1.00 97.88 654 ILE A C 1
ATOM 4977 O O . ILE A 1 654 ? -9.454 -8.084 28.546 1.00 97.88 654 ILE A O 1
ATOM 4981 N N . ALA A 1 655 ? -7.23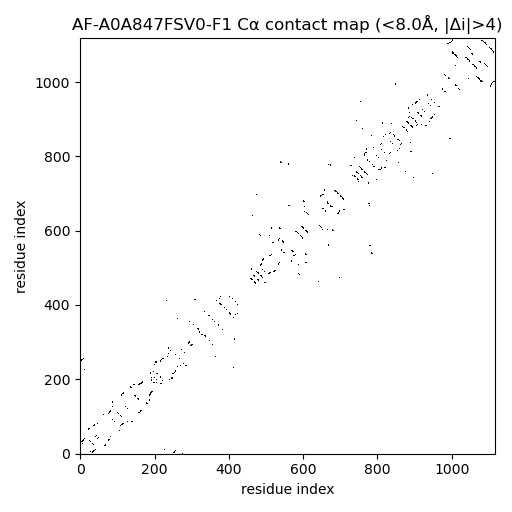4 -7.903 28.758 1.00 96.94 655 ALA A N 1
ATOM 4982 C CA . ALA A 1 655 ? -7.083 -8.993 29.734 1.00 96.94 655 ALA A CA 1
ATOM 4983 C C . ALA A 1 655 ? -6.817 -8.480 31.162 1.00 96.94 655 ALA A C 1
ATOM 4985 O O . ALA A 1 655 ? -6.797 -9.226 32.135 1.00 96.94 655 ALA A O 1
ATOM 4986 N N . GLY A 1 656 ? -6.550 -7.182 31.296 1.00 96.06 656 GLY A N 1
ATOM 4987 C CA . GLY A 1 656 ? -6.285 -6.517 32.566 1.00 96.06 656 GLY A CA 1
ATOM 4988 C C . GLY A 1 656 ? -5.804 -5.081 32.349 1.00 96.06 656 GLY A C 1
ATOM 4989 O O . GLY A 1 656 ? -5.565 -4.681 31.204 1.00 96.06 656 GLY A O 1
ATOM 4990 N N . PRO A 1 657 ? -5.612 -4.292 33.422 1.00 94.50 657 PRO A N 1
ATOM 4991 C CA . PRO A 1 657 ? -5.113 -2.923 33.317 1.00 94.50 657 PRO A CA 1
ATOM 4992 C C . PRO A 1 657 ? -3.804 -2.834 32.521 1.00 94.50 657 PRO A C 1
ATOM 4994 O O . PRO A 1 657 ? -2.751 -3.338 32.927 1.00 94.50 657 PRO A O 1
ATOM 4997 N N . GLY A 1 658 ? -3.862 -2.191 31.354 1.00 91.00 658 GLY A N 1
ATOM 4998 C CA . GLY A 1 658 ? -2.708 -2.065 30.471 1.00 91.00 658 GLY A CA 1
ATOM 4999 C C . GLY A 1 658 ? -2.236 -3.362 29.801 1.00 91.00 658 GLY A C 1
ATOM 5000 O O . GLY A 1 658 ? -1.056 -3.423 29.439 1.00 91.00 658 GLY A O 1
ATOM 5001 N N . LYS A 1 659 ? -3.077 -4.405 29.693 1.00 96.00 659 LYS A N 1
ATOM 5002 C CA . LYS A 1 659 ? -2.710 -5.732 29.159 1.00 96.00 659 LYS A CA 1
ATOM 5003 C C . LYS A 1 659 ? -3.739 -6.268 28.152 1.00 96.00 659 LYS A C 1
ATOM 5005 O O . LYS A 1 659 ? -4.940 -6.170 28.378 1.00 96.00 659 LYS A O 1
ATOM 5010 N N . VAL A 1 660 ? -3.249 -6.910 27.092 1.00 97.12 660 VAL A N 1
ATOM 5011 C CA . VAL A 1 660 ? -4.028 -7.779 26.185 1.00 97.12 660 VAL A CA 1
ATOM 5012 C C . VAL A 1 660 ? -3.631 -9.237 26.405 1.00 97.12 660 VAL A C 1
ATOM 5014 O O . VAL A 1 660 ? -2.515 -9.491 26.866 1.00 97.12 660 VAL A O 1
ATOM 5017 N N . TRP A 1 661 ? -4.508 -10.182 26.056 1.00 94.69 661 TRP A N 1
ATOM 5018 C CA . TRP A 1 661 ? -4.217 -11.616 26.178 1.00 94.69 661 TRP A CA 1
ATOM 5019 C C . TRP A 1 661 ? -3.122 -12.065 25.202 1.00 94.69 661 TRP A C 1
ATOM 5021 O O . TRP A 1 661 ? -2.173 -12.748 25.585 1.00 94.69 661 TRP A O 1
ATOM 5031 N N . SER A 1 662 ? -3.208 -11.621 23.944 1.00 94.38 662 SER A N 1
ATOM 5032 C CA . SER A 1 662 ? -2.261 -11.991 22.893 1.00 94.38 662 SER A CA 1
ATOM 5033 C C . SER A 1 662 ? -1.929 -10.811 21.984 1.00 94.38 662 SER A C 1
ATOM 5035 O O . SER A 1 662 ? -2.745 -10.373 21.179 1.00 94.38 662 SER A O 1
ATOM 5037 N N . LEU A 1 663 ? -0.680 -10.337 22.040 1.00 92.38 663 LEU A N 1
ATOM 5038 C CA . LEU A 1 663 ? -0.176 -9.360 21.065 1.00 92.38 663 LEU A CA 1
ATOM 5039 C C . LEU A 1 663 ? -0.077 -9.946 19.650 1.00 92.38 663 LEU A C 1
ATOM 5041 O O . LEU A 1 663 ? -0.147 -9.209 18.679 1.00 92.38 663 LEU A O 1
ATOM 5045 N N . ALA A 1 664 ? 0.081 -11.265 19.511 1.00 92.31 664 ALA A N 1
ATOM 5046 C CA . ALA A 1 664 ? 0.137 -11.901 18.196 1.00 92.31 664 ALA A CA 1
ATOM 5047 C C . ALA A 1 664 ? -1.234 -11.929 17.499 1.00 92.31 664 ALA A C 1
ATOM 5049 O O . ALA A 1 664 ? -1.291 -12.057 16.278 1.00 92.31 664 ALA A O 1
ATOM 5050 N N . ALA A 1 665 ? -2.328 -11.823 18.260 1.00 94.06 665 ALA A N 1
ATOM 5051 C CA . ALA A 1 665 ? -3.685 -11.797 17.724 1.00 94.06 665 ALA A CA 1
ATOM 5052 C C . ALA A 1 665 ? -4.021 -10.455 17.046 1.00 94.06 665 ALA A C 1
ATOM 5054 O O . ALA A 1 665 ? -4.786 -10.419 16.087 1.00 94.06 665 ALA A O 1
ATOM 5055 N N . THR A 1 666 ? -3.349 -9.368 17.443 1.00 92.94 666 THR A N 1
ATOM 5056 C CA . THR A 1 666 ? -3.522 -8.039 16.830 1.00 92.94 666 THR A CA 1
ATOM 5057 C C . THR A 1 666 ? -2.745 -7.860 15.517 1.00 92.94 666 THR A C 1
ATOM 5059 O O . THR A 1 666 ? -2.849 -6.811 14.879 1.00 92.94 666 THR A O 1
ATOM 5062 N N . GLN A 1 667 ? -1.965 -8.861 15.086 1.00 91.88 667 GLN A N 1
ATOM 5063 C CA . GLN A 1 667 ? -1.231 -8.832 13.821 1.00 91.88 667 GLN A CA 1
ATOM 5064 C C . GLN A 1 667 ? -1.978 -9.610 12.732 1.00 91.88 667 GLN A C 1
ATOM 5066 O O . GLN A 1 667 ? -1.917 -10.838 12.669 1.00 91.88 667 GLN A O 1
ATOM 5071 N N . TRP A 1 668 ? -2.646 -8.896 11.831 1.00 93.00 668 TRP A N 1
ATOM 5072 C CA . TRP A 1 668 ? -3.523 -9.520 10.838 1.00 93.00 668 TRP A CA 1
ATOM 5073 C C . TRP A 1 668 ? -2.856 -9.752 9.480 1.00 93.00 668 TRP A C 1
ATOM 5075 O O . TRP A 1 668 ? -3.158 -10.744 8.816 1.00 93.00 668 TRP A O 1
ATOM 5085 N N . SER A 1 669 ? -1.897 -8.907 9.108 1.00 91.12 669 SER A N 1
ATOM 5086 C CA . SER A 1 669 ? -1.144 -9.042 7.859 1.00 91.12 669 SER A CA 1
ATOM 5087 C C . SER A 1 669 ? 0.361 -9.177 8.099 1.00 91.12 669 SER A C 1
ATOM 5089 O O . SER A 1 669 ? 0.924 -8.693 9.092 1.00 91.12 669 SER A O 1
ATOM 5091 N N . TYR A 1 670 ? 1.060 -9.783 7.139 1.00 88.25 670 TYR A N 1
ATOM 5092 C CA . TYR A 1 670 ? 2.520 -9.816 7.124 1.00 88.25 670 TYR A CA 1
ATOM 5093 C C . TYR A 1 670 ? 3.080 -8.388 7.156 1.00 88.25 670 TYR A C 1
ATOM 5095 O O . TYR A 1 670 ? 2.812 -7.578 6.274 1.00 88.25 670 TYR A O 1
ATOM 5103 N N . ASN A 1 671 ? 3.850 -8.071 8.200 1.00 83.94 671 ASN A N 1
ATOM 5104 C CA . ASN A 1 671 ? 4.305 -6.719 8.550 1.00 83.94 671 ASN A CA 1
ATOM 5105 C C . ASN A 1 671 ? 3.215 -5.674 8.862 1.00 83.94 671 ASN A C 1
ATOM 5107 O O . ASN A 1 671 ? 3.591 -4.567 9.240 1.00 83.94 671 ASN A O 1
ATOM 5111 N N . GLY A 1 672 ? 1.921 -5.994 8.799 1.00 81.69 672 GLY A N 1
ATOM 5112 C CA . GLY A 1 672 ? 0.834 -5.081 9.173 1.00 81.69 672 GLY A CA 1
ATOM 5113 C C . GLY A 1 672 ? 0.704 -4.902 10.688 1.00 81.69 672 GLY A C 1
ATOM 5114 O O . GLY A 1 672 ? 1.266 -5.688 11.463 1.00 81.69 672 GLY A O 1
ATOM 5115 N N . ALA A 1 673 ? 0.030 -3.834 11.111 1.00 86.62 673 ALA A N 1
ATOM 5116 C CA . ALA A 1 673 ? -0.287 -3.543 12.509 1.00 86.62 673 ALA A CA 1
ATOM 5117 C C . ALA A 1 673 ? -1.776 -3.235 12.737 1.00 86.62 673 ALA A C 1
ATOM 5119 O O . ALA A 1 673 ? -2.098 -2.644 13.757 1.00 86.62 673 ALA A O 1
ATOM 5120 N N . GLU A 1 674 ? -2.669 -3.613 11.819 1.00 91.31 674 GLU A N 1
ATOM 5121 C CA . GLU A 1 674 ? -4.070 -3.171 11.717 1.00 91.31 674 GLU A CA 1
ATOM 5122 C C . GLU A 1 674 ? -4.908 -3.422 12.984 1.00 91.31 674 GLU A C 1
ATOM 5124 O O . GLU A 1 674 ? -5.771 -2.609 13.332 1.00 91.31 674 GLU A O 1
ATOM 5129 N N . GLY A 1 675 ? -4.625 -4.509 13.711 1.00 94.00 675 GLY A N 1
ATOM 5130 C CA . GLY A 1 675 ? -5.342 -4.872 14.934 1.00 94.00 675 GLY A CA 1
ATOM 5131 C C . GLY A 1 675 ? -4.971 -4.037 16.157 1.00 94.00 675 GLY A C 1
ATOM 5132 O O . GLY A 1 675 ? -5.781 -3.912 17.075 1.00 94.00 675 GLY A O 1
ATOM 5133 N N . LEU A 1 676 ? -3.793 -3.402 16.185 1.00 94.50 676 LEU A N 1
ATOM 5134 C CA . LEU A 1 676 ? -3.415 -2.478 17.264 1.00 94.50 676 LEU A CA 1
ATOM 5135 C C . LEU A 1 676 ? -4.291 -1.202 17.277 1.00 94.50 676 LEU A C 1
ATOM 5137 O O . LEU A 1 676 ? -4.921 -0.942 18.305 1.00 94.50 676 LEU A O 1
ATOM 5141 N N . PRO A 1 677 ? -4.398 -0.412 16.185 1.00 94.25 677 PRO A N 1
ATOM 5142 C CA . PRO A 1 677 ? -5.302 0.729 16.121 1.00 94.25 677 PRO A CA 1
ATOM 5143 C C . PRO A 1 677 ? -6.776 0.320 16.223 1.00 94.25 677 PRO A C 1
ATOM 5145 O O . PRO A 1 677 ? -7.537 1.070 16.830 1.00 94.25 677 PRO A O 1
ATOM 5148 N N . ALA A 1 678 ? -7.179 -0.861 15.729 1.00 95.69 678 ALA A N 1
ATOM 5149 C CA . ALA A 1 678 ? -8.536 -1.378 15.948 1.00 95.69 678 ALA A CA 1
ATOM 5150 C C . ALA A 1 678 ? -8.823 -1.605 17.441 1.00 95.69 678 ALA A C 1
ATOM 5152 O O . ALA A 1 678 ? -9.821 -1.105 17.959 1.00 95.69 678 ALA A O 1
ATOM 5153 N N . THR A 1 679 ? -7.893 -2.247 18.161 1.00 97.38 679 THR A N 1
ATOM 5154 C CA . THR A 1 679 ? -7.990 -2.439 19.617 1.00 97.38 679 THR A CA 1
ATOM 5155 C C . THR A 1 679 ? -8.130 -1.093 20.330 1.00 97.38 679 THR A C 1
ATOM 5157 O O . THR A 1 679 ? -9.009 -0.929 21.171 1.00 97.38 679 THR A O 1
ATOM 5160 N N . ILE A 1 680 ? -7.317 -0.093 19.967 1.00 97.06 680 ILE A N 1
ATOM 5161 C CA . ILE A 1 680 ? -7.403 1.255 20.551 1.00 97.06 680 ILE A CA 1
ATOM 5162 C C . ILE A 1 680 ? -8.761 1.907 20.262 1.00 97.06 680 ILE A C 1
ATOM 5164 O O . ILE A 1 680 ? -9.375 2.453 21.178 1.00 97.06 680 ILE A O 1
ATOM 5168 N N . ALA A 1 681 ? -9.247 1.854 19.019 1.00 96.06 681 ALA A N 1
ATOM 5169 C CA . ALA A 1 681 ? -10.532 2.441 18.643 1.00 96.06 681 ALA A CA 1
ATOM 5170 C C . ALA A 1 681 ? -11.698 1.813 19.427 1.00 96.06 681 ALA A C 1
ATOM 5172 O O . ALA A 1 681 ? -12.552 2.545 19.938 1.00 96.06 681 ALA A O 1
ATOM 5173 N N . SER A 1 682 ? -11.686 0.486 19.576 1.00 97.62 682 SER A N 1
ATOM 5174 C CA . SER A 1 682 ? -12.658 -0.291 20.351 1.00 97.62 682 SER A CA 1
ATOM 5175 C C . SER A 1 682 ? -12.616 0.048 21.843 1.00 97.62 682 SER A C 1
ATOM 5177 O O . SER A 1 682 ? -13.651 0.309 22.454 1.00 97.62 682 SER A O 1
ATOM 5179 N N . LEU A 1 683 ? -11.419 0.120 22.432 1.00 98.06 683 LEU A N 1
ATOM 5180 C CA . LEU A 1 683 ? -11.232 0.499 23.834 1.00 98.06 683 LEU A CA 1
ATOM 5181 C C . LEU A 1 683 ? -11.730 1.923 24.113 1.00 98.06 683 LEU A C 1
ATOM 5183 O O . LEU A 1 683 ? -12.403 2.160 25.113 1.00 98.06 683 LEU A O 1
ATOM 5187 N N . LEU A 1 684 ? -11.443 2.874 23.221 1.00 96.25 684 LEU A N 1
ATOM 5188 C CA . LEU A 1 684 ? -11.923 4.249 23.366 1.00 96.25 684 LEU A CA 1
ATOM 5189 C C . LEU A 1 684 ? -13.450 4.355 23.225 1.00 96.25 684 LEU A C 1
ATOM 5191 O O . LEU A 1 684 ? -14.043 5.217 23.869 1.00 96.25 684 LEU A O 1
ATOM 5195 N N . ASP A 1 685 ? -14.102 3.496 22.432 1.00 93.81 685 ASP A N 1
ATOM 5196 C CA . ASP A 1 685 ? -15.572 3.442 22.393 1.00 93.81 685 ASP A CA 1
ATOM 5197 C C . ASP A 1 685 ? -16.165 2.902 23.696 1.00 93.81 685 ASP A C 1
ATOM 5199 O O . ASP A 1 685 ? -17.099 3.486 24.241 1.00 93.81 685 ASP A O 1
ATOM 5203 N N . LEU A 1 686 ? -15.584 1.831 24.250 1.00 94.19 686 LEU A N 1
ATOM 5204 C CA . LEU A 1 686 ? -15.990 1.300 25.556 1.00 94.19 686 LEU A CA 1
ATOM 5205 C C . LEU A 1 686 ? -15.802 2.328 26.675 1.00 94.19 686 LEU A C 1
ATOM 5207 O O . LEU A 1 686 ? -16.666 2.464 27.541 1.00 94.19 686 LEU A O 1
ATOM 5211 N N . ARG A 1 687 ? -14.697 3.081 26.640 1.00 93.62 687 ARG A N 1
ATOM 5212 C CA . ARG A 1 687 ? -14.428 4.161 27.594 1.00 93.62 687 ARG A CA 1
ATOM 5213 C C . ARG A 1 687 ? -15.485 5.263 27.521 1.00 93.62 687 ARG A C 1
ATOM 5215 O O . ARG A 1 687 ? -15.990 5.671 28.563 1.00 93.62 687 ARG A O 1
ATOM 5222 N N . ASP A 1 688 ? -15.845 5.716 26.319 1.00 90.25 688 ASP A N 1
ATOM 5223 C CA . ASP A 1 688 ? -16.832 6.790 26.118 1.00 90.25 688 ASP A CA 1
ATOM 5224 C C . ASP A 1 688 ? -18.250 6.398 26.584 1.00 90.25 688 ASP A C 1
ATOM 5226 O O . ASP A 1 688 ? -19.080 7.273 26.832 1.00 90.25 688 ASP A O 1
ATOM 5230 N N . ARG A 1 689 ? -18.529 5.096 26.732 1.00 89.69 689 ARG A N 1
ATOM 5231 C CA . ARG A 1 689 ? -19.811 4.561 27.224 1.00 89.69 689 ARG A CA 1
ATOM 5232 C C . ARG A 1 689 ? -19.932 4.532 28.749 1.00 89.69 689 ARG A C 1
ATOM 5234 O O . ARG A 1 689 ? -21.029 4.288 29.238 1.00 89.69 689 ARG A O 1
ATOM 5241 N N . GLY A 1 690 ? -18.847 4.786 29.487 1.00 87.75 690 GLY A N 1
ATOM 5242 C CA . GLY A 1 690 ? -18.881 4.903 30.950 1.00 87.75 690 GLY A CA 1
ATOM 5243 C C . GLY A 1 690 ? -19.230 3.603 31.680 1.00 87.75 690 GLY A C 1
ATOM 5244 O O . GLY A 1 690 ? -20.021 3.635 32.614 1.00 87.75 690 GLY A O 1
ATOM 5245 N N . LEU A 1 691 ? -18.669 2.474 31.234 1.00 90.06 691 LEU A N 1
ATOM 5246 C CA . LEU A 1 691 ? -18.927 1.151 31.813 1.00 90.06 691 LEU A CA 1
ATOM 5247 C C . LEU A 1 691 ? -18.377 1.011 33.241 1.00 90.06 691 LEU A C 1
ATOM 5249 O O . LEU A 1 691 ? -17.298 1.524 33.546 1.00 90.06 691 LEU A O 1
ATOM 5253 N N . ASP A 1 692 ? -19.080 0.250 34.083 1.00 90.56 692 ASP A N 1
ATOM 5254 C CA . ASP A 1 692 ? -18.720 0.061 35.495 1.00 90.56 692 ASP A CA 1
ATOM 5255 C C . ASP A 1 692 ? -17.687 -1.052 35.697 1.00 90.56 692 ASP A C 1
ATOM 5257 O O . ASP A 1 692 ? -16.763 -0.918 36.504 1.00 90.56 692 ASP A O 1
ATOM 5261 N N . VAL A 1 693 ? -17.824 -2.156 34.954 1.00 94.56 693 VAL A N 1
ATOM 5262 C CA . VAL A 1 693 ? -16.899 -3.293 35.024 1.00 94.56 693 VAL A CA 1
ATOM 5263 C C . VAL A 1 693 ? -16.736 -3.962 33.662 1.00 94.56 693 VAL A C 1
ATOM 5265 O O . VAL A 1 693 ? -17.708 -4.160 32.925 1.00 94.56 693 VAL A O 1
ATOM 5268 N N . LEU A 1 694 ? -15.501 -4.353 33.344 1.00 97.31 694 LEU A N 1
ATOM 5269 C CA . LEU A 1 694 ? -15.213 -5.235 32.212 1.00 97.31 694 LEU A CA 1
ATOM 5270 C C . LEU A 1 694 ? -14.942 -6.654 32.707 1.00 97.31 694 LEU A C 1
ATOM 5272 O O . LEU A 1 694 ? -14.247 -6.859 33.705 1.00 97.31 694 LEU A O 1
ATOM 5276 N N . LEU A 1 695 ? -15.487 -7.623 31.986 1.00 98.00 695 LEU A N 1
ATOM 5277 C CA . LEU A 1 695 ? -15.391 -9.049 32.249 1.00 98.00 695 LEU A CA 1
ATOM 5278 C C . LEU A 1 695 ? -14.674 -9.719 31.064 1.00 98.00 695 LEU A C 1
ATOM 5280 O O . LEU A 1 695 ? -15.322 -10.018 30.056 1.00 98.00 695 LEU A O 1
ATOM 5284 N N . PRO A 1 696 ? -13.341 -9.886 31.142 1.00 98.00 696 PRO A N 1
ATOM 5285 C CA . PRO A 1 696 ? -12.557 -10.449 30.052 1.00 98.00 696 PRO A CA 1
ATOM 5286 C C . PRO A 1 696 ? -12.553 -11.979 30.069 1.00 98.00 696 PRO A C 1
ATOM 5288 O O . PRO A 1 696 ? -12.579 -12.599 31.130 1.00 98.00 696 PRO A O 1
ATOM 5291 N N . SER A 1 697 ? -12.437 -12.611 28.903 1.00 97.06 697 SER A N 1
ATOM 5292 C CA . SER A 1 697 ? -12.358 -14.079 28.820 1.00 97.06 697 SER A CA 1
ATOM 5293 C C . SER A 1 697 ? -11.083 -14.625 29.456 1.00 97.06 697 SER A C 1
ATOM 5295 O O . SER A 1 697 ? -11.075 -15.754 29.936 1.00 97.06 697 SER A O 1
ATOM 5297 N N . HIS A 1 698 ? -10.035 -13.808 29.549 1.00 96.19 698 HIS A N 1
ATOM 5298 C CA . HIS A 1 698 ? -8.841 -14.109 30.325 1.00 96.19 698 HIS A CA 1
ATOM 5299 C C . HIS A 1 698 ? -8.483 -12.936 31.241 1.00 96.19 698 HIS A C 1
ATOM 5301 O O . HIS A 1 698 ? -8.266 -11.820 30.771 1.00 96.19 698 HIS A O 1
ATOM 5307 N N . GLY A 1 699 ? -8.373 -13.204 32.545 1.00 92.75 699 GLY A N 1
ATOM 5308 C CA . GLY A 1 699 ? -7.976 -12.223 33.557 1.00 92.75 699 GLY A CA 1
ATOM 5309 C C . GLY A 1 699 ? -9.070 -11.886 34.571 1.00 92.75 699 GLY A C 1
ATOM 5310 O O . GLY A 1 699 ? -10.202 -12.358 34.508 1.00 92.75 699 GLY A O 1
ATOM 5311 N N . GLU A 1 700 ? -8.723 -11.064 35.557 1.00 94.25 700 GLU A N 1
ATOM 5312 C CA . GLU A 1 700 ? -9.668 -10.674 36.606 1.00 94.25 700 GLU A CA 1
ATOM 5313 C C . GLU A 1 700 ? -10.659 -9.595 36.130 1.00 94.25 700 GLU A C 1
ATOM 5315 O O . GLU A 1 700 ? -10.318 -8.801 35.248 1.00 94.25 700 GLU A O 1
ATOM 5320 N N . PRO A 1 701 ? -11.871 -9.519 36.723 1.00 95.50 701 PRO A N 1
ATOM 5321 C CA . PRO A 1 701 ? -12.791 -8.403 36.509 1.00 95.50 701 PRO A CA 1
ATOM 5322 C C . PRO A 1 701 ? -12.104 -7.043 36.688 1.00 95.50 701 PRO A C 1
ATOM 5324 O O . PRO A 1 701 ? -11.372 -6.829 37.655 1.00 95.50 701 PRO A O 1
ATOM 5327 N N . ILE A 1 702 ? -12.355 -6.112 35.767 1.00 96.94 702 ILE A N 1
ATOM 5328 C CA . ILE A 1 702 ? -11.633 -4.838 35.691 1.00 96.94 702 ILE A CA 1
ATOM 5329 C C . ILE A 1 702 ? -12.537 -3.690 36.141 1.00 96.94 702 ILE A C 1
ATOM 5331 O O . ILE A 1 702 ? -13.481 -3.329 35.437 1.00 96.94 702 ILE A O 1
ATOM 5335 N N . ALA A 1 703 ? -12.192 -3.081 37.276 1.00 92.19 703 ALA A N 1
ATOM 5336 C CA . ALA A 1 703 ? -12.720 -1.805 37.754 1.00 92.19 703 ALA A CA 1
ATOM 5337 C C . ALA A 1 703 ? -11.623 -1.055 38.550 1.00 92.19 703 ALA A C 1
ATOM 5339 O O . ALA A 1 703 ? -10.896 -1.702 39.307 1.00 92.19 703 ALA A O 1
ATOM 5340 N N . PRO A 1 704 ? -11.477 0.279 38.411 1.00 92.50 704 PRO A N 1
ATOM 5341 C CA . PRO A 1 704 ? -12.226 1.170 37.520 1.00 92.50 704 PRO A CA 1
ATOM 5342 C C . PRO A 1 704 ? -11.837 1.003 36.039 1.00 92.50 704 PRO A C 1
ATOM 5344 O O . PRO A 1 704 ? -10.668 0.807 35.704 1.00 92.50 704 PRO A O 1
ATOM 5347 N N . VAL A 1 705 ? -12.821 1.120 35.141 1.00 94.25 705 VAL A N 1
ATOM 5348 C CA . VAL A 1 705 ? -12.657 0.833 33.703 1.00 94.25 705 VAL A CA 1
ATOM 5349 C C . VAL A 1 705 ? -11.781 1.860 32.982 1.00 94.25 705 VAL A C 1
ATOM 5351 O O . VAL A 1 705 ? -10.837 1.483 32.289 1.00 94.25 705 VAL A O 1
ATOM 5354 N N . ALA A 1 706 ? -12.059 3.159 33.144 1.00 94.69 706 ALA A N 1
ATOM 5355 C CA . ALA A 1 706 ? -11.372 4.199 32.375 1.00 94.69 706 ALA A CA 1
ATOM 5356 C C . ALA A 1 706 ? -9.842 4.215 32.590 1.00 94.69 706 ALA A C 1
ATOM 5358 O O . ALA A 1 706 ? -9.130 4.182 31.588 1.00 94.69 706 ALA A O 1
ATOM 5359 N N . PRO A 1 707 ? -9.302 4.154 33.829 1.00 96.56 707 PRO A N 1
ATOM 5360 C CA . PRO A 1 707 ? -7.852 4.102 34.037 1.00 96.56 707 PRO A CA 1
ATOM 5361 C C . PRO A 1 707 ? -7.193 2.845 33.450 1.00 96.56 707 PRO A C 1
ATOM 5363 O O . PRO A 1 707 ? -6.075 2.909 32.939 1.00 96.56 707 PRO A O 1
ATOM 5366 N N . ALA A 1 708 ? -7.883 1.700 33.492 1.00 96.69 708 ALA A N 1
ATOM 5367 C CA . ALA A 1 708 ? -7.383 0.453 32.920 1.00 96.69 708 ALA A CA 1
ATOM 5368 C C . ALA A 1 708 ? -7.281 0.521 31.387 1.00 96.69 708 ALA A C 1
ATOM 5370 O O . ALA A 1 708 ? -6.283 0.063 30.818 1.00 96.69 708 ALA A O 1
ATOM 5371 N N . ILE A 1 709 ? -8.288 1.121 30.740 1.00 97.81 709 ILE A N 1
ATOM 5372 C CA . ILE A 1 709 ? -8.297 1.390 29.299 1.00 97.81 709 ILE A CA 1
ATOM 5373 C C . ILE A 1 709 ? -7.230 2.421 28.928 1.00 97.81 709 ILE A C 1
ATOM 5375 O O . ILE A 1 709 ? -6.477 2.183 27.987 1.00 97.81 709 ILE A O 1
ATOM 5379 N N . ASP A 1 710 ? -7.135 3.532 29.659 1.00 97.38 710 ASP A N 1
ATOM 5380 C CA . ASP A 1 710 ? -6.193 4.616 29.362 1.00 97.38 710 ASP A CA 1
ATOM 5381 C C . ASP A 1 710 ? -4.747 4.114 29.380 1.00 97.38 710 ASP A C 1
ATOM 5383 O O . ASP A 1 710 ? -3.996 4.358 28.434 1.00 97.38 710 ASP A O 1
ATOM 5387 N N . LEU A 1 711 ? -4.394 3.305 30.384 1.00 97.81 711 LEU A N 1
ATOM 5388 C CA . LEU A 1 711 ? -3.083 2.666 30.463 1.00 97.81 711 LEU A CA 1
ATOM 5389 C C . LEU A 1 711 ? -2.821 1.709 29.287 1.00 97.81 711 LEU A C 1
ATOM 5391 O O . LEU A 1 711 ? -1.688 1.596 28.812 1.00 97.81 711 LEU A O 1
ATOM 5395 N N . LEU A 1 712 ? -3.840 0.982 28.818 1.00 97.88 712 LEU A N 1
ATOM 5396 C CA . LEU A 1 712 ? -3.681 0.084 27.674 1.00 97.88 712 LEU A CA 1
ATOM 5397 C C . LEU A 1 712 ? -3.533 0.862 26.366 1.00 97.88 712 LEU A C 1
ATOM 5399 O O . LEU A 1 712 ? -2.638 0.556 25.581 1.00 97.88 712 LEU A O 1
ATOM 5403 N N . VAL A 1 713 ? -4.355 1.887 26.154 1.00 97.56 713 VAL A N 1
ATOM 5404 C CA . VAL A 1 713 ? -4.270 2.769 24.986 1.00 97.56 713 VAL A CA 1
ATOM 5405 C C . VAL A 1 713 ? -2.900 3.436 24.931 1.00 97.56 713 VAL A C 1
ATOM 5407 O O . VAL A 1 713 ? -2.281 3.430 23.872 1.00 97.56 713 VAL A O 1
ATOM 5410 N N . GLU A 1 714 ? -2.378 3.931 26.055 1.00 96.38 714 GLU A N 1
ATOM 5411 C CA . GLU A 1 714 ? -1.030 4.500 26.136 1.00 96.38 714 GLU A CA 1
ATOM 5412 C C . GLU A 1 714 ? 0.042 3.499 25.674 1.00 96.38 714 GLU A C 1
ATOM 5414 O O . GLU A 1 714 ? 0.846 3.809 24.791 1.00 96.38 714 GLU A O 1
ATOM 5419 N N . ARG A 1 715 ? 0.021 2.273 26.211 1.00 96.12 715 ARG A N 1
ATOM 5420 C CA . ARG A 1 715 ? 0.996 1.222 25.873 1.00 96.12 715 ARG A CA 1
ATOM 5421 C C . ARG A 1 715 ? 0.902 0.766 24.419 1.00 96.12 715 ARG A C 1
ATOM 5423 O O . ARG A 1 715 ? 1.931 0.590 23.768 1.00 96.12 715 ARG A O 1
ATOM 5430 N N . LEU A 1 716 ? -0.310 0.573 23.898 1.00 94.25 716 LEU A N 1
ATOM 5431 C CA . LEU A 1 716 ? -0.514 0.187 22.500 1.00 94.25 716 LEU A CA 1
ATOM 5432 C C . LEU A 1 716 ? -0.117 1.320 21.551 1.00 94.25 716 LEU A C 1
ATOM 5434 O O . LEU A 1 716 ? 0.490 1.059 20.516 1.00 94.25 716 LEU A O 1
ATOM 5438 N N . TRP A 1 717 ? -0.398 2.573 21.911 1.00 91.94 717 TRP A N 1
ATOM 5439 C CA . TRP A 1 717 ? 0.012 3.730 21.119 1.00 91.94 717 TRP A CA 1
ATOM 5440 C C . TRP A 1 717 ? 1.533 3.864 21.067 1.00 91.94 717 TRP A C 1
ATOM 5442 O O . TRP A 1 717 ? 2.091 4.091 19.994 1.00 91.94 717 TRP A O 1
ATOM 5452 N N . HIS A 1 718 ? 2.211 3.644 22.196 1.00 90.25 718 HIS A N 1
ATOM 5453 C CA . HIS A 1 718 ? 3.668 3.562 22.234 1.00 90.25 718 HIS A CA 1
ATOM 5454 C C . HIS A 1 718 ? 4.179 2.461 21.292 1.00 90.25 718 HIS A C 1
ATOM 5456 O O . HIS A 1 718 ? 5.043 2.715 20.460 1.00 90.25 718 HIS A O 1
ATOM 5462 N N . LEU A 1 719 ? 3.597 1.258 21.335 1.00 88.69 719 LEU A N 1
ATOM 5463 C CA . LEU A 1 719 ? 3.986 0.162 20.441 1.00 88.69 719 LEU A CA 1
ATOM 5464 C C . LEU A 1 719 ? 3.777 0.491 18.949 1.00 88.69 719 LEU A C 1
ATOM 5466 O O . LEU A 1 719 ? 4.640 0.180 18.128 1.00 88.69 719 LEU A O 1
ATOM 5470 N N . ILE A 1 720 ? 2.657 1.125 18.586 1.00 85.44 720 ILE A N 1
ATOM 5471 C CA . ILE A 1 720 ? 2.386 1.558 17.204 1.00 85.44 720 ILE A CA 1
ATOM 5472 C C . ILE A 1 720 ? 3.476 2.520 16.719 1.00 85.44 720 ILE A C 1
ATOM 5474 O O . ILE A 1 720 ? 3.984 2.359 15.602 1.00 85.44 720 ILE A O 1
ATOM 5478 N N . ARG A 1 721 ? 3.846 3.495 17.559 1.00 81.62 721 ARG A N 1
ATOM 5479 C CA . ARG A 1 721 ? 4.859 4.511 17.249 1.00 81.62 721 ARG A CA 1
ATOM 5480 C C . ARG A 1 721 ? 6.243 3.899 17.029 1.00 81.62 721 ARG A C 1
ATOM 5482 O O . ARG A 1 721 ? 6.835 4.163 15.986 1.00 81.62 721 ARG A O 1
ATOM 5489 N N . GLU A 1 722 ? 6.682 3.025 17.933 1.00 82.12 722 GLU A N 1
ATOM 5490 C CA . GLU A 1 722 ? 7.997 2.365 17.865 1.00 82.12 722 GLU A CA 1
ATOM 5491 C C . GLU A 1 722 ? 8.130 1.385 16.688 1.00 82.12 722 GLU A C 1
ATOM 5493 O O . GLU A 1 722 ? 9.223 1.161 16.175 1.00 82.12 722 GLU A O 1
ATOM 5498 N N . ARG A 1 723 ? 7.029 0.764 16.240 1.00 71.50 723 ARG A N 1
ATOM 5499 C CA . ARG A 1 723 ? 7.080 -0.253 15.177 1.00 71.50 723 ARG A CA 1
ATOM 5500 C C . ARG A 1 723 ? 7.268 0.369 13.790 1.00 71.50 723 ARG A C 1
ATOM 5502 O O . ARG A 1 723 ? 8.336 0.290 13.195 1.00 71.50 723 ARG A O 1
ATOM 5509 N N . ARG A 1 724 ? 6.199 0.931 13.224 1.00 66.25 724 ARG A N 1
ATOM 5510 C CA . ARG A 1 724 ? 6.200 1.568 11.889 1.00 66.25 724 ARG A CA 1
ATOM 5511 C C . ARG A 1 724 ? 5.495 2.923 11.878 1.00 66.25 724 ARG A C 1
ATOM 5513 O O . ARG A 1 724 ? 5.599 3.636 10.886 1.00 66.25 724 ARG A O 1
ATOM 5520 N N . GLY A 1 725 ? 4.820 3.293 12.971 1.00 66.88 725 GLY A N 1
ATOM 5521 C CA . GLY A 1 725 ? 3.976 4.481 13.057 1.00 66.88 725 GLY A CA 1
ATOM 5522 C C . GLY A 1 725 ? 2.851 4.487 12.024 1.00 66.88 725 GLY A C 1
ATOM 5523 O O . GLY A 1 725 ? 2.553 5.529 11.452 1.00 66.88 725 GLY A O 1
ATOM 5524 N N . GLU A 1 726 ? 2.248 3.328 11.764 1.00 71.31 726 GLU A N 1
ATOM 5525 C CA . GLU A 1 726 ? 1.023 3.221 10.967 1.00 71.31 726 GLU A CA 1
ATOM 5526 C C . GLU A 1 726 ? -0.152 3.877 11.720 1.00 71.31 726 GLU A C 1
ATOM 5528 O O . GLU A 1 726 ? -0.155 3.934 12.949 1.00 71.31 726 GLU A O 1
ATOM 5533 N N . ASN A 1 727 ? -1.164 4.376 11.003 1.00 78.69 727 ASN A N 1
ATOM 5534 C CA . ASN A 1 727 ? -2.386 4.948 11.594 1.00 78.69 727 ASN A CA 1
ATOM 5535 C C . ASN A 1 727 ? -2.181 6.139 12.567 1.00 78.69 727 ASN A C 1
ATOM 5537 O O . ASN A 1 727 ? -3.001 6.365 13.456 1.00 78.69 727 ASN A O 1
ATOM 5541 N N . GLN A 1 728 ? -1.153 6.980 12.383 1.00 79.81 728 GLN A N 1
ATOM 5542 C CA . GLN A 1 728 ? -0.911 8.167 13.236 1.00 79.81 728 GLN A CA 1
ATOM 5543 C C . GLN A 1 728 ? -2.095 9.144 13.321 1.00 79.81 728 GLN A C 1
ATOM 5545 O O . GLN A 1 728 ? -2.244 9.866 14.307 1.00 79.81 728 GLN A O 1
ATOM 5550 N N . ARG A 1 729 ? -2.965 9.159 12.304 1.00 81.75 729 ARG A N 1
ATOM 5551 C CA . ARG A 1 729 ? -4.159 10.011 12.262 1.00 81.75 729 ARG A CA 1
ATOM 5552 C C . ARG A 1 729 ? -5.343 9.450 13.060 1.00 81.75 729 ARG A C 1
ATOM 5554 O O . ARG A 1 729 ? -6.346 10.148 13.148 1.00 81.75 729 ARG A O 1
ATOM 5561 N N . LEU A 1 730 ? -5.244 8.260 13.668 1.00 88.19 730 LEU A N 1
ATOM 5562 C CA . LEU A 1 730 ? -6.351 7.568 14.352 1.00 88.19 730 LEU A CA 1
ATOM 5563 C C . LEU A 1 730 ? -7.140 8.482 15.302 1.00 88.19 730 LEU A C 1
ATOM 5565 O O . LEU A 1 730 ? -8.357 8.603 15.186 1.00 88.19 730 LEU A O 1
ATOM 5569 N N . ILE A 1 731 ? -6.446 9.160 16.223 1.00 87.38 731 ILE A N 1
ATOM 5570 C CA . ILE A 1 731 ? -7.082 10.022 17.232 1.00 87.38 731 ILE A CA 1
ATOM 5571 C C . ILE A 1 731 ? -7.783 11.226 16.588 1.00 87.38 731 ILE A C 1
ATOM 5573 O O . ILE A 1 731 ? -8.880 11.601 17.005 1.00 87.38 731 ILE A O 1
ATOM 5577 N N . VAL A 1 732 ? -7.178 11.809 15.549 1.00 88.19 732 VAL A N 1
ATOM 5578 C CA . VAL A 1 732 ? -7.760 12.935 14.805 1.00 88.19 732 VAL A CA 1
ATOM 5579 C C . VAL A 1 732 ? -8.992 12.478 14.029 1.00 88.19 732 VAL A C 1
ATOM 5581 O O . VAL A 1 732 ? -10.041 13.103 14.139 1.00 88.19 732 VAL A O 1
ATOM 5584 N N . LEU A 1 733 ? -8.896 11.360 13.309 1.00 89.69 733 LEU A N 1
ATOM 5585 C CA . LEU A 1 733 ? -9.994 10.792 12.527 1.00 89.69 733 LEU A CA 1
ATOM 5586 C C . LEU A 1 733 ? -11.170 10.371 13.413 1.00 89.69 733 LEU A C 1
ATOM 5588 O O . LEU A 1 733 ? -12.315 10.566 13.032 1.00 89.69 733 LEU A O 1
ATOM 5592 N N . ARG A 1 734 ? -10.918 9.876 14.629 1.00 91.12 734 ARG A N 1
ATOM 5593 C CA . ARG A 1 734 ? -11.974 9.601 15.616 1.00 91.12 734 ARG A CA 1
ATOM 5594 C C . ARG A 1 734 ? -12.712 10.869 16.055 1.00 91.12 734 ARG A C 1
ATOM 5596 O O . ARG A 1 734 ? -13.921 10.848 16.294 1.00 91.12 734 ARG A O 1
ATOM 5603 N N . ARG A 1 735 ? -11.974 11.962 16.261 1.00 89.69 735 ARG A N 1
ATOM 5604 C CA . ARG A 1 735 ? -12.526 13.226 16.764 1.00 89.69 735 ARG A CA 1
ATOM 5605 C C . ARG A 1 735 ? -13.273 13.988 15.668 1.00 89.69 735 ARG A C 1
ATOM 5607 O O . ARG A 1 735 ? -14.342 14.538 15.932 1.00 89.69 735 ARG A O 1
ATOM 5614 N N . GLU A 1 736 ? -12.707 14.014 14.468 1.00 91.12 736 GLU A N 1
ATOM 5615 C CA . GLU A 1 736 ? -13.156 14.805 13.318 1.00 91.12 736 GLU A CA 1
ATOM 5616 C C . GLU A 1 736 ? -13.170 13.950 12.036 1.00 91.12 736 GLU A C 1
ATOM 5618 O O . GLU A 1 736 ? -12.396 14.211 11.105 1.00 91.12 736 GLU A O 1
ATOM 5623 N N . PRO A 1 737 ? -14.028 12.914 11.963 1.00 94.31 737 PRO A N 1
ATOM 5624 C CA . PRO A 1 737 ? -14.067 12.030 10.799 1.00 94.31 737 PRO A CA 1
ATOM 5625 C C . PRO A 1 737 ? -14.562 12.752 9.542 1.00 94.31 737 PRO A C 1
ATOM 5627 O O . PRO A 1 737 ? -14.089 12.463 8.447 1.00 94.31 737 PRO A O 1
ATOM 5630 N N . TYR A 1 738 ? -15.437 13.748 9.693 1.00 96.00 738 TYR A N 1
ATOM 5631 C CA . TYR A 1 738 ? -16.037 14.478 8.578 1.00 96.00 738 TYR A CA 1
ATOM 5632 C C . TYR A 1 738 ? -15.388 15.845 8.355 1.00 96.00 738 TYR A C 1
ATOM 5634 O O . TYR A 1 738 ? -15.046 16.550 9.306 1.00 96.00 738 TYR A O 1
ATOM 5642 N N . VAL A 1 739 ? -15.262 16.237 7.088 1.00 94.69 739 VAL A N 1
ATOM 5643 C CA . VAL A 1 739 ? -14.903 17.595 6.661 1.00 94.69 739 VAL A CA 1
ATOM 5644 C C . VAL A 1 739 ? -15.979 18.144 5.731 1.00 94.69 739 VAL A C 1
ATOM 5646 O O . VAL A 1 739 ? -16.484 17.421 4.877 1.00 94.69 739 VAL A O 1
ATOM 5649 N N . ALA A 1 740 ? -16.328 19.418 5.884 1.00 96.56 740 ALA A N 1
ATOM 5650 C CA . ALA A 1 740 ? -17.239 20.098 4.971 1.00 96.56 740 ALA A CA 1
ATOM 5651 C C . ALA A 1 740 ? -16.498 20.507 3.688 1.00 96.56 740 ALA A C 1
ATOM 5653 O O . ALA A 1 740 ? -15.525 21.259 3.750 1.00 96.56 740 ALA A O 1
ATOM 5654 N N . LEU A 1 741 ? -16.960 20.018 2.536 1.00 96.38 741 LEU A N 1
ATOM 5655 C CA . LEU A 1 741 ? -16.530 20.486 1.210 1.00 96.38 741 LEU A CA 1
ATOM 5656 C C . LEU A 1 741 ? -17.301 21.747 0.817 1.00 96.38 741 LEU A C 1
ATOM 5658 O O . LEU A 1 741 ? -16.748 22.691 0.255 1.00 96.38 741 LEU A O 1
ATOM 5662 N N . THR A 1 742 ? -18.585 21.755 1.163 1.00 96.44 742 THR A N 1
ATOM 5663 C CA . THR A 1 742 ? -19.480 22.911 1.164 1.00 96.44 742 THR A CA 1
ATOM 5664 C C . THR A 1 742 ? -20.337 22.842 2.439 1.00 96.44 742 THR A C 1
ATOM 5666 O O . THR A 1 742 ? -20.308 21.818 3.128 1.00 96.44 742 THR A O 1
ATOM 5669 N N . PRO A 1 743 ? -21.095 23.893 2.802 1.00 96.50 743 PRO A N 1
ATOM 5670 C CA . PRO A 1 743 ? -21.961 23.862 3.985 1.00 96.50 743 PRO A CA 1
ATOM 5671 C C . PRO A 1 743 ? -22.896 22.644 4.085 1.00 96.50 743 PRO A C 1
ATOM 5673 O O . PRO A 1 743 ? -23.149 22.182 5.196 1.00 96.50 743 PRO A O 1
ATOM 5676 N N . HIS A 1 744 ? -23.368 22.107 2.956 1.00 98.31 744 HIS A N 1
ATOM 5677 C CA . HIS A 1 744 ? -24.293 20.973 2.900 1.00 98.31 744 HIS A CA 1
ATOM 5678 C C . HIS A 1 744 ? -23.721 19.714 2.223 1.00 98.31 744 HIS A C 1
ATOM 5680 O O . HIS A 1 744 ? -24.474 18.780 1.945 1.00 98.31 744 HIS A O 1
ATOM 5686 N N . LEU A 1 745 ? -22.408 19.654 1.981 1.00 98.56 745 LEU A N 1
ATOM 5687 C CA . LEU A 1 745 ? -21.727 18.478 1.434 1.00 98.56 745 LEU A CA 1
ATOM 5688 C C . LEU A 1 745 ? -20.497 18.135 2.273 1.00 98.56 745 LEU A C 1
ATOM 5690 O O . LEU A 1 745 ? -19.543 18.915 2.340 1.00 98.56 745 LEU A O 1
ATOM 5694 N N . LEU A 1 746 ? -20.496 16.949 2.876 1.00 98.38 746 LEU A N 1
ATOM 5695 C CA . LEU A 1 746 ? -19.402 16.457 3.711 1.00 98.38 746 LEU A CA 1
ATOM 5696 C C . LEU A 1 746 ? -18.654 15.301 3.045 1.00 98.38 746 LEU A C 1
ATOM 5698 O O . LEU A 1 746 ? -19.234 14.524 2.292 1.00 98.38 746 LEU A O 1
ATOM 5702 N N . LEU A 1 747 ? -17.382 15.154 3.408 1.00 97.19 747 LEU A N 1
ATOM 5703 C CA . LEU A 1 747 ? -16.535 13.997 3.123 1.00 97.19 747 LEU A CA 1
ATOM 5704 C C . LEU A 1 747 ? -16.157 13.301 4.438 1.00 97.19 747 LEU A C 1
ATOM 5706 O O . LEU A 1 747 ? -15.627 13.953 5.342 1.00 97.19 747 LEU A O 1
ATOM 5710 N N . ASN A 1 748 ? -16.357 11.985 4.523 1.00 95.44 748 ASN A N 1
ATOM 5711 C CA . ASN A 1 748 ? -15.771 11.139 5.562 1.00 95.44 748 ASN A CA 1
ATOM 5712 C C . ASN A 1 748 ? -14.311 10.809 5.207 1.00 95.44 748 ASN A C 1
ATOM 5714 O O . ASN A 1 748 ? -14.038 10.085 4.256 1.00 95.44 748 ASN A O 1
ATOM 5718 N N . ARG A 1 749 ? -13.367 11.320 6.002 1.00 89.44 749 ARG A N 1
ATOM 5719 C CA . ARG A 1 749 ? -11.913 11.161 5.819 1.00 89.44 749 ARG A CA 1
ATOM 5720 C C . ARG A 1 749 ? -11.334 9.920 6.501 1.00 89.44 749 ARG A C 1
ATOM 5722 O O . ARG A 1 749 ? -10.120 9.730 6.473 1.00 89.44 749 ARG A O 1
ATOM 5729 N N . SER A 1 750 ? -12.163 9.164 7.216 1.00 90.62 750 SER A N 1
ATOM 5730 C CA . SER A 1 750 ? -11.748 7.962 7.949 1.00 90.62 750 SER A CA 1
ATOM 5731 C C . SER A 1 750 ? -12.107 6.658 7.244 1.00 90.62 750 SER A C 1
ATOM 5733 O O . SER A 1 750 ? -11.612 5.601 7.637 1.00 90.62 750 SER A O 1
ATOM 5735 N N . SER A 1 751 ? -12.921 6.749 6.195 1.00 88.75 751 SER A N 1
ATOM 5736 C CA . SER A 1 751 ? -13.327 5.611 5.384 1.00 88.75 751 SER A CA 1
ATOM 5737 C C . SER A 1 751 ? -12.236 5.221 4.377 1.00 88.75 751 SER A C 1
ATOM 5739 O O . SER A 1 751 ? -11.385 6.039 4.024 1.00 88.75 751 SER A O 1
ATOM 5741 N N . MET A 1 752 ? -12.224 3.953 3.958 1.00 85.38 752 MET A N 1
ATOM 5742 C CA . MET A 1 752 ? -11.248 3.424 2.991 1.00 85.38 752 MET A CA 1
ATOM 5743 C C . MET A 1 752 ? -11.558 3.882 1.558 1.00 85.38 752 MET A C 1
ATOM 5745 O O . MET A 1 752 ? -10.682 4.435 0.890 1.00 85.38 752 MET A O 1
ATOM 5749 N N . SER A 1 753 ? -12.809 3.721 1.129 1.00 90.00 753 SER A N 1
ATOM 5750 C CA . SER A 1 753 ? -13.389 4.503 0.041 1.00 90.00 753 SER A CA 1
ATOM 5751 C C . SER A 1 753 ? -14.010 5.772 0.626 1.00 90.00 753 SER A C 1
ATOM 5753 O O . SER A 1 753 ? -14.520 5.778 1.747 1.00 90.00 753 SER A O 1
ATOM 5755 N N . ASN A 1 754 ? -13.966 6.881 -0.090 1.00 92.75 754 ASN A N 1
ATOM 5756 C CA . ASN A 1 754 ? -14.603 8.113 0.322 1.00 92.75 754 ASN A CA 1
ATOM 5757 C C . ASN A 1 754 ? -16.115 7.913 0.388 1.00 92.75 754 ASN A C 1
ATOM 5759 O O . ASN A 1 754 ? -16.757 7.575 -0.601 1.00 92.75 754 ASN A O 1
ATOM 5763 N N . SER A 1 755 ? -16.675 8.212 1.554 1.00 96.25 755 SER A N 1
ATOM 5764 C CA . SER A 1 755 ? -18.114 8.329 1.745 1.00 96.25 755 SER A CA 1
ATOM 5765 C C . SER A 1 755 ? -18.491 9.802 1.834 1.00 96.25 755 SER A C 1
ATOM 5767 O O . SER A 1 755 ? -17.846 10.575 2.555 1.00 96.25 755 SER A O 1
ATOM 5769 N N . TYR A 1 756 ? -19.531 10.199 1.105 1.00 98.25 756 TYR A N 1
ATOM 5770 C CA . TYR A 1 756 ? -20.007 11.578 1.058 1.00 98.25 756 TYR A CA 1
ATOM 5771 C C . TYR A 1 756 ? -21.387 11.706 1.685 1.00 98.25 756 TYR A C 1
ATOM 5773 O O . TYR A 1 756 ? -22.223 10.816 1.556 1.00 98.25 756 TYR A O 1
ATOM 5781 N N . VAL A 1 757 ? -21.643 12.838 2.341 1.00 98.56 757 VAL A N 1
ATOM 5782 C CA . VAL A 1 757 ? -22.925 13.114 3.002 1.00 98.56 757 VAL A CA 1
ATOM 5783 C C . VAL A 1 757 ? -23.512 14.403 2.452 1.00 98.56 757 VAL A C 1
ATOM 5785 O O . VAL A 1 757 ? -22.899 15.462 2.584 1.00 98.56 757 VAL A O 1
ATOM 5788 N N . ILE A 1 758 ? -24.711 14.325 1.882 1.00 98.69 758 ILE A N 1
ATOM 5789 C CA . ILE A 1 758 ? -25.509 15.497 1.520 1.00 98.69 758 ILE A CA 1
ATOM 5790 C C . ILE A 1 758 ? -26.439 15.812 2.692 1.00 98.69 758 ILE A C 1
ATOM 5792 O O . ILE A 1 758 ? -27.199 14.950 3.139 1.00 98.69 758 ILE A O 1
ATOM 5796 N N . LEU A 1 759 ? -26.372 17.041 3.199 1.00 98.62 759 LEU A N 1
ATOM 5797 C CA . LEU A 1 759 ? -27.186 17.515 4.317 1.00 98.62 759 LEU A CA 1
ATOM 5798 C C . LEU A 1 759 ? -28.413 18.271 3.801 1.00 98.62 759 LEU A C 1
ATOM 5800 O O . LEU A 1 759 ? -28.298 19.202 3.004 1.00 98.62 759 LEU A O 1
ATOM 5804 N N . SER A 1 760 ? -29.596 17.913 4.290 1.00 98.06 760 SER A N 1
ATOM 5805 C CA . SER A 1 760 ? -30.830 18.663 4.050 1.00 98.06 760 SER A CA 1
ATOM 5806 C C . SER A 1 760 ? -31.082 19.666 5.172 1.00 98.06 760 SER A C 1
ATOM 5808 O O . SER A 1 760 ? -30.802 19.404 6.344 1.00 98.06 760 SER A O 1
ATOM 5810 N N . ARG A 1 761 ? -31.737 20.783 4.840 1.00 96.06 761 ARG A N 1
ATOM 5811 C CA . ARG A 1 761 ? -32.250 21.743 5.834 1.00 96.06 761 ARG A CA 1
ATOM 5812 C C . ARG A 1 761 ? -33.261 21.142 6.813 1.00 96.06 761 ARG A C 1
ATOM 5814 O O . ARG A 1 761 ? -33.533 21.742 7.847 1.00 96.06 761 ARG A O 1
ATOM 5821 N N . SER A 1 762 ? -33.817 19.976 6.493 1.00 96.56 762 SER A N 1
ATOM 5822 C CA . SER A 1 762 ? -34.733 19.222 7.354 1.00 96.56 762 SER A CA 1
ATOM 5823 C C . SER A 1 762 ? -34.045 18.430 8.477 1.00 96.56 762 SER A C 1
ATOM 5825 O O . SER A 1 762 ? -34.738 17.758 9.235 1.00 96.56 762 SER A O 1
ATOM 5827 N N . GLY A 1 763 ? -32.708 18.451 8.569 1.00 96.25 763 GLY A N 1
ATOM 5828 C CA . GLY A 1 763 ? -31.947 17.603 9.499 1.00 96.25 763 GLY A CA 1
ATOM 5829 C C . GLY A 1 763 ? -31.751 16.166 8.998 1.00 96.25 763 GLY A C 1
ATOM 5830 O O . GLY A 1 763 ? -31.214 15.323 9.715 1.00 96.25 763 GLY A O 1
ATOM 5831 N N . ARG A 1 764 ? -32.175 15.861 7.766 1.00 98.31 764 ARG A N 1
ATOM 5832 C CA . ARG A 1 764 ? -31.973 14.561 7.111 1.00 98.31 764 ARG A CA 1
ATOM 5833 C C . ARG A 1 764 ? -30.674 14.521 6.311 1.00 98.31 764 ARG A C 1
ATOM 5835 O O . ARG A 1 764 ? -30.223 15.548 5.805 1.00 98.31 764 ARG A O 1
ATOM 5842 N N . ALA A 1 765 ? -30.106 13.330 6.160 1.00 98.56 765 ALA A N 1
ATOM 5843 C CA . ALA A 1 765 ? -28.903 13.094 5.367 1.00 98.56 765 ALA A CA 1
ATOM 5844 C C . ALA A 1 765 ? -29.105 12.004 4.302 1.00 98.56 765 ALA A C 1
ATOM 5846 O O . ALA A 1 765 ? -29.847 11.043 4.523 1.00 98.56 765 ALA A O 1
ATOM 5847 N N . LEU A 1 766 ? -28.408 12.158 3.174 1.00 98.69 766 LEU A N 1
ATOM 5848 C CA . LEU A 1 766 ? -28.246 11.154 2.121 1.00 98.69 766 LEU A CA 1
ATOM 5849 C C . LEU A 1 766 ? -26.761 10.837 1.982 1.00 98.69 766 LEU A C 1
ATOM 5851 O O . LEU A 1 766 ? -25.945 11.756 1.895 1.00 98.69 766 LEU A O 1
ATOM 5855 N N . LEU A 1 767 ? -26.418 9.553 1.960 1.00 98.56 767 LEU A N 1
ATOM 5856 C CA . LEU A 1 767 ? -25.037 9.105 1.797 1.00 98.56 767 LEU A CA 1
ATOM 5857 C C . LEU A 1 767 ? -24.792 8.669 0.349 1.00 98.56 767 LEU A C 1
ATOM 5859 O O . LEU A 1 767 ? -25.640 8.012 -0.255 1.00 98.56 767 LEU A O 1
ATOM 5863 N N . ILE A 1 768 ? -23.624 9.012 -0.188 1.00 98.44 768 ILE A N 1
ATOM 5864 C CA . ILE A 1 768 ? -23.100 8.466 -1.443 1.00 98.44 768 ILE A CA 1
ATOM 5865 C C . ILE A 1 768 ? -21.863 7.656 -1.091 1.00 98.44 768 ILE A C 1
ATOM 5867 O O . ILE A 1 768 ? -20.901 8.222 -0.568 1.00 98.44 768 ILE A O 1
ATOM 5871 N N . ASP A 1 769 ? -21.923 6.363 -1.398 1.00 98.12 769 ASP A N 1
ATOM 5872 C CA . ASP A 1 769 ? -20.991 5.313 -0.993 1.00 98.12 769 ASP A CA 1
ATOM 5873 C C . ASP A 1 769 ? -20.847 5.186 0.533 1.00 98.12 769 ASP A C 1
ATOM 5875 O O . ASP A 1 769 ? -20.760 6.162 1.276 1.00 98.12 769 ASP A O 1
ATOM 5879 N N . PHE A 1 770 ? -20.866 3.955 1.038 1.00 97.12 770 PHE A N 1
ATOM 5880 C CA . PHE A 1 770 ? -20.702 3.637 2.457 1.00 97.12 770 PHE A CA 1
ATOM 5881 C C . PHE A 1 770 ? -20.313 2.160 2.637 1.00 97.12 770 PHE A C 1
ATOM 5883 O O . PHE A 1 770 ? -21.152 1.301 2.928 1.00 97.12 770 PHE A O 1
ATOM 5890 N N . GLY A 1 771 ? -19.026 1.849 2.461 1.00 94.75 771 GLY A N 1
ATOM 5891 C CA . GLY A 1 771 ? -18.472 0.535 2.799 1.00 94.75 771 GLY A CA 1
ATOM 5892 C C . GLY A 1 771 ? -17.816 0.518 4.175 1.00 94.75 771 GLY A C 1
ATOM 5893 O O . GLY A 1 771 ? -18.475 0.245 5.181 1.00 94.75 771 GLY A O 1
ATOM 5894 N N . TYR A 1 772 ? -16.511 0.792 4.231 1.00 93.81 772 TYR A N 1
ATOM 5895 C CA . TYR A 1 772 ? -15.713 0.716 5.462 1.00 93.81 772 TYR A CA 1
ATOM 5896 C C . TYR A 1 772 ? -15.581 2.074 6.171 1.00 93.81 772 TYR A C 1
ATOM 5898 O O . TYR A 1 772 ? -14.522 2.690 6.110 1.00 93.81 772 TYR A O 1
ATOM 5906 N N . ASP A 1 773 ? -16.635 2.493 6.887 1.00 92.81 773 ASP A N 1
ATOM 5907 C CA . ASP A 1 773 ? -16.777 3.789 7.593 1.00 92.81 773 ASP A CA 1
ATOM 5908 C C . ASP A 1 773 ? -15.518 4.312 8.314 1.00 92.81 773 ASP A C 1
ATOM 5910 O O . ASP A 1 773 ? -15.207 5.502 8.242 1.00 92.81 773 ASP A O 1
ATOM 5914 N N . PHE A 1 774 ? -14.804 3.430 9.021 1.00 93.00 774 PHE A N 1
ATOM 5915 C CA . PHE A 1 774 ? -13.592 3.764 9.763 1.00 93.00 774 PHE A CA 1
ATOM 5916 C C . PHE A 1 774 ? -12.536 2.667 9.587 1.00 93.00 774 PHE A C 1
ATOM 5918 O O . PHE A 1 774 ? -12.652 1.579 10.155 1.00 93.00 774 PHE A O 1
ATOM 5925 N N . CYS A 1 775 ? -11.497 2.951 8.802 1.00 88.38 775 CYS A N 1
ATOM 5926 C CA . CYS A 1 775 ? -10.466 1.986 8.430 1.00 88.38 775 CYS A CA 1
ATOM 5927 C C . CYS A 1 775 ? -9.216 2.119 9.311 1.00 88.38 775 CYS A C 1
ATOM 5929 O O . CYS A 1 775 ? -8.627 3.194 9.423 1.00 88.38 775 CYS A O 1
ATOM 5931 N N . THR A 1 776 ? -8.768 1.008 9.899 1.00 89.88 776 THR A N 1
ATOM 5932 C CA . THR A 1 776 ? -7.492 0.917 10.636 1.00 89.88 776 THR A CA 1
ATOM 5933 C C . THR A 1 776 ? -6.406 0.175 9.842 1.00 89.88 776 THR A C 1
ATOM 5935 O O . THR A 1 776 ? -5.369 -0.208 10.389 1.00 89.88 776 THR A O 1
ATOM 5938 N N . GLY A 1 777 ? -6.646 -0.017 8.543 1.00 87.50 777 GLY A N 1
ATOM 5939 C CA . GLY A 1 777 ? -5.935 -0.926 7.645 1.00 87.50 777 GLY A CA 1
ATOM 5940 C C . GLY A 1 777 ? -6.843 -2.074 7.189 1.00 87.50 777 GLY A C 1
ATOM 5941 O O . GLY A 1 777 ? -7.870 -2.342 7.811 1.00 87.50 777 GLY A O 1
ATOM 5942 N N . ILE A 1 778 ? -6.471 -2.747 6.097 1.00 86.88 778 ILE A N 1
ATOM 5943 C CA . ILE A 1 778 ? -7.236 -3.872 5.542 1.00 86.88 778 ILE A CA 1
ATOM 5944 C C . ILE A 1 778 ? -6.503 -5.183 5.854 1.00 86.88 778 ILE A C 1
ATOM 5946 O O . ILE A 1 778 ? -5.412 -5.395 5.324 1.00 86.88 778 ILE A O 1
ATOM 5950 N N . PRO A 1 779 ? -7.087 -6.071 6.684 1.00 89.94 779 PRO A N 1
ATOM 5951 C CA . PRO A 1 779 ? -6.522 -7.388 6.942 1.00 89.94 779 PRO A CA 1
ATOM 5952 C C . PRO A 1 779 ? -6.293 -8.175 5.645 1.00 89.94 779 PRO A C 1
ATOM 5954 O O . PRO A 1 779 ? -7.166 -8.224 4.769 1.00 89.94 779 PRO A O 1
ATOM 5957 N N . ALA A 1 780 ? -5.151 -8.854 5.554 1.00 87.25 780 ALA A N 1
ATOM 5958 C CA . ALA A 1 780 ? -4.878 -9.806 4.487 1.00 87.25 780 ALA A CA 1
ATOM 5959 C C . ALA A 1 780 ? -5.920 -10.943 4.463 1.00 87.25 780 ALA A C 1
ATOM 5961 O O . ALA A 1 780 ? -6.340 -11.460 5.501 1.00 87.25 780 ALA A O 1
ATOM 5962 N N . GLY A 1 781 ? -6.320 -11.336 3.254 1.00 85.12 781 GLY A N 1
ATOM 5963 C CA . GLY A 1 781 ? -7.429 -12.260 3.006 1.00 85.12 781 GLY A CA 1
ATOM 5964 C C . GLY A 1 781 ? -8.572 -11.594 2.240 1.00 85.12 781 GLY A C 1
ATOM 5965 O O . GLY A 1 781 ? -8.586 -10.375 2.057 1.00 85.12 781 GLY A O 1
ATOM 5966 N N . ALA A 1 782 ? -9.506 -12.414 1.766 1.00 86.44 782 ALA A N 1
ATOM 5967 C CA . ALA A 1 782 ? -10.712 -12.002 1.039 1.00 86.44 782 ALA A CA 1
ATOM 5968 C C . ALA A 1 782 ? -11.957 -12.766 1.535 1.00 86.44 782 ALA A C 1
ATOM 5970 O O . ALA A 1 782 ? -12.930 -12.921 0.806 1.00 86.44 782 ALA A O 1
ATOM 5971 N N . ASP A 1 783 ? -11.886 -13.319 2.746 1.00 87.44 783 ASP A N 1
ATOM 5972 C CA . ASP A 1 783 ? -13.002 -13.955 3.440 1.00 87.44 783 ASP A CA 1
ATOM 5973 C C . ASP A 1 783 ? -13.781 -12.937 4.279 1.00 87.44 783 ASP A C 1
ATOM 5975 O O . ASP A 1 783 ? -13.279 -11.868 4.630 1.00 87.44 783 ASP A O 1
ATOM 5979 N N . ARG A 1 784 ? -15.013 -13.287 4.661 1.00 90.12 784 ARG A N 1
ATOM 5980 C CA . ARG A 1 784 ? -15.860 -12.441 5.511 1.00 90.12 784 ARG A CA 1
ATOM 5981 C C . ARG A 1 784 ? -15.139 -11.984 6.771 1.00 90.12 784 ARG A C 1
ATOM 5983 O O . ARG A 1 784 ? -15.197 -10.808 7.108 1.00 90.12 784 ARG A O 1
ATOM 5990 N N . ALA A 1 785 ? -14.413 -12.882 7.433 1.00 90.31 785 ALA A N 1
ATOM 5991 C CA . ALA A 1 785 ? -13.716 -12.534 8.657 1.00 90.31 785 ALA A CA 1
ATOM 5992 C C . ALA A 1 785 ? -12.567 -11.539 8.413 1.00 90.31 785 ALA A C 1
ATOM 5994 O O . ALA A 1 785 ? -12.043 -10.994 9.374 1.00 90.31 785 ALA A O 1
ATOM 5995 N N . SER A 1 786 ? -12.129 -11.262 7.179 1.00 91.06 786 SER A N 1
ATOM 5996 C CA . SER A 1 786 ? -11.097 -10.252 6.886 1.00 91.06 786 SER A CA 1
ATOM 5997 C C . SER A 1 786 ? -11.679 -8.878 6.550 1.00 91.06 786 SER A C 1
ATOM 5999 O O . SER A 1 786 ? -10.912 -7.950 6.279 1.00 91.06 786 SER A O 1
ATOM 6001 N N . ARG A 1 787 ? -13.011 -8.727 6.546 1.00 91.06 787 ARG A N 1
ATOM 6002 C CA . ARG A 1 787 ? -13.723 -7.485 6.219 1.00 91.06 787 ARG A CA 1
ATOM 6003 C C . ARG A 1 787 ? -14.755 -7.165 7.290 1.00 91.06 787 ARG A C 1
ATOM 6005 O O . ARG A 1 787 ? -15.551 -8.016 7.667 1.00 91.06 787 ARG A O 1
ATOM 6012 N N . ARG A 1 788 ? -14.775 -5.923 7.771 1.00 92.25 788 ARG A N 1
ATOM 6013 C CA . ARG A 1 788 ? -15.764 -5.501 8.766 1.00 92.25 788 ARG A CA 1
ATOM 6014 C C . ARG A 1 788 ? -16.235 -4.074 8.504 1.00 92.25 788 ARG A C 1
ATOM 6016 O O . ARG A 1 788 ? -15.465 -3.147 8.758 1.00 92.25 788 ARG A O 1
ATOM 6023 N N . PRO A 1 789 ? -17.469 -3.870 8.010 1.00 93.44 789 PRO A N 1
ATOM 6024 C CA . PRO A 1 789 ? -18.087 -2.555 8.056 1.00 93.44 789 PRO A CA 1
ATOM 6025 C C . PRO A 1 789 ? -18.326 -2.149 9.513 1.00 93.44 789 PRO A C 1
ATOM 6027 O O . PRO A 1 789 ? -18.518 -2.991 10.391 1.00 93.44 789 PRO A O 1
ATOM 6030 N N . TRP A 1 790 ? -18.323 -0.846 9.773 1.00 92.62 790 TRP A N 1
ATOM 6031 C CA . TRP A 1 790 ? -18.539 -0.286 11.103 1.00 92.62 790 TRP A CA 1
ATOM 6032 C C . TRP A 1 790 ? -19.442 0.952 11.000 1.00 92.62 790 TRP A C 1
ATOM 6034 O O . TRP A 1 790 ? -19.678 1.447 9.907 1.00 92.62 790 TRP A O 1
ATOM 6044 N N . LEU A 1 791 ? -19.956 1.443 12.131 1.00 94.62 791 LEU A N 1
ATOM 6045 C CA . LEU A 1 791 ? -20.750 2.690 12.222 1.00 94.62 791 LEU A CA 1
ATOM 6046 C C . LEU A 1 791 ? -20.113 3.671 13.221 1.00 94.62 791 LEU A C 1
ATOM 6048 O O . LEU A 1 791 ? -20.797 4.426 13.914 1.00 94.62 791 LEU A O 1
ATOM 6052 N N . TYR A 1 792 ? -18.791 3.588 13.358 1.00 93.75 792 TYR A N 1
ATOM 6053 C CA . TYR A 1 792 ? -18.016 4.270 14.388 1.00 93.75 792 TYR A CA 1
ATOM 6054 C C . TYR A 1 792 ? -18.166 5.791 14.335 1.00 93.75 792 TYR A C 1
ATOM 6056 O O . TYR A 1 792 ? -18.161 6.470 15.365 1.00 93.75 792 TYR A O 1
ATOM 6064 N N . THR A 1 793 ? -18.303 6.346 13.131 1.00 94.56 793 THR A N 1
ATOM 6065 C CA . THR A 1 793 ? -18.308 7.794 12.926 1.00 94.56 793 THR A CA 1
ATOM 6066 C C . THR A 1 793 ? -19.705 8.406 12.994 1.00 94.56 793 THR A C 1
ATOM 6068 O O . THR A 1 793 ? -19.823 9.614 13.221 1.00 94.56 793 THR A O 1
ATOM 6071 N N . LEU A 1 794 ? -20.779 7.619 12.855 1.00 94.62 794 LEU A N 1
ATOM 6072 C CA . LEU A 1 794 ? -22.146 8.151 12.787 1.00 94.62 794 LEU A CA 1
ATOM 6073 C C . LEU A 1 794 ? -22.560 8.967 14.022 1.00 94.62 794 LEU A C 1
ATOM 6075 O O . LEU A 1 794 ? -23.128 10.051 13.852 1.00 94.62 794 LEU A O 1
ATOM 6079 N N . PRO A 1 795 ? -22.231 8.566 15.269 1.00 92.81 795 PRO A N 1
ATOM 6080 C CA . PRO A 1 795 ? -22.514 9.406 16.431 1.00 92.81 795 PRO A CA 1
ATOM 6081 C C . PRO A 1 795 ? -21.805 10.768 16.387 1.00 92.81 795 PRO A C 1
ATOM 6083 O O . PRO A 1 795 ? -22.230 11.710 17.062 1.00 92.81 795 PRO A O 1
ATOM 6086 N N . ARG A 1 796 ? -20.695 10.897 15.644 1.00 94.00 796 ARG A N 1
ATOM 6087 C CA . ARG A 1 796 ? -20.025 12.184 15.403 1.00 94.00 796 ARG A CA 1
ATOM 6088 C C . ARG A 1 796 ? -20.733 12.975 14.313 1.00 94.00 796 ARG A C 1
ATOM 6090 O O . ARG A 1 796 ? -20.991 14.148 14.564 1.00 94.00 796 ARG A O 1
ATOM 6097 N N . LEU A 1 797 ? -21.121 12.344 13.201 1.00 95.88 797 LEU A N 1
ATOM 6098 C CA . LEU A 1 797 ? -21.917 12.976 12.141 1.00 95.88 797 LEU A CA 1
ATOM 6099 C C . LEU A 1 797 ? -23.157 13.674 12.718 1.00 95.88 797 LEU A C 1
ATOM 6101 O O . LEU A 1 797 ? -23.329 14.881 12.557 1.00 95.88 797 LEU A O 1
ATOM 6105 N N . LYS A 1 798 ? -23.966 12.927 13.479 1.00 95.50 798 LYS A N 1
ATOM 6106 C CA . LYS A 1 798 ? -25.201 13.428 14.098 1.00 95.50 798 LYS A CA 1
ATOM 6107 C C . LYS A 1 798 ? -24.954 14.608 15.036 1.00 95.50 798 LYS A C 1
ATOM 6109 O O . LYS A 1 798 ? -25.612 15.637 14.929 1.00 95.50 798 LYS A O 1
ATOM 6114 N N . ARG A 1 799 ? -23.965 14.492 15.932 1.00 93.62 799 ARG A N 1
ATOM 6115 C CA . ARG A 1 799 ? -23.659 15.538 16.923 1.00 93.62 799 ARG A CA 1
ATOM 6116 C C . ARG A 1 799 ? -23.026 16.791 16.321 1.00 93.62 799 ARG A C 1
ATOM 6118 O O . ARG A 1 799 ? -23.313 17.881 16.797 1.00 93.62 799 ARG A O 1
ATOM 6125 N N . GLN A 1 800 ? -22.134 16.646 15.342 1.00 93.19 800 GLN A N 1
ATOM 6126 C CA . GLN A 1 800 ? -21.382 17.772 14.775 1.00 93.19 800 GLN A CA 1
ATOM 6127 C C . GLN A 1 800 ? -22.184 18.544 13.727 1.00 93.19 800 GLN A C 1
ATOM 6129 O O . GLN A 1 800 ? -22.038 19.760 13.644 1.00 93.19 800 GLN A O 1
ATOM 6134 N N . PHE A 1 801 ? -23.034 17.856 12.961 1.00 95.81 801 PHE A N 1
ATOM 6135 C CA . PHE A 1 801 ? -23.738 18.442 11.816 1.00 95.81 801 PHE A CA 1
ATOM 6136 C C . PHE A 1 801 ? -25.262 18.459 11.975 1.00 95.81 801 PHE A C 1
ATOM 6138 O O . PHE A 1 801 ? -25.966 18.818 11.039 1.00 95.81 801 PHE A O 1
ATOM 6145 N N . GLY A 1 802 ? -25.783 18.090 13.150 1.00 94.38 802 GLY A N 1
ATOM 6146 C CA . GLY A 1 802 ? -27.220 18.143 13.434 1.00 94.38 802 GLY A CA 1
ATOM 6147 C C . GLY A 1 802 ? -28.050 17.170 12.595 1.00 94.38 802 GLY A C 1
ATOM 6148 O O . GLY A 1 802 ? -29.214 17.446 12.324 1.00 94.38 802 GLY A O 1
ATOM 6149 N N . VAL A 1 803 ? -27.458 16.053 12.159 1.00 97.38 803 VAL A N 1
ATOM 6150 C CA . VAL A 1 803 ? -28.187 15.007 11.430 1.00 97.38 803 VAL A CA 1
ATOM 6151 C C . VAL A 1 803 ? -29.089 14.257 12.408 1.00 97.38 803 VAL A C 1
ATOM 6153 O O . VAL A 1 803 ? -28.611 13.626 13.350 1.00 97.38 803 VAL A O 1
ATOM 6156 N N . GLU A 1 804 ? -30.395 14.307 12.170 1.00 96.62 804 GLU A N 1
ATOM 6157 C CA . GLU A 1 804 ? -31.416 13.617 12.958 1.00 96.62 804 GLU A CA 1
ATOM 6158 C C . GLU A 1 804 ? -31.661 12.195 12.444 1.00 96.62 804 GLU A C 1
ATOM 6160 O O . GLU A 1 804 ? -31.853 11.273 13.236 1.00 96.62 804 GLU A O 1
ATOM 6165 N N . ALA A 1 805 ? -31.615 12.002 11.123 1.00 96.94 805 ALA A N 1
ATOM 6166 C CA . ALA A 1 805 ? -31.787 10.700 10.486 1.00 96.94 805 ALA A CA 1
ATOM 6167 C C . ALA A 1 805 ? -31.089 10.630 9.123 1.00 96.94 805 ALA A C 1
ATOM 6169 O O . ALA A 1 805 ? -30.973 11.629 8.409 1.00 96.94 805 ALA A O 1
ATOM 6170 N N . ILE A 1 806 ? -30.657 9.424 8.759 1.00 98.38 806 ILE A N 1
ATOM 6171 C CA . ILE A 1 806 ? -30.106 9.111 7.442 1.00 98.38 806 ILE A CA 1
ATOM 6172 C C . ILE A 1 806 ? -31.217 8.446 6.630 1.00 98.38 806 ILE A C 1
ATOM 6174 O O . ILE A 1 806 ? -31.590 7.309 6.916 1.00 98.38 806 ILE A O 1
ATOM 6178 N N . ASP A 1 807 ? -31.769 9.158 5.647 1.00 98.19 807 ASP A N 1
ATOM 6179 C CA . ASP A 1 807 ? -32.936 8.689 4.889 1.00 98.19 807 ASP A CA 1
ATOM 6180 C C . ASP A 1 807 ? -32.563 7.548 3.937 1.00 98.19 807 ASP A C 1
ATOM 6182 O O . ASP A 1 807 ? -33.273 6.544 3.864 1.00 98.19 807 ASP A O 1
ATOM 6186 N N . ALA A 1 808 ? -31.459 7.706 3.201 1.00 98.38 808 ALA A N 1
ATOM 6187 C CA . ALA A 1 808 ? -31.019 6.729 2.217 1.00 98.38 808 ALA A CA 1
ATOM 6188 C C . ALA A 1 808 ? -29.502 6.756 1.971 1.00 98.38 808 ALA A C 1
ATOM 6190 O O . ALA A 1 808 ? -28.808 7.719 2.315 1.00 98.38 808 ALA A O 1
ATOM 6191 N N . VAL A 1 809 ? -29.009 5.689 1.345 1.00 98.56 809 VAL A N 1
ATOM 6192 C CA . VAL A 1 809 ? -27.643 5.553 0.831 1.00 98.56 809 VAL A CA 1
ATOM 6193 C C . VAL A 1 809 ? -27.670 5.083 -0.627 1.00 98.56 809 VAL A C 1
ATOM 6195 O O . VAL A 1 809 ? -28.499 4.241 -0.983 1.00 98.56 809 VAL A O 1
ATOM 6198 N N . LEU A 1 810 ? -26.792 5.646 -1.465 1.00 97.50 810 LEU A N 1
ATOM 6199 C CA . LEU A 1 810 ? -26.616 5.274 -2.873 1.00 97.50 810 LEU A CA 1
ATOM 6200 C C . LEU A 1 810 ? -25.179 4.825 -3.164 1.00 97.50 810 LEU A C 1
ATOM 6202 O O . LEU A 1 810 ? -24.251 5.486 -2.705 1.00 97.50 810 LEU A O 1
ATOM 6206 N N . PRO A 1 811 ? -24.980 3.789 -3.994 1.00 98.12 811 PRO A N 1
ATOM 6207 C CA . PRO A 1 811 ? -23.674 3.416 -4.511 1.00 98.12 811 PRO A CA 1
ATOM 6208 C C . PRO A 1 811 ? -23.360 4.105 -5.848 1.00 98.12 811 PRO A C 1
ATOM 6210 O O . PRO A 1 811 ? -24.224 4.217 -6.721 1.00 98.12 811 PRO A O 1
ATOM 6213 N N . THR A 1 812 ? -22.099 4.478 -6.056 1.00 98.06 812 THR A N 1
ATOM 6214 C CA . THR A 1 812 ? -21.546 4.796 -7.382 1.00 98.06 812 THR A CA 1
ATOM 6215 C C . THR A 1 812 ? -21.270 3.522 -8.187 1.00 98.06 812 THR A C 1
ATOM 6217 O O . THR A 1 812 ? -21.454 3.499 -9.406 1.00 98.06 812 THR A O 1
ATOM 6220 N N . HIS A 1 813 ? -20.862 2.440 -7.512 1.00 97.56 813 HIS A N 1
ATOM 6221 C CA . HIS A 1 813 ? -20.654 1.105 -8.078 1.00 97.56 813 HIS A CA 1
ATOM 6222 C C . HIS A 1 813 ? -20.706 0.005 -6.994 1.00 97.56 813 HIS A C 1
ATOM 6224 O O . HIS A 1 813 ? -20.958 0.286 -5.828 1.00 97.56 813 HIS A O 1
ATOM 6230 N N . PHE A 1 814 ? -20.545 -1.265 -7.385 1.00 96.88 814 PHE A N 1
ATOM 6231 C CA . PHE A 1 814 ? -20.894 -2.432 -6.557 1.00 96.88 814 PHE A CA 1
ATOM 6232 C C . PHE A 1 814 ? -19.774 -2.991 -5.659 1.00 96.88 814 PHE A C 1
ATOM 6234 O O . PHE A 1 814 ? -20.007 -4.004 -4.998 1.00 96.88 814 PHE A O 1
ATOM 6241 N N . HIS A 1 815 ? -18.568 -2.415 -5.673 1.00 97.38 815 HIS A N 1
ATOM 6242 C CA . HIS A 1 815 ? -17.434 -2.966 -4.918 1.00 97.38 815 HIS A CA 1
ATOM 6243 C C . HIS A 1 815 ? -17.660 -2.900 -3.403 1.00 97.38 815 HIS A C 1
ATOM 6245 O O . HIS A 1 815 ? -18.349 -2.013 -2.894 1.00 97.38 815 HIS A O 1
ATOM 6251 N N . ASP A 1 816 ? -17.111 -3.878 -2.682 1.00 96.12 816 ASP A N 1
ATOM 6252 C CA . ASP A 1 816 ? -17.349 -4.113 -1.260 1.00 96.12 816 ASP A CA 1
ATOM 6253 C C . ASP A 1 816 ? -16.992 -2.909 -0.393 1.00 96.12 816 ASP A C 1
ATOM 6255 O O . ASP A 1 816 ? -17.754 -2.524 0.492 1.00 96.12 816 ASP A O 1
ATOM 6259 N N . ASP A 1 817 ? -15.880 -2.256 -0.678 1.00 94.88 817 ASP A N 1
ATOM 6260 C CA . ASP A 1 817 ? -15.462 -1.034 -0.012 1.00 94.88 817 ASP A CA 1
ATOM 6261 C C . ASP A 1 817 ? -16.383 0.166 -0.241 1.00 94.88 817 ASP A C 1
ATOM 6263 O O . ASP A 1 817 ? -16.313 1.103 0.552 1.00 94.88 817 ASP A O 1
ATOM 6267 N N . HIS A 1 818 ? -17.302 0.132 -1.208 1.00 97.12 818 HIS A N 1
ATOM 6268 C CA . HIS A 1 818 ? -18.343 1.149 -1.405 1.00 97.12 818 HIS A CA 1
ATOM 6269 C C . HIS A 1 818 ? -19.702 0.764 -0.805 1.00 97.12 818 HIS A C 1
ATOM 6271 O O . HIS A 1 818 ? -20.498 1.656 -0.506 1.00 97.12 818 HIS A O 1
ATOM 6277 N N . VAL A 1 819 ? -19.987 -0.530 -0.601 1.00 98.00 819 VAL A N 1
ATOM 6278 C CA . VAL A 1 819 ? -21.347 -1.004 -0.252 1.00 98.00 819 VAL A CA 1
ATOM 6279 C C . VAL A 1 819 ? -21.447 -1.858 1.014 1.00 98.00 819 VAL A C 1
ATOM 6281 O O . VAL A 1 819 ? -22.555 -2.084 1.506 1.00 98.00 819 VAL A O 1
ATOM 6284 N N . ALA A 1 820 ? -20.329 -2.324 1.582 1.00 96.31 820 ALA A N 1
ATOM 6285 C CA . ALA A 1 820 ? -20.312 -3.254 2.719 1.00 96.31 820 ALA A CA 1
ATOM 6286 C C . ALA A 1 820 ? -21.127 -2.770 3.931 1.00 96.31 820 ALA A C 1
ATOM 6288 O O . ALA A 1 820 ? -21.694 -3.580 4.666 1.00 96.31 820 ALA A O 1
ATOM 6289 N N . GLY A 1 821 ? -21.215 -1.456 4.151 1.00 96.50 821 GLY A N 1
ATOM 6290 C CA . GLY A 1 821 ? -21.923 -0.864 5.280 1.00 96.50 821 GLY A CA 1
ATOM 6291 C C . GLY A 1 821 ? -23.432 -0.696 5.081 1.00 96.50 821 GLY A C 1
ATOM 6292 O O . GLY A 1 821 ? -24.116 -0.335 6.036 1.00 96.50 821 GLY A O 1
ATOM 6293 N N . PHE A 1 822 ? -23.990 -0.977 3.897 1.00 98.06 822 PHE A N 1
ATOM 6294 C CA . PHE A 1 822 ? -25.399 -0.687 3.583 1.00 98.06 822 PHE A CA 1
ATOM 6295 C C . PHE A 1 822 ? -26.376 -1.492 4.442 1.00 98.06 822 PHE A C 1
ATOM 6297 O O . PHE A 1 822 ? -27.297 -0.927 5.030 1.00 98.06 822 PHE A O 1
ATOM 6304 N N . ASN A 1 823 ? -26.157 -2.805 4.566 1.00 96.88 823 ASN A N 1
ATOM 6305 C CA . ASN A 1 823 ? -27.003 -3.662 5.402 1.00 96.88 823 ASN A CA 1
ATOM 6306 C C . ASN A 1 823 ? -26.948 -3.240 6.878 1.00 96.88 823 ASN A C 1
ATOM 6308 O O . ASN A 1 823 ? -27.963 -3.295 7.574 1.00 96.88 823 ASN A O 1
ATOM 6312 N N . LEU A 1 824 ? -25.784 -2.779 7.344 1.00 95.81 824 LEU A N 1
ATOM 6313 C CA . LEU A 1 824 ? -25.596 -2.319 8.717 1.00 95.81 824 LEU A CA 1
ATOM 6314 C C . LEU A 1 824 ? -26.292 -0.972 8.961 1.00 95.81 824 LEU A C 1
ATOM 6316 O O . LEU A 1 824 ? -27.016 -0.834 9.945 1.00 95.81 824 LEU A O 1
ATOM 6320 N N . LEU A 1 825 ? -26.154 -0.013 8.037 1.00 96.62 825 LEU A N 1
ATOM 6321 C CA . LEU A 1 825 ? -26.909 1.245 8.054 1.00 96.62 825 LEU A CA 1
ATOM 6322 C C . LEU A 1 825 ? -28.414 0.991 8.074 1.00 96.62 825 LEU A C 1
ATOM 6324 O O . LEU A 1 825 ? -29.119 1.521 8.927 1.00 96.62 825 LEU A O 1
ATOM 6328 N N . ARG A 1 826 ? -28.912 0.134 7.181 1.00 96.62 826 ARG A N 1
ATOM 6329 C CA . ARG A 1 826 ? -30.329 -0.235 7.133 1.00 96.62 826 ARG A CA 1
ATOM 6330 C C . ARG A 1 826 ? -30.804 -0.806 8.469 1.00 96.62 826 ARG A C 1
ATOM 6332 O O . ARG A 1 826 ? -31.850 -0.405 8.969 1.00 96.62 826 ARG A O 1
ATOM 6339 N N . ALA A 1 827 ? -30.052 -1.747 9.038 1.00 94.69 827 ALA A N 1
ATOM 6340 C CA . ALA A 1 827 ? -30.441 -2.438 10.262 1.00 94.69 827 ALA A CA 1
ATOM 6341 C C . ALA A 1 827 ? -30.450 -1.522 11.497 1.00 94.69 827 ALA A C 1
ATOM 6343 O O . ALA A 1 827 ? -31.307 -1.691 12.363 1.00 94.69 827 ALA A O 1
ATOM 6344 N N . VAL A 1 828 ? -29.515 -0.570 11.581 1.00 95.12 828 VAL A N 1
ATOM 6345 C CA . VAL A 1 828 ? -29.311 0.270 12.775 1.00 95.12 828 VAL A CA 1
ATOM 6346 C C . VAL A 1 828 ? -29.990 1.635 12.658 1.00 95.12 828 VAL A C 1
ATOM 6348 O O . VAL A 1 828 ? -30.600 2.104 13.615 1.00 95.12 828 VAL A O 1
ATOM 6351 N N . GLU A 1 829 ? -29.897 2.277 11.496 1.00 95.06 829 GLU A N 1
ATOM 6352 C CA . GLU A 1 829 ? -30.404 3.632 11.240 1.00 95.06 829 GLU A CA 1
ATOM 6353 C C . GLU A 1 829 ? -31.755 3.639 10.510 1.00 95.06 829 GLU A C 1
ATOM 6355 O O . GLU A 1 829 ? -32.398 4.683 10.408 1.00 95.06 829 GLU A O 1
ATOM 6360 N N . GLY A 1 830 ? -32.216 2.487 10.007 1.00 96.19 830 GLY A N 1
ATOM 6361 C CA . GLY A 1 830 ? -33.456 2.393 9.232 1.00 96.19 830 GLY A CA 1
ATOM 6362 C C . GLY A 1 830 ? -33.366 3.035 7.844 1.00 96.19 830 GLY A C 1
ATOM 6363 O O . GLY A 1 830 ? -34.398 3.280 7.219 1.00 96.19 830 GLY A O 1
ATOM 6364 N N . SER A 1 831 ? -32.152 3.325 7.369 1.00 97.69 831 SER A N 1
ATOM 6365 C CA . SER A 1 831 ? -31.903 3.957 6.073 1.00 97.69 831 SER A CA 1
ATOM 6366 C C . SER A 1 831 ? -32.334 3.064 4.913 1.00 97.69 831 SER A C 1
ATOM 6368 O O . SER A 1 831 ? -32.135 1.848 4.943 1.00 97.69 831 SER A O 1
ATOM 6370 N N . GLN A 1 832 ? -32.885 3.677 3.866 1.00 98.56 832 GLN A N 1
ATOM 6371 C CA . GLN A 1 832 ? -33.197 2.983 2.620 1.00 98.56 832 GLN A CA 1
ATOM 6372 C C . GLN A 1 832 ? -31.941 2.777 1.767 1.00 98.56 832 GLN A C 1
ATOM 6374 O O . GLN A 1 832 ? -31.074 3.647 1.694 1.00 98.56 832 GLN A O 1
ATOM 6379 N N . VAL A 1 833 ? -31.872 1.659 1.054 1.00 98.69 833 VAL A N 1
ATOM 6380 C CA . VAL A 1 833 ? -30.868 1.439 0.009 1.00 98.69 833 VAL A CA 1
ATOM 6381 C C . VAL A 1 833 ? -31.480 1.816 -1.330 1.00 98.69 833 VAL A C 1
ATOM 6383 O O . VAL A 1 833 ? -32.441 1.191 -1.789 1.00 98.69 833 VAL A O 1
ATOM 6386 N N . TRP A 1 834 ? -30.937 2.851 -1.959 1.00 98.56 834 TRP A N 1
ATOM 6387 C CA . TRP A 1 834 ? -31.304 3.232 -3.317 1.00 98.56 834 TRP A CA 1
ATOM 6388 C C . TRP A 1 834 ? -30.178 2.802 -4.246 1.00 98.56 834 TRP A C 1
ATOM 6390 O O . TRP A 1 834 ? -29.025 3.143 -4.008 1.00 98.56 834 TRP A O 1
ATOM 6400 N N . ALA A 1 835 ? -30.489 2.059 -5.302 1.00 98.25 835 ALA A N 1
ATOM 6401 C CA . ALA A 1 835 ? -29.472 1.571 -6.227 1.00 98.25 835 ALA A CA 1
ATOM 6402 C C . ALA A 1 835 ? -29.823 1.936 -7.672 1.00 98.25 835 ALA A C 1
ATOM 6404 O O . ALA A 1 835 ? -30.997 1.881 -8.045 1.00 98.25 835 ALA A O 1
ATOM 6405 N N . PRO A 1 836 ? -28.832 2.272 -8.509 1.00 97.81 836 PRO A N 1
ATOM 6406 C CA . PRO A 1 836 ? -29.057 2.455 -9.937 1.00 97.81 836 PRO A CA 1
ATOM 6407 C C . PRO A 1 836 ? -29.517 1.138 -10.570 1.00 97.81 836 PRO A C 1
ATOM 6409 O O . PRO A 1 836 ? -29.051 0.065 -10.178 1.00 97.81 836 PRO A O 1
ATOM 6412 N N . GLU A 1 837 ? -30.391 1.194 -11.575 1.00 96.44 837 GLU A N 1
ATOM 6413 C CA . GLU A 1 837 ? -30.888 -0.007 -12.269 1.00 96.44 837 GLU A CA 1
ATOM 6414 C C . GLU A 1 837 ? -29.773 -0.882 -12.873 1.00 96.44 837 GLU A C 1
ATOM 6416 O O . GLU A 1 837 ? -29.931 -2.098 -12.972 1.00 96.44 837 GLU A O 1
ATOM 6421 N N . SER A 1 838 ? -28.613 -0.299 -13.202 1.00 93.56 838 SER A N 1
ATOM 6422 C CA . SER A 1 838 ? -27.433 -1.027 -13.687 1.00 93.56 838 SER A CA 1
ATOM 6423 C C . SER A 1 838 ? -26.740 -1.882 -12.622 1.00 93.56 838 SER A C 1
ATOM 6425 O O . SER A 1 838 ? -25.995 -2.792 -12.989 1.00 93.56 838 SER A O 1
ATOM 6427 N N . ILE A 1 839 ? -26.957 -1.594 -11.333 1.00 95.50 839 ILE A N 1
ATOM 6428 C CA . ILE A 1 839 ? -26.251 -2.186 -10.185 1.00 95.50 839 ILE A CA 1
ATOM 6429 C C . ILE A 1 839 ? -27.201 -2.983 -9.278 1.00 95.50 839 ILE A C 1
ATOM 6431 O O . ILE A 1 839 ? -26.761 -3.947 -8.656 1.00 95.50 839 ILE A O 1
ATOM 6435 N N . ALA A 1 840 ? -28.491 -2.633 -9.217 1.00 97.56 840 ALA A N 1
ATOM 6436 C CA . ALA A 1 840 ? -29.455 -3.202 -8.268 1.00 97.56 840 ALA A CA 1
ATOM 6437 C C . ALA A 1 840 ? -29.434 -4.742 -8.218 1.00 97.56 840 ALA A C 1
ATOM 6439 O O . ALA A 1 840 ? -29.249 -5.320 -7.151 1.00 97.56 840 ALA A O 1
ATOM 6440 N N . GLY A 1 841 ? -29.491 -5.408 -9.376 1.00 95.25 841 GLY A N 1
ATOM 6441 C CA . GLY A 1 841 ? -29.456 -6.873 -9.432 1.00 95.25 841 GLY A CA 1
ATOM 6442 C C . GLY A 1 841 ? -28.133 -7.502 -8.973 1.00 95.25 841 GLY A C 1
ATOM 6443 O O . GLY A 1 841 ? -28.135 -8.656 -8.559 1.00 95.25 841 GLY A O 1
ATOM 6444 N N . ILE A 1 842 ? -27.007 -6.777 -9.035 1.00 95.75 842 ILE A N 1
ATOM 6445 C CA . ILE A 1 842 ? -25.707 -7.240 -8.511 1.00 95.75 842 ILE A CA 1
ATOM 6446 C C . ILE A 1 842 ? -25.726 -7.215 -6.982 1.00 95.75 842 ILE A C 1
ATOM 6448 O O . ILE A 1 842 ? -25.228 -8.140 -6.349 1.00 95.75 842 ILE A O 1
ATOM 6452 N N . LEU A 1 843 ? -26.325 -6.179 -6.393 1.00 97.88 843 LEU A N 1
ATOM 6453 C CA . LEU A 1 843 ? -26.441 -6.040 -4.943 1.00 97.88 843 LEU A CA 1
ATOM 6454 C C . LEU A 1 843 ? -27.421 -7.050 -4.346 1.00 97.88 843 LEU A C 1
ATOM 6456 O O . LEU A 1 843 ? -27.134 -7.636 -3.307 1.00 97.88 843 LEU A O 1
ATOM 6460 N N . GLU A 1 844 ? -28.558 -7.282 -5.001 1.00 97.25 844 GLU A N 1
ATOM 6461 C CA . GLU A 1 844 ? -29.592 -8.194 -4.501 1.00 97.25 844 GLU A CA 1
ATOM 6462 C C . GLU A 1 844 ? -29.219 -9.672 -4.659 1.00 97.25 844 GLU A C 1
ATOM 6464 O O . GLU A 1 844 ? -29.663 -10.500 -3.865 1.00 97.25 844 GLU A O 1
ATOM 6469 N N . GLU A 1 845 ? -28.412 -10.018 -5.666 1.00 94.62 845 GLU A N 1
ATOM 6470 C CA . GLU A 1 845 ? -28.050 -11.405 -5.976 1.00 94.62 845 GLU A CA 1
ATOM 6471 C C . GLU A 1 845 ? -26.572 -11.547 -6.407 1.00 94.62 845 GLU A C 1
ATOM 6473 O O . GLU A 1 845 ? -26.289 -12.005 -7.523 1.00 94.62 845 GLU A O 1
ATOM 6478 N N . PRO A 1 846 ? -25.592 -11.198 -5.548 1.00 93.38 846 PRO A N 1
ATOM 6479 C CA . PRO A 1 846 ? -24.177 -11.142 -5.931 1.00 93.38 846 PRO A CA 1
ATOM 6480 C C . PRO A 1 846 ? -23.627 -12.490 -6.424 1.00 93.38 846 PRO A C 1
ATOM 6482 O O . PRO A 1 846 ? -22.812 -12.530 -7.343 1.00 93.38 846 PRO A O 1
ATOM 6485 N N . TRP A 1 847 ? -24.129 -13.618 -5.907 1.00 88.19 847 TRP A N 1
ATOM 6486 C CA . TRP A 1 847 ? -23.717 -14.972 -6.318 1.00 88.19 847 TRP A CA 1
ATOM 6487 C C . TRP A 1 847 ? -24.022 -15.305 -7.789 1.00 88.19 847 TRP A C 1
ATOM 6489 O O . TRP A 1 847 ? -23.472 -16.266 -8.330 1.00 88.19 847 TRP A O 1
ATOM 6499 N N . ARG A 1 848 ? -24.889 -14.536 -8.462 1.00 89.69 848 ARG A N 1
ATOM 6500 C CA . ARG A 1 848 ? -25.195 -14.729 -9.888 1.00 89.69 848 ARG A CA 1
ATOM 6501 C C . ARG A 1 848 ? -24.080 -14.244 -10.816 1.00 89.69 848 ARG A C 1
ATOM 6503 O O . ARG A 1 848 ? -24.112 -14.594 -11.998 1.00 89.69 848 ARG A O 1
ATOM 6510 N N . TYR A 1 849 ? -23.119 -13.474 -10.307 1.00 88.31 849 TYR A N 1
ATOM 6511 C CA . TYR A 1 849 ? -22.097 -12.786 -11.092 1.00 88.31 849 TYR A CA 1
ATOM 6512 C C . TYR A 1 849 ? -20.685 -13.301 -10.771 1.00 88.31 849 TYR A C 1
ATOM 6514 O O . TYR A 1 849 ? -20.383 -13.635 -9.628 1.00 88.31 849 TYR A O 1
ATOM 6522 N N . ASP A 1 850 ? -19.811 -13.324 -11.782 1.00 88.06 850 ASP A N 1
ATOM 6523 C CA . ASP A 1 850 ? -18.354 -13.447 -11.610 1.00 88.06 850 ASP A CA 1
ATOM 6524 C C . ASP A 1 850 ? -17.704 -12.071 -11.778 1.00 88.06 850 ASP A C 1
ATOM 6526 O O . ASP A 1 850 ? -17.130 -11.739 -12.816 1.00 88.06 850 ASP A O 1
ATOM 6530 N N . LEU A 1 851 ? -17.869 -11.227 -10.764 1.00 89.50 851 LEU A N 1
ATOM 6531 C CA . LEU A 1 851 ? -17.269 -9.899 -10.704 1.00 89.50 851 LEU A CA 1
ATOM 6532 C C . LEU A 1 851 ? -16.336 -9.835 -9.490 1.00 89.50 851 LEU A C 1
ATOM 6534 O O . LEU A 1 851 ? -16.593 -10.499 -8.482 1.00 89.50 851 LEU A O 1
ATOM 6538 N N . PRO A 1 852 ? -15.227 -9.084 -9.564 1.00 92.06 852 PRO A N 1
ATOM 6539 C CA . PRO A 1 852 ? -14.342 -8.937 -8.419 1.00 92.06 852 PRO A CA 1
ATOM 6540 C C . PRO A 1 852 ? -14.991 -8.035 -7.357 1.00 92.06 852 PRO A C 1
ATOM 6542 O O . PRO A 1 852 ? -15.897 -7.261 -7.659 1.00 92.06 852 PRO A O 1
ATOM 6545 N N . CYS A 1 853 ? -14.501 -8.127 -6.119 1.00 93.81 853 CYS A N 1
ATOM 6546 C CA . CYS A 1 853 ? -14.884 -7.237 -5.014 1.00 93.81 853 CYS A CA 1
ATOM 6547 C C . CYS A 1 853 ? -16.391 -7.239 -4.671 1.00 93.81 853 CYS A C 1
ATOM 6549 O O . CYS A 1 853 ? -16.924 -6.233 -4.224 1.00 93.81 853 CYS A O 1
ATOM 6551 N N . LEU A 1 854 ? -17.109 -8.348 -4.885 1.00 94.94 854 LEU A N 1
ATOM 6552 C CA . LEU A 1 854 ? -18.517 -8.463 -4.484 1.00 94.94 854 LEU A CA 1
ATOM 6553 C C . LEU A 1 854 ? -18.656 -8.598 -2.961 1.00 94.94 854 LEU A C 1
ATOM 6555 O O . LEU A 1 854 ? -17.928 -9.372 -2.335 1.00 94.94 854 LEU A O 1
ATOM 6559 N N . TRP A 1 855 ? -19.642 -7.911 -2.375 1.00 95.38 855 TRP A N 1
ATOM 6560 C CA . TRP A 1 855 ? -20.011 -8.134 -0.976 1.00 95.38 855 TRP A CA 1
ATOM 6561 C C . TRP A 1 855 ? -20.700 -9.493 -0.791 1.00 95.38 855 TRP A C 1
ATOM 6563 O O . TRP A 1 855 ? -21.436 -9.968 -1.655 1.00 95.38 855 TRP A O 1
ATOM 6573 N N . TYR A 1 856 ? -20.444 -10.130 0.351 1.00 90.94 856 TYR A N 1
ATOM 6574 C CA . TYR A 1 856 ? -20.836 -11.518 0.601 1.00 90.94 856 TYR A CA 1
ATOM 6575 C C . TYR A 1 856 ? -22.346 -11.724 0.746 1.00 90.94 856 TYR A C 1
ATOM 6577 O O . TYR A 1 856 ? -22.865 -12.766 0.349 1.00 90.94 856 TYR A O 1
ATOM 6585 N N . ASP A 1 857 ? -23.034 -10.775 1.384 1.00 92.94 857 ASP A N 1
ATOM 6586 C CA . ASP A 1 857 ? -24.471 -10.867 1.627 1.00 92.94 857 ASP A CA 1
ATOM 6587 C C . ASP A 1 857 ? -25.235 -10.070 0.574 1.00 92.94 857 ASP A C 1
ATOM 6589 O O . ASP A 1 857 ? -24.808 -8.965 0.232 1.00 92.94 857 ASP A O 1
ATOM 6593 N N . PRO A 1 858 ? -26.398 -10.564 0.122 1.00 96.62 858 PRO A N 1
ATOM 6594 C CA . PRO A 1 858 ? -27.299 -9.737 -0.657 1.00 96.62 858 PRO A CA 1
ATOM 6595 C C . PRO A 1 858 ? -27.708 -8.482 0.123 1.00 96.62 858 PRO A C 1
ATOM 6597 O O . PRO A 1 858 ? -27.942 -8.514 1.337 1.00 96.62 858 PRO A O 1
ATOM 6600 N N . ILE A 1 859 ? -27.791 -7.371 -0.597 1.00 98.31 859 ILE A N 1
ATOM 6601 C CA . ILE A 1 859 ? -28.185 -6.060 -0.097 1.00 98.31 859 ILE A CA 1
ATOM 6602 C C . ILE A 1 859 ? -29.547 -5.735 -0.724 1.00 98.31 859 ILE A C 1
ATOM 6604 O O . ILE A 1 859 ? -29.606 -5.434 -1.918 1.00 98.31 859 ILE A O 1
ATOM 6608 N N . PRO A 1 860 ? -30.652 -5.810 0.044 1.00 98.06 860 PRO A N 1
ATOM 6609 C CA . PRO A 1 860 ? -31.982 -5.502 -0.469 1.00 98.06 860 PRO A CA 1
ATOM 6610 C C . PRO A 1 860 ? -32.084 -4.044 -0.918 1.00 98.06 860 PRO A C 1
ATOM 6612 O O . PRO A 1 860 ? -31.769 -3.139 -0.140 1.00 98.06 860 PRO A O 1
ATOM 6615 N N . VAL A 1 861 ? -32.565 -3.819 -2.142 1.00 98.44 861 VAL A N 1
ATOM 6616 C CA . VAL A 1 861 ? -32.737 -2.479 -2.714 1.00 98.44 861 VAL A CA 1
ATOM 6617 C C . VAL A 1 861 ? -34.177 -2.015 -2.495 1.00 98.44 861 VAL A C 1
ATOM 6619 O O . VAL A 1 861 ? -35.122 -2.597 -3.018 1.00 98.44 861 VAL A O 1
ATOM 6622 N N . ASP A 1 862 ? -34.369 -0.936 -1.732 1.00 98.56 862 ASP A N 1
ATOM 6623 C CA . ASP A 1 862 ? -35.706 -0.375 -1.478 1.00 98.56 862 ASP A CA 1
ATOM 6624 C C . ASP A 1 862 ? -36.226 0.442 -2.660 1.00 98.56 862 ASP A C 1
ATOM 6626 O O . ASP A 1 862 ? -37.436 0.570 -2.861 1.00 98.56 862 ASP A O 1
ATOM 6630 N N . ARG A 1 863 ? -35.309 1.038 -3.429 1.00 98.12 863 ARG A N 1
ATOM 6631 C CA . ARG A 1 863 ? -35.643 1.876 -4.577 1.00 98.12 863 ARG A CA 1
ATOM 6632 C C . ARG A 1 863 ? -34.622 1.701 -5.693 1.00 98.12 863 ARG A C 1
ATOM 6634 O O . ARG A 1 863 ? -33.459 2.070 -5.543 1.00 98.12 863 ARG A O 1
ATOM 6641 N N . VAL A 1 864 ? -35.084 1.197 -6.831 1.00 98.56 864 VAL A N 1
ATOM 6642 C CA . VAL A 1 864 ? -34.299 1.172 -8.068 1.00 98.56 864 VAL A CA 1
ATOM 6643 C C . VAL A 1 864 ? -34.426 2.528 -8.759 1.00 98.56 864 VAL A C 1
ATOM 6645 O O . VAL A 1 864 ? -35.538 3.027 -8.946 1.00 98.56 864 VAL A O 1
ATOM 6648 N N . LEU A 1 865 ? -33.294 3.143 -9.093 1.00 98.00 865 LEU A N 1
ATOM 6649 C CA . LEU A 1 865 ? -33.232 4.455 -9.731 1.00 98.00 865 LEU A CA 1
ATOM 6650 C C . LEU A 1 865 ? -32.965 4.310 -11.239 1.00 98.00 865 LEU A C 1
ATOM 6652 O O . LEU A 1 865 ? -31.979 3.658 -11.599 1.00 98.00 865 LEU A O 1
ATOM 6656 N N . PRO A 1 866 ? -33.804 4.908 -12.107 1.00 97.44 866 PRO A N 1
ATOM 6657 C CA . PRO A 1 866 ? -33.567 4.924 -13.549 1.00 97.44 866 PRO A CA 1
ATOM 6658 C C . PRO A 1 866 ? -32.329 5.756 -13.900 1.00 97.44 866 PRO A C 1
ATOM 6660 O O . PRO A 1 866 ? -31.997 6.722 -13.203 1.00 97.44 866 PRO A O 1
ATOM 6663 N N . LEU A 1 867 ? -31.647 5.392 -14.987 1.00 97.12 867 LEU A N 1
ATOM 6664 C CA . LEU A 1 867 ? -30.553 6.196 -15.531 1.00 97.12 867 LEU A CA 1
ATOM 6665 C C . LEU A 1 867 ? -31.089 7.325 -16.422 1.00 97.12 867 LEU A C 1
ATOM 6667 O O . LEU A 1 867 ? -32.117 7.193 -17.075 1.00 97.12 867 LEU A O 1
ATOM 6671 N N . GLU A 1 868 ? -30.358 8.436 -16.457 1.00 96.88 868 GLU A N 1
ATOM 6672 C CA . GLU A 1 868 ? -30.626 9.650 -17.243 1.00 96.88 868 GLU A CA 1
ATOM 6673 C C . GLU A 1 868 ? -31.957 10.360 -16.925 1.00 96.88 868 GLU A C 1
ATOM 6675 O O . GLU A 1 868 ? -32.350 11.293 -17.627 1.00 96.88 868 GLU A O 1
ATOM 6680 N N . GLU A 1 869 ? -32.616 9.984 -15.827 1.00 97.44 869 GLU A N 1
ATOM 6681 C CA . GLU A 1 869 ? -33.841 10.609 -15.330 1.00 97.44 869 GLU A CA 1
ATOM 6682 C C . GLU A 1 869 ? -33.603 11.298 -13.969 1.00 97.44 869 GLU A C 1
ATOM 6684 O O . GLU A 1 869 ? -32.973 10.710 -13.082 1.00 97.44 869 GLU A O 1
ATOM 6689 N N . PRO A 1 870 ? -34.105 12.533 -13.757 1.00 97.06 870 PRO A N 1
ATOM 6690 C CA . PRO A 1 870 ? -33.960 13.218 -12.477 1.00 97.06 870 PRO A CA 1
ATOM 6691 C C . PRO A 1 870 ? -34.761 12.559 -11.347 1.00 97.06 870 PRO A C 1
ATOM 6693 O O . PRO A 1 870 ? -35.958 12.285 -11.462 1.00 97.06 870 PRO A O 1
ATOM 6696 N N . VAL A 1 871 ? -34.111 12.381 -10.200 1.00 97.00 871 VAL A N 1
ATOM 6697 C CA . VAL A 1 871 ? -34.670 11.822 -8.970 1.00 97.00 871 VAL A CA 1
ATOM 6698 C C . VAL A 1 871 ? -34.592 12.865 -7.863 1.00 97.00 871 VAL A C 1
ATOM 6700 O O . VAL A 1 871 ? -33.518 13.327 -7.486 1.00 97.00 871 VAL A O 1
ATOM 6703 N N . ARG A 1 872 ? -35.742 13.210 -7.283 1.00 97.56 872 ARG A N 1
ATOM 6704 C CA . ARG A 1 872 ? -35.807 14.160 -6.168 1.00 97.56 872 ARG A CA 1
ATOM 6705 C C . ARG A 1 872 ? -35.592 13.475 -4.815 1.00 97.56 872 ARG A C 1
ATOM 6707 O O . ARG A 1 872 ? -36.260 12.481 -4.513 1.00 97.56 872 ARG A O 1
ATOM 6714 N N . TRP A 1 873 ? -34.734 14.061 -3.982 1.00 98.00 873 TRP A N 1
ATOM 6715 C CA . TRP A 1 873 ? -34.602 13.776 -2.551 1.00 98.00 873 TRP A CA 1
ATOM 6716 C C . TRP A 1 873 ? -34.546 15.097 -1.777 1.00 98.00 873 TRP A C 1
ATOM 6718 O O . TRP A 1 873 ? -33.652 15.910 -1.989 1.00 98.00 873 TRP A O 1
ATOM 6728 N N . GLN A 1 874 ? -35.516 15.320 -0.884 1.00 97.31 874 GLN A N 1
ATOM 6729 C CA . GLN A 1 874 ? -35.677 16.585 -0.155 1.00 97.31 874 GLN A CA 1
ATOM 6730 C C . GLN A 1 874 ? -35.667 17.806 -1.111 1.00 97.31 874 GLN A C 1
ATOM 6732 O O . GLN A 1 874 ? -36.491 17.885 -2.036 1.00 97.31 874 GLN A O 1
ATOM 6737 N N . GLU A 1 875 ? -34.767 18.771 -0.894 1.00 97.75 875 GLU A N 1
ATOM 6738 C CA . GLU A 1 875 ? -34.554 19.925 -1.774 1.00 97.75 875 GLU A CA 1
ATOM 6739 C C . GLU A 1 875 ? -33.624 19.663 -2.970 1.00 97.75 875 GLU A C 1
ATOM 6741 O O . GLU A 1 875 ? -33.501 20.540 -3.823 1.00 97.75 875 GLU A O 1
ATOM 6746 N N . TYR A 1 876 ? -32.998 18.488 -3.050 1.00 98.31 876 TYR A N 1
ATOM 6747 C CA . TYR A 1 876 ? -32.021 18.146 -4.079 1.00 98.31 876 TYR A CA 1
ATOM 6748 C C . TYR A 1 876 ? -32.641 17.333 -5.215 1.00 98.31 876 TYR A C 1
ATOM 6750 O O . TYR A 1 876 ? -33.540 16.507 -5.022 1.00 98.31 876 TYR A O 1
ATOM 6758 N N . GLU A 1 877 ? -32.114 17.549 -6.413 1.00 98.31 877 GLU A N 1
ATOM 6759 C CA . GLU A 1 877 ? -32.379 16.741 -7.596 1.00 98.31 877 GLU A CA 1
ATOM 6760 C C . GLU A 1 877 ? -31.075 16.052 -8.003 1.00 98.31 877 GLU A C 1
ATOM 6762 O O . GLU A 1 877 ? -30.051 16.710 -8.193 1.00 98.31 877 GLU A O 1
ATOM 6767 N N . LEU A 1 878 ? -31.108 14.723 -8.082 1.00 98.44 878 LEU A N 1
ATOM 6768 C CA . LEU A 1 878 ? -29.979 13.887 -8.469 1.00 98.44 878 LEU A CA 1
ATOM 6769 C C . LEU A 1 878 ? -30.294 13.226 -9.807 1.00 98.44 878 LEU A C 1
ATOM 6771 O O . LEU A 1 878 ? -31.380 12.684 -9.977 1.00 98.44 878 LEU A O 1
ATOM 6775 N N . THR A 1 879 ? -29.354 13.222 -10.745 1.00 98.69 879 THR A N 1
ATOM 6776 C CA . THR A 1 879 ? -29.475 12.455 -11.994 1.00 98.69 879 THR A CA 1
ATOM 6777 C C . THR A 1 879 ? -28.302 11.500 -12.117 1.00 98.69 879 THR A C 1
ATOM 6779 O O . THR A 1 879 ? -27.148 11.905 -11.967 1.00 98.69 879 THR A O 1
ATOM 6782 N N . LEU A 1 880 ? -28.594 10.231 -12.380 1.00 98.50 880 LEU A N 1
ATOM 6783 C CA . LEU A 1 880 ? -27.594 9.177 -12.486 1.00 98.50 880 LEU A CA 1
ATOM 6784 C C . LEU A 1 880 ? -27.314 8.891 -13.957 1.00 98.50 880 LEU A C 1
ATOM 6786 O O . LEU A 1 880 ? -28.241 8.644 -14.716 1.00 98.50 880 LEU A O 1
ATOM 6790 N N . TYR A 1 881 ? -26.051 8.894 -14.364 1.00 98.31 881 TYR A N 1
ATOM 6791 C CA . TYR A 1 881 ? -25.650 8.647 -15.748 1.00 98.31 881 TYR A CA 1
ATOM 6792 C C . TYR A 1 881 ? -24.785 7.391 -15.846 1.00 98.31 881 TYR A C 1
ATOM 6794 O O . TYR A 1 881 ? -23.950 7.182 -14.965 1.00 98.31 881 TYR A O 1
ATOM 6802 N N . PRO A 1 882 ? -24.902 6.588 -16.920 1.00 95.88 882 PRO A N 1
ATOM 6803 C CA . PRO A 1 882 ? -23.953 5.511 -17.173 1.00 95.88 882 PRO A CA 1
ATOM 6804 C C . PRO A 1 882 ? -22.522 6.061 -17.243 1.00 95.88 882 PRO A C 1
ATOM 6806 O O . PRO A 1 882 ? -22.241 6.969 -18.030 1.00 95.88 882 PRO A O 1
ATOM 6809 N N . GLN A 1 883 ? -21.610 5.499 -16.452 1.00 94.50 883 GLN A N 1
ATOM 6810 C CA . GLN A 1 883 ? -20.203 5.893 -16.423 1.00 94.50 883 GLN A CA 1
ATOM 6811 C C . GLN A 1 883 ? -19.315 4.645 -16.442 1.00 94.50 883 GLN A C 1
ATOM 6813 O O . GLN A 1 883 ? -18.744 4.265 -15.419 1.00 94.50 883 GLN A O 1
ATOM 6818 N N . PRO A 1 884 ? -19.183 3.985 -17.602 1.00 88.19 884 PRO A N 1
ATOM 6819 C CA . PRO A 1 884 ? -18.342 2.809 -17.688 1.00 88.19 884 PRO A CA 1
ATOM 6820 C C . PRO A 1 884 ? -16.851 3.201 -17.654 1.00 88.19 884 PRO A C 1
ATOM 6822 O O . PRO A 1 884 ? -16.465 4.332 -17.973 1.00 88.19 884 PRO A O 1
ATOM 6825 N N . GLY A 1 885 ? -15.994 2.260 -17.266 1.00 89.31 885 GLY A N 1
ATOM 6826 C CA . GLY A 1 885 ? -14.548 2.463 -17.163 1.00 89.31 885 GLY A CA 1
ATOM 6827 C C . GLY A 1 885 ? -13.952 1.637 -16.043 1.00 89.31 885 GLY A C 1
ATOM 6828 O O . GLY A 1 885 ? -13.442 0.549 -16.302 1.00 89.31 885 GLY A O 1
ATOM 6829 N N . HIS A 1 886 ? -14.042 2.132 -14.804 1.00 93.88 886 HIS A N 1
ATOM 6830 C CA . HIS A 1 886 ? -13.600 1.347 -13.651 1.00 93.88 886 HIS A CA 1
ATOM 6831 C C . HIS A 1 886 ? -14.397 0.044 -13.526 1.00 93.88 886 HIS A C 1
ATOM 6833 O O . HIS A 1 886 ? -13.811 -1.034 -13.428 1.00 93.88 886 HIS A O 1
ATOM 6839 N N . THR A 1 887 ? -15.730 0.141 -13.621 1.00 92.31 887 THR A N 1
ATOM 6840 C CA . THR A 1 887 ? -16.617 -1.005 -13.847 1.00 92.31 887 THR A CA 1
ATOM 6841 C C . THR A 1 887 ? -17.624 -0.715 -14.947 1.00 92.31 887 THR A C 1
ATOM 6843 O O . THR A 1 887 ? -18.005 0.435 -15.156 1.00 92.31 887 THR A O 1
ATOM 6846 N N . ARG A 1 888 ? -18.091 -1.761 -15.641 1.00 88.12 888 ARG A N 1
ATOM 6847 C CA . ARG A 1 888 ? -19.124 -1.647 -16.685 1.00 88.12 888 ARG A CA 1
ATOM 6848 C C . ARG A 1 888 ? -20.432 -1.034 -16.170 1.00 88.12 888 ARG A C 1
ATOM 6850 O O . ARG A 1 888 ? -21.143 -0.380 -16.927 1.00 88.12 888 ARG A O 1
ATOM 6857 N N . HIS A 1 889 ? -20.764 -1.289 -14.905 1.00 91.38 889 HIS A N 1
ATOM 6858 C CA . HIS A 1 889 ? -22.060 -0.964 -14.303 1.00 91.38 889 HIS A CA 1
ATOM 6859 C C . HIS A 1 889 ? -22.062 0.349 -13.508 1.00 91.38 889 HIS A C 1
ATOM 6861 O O . HIS A 1 889 ? -23.128 0.764 -13.050 1.00 91.38 889 HIS A O 1
ATOM 6867 N N . ALA A 1 890 ? -20.896 0.983 -13.343 1.00 96.06 890 ALA A N 1
ATOM 6868 C CA . ALA A 1 890 ? -20.733 2.209 -12.572 1.00 96.06 890 ALA A CA 1
ATOM 6869 C C . ALA A 1 890 ? -21.561 3.374 -13.135 1.00 96.06 890 ALA A C 1
ATOM 6871 O O . ALA A 1 890 ? -21.856 3.452 -14.335 1.00 96.06 890 ALA A O 1
ATOM 6872 N N . VAL A 1 891 ? -21.917 4.297 -12.243 1.00 98.12 891 VAL A N 1
ATOM 6873 C CA . VAL A 1 891 ? -22.676 5.501 -12.572 1.00 98.12 891 VAL A CA 1
ATOM 6874 C C . VAL A 1 891 ? -21.977 6.759 -12.080 1.00 98.12 891 VAL A C 1
ATOM 6876 O O . VAL A 1 891 ? -21.340 6.762 -11.028 1.00 98.12 891 VAL A O 1
ATOM 6879 N N . ALA A 1 892 ? -22.178 7.847 -12.820 1.00 98.25 892 ALA A N 1
ATOM 6880 C CA . ALA A 1 892 ? -21.892 9.189 -12.346 1.00 98.25 892 ALA A CA 1
ATOM 6881 C C . ALA A 1 892 ? -23.171 9.788 -11.750 1.00 98.25 892 ALA A C 1
ATOM 6883 O O . ALA A 1 892 ? -24.202 9.837 -12.423 1.00 98.25 892 ALA A O 1
ATOM 6884 N N . ILE A 1 893 ? -23.115 10.267 -10.509 1.00 98.62 893 ILE A N 1
ATOM 6885 C CA . ILE A 1 893 ? -24.253 10.887 -9.820 1.00 98.62 893 ILE A CA 1
ATOM 6886 C C . ILE A 1 893 ? -24.072 12.404 -9.865 1.00 98.62 893 ILE A C 1
ATOM 6888 O O . ILE A 1 893 ? -23.173 12.946 -9.220 1.00 98.62 893 ILE A O 1
ATOM 6892 N N . ALA A 1 894 ? -24.911 13.085 -10.641 1.00 98.69 894 ALA A N 1
ATOM 6893 C CA . ALA A 1 894 ? -24.882 14.533 -10.809 1.00 98.69 894 ALA A CA 1
ATOM 6894 C C . ALA A 1 894 ? -25.934 15.210 -9.925 1.00 98.69 894 ALA A C 1
ATOM 6896 O O . ALA A 1 894 ? -27.092 14.793 -9.921 1.00 98.69 894 ALA A O 1
ATOM 6897 N N . PHE A 1 895 ? -25.547 16.265 -9.213 1.00 98.56 895 PHE A N 1
ATOM 6898 C CA . PHE A 1 895 ? -26.450 17.079 -8.394 1.00 98.56 895 PHE A CA 1
ATOM 6899 C C . PHE A 1 895 ? -25.881 18.489 -8.185 1.00 98.56 895 PHE A C 1
ATOM 6901 O O . PHE A 1 895 ? -24.691 18.731 -8.394 1.00 98.56 895 PHE A O 1
ATOM 6908 N N . GLU A 1 896 ? -26.727 19.431 -7.768 1.00 98.38 896 GLU A N 1
ATOM 6909 C CA . GLU A 1 896 ? -26.302 20.777 -7.373 1.00 98.38 896 GLU A CA 1
ATOM 6910 C C . GLU A 1 896 ? -26.426 20.951 -5.856 1.00 98.38 896 GLU A C 1
ATOM 6912 O O . GLU A 1 896 ? -27.465 20.648 -5.270 1.00 98.38 896 GLU A O 1
ATOM 6917 N N . VAL A 1 897 ? -25.372 21.453 -5.213 1.00 98.00 897 VAL A N 1
ATOM 6918 C CA . VAL A 1 897 ? -25.361 21.767 -3.778 1.00 98.00 897 VAL A CA 1
ATOM 6919 C C . VAL A 1 897 ? -24.572 23.049 -3.547 1.00 98.00 897 VAL A C 1
ATOM 6921 O O . VAL A 1 897 ? -23.504 23.246 -4.124 1.00 98.00 897 VAL A O 1
ATOM 6924 N N . ASP A 1 898 ? -25.119 23.957 -2.735 1.00 97.56 898 ASP A N 1
ATOM 6925 C CA . ASP A 1 898 ? -24.494 25.247 -2.408 1.00 97.56 898 ASP A CA 1
ATOM 6926 C C . ASP A 1 898 ? -24.023 26.058 -3.636 1.00 97.56 898 ASP A C 1
ATOM 6928 O O . ASP A 1 898 ? -22.992 26.732 -3.600 1.00 97.56 898 ASP A O 1
ATOM 6932 N N . GLY A 1 899 ? -24.781 25.985 -4.738 1.00 96.38 899 GLY A N 1
ATOM 6933 C CA . GLY A 1 899 ? -24.485 26.680 -5.995 1.00 96.38 899 GLY A CA 1
ATOM 6934 C C . GLY A 1 899 ? -23.331 26.079 -6.804 1.00 96.38 899 GLY A C 1
ATOM 6935 O O . GLY A 1 899 ? -22.779 26.760 -7.667 1.00 96.38 899 GLY A O 1
ATOM 6936 N N . ARG A 1 900 ? -22.931 24.834 -6.519 1.00 97.50 900 ARG A N 1
ATOM 6937 C CA . ARG A 1 900 ? -21.916 24.088 -7.275 1.00 97.50 900 ARG A CA 1
ATOM 6938 C C . ARG A 1 900 ? -22.525 22.861 -7.931 1.00 97.50 900 ARG A C 1
ATOM 6940 O O . ARG A 1 900 ? -23.241 22.105 -7.276 1.00 97.50 900 ARG A O 1
ATOM 6947 N N . ARG A 1 901 ? -22.163 22.616 -9.190 1.00 98.31 901 ARG A N 1
ATOM 6948 C CA . ARG A 1 901 ? -22.468 21.372 -9.904 1.00 98.31 901 ARG A CA 1
ATOM 6949 C C . ARG A 1 901 ? -21.457 20.313 -9.496 1.00 98.31 901 ARG A C 1
ATOM 6951 O O . ARG A 1 901 ? -20.258 20.463 -9.740 1.00 98.31 901 ARG A O 1
ATOM 6958 N N . VAL A 1 902 ? -21.940 19.253 -8.869 1.00 98.62 902 VAL A N 1
ATOM 6959 C CA . VAL A 1 902 ? -21.119 18.179 -8.317 1.00 98.62 902 VAL A CA 1
ATOM 6960 C C . VAL A 1 902 ? -21.371 16.895 -9.096 1.00 98.62 902 VAL A C 1
ATOM 6962 O O . VAL A 1 902 ? -22.504 16.604 -9.477 1.00 98.62 902 VAL A O 1
ATOM 6965 N N . LEU A 1 903 ? -20.305 16.132 -9.336 1.00 98.38 903 LEU A N 1
ATOM 6966 C CA . LEU A 1 903 ? -20.368 14.829 -9.988 1.00 98.38 903 LEU A CA 1
ATOM 6967 C C . LEU A 1 903 ? -19.619 13.786 -9.156 1.00 98.38 903 LEU A C 1
ATOM 6969 O O . LEU A 1 903 ? -18.396 13.847 -9.059 1.00 98.38 903 LEU A O 1
ATOM 6973 N N . ALA A 1 904 ? -20.332 12.829 -8.565 1.00 98.06 904 ALA A N 1
ATOM 6974 C CA . ALA A 1 904 ? -19.716 11.685 -7.891 1.00 98.06 904 ALA A CA 1
ATOM 6975 C C . ALA A 1 904 ? -19.499 10.539 -8.878 1.00 98.06 904 ALA A C 1
ATOM 6977 O O . ALA A 1 904 ? -20.451 10.134 -9.537 1.00 98.06 904 ALA A O 1
ATOM 6978 N N . VAL A 1 905 ? -18.260 10.051 -8.997 1.00 95.19 905 VAL A N 1
ATOM 6979 C CA . VAL A 1 905 ? -17.843 9.169 -10.108 1.00 95.19 905 VAL A CA 1
ATOM 6980 C C . VAL A 1 905 ? -17.199 7.848 -9.675 1.00 95.19 905 VAL A C 1
ATOM 6982 O O . VAL A 1 905 ? -16.693 7.104 -10.519 1.00 95.19 905 VAL A O 1
ATOM 6985 N N . GLY A 1 906 ? -17.151 7.566 -8.371 1.00 89.50 906 GLY A N 1
ATOM 6986 C CA . GLY A 1 906 ? -16.456 6.396 -7.830 1.00 89.50 906 GLY A CA 1
ATOM 6987 C C . GLY A 1 906 ? -14.980 6.352 -8.250 1.00 89.50 906 GLY A C 1
ATOM 6988 O O . GLY A 1 906 ? -14.262 7.357 -8.195 1.00 89.50 906 GLY A O 1
ATOM 6989 N N . ASP A 1 907 ? -14.542 5.190 -8.722 1.00 93.81 907 ASP A N 1
ATOM 6990 C CA . ASP A 1 907 ? -13.131 4.812 -8.860 1.00 93.81 907 ASP A CA 1
ATOM 6991 C C . ASP A 1 907 ? -12.522 5.028 -10.242 1.00 93.81 907 ASP A C 1
ATOM 6993 O O . ASP A 1 907 ? -11.575 4.355 -10.646 1.00 93.81 907 ASP A O 1
ATOM 6997 N N . GLN A 1 908 ? -13.024 6.009 -10.991 1.00 92.06 908 GLN A N 1
ATOM 6998 C CA . GLN A 1 908 ? -12.565 6.249 -12.361 1.00 92.06 908 GLN A CA 1
ATOM 6999 C C . GLN A 1 908 ? -11.050 6.534 -12.470 1.00 92.06 908 GLN A C 1
ATOM 7001 O O . GLN A 1 908 ? -10.458 6.280 -13.525 1.00 92.06 908 GLN A O 1
ATOM 7006 N N . PHE A 1 909 ? -10.419 7.046 -11.408 1.00 89.69 909 PHE A N 1
ATOM 7007 C CA . PHE A 1 909 ? -9.049 7.566 -11.408 1.00 89.69 909 PHE A CA 1
ATOM 7008 C C . PHE A 1 909 ? -8.119 6.795 -10.468 1.00 89.69 909 PHE A C 1
ATOM 7010 O O . PHE A 1 909 ? -8.564 6.294 -9.444 1.00 89.69 909 PHE A O 1
ATOM 7017 N N . GLN A 1 910 ? -6.829 6.729 -10.820 1.00 84.50 910 GLN A N 1
ATOM 7018 C CA . GLN A 1 910 ? -5.783 6.084 -10.002 1.00 84.50 910 GLN A CA 1
ATOM 7019 C C . GLN A 1 910 ? -4.893 7.090 -9.246 1.00 84.50 910 GLN A C 1
ATOM 7021 O O . GLN A 1 910 ? -3.988 6.710 -8.499 1.00 84.50 910 GLN A O 1
ATOM 7026 N N . ASP A 1 911 ? -5.093 8.386 -9.473 1.00 77.75 911 ASP A N 1
ATOM 7027 C CA . ASP A 1 911 ? -4.380 9.460 -8.798 1.00 77.75 911 ASP A CA 1
ATOM 7028 C C . ASP A 1 911 ? -5.300 10.632 -8.432 1.00 77.75 911 ASP A C 1
ATOM 7030 O O . ASP A 1 911 ? -6.324 10.877 -9.067 1.00 77.75 911 ASP A O 1
ATOM 7034 N N . GLY A 1 912 ? -4.887 11.421 -7.435 1.00 74.12 912 GLY A N 1
ATOM 7035 C CA . GLY A 1 912 ? -5.648 12.593 -6.986 1.00 74.12 912 GLY A CA 1
ATOM 7036 C C . GLY A 1 912 ? -5.656 13.777 -7.951 1.00 74.12 912 GLY A C 1
ATOM 7037 O O . GLY A 1 912 ? -6.404 14.723 -7.741 1.00 74.12 912 GLY A O 1
ATOM 7038 N N . ALA A 1 913 ? -4.857 13.728 -9.020 1.00 76.94 913 ALA A N 1
ATOM 7039 C CA . ALA A 1 913 ? -4.945 14.690 -10.117 1.00 76.94 913 ALA A CA 1
ATOM 7040 C C . ALA A 1 913 ? -6.010 14.303 -11.162 1.00 76.94 913 ALA A C 1
ATOM 7042 O O . ALA A 1 913 ? -6.244 15.065 -12.103 1.00 76.94 913 ALA A O 1
ATOM 7043 N N . GLY A 1 914 ? -6.616 13.112 -11.056 1.00 78.00 914 GLY A N 1
ATOM 7044 C CA . GLY A 1 914 ? -7.578 12.611 -12.036 1.00 78.00 914 GLY A CA 1
ATOM 7045 C C . GLY A 1 914 ? -6.972 12.473 -13.435 1.00 78.00 914 GLY A C 1
ATOM 7046 O O . GLY A 1 914 ? -7.639 12.736 -14.442 1.00 78.00 914 GLY A O 1
ATOM 7047 N N . SER A 1 915 ? -5.679 12.149 -13.502 1.00 80.00 915 SER A N 1
ATOM 7048 C CA . SER A 1 915 ? -4.893 12.105 -14.736 1.00 80.00 915 SER A CA 1
ATOM 7049 C C . SER A 1 915 ? -4.630 10.677 -15.215 1.00 80.00 915 SER A C 1
ATOM 7051 O O . SER A 1 915 ? -4.473 10.460 -16.420 1.00 80.00 915 SER A O 1
ATOM 7053 N N . ARG A 1 916 ? -4.643 9.706 -14.290 1.00 84.56 916 ARG A N 1
ATOM 7054 C CA . ARG A 1 916 ? -4.395 8.282 -14.534 1.00 84.56 916 ARG A CA 1
ATOM 7055 C C . ARG A 1 916 ? -5.677 7.461 -14.498 1.00 84.56 916 ARG A C 1
ATOM 7057 O O . ARG A 1 916 ? -6.594 7.729 -13.727 1.00 84.56 916 ARG A O 1
ATOM 7064 N N . TRP A 1 917 ? -5.701 6.424 -15.325 1.00 87.62 917 TRP A N 1
ATOM 7065 C CA . TRP A 1 917 ? -6.825 5.504 -15.472 1.00 87.62 917 TRP A CA 1
ATOM 7066 C C . TRP A 1 917 ? -6.767 4.387 -14.443 1.00 87.62 917 TRP A C 1
ATOM 7068 O O . TRP A 1 917 ? -5.693 3.865 -14.168 1.00 87.62 917 TRP A O 1
ATOM 7078 N N . ASN A 1 918 ? -7.929 3.977 -13.955 1.00 91.88 918 ASN A N 1
ATOM 7079 C CA . ASN A 1 918 ? -8.090 2.857 -13.042 1.00 91.88 918 ASN A CA 1
ATOM 7080 C C . ASN A 1 918 ? -9.049 1.819 -13.646 1.00 91.88 918 ASN A C 1
ATOM 7082 O O . ASN A 1 918 ? -10.168 1.650 -13.173 1.00 91.88 918 ASN A O 1
ATOM 7086 N N . TYR A 1 919 ? -8.647 1.160 -14.736 1.00 90.69 919 TYR A N 1
ATOM 7087 C CA . TYR A 1 919 ? -9.453 0.106 -15.360 1.00 90.69 919 TYR A CA 1
ATOM 7088 C C . TYR A 1 919 ? -8.963 -1.289 -14.970 1.00 90.69 919 TYR A C 1
ATOM 7090 O O . TYR A 1 919 ? -7.764 -1.534 -14.833 1.00 90.69 919 TYR A O 1
ATOM 7098 N N . VAL A 1 920 ? -9.904 -2.227 -14.855 1.00 88.75 920 VAL A N 1
ATOM 7099 C CA . VAL A 1 920 ? -9.634 -3.647 -14.608 1.00 88.75 920 VAL A CA 1
ATOM 7100 C C . VAL A 1 920 ? -10.453 -4.468 -15.595 1.00 88.75 920 VAL A C 1
ATOM 7102 O O . VAL A 1 920 ? -11.673 -4.352 -15.644 1.00 88.75 920 VAL A O 1
ATOM 7105 N N . TYR A 1 921 ? -9.811 -5.344 -16.370 1.00 84.56 921 TYR A N 1
ATOM 7106 C CA . TYR A 1 921 ? -10.512 -6.128 -17.397 1.00 84.56 921 TYR A CA 1
ATOM 7107 C C . TYR A 1 921 ? -11.655 -6.987 -16.834 1.00 84.56 921 TYR A C 1
ATOM 7109 O O . TYR A 1 921 ? -12.722 -7.056 -17.439 1.00 84.56 921 TYR A O 1
ATOM 7117 N N . LYS A 1 922 ? -11.472 -7.585 -15.646 1.00 84.19 922 LYS A N 1
ATOM 7118 C CA . LYS A 1 922 ? -12.509 -8.394 -14.980 1.00 84.19 922 LYS A CA 1
ATOM 7119 C C . LYS A 1 922 ? -13.711 -7.564 -14.490 1.00 84.19 922 LYS A C 1
ATOM 7121 O O . LYS A 1 922 ? -14.781 -8.117 -14.275 1.00 84.19 922 LYS A O 1
ATOM 7126 N N . ASN A 1 923 ? -13.583 -6.237 -14.396 1.00 86.62 923 ASN A N 1
ATOM 7127 C CA . ASN A 1 923 ? -14.714 -5.341 -14.132 1.00 86.62 923 ASN A CA 1
ATOM 7128 C C . ASN A 1 923 ? -15.579 -5.061 -15.380 1.00 86.62 923 ASN A C 1
ATOM 7130 O O . ASN A 1 923 ? -16.520 -4.264 -15.315 1.00 86.62 923 ASN A O 1
ATOM 7134 N N . GLY A 1 924 ? -15.264 -5.685 -16.521 1.00 80.44 924 GLY A N 1
ATOM 7135 C CA . GLY A 1 924 ? -15.982 -5.493 -17.779 1.00 80.44 924 GLY A CA 1
ATOM 7136 C C . GLY A 1 924 ? -15.559 -4.255 -18.561 1.00 80.44 924 GLY A C 1
ATOM 7137 O O . GLY A 1 924 ? -16.384 -3.708 -19.284 1.00 80.44 924 GLY A O 1
ATOM 7138 N N . PHE A 1 925 ? -14.304 -3.824 -18.403 1.00 85.94 925 PHE A N 1
ATOM 7139 C CA . PHE A 1 925 ? -13.729 -2.690 -19.127 1.00 85.94 925 PHE A CA 1
ATOM 7140 C C . PHE A 1 925 ? -13.704 -2.912 -20.649 1.00 85.94 925 PHE A C 1
ATOM 7142 O O . PHE A 1 925 ? -13.240 -3.950 -21.130 1.00 85.94 925 PHE A O 1
ATOM 7149 N N . GLU A 1 926 ? -14.120 -1.887 -21.392 1.00 79.38 926 GLU A N 1
ATOM 7150 C CA . GLU A 1 926 ? -14.056 -1.790 -22.850 1.00 79.38 926 GLU A CA 1
ATOM 7151 C C . GLU A 1 926 ? -13.205 -0.586 -23.293 1.00 79.38 926 GLU A C 1
ATOM 7153 O O . GLU A 1 926 ? -13.194 0.473 -22.663 1.00 79.38 926 GLU A O 1
ATOM 7158 N N . ALA A 1 927 ? -12.542 -0.698 -24.450 1.00 82.56 927 ALA A N 1
ATOM 7159 C CA . ALA A 1 927 ? -11.594 0.314 -24.935 1.00 82.56 927 ALA A CA 1
ATOM 7160 C C . ALA A 1 927 ? -12.191 1.734 -25.055 1.00 82.56 927 ALA A C 1
ATOM 7162 O O . ALA A 1 927 ? -11.481 2.723 -24.878 1.00 82.56 927 ALA A O 1
ATOM 7163 N N . GLY A 1 928 ? -13.491 1.845 -25.354 1.00 84.44 928 GLY A N 1
ATOM 7164 C CA . GLY A 1 928 ? -14.195 3.123 -25.506 1.00 84.44 928 GLY A CA 1
ATOM 7165 C C . GLY A 1 928 ? -14.744 3.731 -24.208 1.00 84.44 928 GLY A C 1
ATOM 7166 O O . GLY A 1 928 ? -15.258 4.851 -24.245 1.00 84.44 928 GLY A O 1
ATOM 7167 N N . ASP A 1 929 ? -14.660 3.035 -23.073 1.00 89.69 929 ASP A N 1
ATOM 7168 C CA . ASP A 1 929 ? -15.334 3.420 -21.826 1.00 89.69 929 ASP A CA 1
ATOM 7169 C C . ASP A 1 929 ? -14.924 4.797 -21.309 1.00 89.69 929 ASP A C 1
ATOM 7171 O O . ASP A 1 929 ? -15.761 5.681 -21.117 1.00 89.69 929 ASP A O 1
ATOM 7175 N N . TYR A 1 930 ? -13.618 5.018 -21.156 1.00 93.25 930 TYR A N 1
ATOM 7176 C CA . TYR A 1 930 ? -13.098 6.281 -20.629 1.00 93.25 930 TYR A CA 1
ATOM 7177 C C . TYR A 1 930 ? -13.419 7.461 -21.535 1.00 93.25 930 TYR A C 1
ATOM 7179 O O . TYR A 1 930 ? -13.585 8.580 -21.054 1.00 93.25 930 TYR A O 1
ATOM 7187 N N . ARG A 1 931 ? -13.536 7.228 -22.846 1.00 93.12 931 ARG A N 1
ATOM 7188 C CA . ARG A 1 931 ? -13.940 8.276 -23.776 1.00 93.12 931 ARG A CA 1
ATOM 7189 C C . ARG A 1 931 ? -15.415 8.618 -23.593 1.00 93.12 931 ARG A C 1
ATOM 7191 O O . ARG A 1 931 ? -15.737 9.800 -23.543 1.00 93.12 931 ARG A O 1
ATOM 7198 N N . ARG A 1 932 ? -16.295 7.621 -23.440 1.00 93.00 932 ARG A N 1
ATOM 7199 C CA . ARG A 1 932 ? -17.718 7.847 -23.128 1.00 93.00 932 ARG A CA 1
ATOM 7200 C C . ARG A 1 932 ? -17.887 8.621 -21.818 1.00 93.00 932 ARG A C 1
ATOM 7202 O O . ARG A 1 932 ? -18.658 9.579 -21.782 1.00 93.00 932 ARG A O 1
ATOM 7209 N N . ALA A 1 933 ? -17.128 8.259 -20.782 1.00 93.88 933 ALA A N 1
ATOM 7210 C CA . ALA A 1 933 ? -17.110 8.980 -19.510 1.00 93.88 933 ALA A CA 1
ATOM 7211 C C . ALA A 1 933 ? -16.594 10.425 -19.672 1.00 93.88 933 ALA A C 1
ATOM 7213 O O . ALA A 1 933 ? -17.237 11.363 -19.213 1.00 93.88 933 ALA A O 1
ATOM 7214 N N . ALA A 1 934 ? -15.494 10.645 -20.400 1.00 94.50 934 ALA A N 1
ATOM 7215 C CA . ALA A 1 934 ? -14.979 11.993 -20.649 1.00 94.50 934 ALA A CA 1
ATOM 7216 C C . ALA A 1 934 ? -15.971 12.863 -21.445 1.00 94.50 934 ALA A C 1
ATOM 7218 O O . ALA A 1 934 ? -16.213 14.015 -21.088 1.00 94.50 934 ALA A O 1
ATOM 7219 N N . GLU A 1 935 ? -16.607 12.307 -22.483 1.00 95.69 935 GLU A N 1
ATOM 7220 C CA . GLU A 1 935 ? -17.662 12.985 -23.244 1.00 95.69 935 GLU A CA 1
ATOM 7221 C C . GLU A 1 935 ? -18.866 13.330 -22.351 1.00 95.69 935 GLU A C 1
ATOM 7223 O O . GLU A 1 935 ? -19.438 14.411 -22.494 1.00 95.69 935 GLU A O 1
ATOM 7228 N N . LEU A 1 936 ? -19.246 12.455 -21.411 1.00 96.44 936 LEU A N 1
ATOM 7229 C CA . LEU A 1 936 ? -20.255 12.749 -20.387 1.00 96.44 936 LEU A CA 1
ATOM 7230 C C . LEU A 1 936 ? -19.833 13.933 -19.513 1.00 96.44 936 LEU A C 1
ATOM 7232 O O . LEU A 1 936 ? -20.626 14.855 -19.329 1.00 96.44 936 LEU A O 1
ATOM 7236 N N . TYR A 1 937 ? -18.593 13.961 -19.029 1.00 96.31 937 TYR A N 1
ATOM 7237 C CA . TYR A 1 937 ? -18.137 15.025 -18.132 1.00 96.31 937 TYR A CA 1
ATOM 7238 C C . TYR A 1 937 ? -18.093 16.373 -18.855 1.00 96.31 937 TYR A C 1
ATOM 7240 O O . TYR A 1 937 ? -18.511 17.379 -18.288 1.00 96.31 937 TYR A O 1
ATOM 7248 N N . CYS A 1 938 ? -17.694 16.396 -20.132 1.00 96.19 938 CYS A N 1
ATOM 7249 C CA . CYS A 1 938 ? -17.794 17.588 -20.977 1.00 96.19 938 CYS A CA 1
ATOM 7250 C C . CYS A 1 938 ? -19.238 18.098 -21.112 1.00 96.19 938 CYS A C 1
ATOM 7252 O O . CYS A 1 938 ? -19.449 19.308 -21.112 1.00 96.19 938 CYS A O 1
ATOM 7254 N N . ARG A 1 939 ? -20.233 17.204 -21.232 1.00 97.12 939 ARG A N 1
ATOM 7255 C CA . ARG A 1 939 ? -21.650 17.603 -21.326 1.00 97.12 939 ARG A CA 1
ATOM 7256 C C . ARG A 1 939 ? -22.188 18.156 -20.011 1.00 97.12 939 ARG A C 1
ATOM 7258 O O . ARG A 1 939 ? -22.923 19.137 -20.037 1.00 97.12 939 ARG A O 1
ATOM 7265 N N . LEU A 1 940 ? -21.857 17.514 -18.891 1.00 97.00 940 LEU A N 1
ATOM 7266 C CA . LEU A 1 940 ? -22.345 17.910 -17.567 1.00 97.00 940 LEU A CA 1
ATOM 7267 C C . LEU A 1 940 ? -21.618 19.145 -17.021 1.00 97.00 940 LEU A C 1
ATOM 7269 O O . LEU A 1 940 ? -22.198 19.903 -16.247 1.00 97.00 940 LEU A O 1
ATOM 7273 N N . ALA A 1 941 ? -20.368 19.352 -17.447 1.00 96.56 941 ALA A N 1
ATOM 7274 C CA . ALA A 1 941 ? -19.500 20.454 -17.047 1.00 96.56 941 ALA A CA 1
ATOM 7275 C C . ALA A 1 941 ? -19.488 20.685 -15.518 1.00 96.56 941 ALA A C 1
ATOM 7277 O O . ALA A 1 941 ? -19.850 21.777 -15.079 1.00 96.56 941 ALA A O 1
ATOM 7278 N N . PRO A 1 942 ? -19.126 19.675 -14.700 1.00 97.56 942 PRO A N 1
ATOM 7279 C CA . PRO A 1 942 ? -19.146 19.807 -13.246 1.00 97.56 942 PRO A CA 1
ATOM 7280 C C . PRO A 1 942 ? -18.116 20.827 -12.751 1.00 97.56 942 PRO A C 1
ATOM 7282 O O . PRO A 1 942 ? -17.071 21.012 -13.368 1.00 97.56 942 PRO A O 1
ATOM 7285 N N . ASP A 1 943 ? -18.398 21.449 -11.607 1.00 97.69 943 ASP A N 1
ATOM 7286 C CA . ASP A 1 943 ? -17.473 22.348 -10.906 1.00 97.69 943 ASP A CA 1
ATOM 7287 C C . ASP A 1 943 ? -16.590 21.571 -9.908 1.00 97.69 943 ASP A C 1
ATOM 7289 O O . ASP A 1 943 ? -15.466 21.976 -9.601 1.00 97.69 943 ASP A O 1
ATOM 7293 N N . LEU A 1 944 ? -17.099 20.443 -9.399 1.00 97.06 944 LEU A N 1
ATOM 7294 C CA . LEU A 1 944 ? -16.433 19.567 -8.436 1.00 97.06 944 LEU A CA 1
ATOM 7295 C C . LEU A 1 944 ? -16.697 18.095 -8.784 1.00 97.06 944 LEU A C 1
ATOM 7297 O O . LEU A 1 944 ? -17.848 17.695 -8.953 1.00 97.06 944 LEU A O 1
ATOM 7301 N N . ILE A 1 945 ? -15.641 17.286 -8.843 1.00 97.25 945 ILE A N 1
ATOM 7302 C CA . ILE A 1 945 ? -15.725 15.833 -9.031 1.00 97.25 945 ILE A CA 1
ATOM 7303 C C . ILE A 1 945 ? -15.374 15.135 -7.714 1.00 97.25 945 ILE A C 1
ATOM 7305 O O . ILE A 1 945 ? -14.332 15.408 -7.116 1.00 97.25 945 ILE A O 1
ATOM 7309 N N . LEU A 1 946 ? -16.241 14.230 -7.264 1.00 96.44 946 LEU A N 1
ATOM 7310 C CA . LEU A 1 946 ? -16.042 13.407 -6.071 1.00 96.44 946 LEU A CA 1
ATOM 7311 C C . LEU A 1 946 ? -15.552 12.014 -6.490 1.00 96.44 946 LEU A C 1
ATOM 7313 O O . LEU A 1 946 ? -16.227 11.333 -7.263 1.00 96.44 946 LEU A O 1
ATOM 7317 N N . SER A 1 947 ? -14.379 11.606 -6.003 1.00 92.50 947 SER A N 1
ATOM 7318 C CA . SER A 1 947 ? -13.741 10.320 -6.322 1.00 92.50 947 SER A CA 1
ATOM 7319 C C . SER A 1 947 ? -13.896 9.319 -5.179 1.00 92.50 947 SER A C 1
ATOM 7321 O O . SER A 1 947 ? -13.938 9.710 -4.020 1.00 92.50 947 SER A O 1
ATOM 7323 N N . GLY A 1 948 ? -13.912 8.027 -5.494 1.00 90.25 948 GLY A N 1
ATOM 7324 C CA . GLY A 1 948 ? -13.986 6.945 -4.520 1.00 90.25 948 GLY A CA 1
ATOM 7325 C C . GLY A 1 948 ? -12.743 6.762 -3.645 1.00 90.25 948 GLY A C 1
ATOM 7326 O O . GLY A 1 948 ? -12.903 6.379 -2.501 1.00 90.25 948 GLY A O 1
ATOM 7327 N N . HIS A 1 949 ? -11.529 7.132 -4.075 1.00 90.31 949 HIS A N 1
ATOM 7328 C CA . HIS A 1 949 ? -10.313 6.980 -3.237 1.00 90.31 949 HIS A CA 1
ATOM 7329 C C . HIS A 1 949 ? -9.380 8.196 -3.201 1.00 90.31 949 HIS A C 1
ATOM 7331 O O . HIS A 1 949 ? -8.314 8.158 -2.578 1.00 90.31 949 HIS A O 1
ATOM 7337 N N . HIS A 1 950 ? -9.749 9.291 -3.861 1.00 89.44 950 HIS A N 1
ATOM 7338 C CA . HIS A 1 950 ? -8.912 10.485 -3.943 1.00 89.44 950 HIS A CA 1
ATOM 7339 C C . HIS A 1 950 ? -9.613 11.731 -3.421 1.00 89.44 950 HIS A C 1
ATOM 7341 O O . HIS A 1 950 ? -10.837 11.783 -3.333 1.00 89.44 950 HIS A O 1
ATOM 7347 N N . GLU A 1 951 ? -8.833 12.750 -3.059 1.00 88.25 951 GLU A N 1
ATOM 7348 C CA . GLU A 1 951 ? -9.401 14.019 -2.609 1.00 88.25 951 GLU A CA 1
ATOM 7349 C C . GLU A 1 951 ? -10.358 14.604 -3.667 1.00 88.25 951 GLU A C 1
ATOM 7351 O O . GLU A 1 951 ? -10.109 14.461 -4.867 1.00 88.25 951 GLU A O 1
ATOM 7356 N N . PRO A 1 952 ? -11.459 15.257 -3.250 1.00 91.44 952 PRO A N 1
ATOM 7357 C CA . PRO A 1 952 ? -12.381 15.915 -4.171 1.00 91.44 952 PRO A CA 1
ATOM 7358 C C . PRO A 1 952 ? -11.659 16.895 -5.097 1.00 91.44 952 PRO A C 1
ATOM 7360 O O . PRO A 1 952 ? -10.858 17.711 -4.643 1.00 91.44 952 PRO A O 1
ATOM 7363 N N . MET A 1 953 ? -11.977 16.845 -6.390 1.00 92.56 953 MET A N 1
ATOM 7364 C CA . MET A 1 953 ? -11.229 17.549 -7.431 1.00 92.56 953 MET A CA 1
ATOM 7365 C C . MET A 1 953 ? -12.034 18.722 -8.000 1.00 92.56 953 MET A C 1
ATOM 7367 O O . MET A 1 953 ? -13.041 18.499 -8.683 1.00 92.56 953 MET A O 1
ATOM 7371 N N . PRO A 1 954 ? -11.617 19.978 -7.766 1.00 93.31 954 PRO A N 1
ATOM 7372 C CA . PRO A 1 954 ? -12.164 21.123 -8.483 1.00 93.31 954 PRO A CA 1
ATOM 7373 C C . PRO A 1 954 ? -11.828 21.031 -9.974 1.00 93.31 954 PRO A C 1
ATOM 7375 O O . PRO A 1 954 ? -10.678 20.779 -10.338 1.00 93.31 954 PRO A O 1
ATOM 7378 N N . VAL A 1 955 ? -12.808 21.273 -10.844 1.00 93.88 955 VAL A N 1
ATOM 7379 C CA . VAL A 1 955 ? -12.588 21.231 -12.295 1.00 93.88 955 VAL A CA 1
ATOM 7380 C C . VAL A 1 955 ? -11.993 22.554 -12.767 1.00 93.88 955 VAL A C 1
ATOM 7382 O O . VAL A 1 955 ? -12.617 23.610 -12.666 1.00 93.88 955 VAL A O 1
ATOM 7385 N N . THR A 1 956 ? -10.769 22.503 -13.287 1.00 92.00 956 THR A N 1
ATOM 7386 C CA . THR A 1 956 ? -10.061 23.672 -13.821 1.00 92.00 956 THR A CA 1
ATOM 7387 C C . THR A 1 956 ? -10.289 23.837 -15.330 1.00 92.00 956 THR A C 1
ATOM 7389 O O . THR A 1 956 ? -10.625 22.870 -16.023 1.00 92.00 956 THR A O 1
ATOM 7392 N N . PRO A 1 957 ? -10.102 25.052 -15.886 1.00 89.44 957 PRO A N 1
ATOM 7393 C CA . PRO A 1 957 ? -10.147 25.258 -17.333 1.00 89.44 957 PRO A CA 1
ATOM 7394 C C . PRO A 1 957 ? -9.172 24.328 -18.070 1.00 89.44 957 PRO A C 1
ATOM 7396 O O . PRO A 1 957 ? -8.030 24.173 -17.645 1.00 89.44 957 PRO A O 1
ATOM 7399 N N . GLY A 1 958 ? -9.623 23.710 -19.164 1.00 89.06 958 GLY A N 1
ATOM 7400 C CA . GLY A 1 958 ? -8.834 22.760 -19.964 1.00 89.06 958 GLY A CA 1
ATOM 7401 C C . GLY A 1 958 ? -8.833 21.315 -19.447 1.00 89.06 958 GLY A C 1
ATOM 7402 O O . GLY A 1 958 ? -8.636 20.396 -20.236 1.00 89.06 958 GLY A O 1
ATOM 7403 N N . TYR A 1 959 ? -9.166 21.069 -18.172 1.00 93.19 959 TYR A N 1
ATOM 7404 C CA . TYR A 1 959 ? -9.116 19.720 -17.587 1.00 93.19 959 TYR A CA 1
ATOM 7405 C C . TYR A 1 959 ? -9.958 18.689 -18.354 1.00 93.19 959 TYR A C 1
ATOM 7407 O O . TYR A 1 959 ? -9.496 17.582 -18.627 1.00 93.19 959 TYR A O 1
ATOM 7415 N N . LEU A 1 960 ? -11.193 19.048 -18.721 1.00 94.00 960 LEU A N 1
ATOM 7416 C CA . LEU A 1 960 ? -12.106 18.140 -19.426 1.00 94.00 960 LEU A CA 1
ATOM 7417 C C . LEU A 1 960 ? -11.657 17.861 -20.870 1.00 94.00 960 LEU A C 1
ATOM 7419 O O . LEU A 1 960 ? -11.867 16.760 -21.378 1.00 94.00 960 LEU A O 1
ATOM 7423 N N . GLU A 1 961 ? -11.014 18.833 -21.521 1.00 92.81 961 GLU A N 1
ATOM 7424 C CA . GLU A 1 961 ? -10.451 18.672 -22.867 1.00 92.81 961 GLU A CA 1
ATOM 7425 C C . GLU A 1 961 ? -9.261 17.712 -22.832 1.00 92.81 961 GLU A C 1
ATOM 7427 O O . GLU A 1 961 ? -9.203 16.757 -23.612 1.00 92.81 961 GLU A O 1
ATOM 7432 N N . ASP A 1 962 ? -8.372 17.898 -21.855 1.00 92.56 962 ASP A N 1
ATOM 7433 C CA . ASP A 1 962 ? -7.243 17.005 -21.625 1.00 92.56 962 ASP A CA 1
ATOM 7434 C C . ASP A 1 962 ? -7.715 15.590 -21.270 1.00 92.56 962 ASP A C 1
ATOM 7436 O O . ASP A 1 962 ? -7.174 14.604 -21.776 1.00 92.56 962 ASP A O 1
ATOM 7440 N N . LEU A 1 963 ? -8.749 15.467 -20.430 1.00 93.00 963 LEU A N 1
ATOM 7441 C CA . LEU A 1 963 ? -9.350 14.184 -20.070 1.00 93.00 963 LEU A CA 1
ATOM 7442 C C . LEU A 1 963 ? -9.844 13.435 -21.316 1.00 93.00 963 LEU A C 1
ATOM 7444 O O . LEU A 1 963 ? -9.531 12.255 -21.492 1.00 93.00 963 LEU A O 1
ATOM 7448 N N . LEU A 1 964 ? -10.555 14.127 -22.209 1.00 94.06 964 LEU A N 1
ATOM 7449 C CA . LEU A 1 964 ? -11.049 13.559 -23.462 1.00 94.06 964 LEU A CA 1
ATOM 7450 C C . LEU A 1 964 ? -9.908 13.165 -24.414 1.00 94.06 964 LEU A C 1
ATOM 7452 O O . LEU A 1 964 ? -9.958 12.093 -25.027 1.00 94.06 964 LEU A O 1
ATOM 7456 N N . ALA A 1 965 ? -8.866 13.992 -24.525 1.00 93.25 965 ALA A N 1
ATOM 7457 C CA . ALA A 1 965 ? -7.705 13.714 -25.368 1.00 93.25 965 ALA A CA 1
ATOM 7458 C C . ALA A 1 965 ? -6.942 12.466 -24.896 1.00 93.25 965 ALA A C 1
ATOM 7460 O O . ALA A 1 965 ? -6.623 11.572 -25.694 1.00 93.25 965 ALA A O 1
ATOM 7461 N N . ARG A 1 966 ? -6.703 12.352 -23.584 1.00 93.88 966 ARG A N 1
ATOM 7462 C CA . ARG A 1 966 ? -6.062 11.165 -23.012 1.00 93.88 966 ARG A CA 1
ATOM 7463 C C . ARG A 1 966 ? -6.956 9.929 -23.190 1.00 93.88 966 ARG A C 1
ATOM 7465 O O . ARG A 1 966 ? -6.448 8.875 -23.568 1.00 93.88 966 ARG A O 1
ATOM 7472 N N . ALA A 1 967 ? -8.266 10.034 -22.959 1.00 92.56 967 ALA A N 1
ATOM 7473 C CA . ALA A 1 967 ? -9.190 8.907 -23.111 1.00 92.56 967 ALA A CA 1
ATOM 7474 C C . ALA A 1 967 ? -9.256 8.397 -24.563 1.00 92.56 967 ALA A C 1
ATOM 7476 O O . ALA A 1 967 ? -9.253 7.193 -24.811 1.00 92.56 967 ALA A O 1
ATOM 7477 N N . THR A 1 968 ? -9.217 9.314 -25.532 1.00 92.31 968 THR A N 1
ATOM 7478 C CA . THR A 1 968 ? -9.116 8.982 -26.963 1.00 92.31 968 THR A CA 1
ATOM 7479 C C . THR A 1 968 ? -7.806 8.254 -27.277 1.00 92.31 968 THR A C 1
ATOM 7481 O O . THR A 1 968 ? -7.779 7.313 -28.069 1.00 92.31 968 THR A O 1
ATOM 7484 N N . THR A 1 969 ? -6.710 8.657 -26.629 1.00 92.88 969 THR A N 1
ATOM 7485 C CA . THR A 1 969 ? -5.415 7.977 -26.760 1.00 92.88 969 THR A CA 1
ATOM 7486 C C . THR A 1 969 ? -5.473 6.558 -26.200 1.00 92.88 969 THR A C 1
ATOM 7488 O O . THR A 1 969 ? -4.975 5.640 -26.848 1.00 92.88 969 THR A O 1
ATOM 7491 N N . LEU A 1 970 ? -6.112 6.361 -25.041 1.00 91.88 970 LEU A N 1
ATOM 7492 C CA . LEU A 1 970 ? -6.294 5.040 -24.435 1.00 91.88 970 LEU A CA 1
ATOM 7493 C C . LEU A 1 970 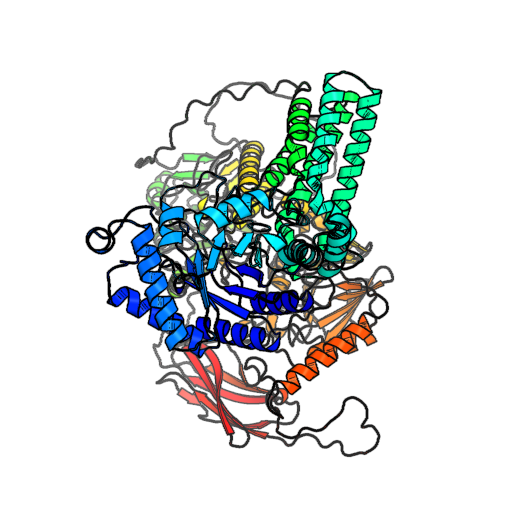? -7.077 4.097 -25.355 1.00 91.88 970 LEU A C 1
ATOM 7495 O O . LEU A 1 970 ? -6.641 2.967 -25.576 1.00 91.88 970 LEU A O 1
ATOM 7499 N N . GLU A 1 971 ? -8.193 4.572 -25.914 1.00 89.00 971 GLU A N 1
ATOM 7500 C CA . GLU A 1 971 ? -9.011 3.811 -26.864 1.00 89.00 971 GLU A CA 1
ATOM 7501 C C . GLU A 1 971 ? -8.184 3.394 -28.089 1.00 89.00 971 GLU A C 1
ATOM 7503 O O . GLU A 1 971 ? -8.180 2.225 -28.478 1.00 89.00 971 GLU A O 1
ATOM 7508 N N . ARG A 1 972 ? -7.444 4.342 -28.682 1.00 89.62 972 ARG A N 1
ATOM 7509 C CA . ARG A 1 972 ? -6.584 4.090 -29.845 1.00 89.62 972 ARG A CA 1
ATOM 7510 C C . ARG A 1 972 ? -5.523 3.028 -29.547 1.00 89.62 972 ARG A C 1
ATOM 7512 O O . ARG A 1 972 ? -5.382 2.093 -30.327 1.00 89.62 972 ARG A O 1
ATOM 7519 N N . LEU A 1 973 ? -4.809 3.151 -28.426 1.00 89.62 973 LEU A N 1
ATOM 7520 C CA . LEU A 1 973 ? -3.751 2.209 -28.046 1.00 89.62 973 LEU A CA 1
ATOM 7521 C C . LEU A 1 973 ? -4.288 0.786 -27.857 1.00 89.62 973 LEU A C 1
ATOM 7523 O O . LEU A 1 973 ? -3.662 -0.159 -28.324 1.00 89.62 973 LEU A O 1
ATOM 7527 N N . HIS A 1 974 ? -5.460 0.619 -27.238 1.00 86.75 974 HIS A N 1
ATOM 7528 C CA . HIS A 1 974 ? -6.076 -0.706 -27.103 1.00 86.75 974 HIS A CA 1
ATOM 7529 C C . HIS A 1 974 ? -6.406 -1.327 -28.461 1.00 86.75 974 HIS A C 1
ATOM 7531 O O . HIS A 1 974 ? -6.146 -2.509 -28.670 1.00 86.75 974 HIS A O 1
ATOM 7537 N N . ARG A 1 975 ? -6.934 -0.530 -29.397 1.00 80.31 975 ARG A N 1
ATOM 7538 C CA . ARG A 1 975 ? -7.240 -0.996 -30.757 1.00 80.31 975 ARG A CA 1
ATOM 7539 C C . ARG A 1 975 ? -5.982 -1.353 -31.556 1.00 80.31 975 ARG A C 1
ATOM 7541 O O . ARG A 1 975 ? -6.033 -2.267 -32.364 1.00 80.31 975 ARG A O 1
ATOM 7548 N N . GLU A 1 976 ? -4.873 -0.641 -31.354 1.00 82.38 976 GLU A N 1
ATOM 7549 C CA . GLU A 1 976 ? -3.602 -0.891 -32.055 1.00 82.38 976 GLU A CA 1
ATOM 7550 C C . GLU A 1 976 ? -2.845 -2.116 -31.530 1.00 82.38 976 GLU A C 1
ATOM 7552 O O . GLU A 1 976 ? -2.119 -2.759 -32.286 1.00 82.38 976 GLU A O 1
ATOM 7557 N N . LEU A 1 977 ? -2.988 -2.431 -30.240 1.00 81.19 977 LEU A N 1
ATOM 7558 C CA . LEU A 1 977 ? -2.306 -3.561 -29.601 1.00 81.19 977 LEU A CA 1
ATOM 7559 C C . LEU A 1 977 ? -3.001 -4.907 -29.839 1.00 81.19 977 LEU A C 1
ATOM 7561 O O . LEU A 1 977 ? -2.396 -5.954 -29.606 1.00 81.19 977 LEU A O 1
ATOM 7565 N N . LEU A 1 978 ? -4.259 -4.890 -30.279 1.00 71.12 978 LEU A N 1
ATOM 7566 C CA . LEU A 1 978 ? -5.040 -6.089 -30.549 1.00 71.12 978 LEU A CA 1
ATOM 7567 C C . LEU A 1 978 ? -5.074 -6.394 -32.055 1.00 71.12 978 LEU A C 1
ATOM 7569 O O . LEU A 1 978 ? -4.997 -5.476 -32.874 1.00 71.12 978 LEU A O 1
ATOM 7573 N N . PRO A 1 979 ? -5.185 -7.677 -32.452 1.00 60.28 979 PRO A N 1
ATOM 7574 C CA . PRO A 1 979 ? -5.417 -8.039 -33.846 1.00 60.28 979 PRO A CA 1
ATOM 7575 C C . PRO A 1 979 ? -6.599 -7.263 -34.439 1.00 60.28 979 PRO A C 1
ATOM 7577 O O . PRO A 1 979 ? -7.566 -6.970 -33.738 1.00 60.28 979 PRO A O 1
ATOM 7580 N N . ALA A 1 980 ? -6.549 -6.950 -35.734 1.00 50.69 980 ALA A N 1
ATOM 7581 C CA . ALA A 1 980 ? -7.648 -6.254 -36.400 1.00 50.69 980 ALA A CA 1
ATOM 7582 C C . ALA A 1 980 ? -8.973 -7.014 -36.191 1.00 50.69 980 ALA A C 1
ATOM 7584 O O . ALA A 1 980 ? -9.064 -8.204 -36.486 1.00 50.69 980 ALA A O 1
ATOM 7585 N N . GLY A 1 981 ? -9.979 -6.332 -35.637 1.00 49.56 981 GLY A N 1
ATOM 7586 C CA . GLY A 1 981 ? -11.275 -6.929 -35.303 1.00 49.56 981 GLY A CA 1
ATOM 7587 C C . GLY A 1 981 ? -11.339 -7.652 -33.952 1.00 49.56 981 GLY A C 1
ATOM 7588 O O . GLY A 1 981 ? -12.433 -7.992 -33.514 1.00 49.56 981 GLY A O 1
ATOM 7589 N N . ALA A 1 982 ? -10.222 -7.847 -33.248 1.00 49.91 982 ALA A N 1
ATOM 7590 C CA . ALA A 1 982 ? -10.230 -8.323 -31.870 1.00 49.91 982 ALA A CA 1
ATOM 7591 C C . ALA A 1 982 ? -10.473 -7.137 -30.925 1.00 49.91 982 ALA A C 1
ATOM 7593 O O . ALA A 1 982 ? -9.602 -6.296 -30.715 1.00 49.91 982 ALA A O 1
ATOM 7594 N N . GLU A 1 983 ? -11.667 -7.058 -30.344 1.00 51.44 983 GLU A N 1
ATOM 7595 C CA . GLU A 1 983 ? -11.861 -6.264 -29.130 1.00 51.44 983 GLU A CA 1
ATOM 7596 C C . GLU A 1 983 ? -11.204 -7.004 -27.9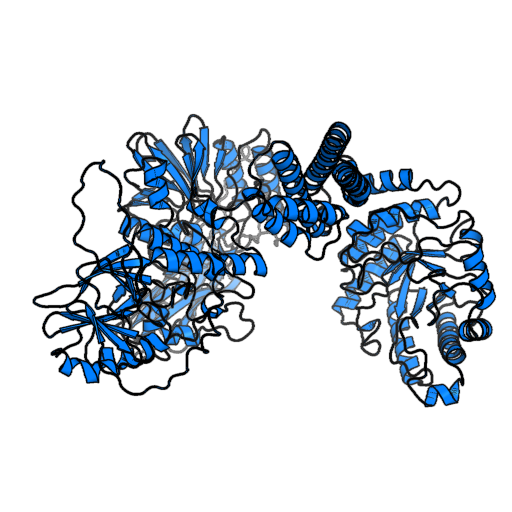55 1.00 51.44 983 GLU A C 1
ATOM 7598 O O . GLU A 1 983 ? -11.050 -8.232 -28.023 1.00 51.44 983 GLU A O 1
ATOM 7603 N N . PRO A 1 984 ? -10.796 -6.310 -26.874 1.00 46.84 984 PRO A N 1
ATOM 7604 C CA . PRO A 1 984 ? -10.424 -7.004 -25.657 1.00 46.84 984 PRO A CA 1
ATOM 7605 C C . PRO A 1 984 ? -11.648 -7.832 -25.289 1.00 46.84 984 PRO A C 1
ATOM 7607 O O . PRO A 1 984 ? -12.689 -7.265 -24.969 1.00 46.84 984 PRO A O 1
ATOM 7610 N N . ALA A 1 985 ? -11.568 -9.159 -25.401 1.00 49.12 985 ALA A N 1
ATOM 7611 C CA . ALA A 1 985 ? -12.599 -10.026 -24.862 1.00 49.12 985 ALA A CA 1
ATOM 7612 C C . ALA A 1 985 ? -12.642 -9.691 -23.373 1.00 49.12 985 ALA A C 1
ATOM 7614 O O . ALA A 1 985 ? -11.743 -10.103 -22.645 1.00 49.12 985 ALA A O 1
ATOM 7615 N N . ALA A 1 986 ? -13.582 -8.833 -22.969 1.00 46.19 986 ALA A N 1
ATOM 7616 C CA . ALA A 1 986 ? -13.601 -8.145 -21.687 1.00 46.19 986 ALA A CA 1
ATOM 7617 C C . ALA A 1 986 ? -13.490 -9.168 -20.555 1.00 46.19 986 ALA A C 1
ATOM 7619 O O . ALA A 1 986 ? -14.490 -9.755 -20.173 1.00 46.19 986 ALA A O 1
ATOM 7620 N N . GLY A 1 987 ? -12.275 -9.488 -20.106 1.00 45.22 987 GLY A N 1
ATOM 7621 C CA . GLY A 1 987 ? -12.000 -10.475 -19.060 1.00 45.22 987 GLY A CA 1
ATOM 7622 C C . GLY A 1 987 ? -12.734 -11.828 -19.141 1.00 45.22 987 GLY A C 1
ATOM 7623 O O . GLY A 1 987 ? -12.893 -12.441 -18.095 1.00 45.22 987 GLY A O 1
ATOM 7624 N N . GLY A 1 988 ? -13.209 -12.292 -20.308 1.00 50.22 988 GLY A N 1
ATOM 7625 C CA . GLY A 1 988 ? -14.060 -13.496 -20.420 1.00 50.22 988 GLY A CA 1
ATOM 7626 C C . GLY A 1 988 ? -15.584 -13.273 -20.321 1.00 50.22 988 GLY A C 1
ATOM 7627 O O . GLY A 1 988 ? -16.342 -14.218 -20.471 1.00 50.22 988 GLY A O 1
ATOM 7628 N N . LEU A 1 989 ? -16.073 -12.037 -20.167 1.00 54.28 989 LEU A N 1
ATOM 7629 C CA . LEU A 1 989 ? -17.497 -11.694 -19.968 1.00 54.28 989 LEU A CA 1
ATOM 7630 C C . LEU A 1 989 ? -18.374 -11.746 -21.233 1.00 54.28 989 LEU A C 1
ATOM 7632 O O . LEU A 1 989 ? -19.589 -11.554 -21.149 1.00 54.28 989 LEU A O 1
ATOM 7636 N N . ALA A 1 990 ? -17.792 -11.993 -22.411 1.00 69.12 990 ALA A N 1
ATOM 7637 C CA . ALA A 1 990 ? -18.553 -12.160 -23.655 1.00 69.12 990 ALA A CA 1
ATOM 7638 C C . ALA A 1 990 ? -19.525 -13.348 -23.576 1.00 69.12 990 ALA A C 1
ATOM 7640 O O . ALA A 1 990 ? -20.569 -13.342 -24.231 1.00 69.12 990 ALA A O 1
ATOM 7641 N N . VAL A 1 991 ? -19.184 -14.345 -22.755 1.00 81.62 991 VAL A N 1
ATOM 7642 C CA . VAL A 1 991 ? -20.003 -15.507 -22.423 1.00 81.62 991 VAL A CA 1
ATOM 7643 C C . VAL A 1 991 ? -20.034 -15.633 -20.911 1.00 81.62 991 VAL A C 1
ATOM 7645 O O . VAL A 1 991 ? -18.998 -15.586 -20.266 1.00 81.62 991 VAL A O 1
ATOM 7648 N N . ARG A 1 992 ? -21.213 -15.824 -20.327 1.00 87.44 992 ARG A N 1
ATOM 7649 C CA . ARG A 1 992 ? -21.343 -16.130 -18.898 1.00 87.44 992 ARG A CA 1
ATOM 7650 C C . ARG A 1 992 ? -22.403 -17.186 -18.655 1.00 87.44 992 ARG A C 1
ATOM 7652 O O . ARG A 1 992 ? -23.345 -17.311 -19.439 1.00 87.44 992 ARG A O 1
ATOM 7659 N N . ILE A 1 993 ? -22.276 -17.897 -17.544 1.00 91.69 993 ILE A N 1
ATOM 7660 C CA . ILE A 1 993 ? -23.301 -18.808 -17.039 1.00 91.69 993 ILE A CA 1
ATOM 7661 C C . ILE A 1 993 ? -24.070 -18.099 -15.916 1.00 91.69 993 ILE A C 1
ATOM 7663 O O . ILE A 1 993 ? -23.470 -17.477 -15.046 1.00 91.69 993 ILE A O 1
ATOM 7667 N N . ASP A 1 994 ? -25.400 -18.146 -15.975 1.00 90.50 994 ASP A N 1
ATOM 7668 C CA . ASP A 1 994 ? -26.323 -17.518 -15.028 1.00 90.50 994 ASP A CA 1
ATOM 7669 C C . ASP A 1 994 ? -27.252 -18.587 -14.417 1.00 90.50 994 ASP A C 1
ATOM 7671 O O . ASP A 1 994 ? -27.973 -19.253 -15.171 1.00 90.50 994 ASP A O 1
ATOM 7675 N N . PRO A 1 995 ? -27.265 -18.761 -13.085 1.00 92.12 995 PRO A N 1
ATOM 7676 C CA . PRO A 1 995 ? -26.395 -18.084 -12.116 1.00 92.12 995 PRO A CA 1
ATOM 7677 C C . PRO A 1 995 ? -24.939 -18.583 -12.197 1.00 92.12 995 PRO A C 1
ATOM 7679 O O . PRO A 1 995 ? -24.694 -19.740 -12.540 1.00 92.12 995 PRO A O 1
ATOM 7682 N N . HIS A 1 996 ? -23.969 -17.726 -11.859 1.00 92.50 996 HIS A N 1
ATOM 7683 C CA . HIS A 1 996 ? -22.561 -18.134 -11.786 1.00 92.50 996 HIS A CA 1
ATOM 7684 C C . HIS A 1 996 ? -22.290 -19.098 -10.618 1.00 92.50 996 HIS A C 1
ATOM 7686 O O . HIS A 1 996 ? -21.487 -20.020 -10.753 1.00 92.50 996 HIS A O 1
ATOM 7692 N N . GLN A 1 997 ? -22.975 -18.925 -9.484 1.00 93.12 997 GLN A N 1
ATOM 7693 C CA . GLN A 1 997 ? -22.967 -19.875 -8.372 1.00 93.12 997 GLN A CA 1
ATOM 7694 C C . GLN A 1 997 ? -24.384 -20.370 -8.074 1.00 93.12 997 GLN A C 1
ATOM 7696 O O . GLN A 1 997 ? -25.324 -19.577 -8.008 1.00 93.12 997 GLN A O 1
ATOM 7701 N N . ALA A 1 998 ? -24.534 -21.677 -7.869 1.00 91.50 998 ALA A N 1
ATOM 7702 C CA . ALA A 1 998 ? -25.805 -22.299 -7.520 1.00 91.50 998 ALA A CA 1
ATOM 7703 C C . ALA A 1 998 ? -25.635 -23.436 -6.515 1.00 91.50 998 ALA A C 1
ATOM 7705 O O . ALA A 1 998 ? -24.649 -24.170 -6.548 1.00 91.50 998 ALA A O 1
ATOM 7706 N N . ASP A 1 999 ? -26.662 -23.631 -5.696 1.00 89.88 999 ASP A N 1
ATOM 7707 C CA . ASP A 1 999 ? -26.771 -24.755 -4.777 1.00 89.88 999 ASP A CA 1
ATOM 7708 C C . ASP A 1 999 ? -27.981 -25.606 -5.201 1.00 89.88 999 ASP A C 1
ATOM 7710 O O . ASP A 1 999 ? -29.061 -25.070 -5.456 1.00 89.88 999 ASP A O 1
ATOM 7714 N N . THR A 1 1000 ? -27.825 -26.929 -5.291 1.00 90.69 1000 THR A N 1
ATOM 7715 C CA . THR A 1 1000 ? -28.916 -27.848 -5.664 1.00 90.69 1000 THR A CA 1
ATOM 7716 C C . THR A 1 1000 ? -28.833 -29.175 -4.901 1.00 90.69 1000 THR A C 1
ATOM 7718 O O . THR A 1 1000 ? -27.739 -29.700 -4.711 1.00 90.69 1000 THR A O 1
ATOM 7721 N N . PRO A 1 1001 ? -29.950 -29.786 -4.472 1.00 90.50 1001 PRO A N 1
ATOM 7722 C CA . PRO A 1 1001 ? -29.926 -31.141 -3.930 1.00 90.50 1001 PRO A CA 1
ATOM 7723 C C . PRO A 1 1001 ? -29.453 -32.179 -4.956 1.00 90.50 1001 PRO A C 1
ATOM 7725 O O . PRO A 1 1001 ? -29.678 -32.044 -6.165 1.00 90.50 1001 PRO A O 1
ATOM 7728 N N . ALA A 1 1002 ? -28.843 -33.259 -4.469 1.00 89.75 1002 ALA A N 1
ATOM 7729 C CA . ALA A 1 1002 ? -28.463 -34.398 -5.299 1.00 89.75 1002 ALA A CA 1
ATOM 7730 C C . ALA A 1 1002 ? -29.678 -35.002 -6.028 1.00 89.75 1002 ALA A C 1
ATOM 7732 O O . ALA A 1 1002 ? -30.720 -35.248 -5.421 1.00 89.75 1002 ALA A O 1
ATOM 7733 N N . GLY A 1 1003 ? -29.550 -35.270 -7.331 1.00 89.62 1003 GLY A N 1
ATOM 7734 C CA . GLY A 1 1003 ? -30.639 -35.799 -8.159 1.00 89.62 1003 GLY A CA 1
ATOM 7735 C C . GLY A 1 1003 ? -31.704 -34.781 -8.588 1.00 89.62 1003 GLY A C 1
ATOM 7736 O O . GLY A 1 1003 ? -32.599 -35.153 -9.347 1.00 89.62 1003 GLY A O 1
ATOM 7737 N N . GLN A 1 1004 ? -31.637 -33.519 -8.147 1.00 92.06 1004 GLN A N 1
ATOM 7738 C CA . GLN A 1 1004 ? -32.603 -32.488 -8.535 1.00 92.06 1004 GLN A CA 1
ATOM 7739 C C . GLN A 1 1004 ? -32.132 -31.696 -9.761 1.00 92.06 1004 GLN A C 1
ATOM 7741 O O . GLN A 1 1004 ? -30.981 -31.281 -9.849 1.00 92.06 1004 GLN A O 1
ATOM 7746 N N . ALA A 1 1005 ? -33.054 -31.457 -10.696 1.00 92.50 1005 ALA A N 1
ATOM 7747 C CA . ALA A 1 1005 ? -32.820 -30.621 -11.866 1.00 92.50 1005 ALA A CA 1
ATOM 7748 C C . ALA A 1 1005 ? -32.597 -29.145 -11.486 1.00 92.50 1005 ALA A C 1
ATOM 7750 O O . ALA A 1 1005 ? -33.429 -28.540 -10.808 1.00 92.50 1005 ALA A O 1
ATOM 7751 N N . MET A 1 1006 ? -31.507 -28.565 -11.985 1.00 93.31 1006 MET A N 1
ATOM 7752 C CA . MET A 1 1006 ? -31.102 -27.176 -11.790 1.00 93.31 1006 MET A CA 1
ATOM 7753 C C . MET A 1 1006 ? -31.046 -26.456 -13.149 1.00 93.31 1006 MET A C 1
ATOM 7755 O O . MET A 1 1006 ? -30.195 -26.786 -13.980 1.00 93.31 1006 MET A O 1
ATOM 7759 N N . PRO A 1 1007 ? -31.923 -25.474 -13.413 1.00 95.69 1007 PRO A N 1
ATOM 7760 C CA . PRO A 1 1007 ? -31.838 -24.678 -14.630 1.00 95.69 1007 PRO A CA 1
ATOM 7761 C C . PRO A 1 1007 ? -30.644 -23.716 -14.579 1.00 95.69 1007 PRO A C 1
ATOM 7763 O O . PRO A 1 1007 ? -30.352 -23.128 -13.538 1.00 95.69 1007 PRO A O 1
ATOM 7766 N N . PHE A 1 1008 ? -29.991 -23.508 -15.720 1.00 95.56 1008 PHE A N 1
ATOM 7767 C CA . PHE A 1 1008 ? -29.010 -22.442 -15.920 1.00 95.56 1008 PHE A CA 1
ATOM 7768 C C . PHE A 1 1008 ? -29.088 -21.896 -17.346 1.00 95.56 1008 PHE A C 1
ATOM 7770 O O . PHE A 1 1008 ? -29.623 -22.533 -18.256 1.00 95.56 1008 PHE A O 1
ATOM 7777 N N . VAL A 1 1009 ? -28.560 -20.693 -17.552 1.00 94.94 1009 VAL A N 1
ATOM 7778 C CA . VAL A 1 1009 ? -28.565 -20.016 -18.850 1.00 94.94 1009 VAL A CA 1
ATOM 7779 C C . VAL A 1 1009 ? -27.149 -19.618 -19.229 1.00 94.94 1009 VAL A C 1
ATOM 7781 O O . VAL A 1 1009 ? -26.445 -19.002 -18.438 1.00 94.94 1009 VAL A O 1
ATOM 7784 N N . VAL A 1 1010 ? -26.748 -19.906 -20.464 1.00 93.19 1010 VAL A N 1
ATOM 7785 C CA . VAL A 1 1010 ? -25.551 -19.311 -21.066 1.00 93.19 1010 VAL A CA 1
ATOM 7786 C C . VAL A 1 1010 ? -25.964 -18.023 -21.768 1.00 93.19 1010 VAL A C 1
ATOM 7788 O O . VAL A 1 1010 ? -26.796 -18.044 -22.678 1.00 93.19 1010 VAL A O 1
ATOM 7791 N N . VAL A 1 1011 ? -25.410 -16.898 -21.326 1.00 89.12 1011 VAL A N 1
ATOM 7792 C CA . VAL A 1 1011 ? -25.658 -15.563 -21.880 1.00 89.12 1011 VAL A CA 1
ATOM 7793 C C . VAL A 1 1011 ? -24.451 -15.146 -22.709 1.00 89.12 1011 VAL A C 1
ATOM 7795 O O . VAL A 1 1011 ? -23.331 -15.185 -22.209 1.00 89.12 1011 VAL A O 1
ATOM 7798 N N . LEU A 1 1012 ? -24.684 -14.731 -23.954 1.00 85.50 1012 LEU A N 1
ATOM 7799 C CA . LEU A 1 1012 ? -23.654 -14.232 -24.864 1.00 85.50 1012 LEU A CA 1
ATOM 7800 C C . LEU A 1 1012 ? -23.928 -12.782 -25.245 1.00 85.50 1012 LEU A C 1
ATOM 7802 O O . LEU A 1 1012 ? -25.071 -12.455 -25.564 1.00 85.50 1012 LEU A O 1
ATOM 7806 N N . SER A 1 1013 ? -22.894 -11.942 -25.266 1.00 76.38 1013 SER A N 1
ATOM 7807 C CA . SER A 1 1013 ? -22.973 -10.540 -25.692 1.00 76.38 1013 SER A CA 1
ATOM 7808 C C . SER A 1 1013 ? -22.247 -10.324 -27.017 1.00 76.38 1013 SER A C 1
ATOM 7810 O O . SER A 1 1013 ? -21.090 -10.716 -27.154 1.00 76.38 1013 SER A O 1
ATOM 7812 N N . HIS A 1 1014 ? -22.906 -9.681 -27.985 1.00 66.12 1014 HIS A N 1
ATOM 7813 C CA . HIS A 1 1014 ? -22.322 -9.395 -29.300 1.00 66.12 1014 HIS A CA 1
ATOM 7814 C C . HIS A 1 1014 ? -21.080 -8.507 -29.212 1.00 66.12 1014 HIS A C 1
ATOM 7816 O O . HIS A 1 1014 ? -20.120 -8.726 -29.945 1.00 66.12 1014 HIS A O 1
ATOM 7822 N N . ASP A 1 1015 ? -21.080 -7.530 -28.307 1.00 57.59 1015 ASP A N 1
ATOM 7823 C CA . ASP A 1 1015 ? -19.982 -6.565 -28.171 1.00 57.59 1015 ASP A CA 1
ATOM 7824 C C . ASP A 1 1015 ? -18.667 -7.230 -27.714 1.00 57.59 1015 ASP A C 1
ATOM 7826 O O . ASP A 1 1015 ? -17.596 -6.667 -27.890 1.00 57.59 1015 ASP A O 1
ATOM 7830 N N . GLY A 1 1016 ? -18.726 -8.469 -27.205 1.00 52.44 1016 GLY A N 1
ATOM 7831 C CA . GLY A 1 1016 ? -17.551 -9.270 -26.851 1.00 52.44 1016 GLY A CA 1
ATOM 7832 C C . GLY A 1 1016 ? -16.940 -10.089 -27.999 1.00 52.44 1016 GLY A C 1
ATOM 7833 O O . GLY A 1 1016 ? -15.916 -10.736 -27.792 1.00 52.44 1016 GLY A O 1
ATOM 7834 N N . PHE A 1 1017 ? -17.544 -10.080 -29.193 1.00 53.88 1017 PHE A N 1
ATOM 7835 C CA . PHE A 1 1017 ? -17.075 -10.805 -30.380 1.00 53.88 1017 PHE A CA 1
ATOM 7836 C C . PHE A 1 1017 ? -16.878 -9.830 -31.549 1.00 53.88 1017 PHE A C 1
ATOM 7838 O O . PHE A 1 1017 ? -17.673 -9.793 -32.490 1.00 53.88 1017 PHE A O 1
ATOM 7845 N N . GLY A 1 1018 ? -15.825 -9.012 -31.491 1.00 46.84 1018 GLY A N 1
ATOM 7846 C CA . GLY A 1 1018 ? -15.419 -8.158 -32.614 1.00 46.84 1018 GLY A CA 1
ATOM 7847 C C . GLY A 1 1018 ? -15.113 -8.976 -33.883 1.00 46.84 1018 GLY A C 1
ATOM 7848 O O . GLY A 1 1018 ? -14.813 -10.170 -33.820 1.00 46.84 1018 GLY A O 1
ATOM 7849 N N . GLY A 1 1019 ? -15.310 -8.387 -35.065 1.00 36.59 1019 GLY A N 1
ATOM 7850 C CA . GLY A 1 1019 ? -15.113 -9.025 -36.379 1.00 36.59 1019 GLY A CA 1
ATOM 7851 C C . GLY A 1 1019 ? -14.163 -8.236 -37.268 1.00 36.59 1019 GLY A C 1
ATOM 7852 O O . GLY A 1 1019 ? -13.923 -7.062 -37.009 1.00 36.59 1019 GLY A O 1
ATOM 7853 N N . GLU A 1 1020 ? -13.647 -8.897 -38.306 1.00 34.78 1020 GLU A N 1
ATOM 7854 C CA . GLU A 1 1020 ? -12.536 -8.483 -39.185 1.00 34.78 1020 GLU A CA 1
ATOM 7855 C C . GLU A 1 1020 ? -12.725 -7.192 -40.008 1.00 34.78 1020 GLU A C 1
ATOM 7857 O O . GLU A 1 1020 ? -11.782 -6.768 -40.674 1.00 34.78 1020 GLU A O 1
ATOM 7862 N N . ASP A 1 1021 ? -13.861 -6.502 -39.946 1.00 36.09 1021 ASP A N 1
ATOM 7863 C CA . ASP A 1 1021 ? -14.063 -5.301 -40.760 1.00 36.09 1021 ASP A CA 1
ATOM 7864 C C . ASP A 1 1021 ? -13.650 -4.036 -40.005 1.00 36.09 1021 ASP A C 1
ATOM 7866 O O . ASP A 1 1021 ? -14.431 -3.369 -39.322 1.00 36.09 1021 ASP A O 1
ATOM 7870 N N . GLY A 1 1022 ? -12.371 -3.694 -40.150 1.00 38.38 1022 GLY A N 1
ATOM 7871 C CA . GLY A 1 1022 ? -11.900 -2.347 -39.882 1.00 38.38 1022 GLY A CA 1
ATOM 7872 C C . GLY A 1 1022 ? -12.561 -1.358 -40.839 1.00 38.38 1022 GLY A C 1
ATOM 7873 O O . GLY A 1 1022 ? -12.264 -1.367 -42.029 1.00 38.38 1022 GLY A O 1
ATOM 7874 N N . ASP A 1 1023 ? -13.373 -0.439 -40.317 1.00 30.30 1023 ASP A N 1
ATOM 7875 C CA . ASP A 1 1023 ? -13.569 0.840 -40.989 1.00 30.30 1023 ASP A CA 1
ATOM 7876 C C . ASP A 1 1023 ? -13.666 2.018 -40.012 1.00 30.30 1023 ASP A C 1
ATOM 7878 O O . ASP A 1 1023 ? -14.087 1.933 -38.858 1.00 30.30 1023 ASP A O 1
ATOM 7882 N N . ARG A 1 1024 ? -13.139 3.124 -40.514 1.00 33.94 1024 ARG A N 1
ATOM 7883 C CA . ARG A 1 1024 ? -12.780 4.378 -39.874 1.00 33.94 1024 ARG A CA 1
ATOM 7884 C C . ARG A 1 1024 ? -14.000 5.105 -39.307 1.00 33.94 1024 ARG A C 1
ATOM 7886 O O . ARG A 1 1024 ? -15.027 5.222 -39.963 1.00 33.94 1024 ARG A O 1
ATOM 7893 N N . GLY A 1 1025 ? -13.790 5.808 -38.192 1.00 29.03 1025 GLY A N 1
ATOM 7894 C CA . GLY A 1 1025 ? -14.390 7.135 -38.023 1.00 29.03 1025 GLY A CA 1
ATOM 7895 C C . GLY A 1 1025 ? -15.058 7.415 -36.682 1.00 29.03 1025 GLY A C 1
ATOM 7896 O O . GLY A 1 1025 ? -16.209 7.059 -36.448 1.00 29.03 1025 GLY A O 1
ATOM 7897 N N . SER A 1 1026 ? -14.404 8.249 -35.871 1.00 28.64 1026 SER A N 1
ATOM 7898 C CA . SER A 1 1026 ? -15.136 9.292 -35.162 1.00 28.64 1026 SER A CA 1
ATOM 7899 C C . SER A 1 1026 ? -15.385 10.463 -36.137 1.00 28.64 1026 SER A C 1
ATOM 7901 O O . SER A 1 1026 ? -14.489 10.931 -36.833 1.00 28.64 1026 SER A O 1
ATOM 7903 N N . ARG A 1 1027 ? -16.645 10.916 -36.192 1.00 29.83 1027 ARG A N 1
ATOM 7904 C CA . ARG A 1 1027 ? -17.103 12.264 -36.601 1.00 29.83 1027 ARG A CA 1
ATOM 7905 C C . ARG A 1 1027 ? -17.015 12.752 -38.064 1.00 29.83 1027 ARG A C 1
ATOM 7907 O O . ARG A 1 1027 ? -17.083 13.960 -38.269 1.00 29.83 1027 ARG A O 1
ATOM 7914 N N . ALA A 1 1028 ? -17.050 11.891 -39.086 1.00 27.38 1028 ALA A N 1
ATOM 7915 C CA . ALA A 1 1028 ? -17.267 12.364 -40.474 1.00 27.38 1028 ALA A CA 1
ATOM 7916 C C . ALA A 1 1028 ? -18.420 11.708 -41.269 1.00 27.38 1028 ALA A C 1
ATOM 7918 O O . ALA A 1 1028 ? -18.719 12.164 -42.370 1.00 27.38 1028 ALA A O 1
ATOM 7919 N N . SER A 1 1029 ? -19.152 10.720 -40.741 1.00 29.48 1029 SER A N 1
ATOM 7920 C CA . SER A 1 1029 ? -20.265 10.076 -41.467 1.00 29.48 1029 SER A CA 1
ATOM 7921 C C . SER A 1 1029 ? -21.640 10.652 -41.084 1.00 29.48 1029 SER A C 1
ATOM 7923 O O . SER A 1 1029 ? -22.485 9.994 -40.478 1.00 29.48 1029 SER A O 1
ATOM 7925 N N . ARG A 1 1030 ? -21.892 11.910 -41.461 1.00 31.70 1030 ARG A N 1
ATOM 7926 C CA . ARG A 1 1030 ? -23.267 12.411 -41.692 1.00 31.70 1030 ARG A CA 1
ATOM 7927 C C . ARG A 1 1030 ? -23.532 12.744 -43.164 1.00 31.70 1030 ARG A C 1
ATOM 7929 O O . ARG A 1 1030 ? -24.551 13.342 -43.485 1.00 31.70 1030 ARG A O 1
ATOM 7936 N N . ALA A 1 1031 ? -22.643 12.322 -44.062 1.00 29.81 1031 ALA A N 1
ATOM 7937 C CA . ALA A 1 1031 ? -22.752 12.574 -45.494 1.00 29.81 1031 ALA A CA 1
ATOM 7938 C C . ALA A 1 1031 ? -22.306 11.353 -46.315 1.00 29.81 1031 ALA A C 1
ATOM 7940 O O . ALA A 1 1031 ? -21.305 11.405 -47.014 1.00 29.81 1031 ALA A O 1
ATOM 7941 N N . THR A 1 1032 ? -23.004 10.228 -46.163 1.00 30.70 1032 THR A N 1
ATOM 7942 C CA . THR A 1 1032 ? -23.292 9.199 -47.190 1.00 30.70 1032 THR A CA 1
ATOM 7943 C C . THR A 1 1032 ? -24.049 8.078 -46.479 1.00 30.70 1032 THR A C 1
ATOM 7945 O O . THR A 1 1032 ? -23.547 7.462 -45.547 1.00 30.70 1032 THR A O 1
ATOM 7948 N N . GLY A 1 1033 ? -25.328 7.927 -46.821 1.00 35.09 1033 GLY A N 1
ATOM 7949 C CA . GLY A 1 1033 ? -26.243 7.004 -46.164 1.00 35.09 1033 GLY A CA 1
ATOM 7950 C C . GLY A 1 1033 ? -26.025 5.568 -46.617 1.00 35.09 1033 GLY A C 1
ATOM 7951 O O . GLY A 1 1033 ? -26.438 5.208 -47.711 1.00 35.09 1033 GLY A O 1
ATOM 7952 N N . ASP A 1 1034 ? -25.441 4.771 -45.735 1.00 34.72 1034 ASP A N 1
ATOM 7953 C CA . ASP A 1 1034 ? -25.606 3.324 -45.649 1.00 34.72 1034 ASP A CA 1
ATOM 7954 C C . ASP A 1 1034 ? -25.310 2.956 -44.188 1.00 34.72 1034 ASP A C 1
ATOM 7956 O O . ASP A 1 1034 ? -24.167 2.822 -43.767 1.00 34.72 1034 ASP A O 1
ATOM 7960 N N . GLY A 1 1035 ? -26.360 2.916 -43.370 1.00 35.34 1035 GLY A N 1
ATOM 7961 C CA . GLY A 1 1035 ? -26.303 2.528 -41.961 1.00 35.34 1035 GLY A CA 1
ATOM 7962 C C . GLY A 1 1035 ? -26.344 1.013 -41.765 1.00 35.34 1035 GLY A C 1
ATOM 7963 O O . GLY A 1 1035 ? -27.068 0.564 -40.882 1.00 35.34 1035 GLY A O 1
ATOM 7964 N N . SER A 1 1036 ? -25.611 0.263 -42.588 1.00 37.28 1036 SER A N 1
ATOM 7965 C CA . SER A 1 1036 ? -25.303 -1.171 -42.499 1.00 37.28 1036 SER A CA 1
ATOM 7966 C C . SER A 1 1036 ? -25.125 -1.756 -41.081 1.00 37.28 1036 SER A C 1
ATOM 7968 O O . SER A 1 1036 ? -23.999 -1.648 -40.594 1.00 37.28 1036 SER A O 1
ATOM 7970 N N . PRO A 1 1037 ? -26.102 -2.349 -40.350 1.00 49.31 1037 PRO A N 1
ATOM 7971 C CA . PRO A 1 1037 ? -25.761 -3.071 -39.118 1.00 49.31 1037 PRO A CA 1
ATOM 7972 C C . PRO A 1 1037 ? -24.822 -4.245 -39.430 1.00 49.31 1037 PRO A C 1
ATOM 7974 O O . PRO A 1 1037 ? -24.952 -4.870 -40.483 1.00 49.31 1037 PRO A O 1
ATOM 7977 N N . ALA A 1 1038 ? -23.905 -4.563 -38.507 1.00 55.56 1038 ALA A N 1
ATOM 7978 C CA . ALA A 1 1038 ? -23.054 -5.752 -38.613 1.00 55.56 1038 ALA A CA 1
ATOM 7979 C C . ALA A 1 1038 ? -23.905 -7.016 -38.897 1.00 55.56 1038 ALA A C 1
ATOM 7981 O O . ALA A 1 1038 ? -25.076 -7.074 -38.510 1.00 55.56 1038 ALA A O 1
ATOM 7982 N N . PRO A 1 1039 ? -23.383 -8.037 -39.590 1.00 65.75 1039 PRO A N 1
ATOM 7983 C CA . PRO A 1 1039 ? -24.159 -9.245 -39.833 1.00 65.75 1039 PRO A CA 1
ATOM 7984 C C . PRO A 1 1039 ? -24.411 -10.005 -38.516 1.00 65.75 1039 PRO A C 1
ATOM 7986 O O . PRO A 1 1039 ? -23.548 -10.018 -37.635 1.00 65.75 1039 PRO A O 1
ATOM 7989 N N . PRO A 1 1040 ? -25.587 -10.638 -38.344 1.00 75.94 1040 PRO A N 1
ATOM 7990 C CA . PRO A 1 1040 ? -25.823 -11.525 -37.213 1.00 75.94 1040 PRO A CA 1
ATOM 7991 C C . PRO A 1 1040 ? -24.895 -12.745 -37.280 1.00 75.94 1040 PRO A C 1
ATOM 7993 O O . PRO A 1 1040 ? -24.648 -13.268 -38.366 1.00 75.94 1040 PRO A O 1
ATOM 7996 N N . ARG A 1 1041 ? -24.441 -13.225 -36.120 1.00 79.81 1041 ARG A N 1
ATOM 7997 C CA . ARG A 1 1041 ? -23.527 -14.374 -36.005 1.00 79.81 1041 ARG A CA 1
ATOM 7998 C C . ARG A 1 1041 ? -24.252 -15.656 -35.611 1.00 79.81 1041 ARG A C 1
ATOM 8000 O O . ARG A 1 1041 ? -25.153 -15.618 -34.764 1.00 79.81 1041 ARG A O 1
ATOM 8007 N N . GLU A 1 1042 ? -23.865 -16.791 -36.188 1.00 87.94 1042 GLU A N 1
ATOM 8008 C CA . GLU A 1 1042 ? -24.330 -18.111 -35.744 1.00 87.94 1042 GLU A CA 1
ATOM 8009 C C . GLU A 1 1042 ? -23.489 -18.562 -34.549 1.00 87.94 1042 GLU A C 1
ATOM 8011 O O . GLU A 1 1042 ? -22.261 -18.588 -34.601 1.00 87.94 1042 GLU A O 1
ATOM 8016 N N . VAL A 1 1043 ? -24.153 -18.938 -33.460 1.00 89.19 1043 VAL A N 1
ATOM 8017 C CA . VAL A 1 1043 ? -23.500 -19.393 -32.234 1.00 89.19 1043 VAL A CA 1
ATOM 8018 C C . VAL A 1 1043 ? -23.989 -20.791 -31.893 1.00 89.19 1043 VAL A C 1
ATOM 8020 O O . VAL A 1 1043 ? -25.192 -21.036 -31.818 1.00 89.19 1043 VAL A O 1
ATOM 8023 N N . LEU A 1 1044 ? -23.060 -21.697 -31.611 1.00 92.94 1044 LEU A N 1
ATOM 8024 C CA . LEU A 1 1044 ? -23.329 -22.999 -31.014 1.00 92.94 1044 LEU A CA 1
ATOM 8025 C C . LEU A 1 1044 ? -22.752 -23.034 -29.597 1.00 92.94 1044 LEU A C 1
ATOM 8027 O O . LEU A 1 1044 ? -21.576 -22.734 -29.396 1.00 92.94 1044 LEU A O 1
ATOM 8031 N N . VAL A 1 1045 ? -23.576 -23.436 -28.633 1.00 95.06 1045 VAL A N 1
ATOM 8032 C CA . VAL A 1 1045 ? -23.210 -23.568 -27.220 1.00 95.06 1045 VAL A CA 1
ATOM 8033 C C . VAL A 1 1045 ? -23.372 -25.018 -26.786 1.00 95.06 1045 VAL A C 1
ATOM 8035 O O . VAL A 1 1045 ? -24.443 -25.602 -26.967 1.00 95.06 1045 VAL A O 1
ATOM 8038 N N . ARG A 1 1046 ? -22.329 -25.585 -26.177 1.00 96.44 1046 ARG A N 1
ATOM 8039 C CA . ARG A 1 1046 ? -22.333 -26.918 -25.564 1.00 96.44 1046 ARG A CA 1
ATOM 8040 C C . ARG A 1 1046 ? -21.915 -26.819 -24.102 1.00 96.44 1046 ARG A C 1
ATOM 8042 O O . ARG A 1 1046 ? -20.766 -26.464 -23.837 1.00 96.44 1046 ARG A O 1
ATOM 8049 N N . PRO A 1 1047 ? -22.795 -27.128 -23.142 1.00 96.12 1047 PRO A N 1
ATOM 8050 C CA . PRO A 1 1047 ? -22.378 -27.179 -21.755 1.00 96.12 1047 PRO A CA 1
ATOM 8051 C C . PRO A 1 1047 ? -21.446 -28.362 -21.498 1.00 96.12 1047 PRO A C 1
ATOM 8053 O O . PRO A 1 1047 ? -21.571 -29.432 -22.093 1.00 96.12 1047 PRO A O 1
ATOM 8056 N N . VAL A 1 1048 ? -20.529 -28.169 -20.564 1.00 96.50 1048 VAL A N 1
ATOM 8057 C CA . VAL A 1 1048 ? -19.589 -29.171 -20.078 1.00 96.50 1048 VAL A CA 1
ATOM 8058 C C . VAL A 1 1048 ? -19.847 -29.341 -18.589 1.00 96.50 1048 VAL A C 1
ATOM 8060 O O . VAL A 1 1048 ? -19.747 -28.381 -17.829 1.00 96.50 1048 VAL A O 1
ATOM 8063 N N . ALA A 1 1049 ? -20.188 -30.557 -18.174 1.00 95.69 1049 ALA A N 1
ATOM 8064 C CA . ALA A 1 1049 ? -20.472 -30.902 -16.785 1.00 95.69 1049 ALA A CA 1
ATOM 8065 C C . ALA A 1 1049 ? -19.544 -32.030 -16.297 1.00 95.69 1049 ALA A C 1
ATOM 8067 O O . ALA A 1 1049 ? -18.954 -32.737 -17.124 1.00 95.69 1049 ALA A O 1
ATOM 8068 N N . PRO A 1 1050 ? -19.395 -32.224 -14.971 1.00 95.56 1050 PRO A N 1
ATOM 8069 C CA . PRO A 1 1050 ? -18.622 -33.336 -14.433 1.00 95.56 1050 PRO A CA 1
ATOM 8070 C C . PRO A 1 1050 ? -19.140 -34.705 -14.917 1.00 95.56 1050 PRO A C 1
ATOM 8072 O O . PRO A 1 1050 ? -20.334 -34.856 -15.196 1.00 95.56 1050 PRO A O 1
ATOM 8075 N N . PRO A 1 1051 ? -18.274 -35.735 -14.985 1.00 92.56 1051 PRO A N 1
ATOM 8076 C CA . PRO A 1 1051 ? -18.685 -37.070 -15.409 1.00 92.56 1051 PRO A CA 1
ATOM 8077 C C . PRO A 1 1051 ? -19.880 -37.603 -14.604 1.00 92.56 1051 PRO A C 1
ATOM 8079 O O . PRO A 1 1051 ? -19.882 -37.557 -13.375 1.00 92.56 1051 PRO A O 1
ATOM 8082 N N . GLY A 1 1052 ? -20.889 -38.126 -15.305 1.00 91.62 1052 GLY A N 1
ATOM 8083 C CA . GLY A 1 1052 ? -22.105 -38.689 -14.706 1.00 91.62 1052 GLY A CA 1
ATOM 8084 C C . GLY A 1 1052 ? -23.237 -37.688 -14.449 1.00 91.62 1052 GLY A C 1
ATOM 8085 O O . GLY A 1 1052 ? -24.321 -38.117 -14.064 1.00 91.62 1052 GLY A O 1
ATOM 8086 N N . TRP A 1 1053 ? -23.026 -36.389 -14.674 1.00 95.56 1053 TRP A N 1
ATOM 8087 C CA . TRP A 1 1053 ? -24.074 -35.371 -14.554 1.00 95.56 1053 TRP A CA 1
ATOM 8088 C C . TRP A 1 1053 ? -24.864 -35.263 -15.865 1.00 95.56 1053 TRP A C 1
ATOM 8090 O O . TRP A 1 1053 ? -24.279 -35.247 -16.948 1.00 95.56 1053 TRP A O 1
ATOM 8100 N N . GLY A 1 1054 ? -26.193 -35.196 -15.774 1.00 94.50 1054 GLY A N 1
ATOM 8101 C CA . GLY A 1 1054 ? -27.078 -35.008 -16.926 1.00 94.50 1054 GLY A CA 1
ATOM 8102 C C . GLY A 1 1054 ? -27.173 -33.538 -17.333 1.00 94.50 1054 GLY A C 1
ATOM 8103 O O . GLY A 1 1054 ? -27.208 -32.667 -16.467 1.00 94.50 1054 GLY A O 1
ATOM 8104 N N . VAL A 1 1055 ? -27.235 -33.258 -18.638 1.00 96.62 1055 VAL A N 1
ATOM 8105 C CA . VAL A 1 1055 ? -27.488 -31.913 -19.180 1.00 96.62 1055 VAL A CA 1
ATOM 8106 C C . VAL A 1 1055 ? -28.487 -31.994 -20.330 1.00 96.62 1055 VAL A C 1
ATOM 8108 O O . VAL A 1 1055 ? -28.269 -32.751 -21.276 1.00 96.62 1055 VAL A O 1
ATOM 8111 N N . GLU A 1 1056 ? -29.546 -31.185 -20.280 1.00 94.81 1056 GLU A N 1
ATOM 8112 C CA . GLU A 1 1056 ? -30.562 -31.101 -21.336 1.00 94.81 1056 GLU A CA 1
ATOM 8113 C C . GLU A 1 1056 ? -30.910 -29.643 -21.702 1.00 94.81 1056 GLU A C 1
ATOM 8115 O O . GLU A 1 1056 ? -31.184 -28.845 -20.805 1.00 94.81 1056 GLU A O 1
ATOM 8120 N N . PRO A 1 1057 ? -30.951 -29.271 -23.000 1.00 96.19 1057 PRO A N 1
ATOM 8121 C CA . PRO A 1 1057 ? -30.465 -30.042 -24.150 1.00 96.19 1057 PRO A CA 1
ATOM 8122 C C . PRO A 1 1057 ? -28.929 -30.170 -24.147 1.00 96.19 1057 PRO A C 1
ATOM 8124 O O . PRO A 1 1057 ? -28.234 -29.404 -23.491 1.00 96.19 1057 PRO A O 1
ATOM 8127 N N . ALA A 1 1058 ? -28.373 -31.115 -24.910 1.00 94.19 1058 ALA A N 1
ATOM 8128 C CA . ALA A 1 1058 ? -26.916 -31.289 -24.995 1.00 94.19 1058 ALA A CA 1
ATOM 8129 C C . ALA A 1 1058 ? -26.196 -30.121 -25.707 1.00 94.19 1058 ALA A C 1
ATOM 8131 O O . ALA A 1 1058 ? -25.015 -29.876 -25.470 1.00 94.19 1058 ALA A O 1
ATOM 8132 N N . GLU A 1 1059 ? -26.895 -29.405 -26.592 1.00 96.38 1059 GLU A N 1
ATOM 8133 C CA . GLU A 1 1059 ? -26.386 -28.221 -27.286 1.00 96.38 1059 GLU A CA 1
ATOM 8134 C C . GLU A 1 1059 ? -27.523 -27.258 -27.653 1.00 96.38 1059 GLU A C 1
ATOM 8136 O O . GLU A 1 1059 ? -28.679 -27.667 -27.782 1.00 96.38 1059 GLU A O 1
ATOM 8141 N N . ALA A 1 1060 ? -27.194 -25.981 -27.845 1.00 96.38 1060 ALA A N 1
ATOM 8142 C CA . ALA A 1 1060 ? -28.125 -24.956 -28.308 1.00 96.38 1060 ALA A CA 1
ATOM 8143 C C . ALA A 1 1060 ? -27.501 -24.119 -29.430 1.00 96.38 1060 ALA A C 1
ATOM 8145 O O . ALA A 1 1060 ? -26.346 -23.702 -29.334 1.00 96.38 1060 ALA A O 1
ATOM 8146 N N . ARG A 1 1061 ? -28.280 -23.850 -30.484 1.00 95.12 1061 ARG A N 1
ATOM 8147 C CA . ARG A 1 1061 ? -27.906 -22.953 -31.586 1.00 95.12 1061 ARG A CA 1
ATOM 8148 C C . ARG A 1 1061 ? -28.654 -21.637 -31.461 1.00 95.12 1061 ARG A C 1
ATOM 8150 O O . ARG A 1 1061 ? -29.872 -21.631 -31.296 1.00 95.12 1061 ARG A O 1
ATOM 8157 N N . LEU A 1 1062 ? -27.926 -20.534 -31.543 1.00 91.38 1062 LEU A N 1
ATOM 8158 C CA . LEU A 1 1062 ? -28.426 -19.180 -31.355 1.00 91.38 1062 LEU A CA 1
ATOM 8159 C C . LEU A 1 1062 ? -27.990 -18.290 -32.521 1.00 91.38 1062 LEU A C 1
ATOM 8161 O O . LEU A 1 1062 ? -26.994 -18.549 -33.192 1.00 91.38 1062 LEU A O 1
ATOM 8165 N N . CYS A 1 1063 ? -28.729 -17.204 -32.720 1.00 87.62 1063 CYS A N 1
ATOM 8166 C CA . CYS A 1 1063 ? -28.377 -16.138 -33.647 1.00 87.62 1063 CYS A CA 1
ATOM 8167 C C . CYS A 1 1063 ? -28.102 -14.870 -32.831 1.00 87.62 1063 CYS A C 1
ATOM 8169 O O . CYS A 1 1063 ? -29.014 -14.334 -32.194 1.00 87.62 1063 CYS A O 1
ATOM 8171 N N . LEU A 1 1064 ? -26.848 -14.420 -32.811 1.00 81.25 1064 LEU A N 1
ATOM 8172 C CA . LEU A 1 1064 ? -26.412 -13.260 -32.042 1.00 81.25 1064 LEU A CA 1
ATOM 8173 C C . LEU A 1 1064 ? -26.492 -12.003 -32.912 1.00 81.25 1064 LEU A C 1
ATOM 8175 O O . LEU A 1 1064 ? -25.754 -11.853 -33.883 1.00 81.25 1064 LEU A O 1
ATOM 8179 N N . ARG A 1 1065 ? -27.427 -11.109 -32.578 1.00 79.38 1065 ARG A N 1
ATOM 8180 C CA . ARG A 1 1065 ? -27.639 -9.852 -33.309 1.00 79.38 1065 ARG A CA 1
ATOM 8181 C C . ARG A 1 1065 ? -26.617 -8.786 -32.891 1.00 79.38 1065 ARG A C 1
ATOM 8183 O O . ARG A 1 1065 ? -26.222 -8.783 -31.726 1.00 79.38 1065 ARG A O 1
ATOM 8190 N N . PRO A 1 1066 ? -26.269 -7.842 -33.782 1.00 66.50 1066 PRO A N 1
ATOM 8191 C CA . PRO A 1 1066 ? -25.404 -6.707 -33.460 1.00 66.50 1066 PRO A CA 1
ATOM 8192 C C . PRO A 1 1066 ? -25.857 -5.954 -32.217 1.00 66.50 1066 PRO A C 1
ATOM 8194 O O . PRO A 1 1066 ? -27.040 -5.624 -32.107 1.00 66.50 1066 PRO A O 1
ATOM 8197 N N . ARG A 1 1067 ? -24.914 -5.668 -31.308 1.00 61.62 1067 ARG A N 1
ATOM 8198 C CA . ARG A 1 1067 ? -25.155 -4.946 -30.042 1.00 61.62 1067 ARG A CA 1
ATOM 8199 C C . ARG A 1 1067 ? -26.267 -5.557 -29.175 1.00 61.62 1067 ARG A C 1
ATOM 8201 O O . ARG A 1 1067 ? -26.924 -4.862 -28.404 1.00 61.62 1067 ARG A O 1
ATOM 8208 N N . GLY A 1 1068 ? -26.532 -6.851 -29.353 1.00 69.50 1068 GLY A N 1
ATOM 8209 C CA . GLY A 1 1068 ? -27.543 -7.603 -28.622 1.00 69.50 1068 GLY A CA 1
ATOM 8210 C C . GLY A 1 1068 ? -26.934 -8.688 -27.741 1.00 69.50 1068 GLY A C 1
ATOM 8211 O O . GLY A 1 1068 ? -25.745 -8.994 -27.823 1.00 69.50 1068 GLY A O 1
ATOM 8212 N N . ALA A 1 1069 ? -27.786 -9.313 -26.929 1.00 79.88 1069 ALA A N 1
ATOM 8213 C CA . ALA A 1 1069 ? -27.448 -10.508 -26.169 1.00 79.88 1069 ALA A CA 1
ATOM 8214 C C . ALA A 1 1069 ? -28.300 -11.702 -26.620 1.00 79.88 1069 ALA A C 1
ATOM 8216 O O . ALA A 1 1069 ? -29.478 -11.546 -26.953 1.00 79.88 1069 ALA A O 1
ATOM 8217 N N . ALA A 1 1070 ? -27.719 -12.900 -26.605 1.00 86.00 1070 ALA A N 1
ATOM 8218 C CA . ALA A 1 1070 ? -28.418 -14.161 -26.835 1.00 86.00 1070 ALA A CA 1
ATOM 8219 C C . ALA A 1 1070 ? -28.364 -15.037 -25.576 1.00 86.00 1070 ALA A C 1
ATOM 8221 O O . ALA A 1 1070 ? -27.433 -14.938 -24.778 1.00 86.00 1070 ALA A O 1
ATOM 8222 N N . ARG A 1 1071 ? -29.381 -15.881 -25.376 1.00 92.38 1071 ARG A N 1
ATOM 8223 C CA . ARG A 1 1071 ? -29.525 -16.728 -24.184 1.00 92.38 1071 ARG A CA 1
ATOM 8224 C C . ARG A 1 1071 ? -29.858 -18.158 -24.599 1.00 92.38 1071 ARG A C 1
ATOM 8226 O O . ARG A 1 1071 ? -30.838 -18.360 -25.311 1.00 92.38 1071 ARG A O 1
ATOM 8233 N N . ALA A 1 1072 ? -29.080 -19.131 -24.135 1.00 94.44 1072 ALA A N 1
ATOM 8234 C CA . ALA A 1 1072 ? -29.395 -20.555 -24.247 1.00 94.44 1072 ALA A CA 1
ATOM 8235 C C . ALA A 1 1072 ? -29.708 -21.121 -22.863 1.00 94.44 1072 ALA A C 1
ATOM 8237 O O . ALA A 1 1072 ? -28.878 -21.026 -21.963 1.00 94.44 1072 ALA A O 1
ATOM 8238 N N . ALA A 1 1073 ? -30.900 -21.692 -22.697 1.00 97.12 1073 ALA A N 1
ATOM 8239 C CA . ALA A 1 1073 ? -31.321 -22.323 -21.452 1.00 97.12 1073 ALA A CA 1
ATOM 8240 C C . ALA A 1 1073 ? -30.978 -23.816 -21.454 1.00 97.12 1073 ALA A C 1
ATOM 8242 O O . ALA A 1 1073 ? -31.178 -24.502 -22.458 1.00 97.12 1073 ALA A O 1
ATOM 8243 N N . PHE A 1 1074 ? -30.507 -24.297 -20.310 1.00 97.69 1074 PHE A N 1
ATOM 8244 C CA . PHE A 1 1074 ? -30.116 -25.675 -20.061 1.00 97.69 1074 PHE A CA 1
ATOM 8245 C C . PHE A 1 1074 ? -30.597 -26.116 -18.678 1.00 97.69 1074 PHE A C 1
ATOM 8247 O O . PHE A 1 1074 ? -30.876 -25.295 -17.803 1.00 97.69 1074 PHE A O 1
ATOM 8254 N N . VAL A 1 1075 ? -30.674 -27.424 -18.475 1.00 97.19 1075 VAL A N 1
ATOM 8255 C CA . VAL A 1 1075 ? -31.001 -28.059 -17.201 1.00 97.19 1075 VAL A CA 1
ATOM 8256 C C . VAL A 1 1075 ? -29.889 -29.036 -16.855 1.00 97.19 1075 VAL A C 1
ATOM 8258 O O . VAL A 1 1075 ? -29.582 -29.924 -17.644 1.00 97.19 1075 VAL A O 1
ATOM 8261 N N . LEU A 1 1076 ? -29.291 -28.865 -15.679 1.00 96.12 1076 LEU A N 1
ATOM 8262 C CA . LEU A 1 1076 ? -28.264 -29.729 -15.106 1.00 96.12 1076 LEU A CA 1
ATOM 8263 C C . LEU A 1 1076 ? -28.899 -30.686 -14.090 1.00 96.12 1076 LEU A C 1
ATOM 8265 O O . LEU A 1 1076 ? -29.690 -30.252 -13.258 1.00 96.12 1076 LEU A O 1
ATOM 8269 N N . VAL A 1 1077 ? -28.539 -31.967 -14.110 1.00 95.25 1077 VAL A N 1
ATOM 8270 C CA . VAL A 1 1077 ? -29.001 -32.966 -13.131 1.00 95.25 1077 VAL A CA 1
ATOM 8271 C C . VAL A 1 1077 ? -27.787 -33.675 -12.520 1.00 95.25 1077 VAL A C 1
ATOM 8273 O O . VAL A 1 1077 ? -27.188 -34.531 -13.181 1.00 95.25 1077 VAL A O 1
ATOM 8276 N N . PRO A 1 1078 ? -27.386 -33.345 -11.278 1.00 94.00 1078 PRO A N 1
ATOM 8277 C CA . PRO A 1 1078 ? -26.314 -34.055 -10.596 1.00 94.00 1078 PRO A CA 1
ATOM 8278 C C . PRO A 1 1078 ? -26.769 -35.467 -10.184 1.00 94.00 1078 PRO A C 1
ATOM 8280 O O . PRO A 1 1078 ? -27.952 -35.670 -9.898 1.00 94.00 1078 PRO A O 1
ATOM 8283 N N . PRO A 1 1079 ? -25.855 -36.450 -10.098 1.00 92.81 1079 PRO A N 1
ATOM 8284 C CA . PRO A 1 1079 ? -26.152 -37.784 -9.581 1.00 92.81 1079 PRO A CA 1
ATOM 8285 C C . PRO A 1 1079 ? -26.831 -37.763 -8.205 1.00 92.81 1079 PRO A C 1
ATOM 8287 O O . PRO A 1 1079 ? -26.523 -36.924 -7.357 1.00 92.81 1079 PRO A O 1
ATOM 8290 N N . ALA A 1 1080 ? -27.725 -38.723 -7.958 1.00 89.19 1080 ALA A N 1
ATOM 8291 C CA . ALA A 1 1080 ? -28.327 -38.919 -6.641 1.00 89.19 1080 ALA A CA 1
ATOM 8292 C C . ALA A 1 1080 ? -27.267 -39.322 -5.596 1.00 89.19 1080 ALA A C 1
ATOM 8294 O O . ALA A 1 1080 ? -26.329 -40.055 -5.910 1.00 89.19 1080 ALA A O 1
ATOM 8295 N N . GLY A 1 1081 ? -27.429 -38.860 -4.352 1.00 84.88 1081 GLY A N 1
ATOM 8296 C CA . GLY A 1 1081 ? -26.515 -39.163 -3.242 1.00 84.88 1081 GLY A CA 1
ATOM 8297 C C . GLY A 1 1081 ? -25.137 -38.493 -3.320 1.00 84.88 1081 GLY A C 1
ATOM 8298 O O . GLY A 1 1081 ? -24.268 -38.820 -2.516 1.00 84.88 1081 GLY A O 1
ATOM 8299 N N . LEU A 1 1082 ? -24.919 -37.584 -4.275 1.00 89.44 1082 LEU A N 1
ATOM 8300 C CA . LEU A 1 1082 ? -23.681 -36.819 -4.384 1.00 89.44 1082 LEU A CA 1
ATOM 8301 C C . LEU A 1 1082 ? -23.628 -35.704 -3.329 1.00 89.44 1082 LEU A C 1
ATOM 8303 O O . LEU A 1 1082 ? -24.598 -34.972 -3.149 1.00 89.44 1082 LEU A O 1
ATOM 8307 N N . ASP A 1 1083 ? -22.473 -35.547 -2.690 1.00 87.88 1083 ASP A N 1
ATOM 8308 C CA . ASP A 1 1083 ? -22.157 -34.408 -1.829 1.00 87.88 1083 ASP A CA 1
ATOM 8309 C C . ASP A 1 1083 ? -20.846 -33.789 -2.319 1.00 87.88 1083 ASP A C 1
ATOM 8311 O O . ASP A 1 1083 ? -19.782 -34.413 -2.255 1.00 87.88 1083 ASP A O 1
ATOM 8315 N N . VAL A 1 1084 ? -20.933 -32.615 -2.944 1.00 89.12 1084 VAL A N 1
ATOM 8316 C CA . VAL A 1 1084 ? -19.774 -31.930 -3.517 1.00 89.12 1084 VAL A CA 1
ATOM 8317 C C . VAL A 1 1084 ? -19.952 -30.422 -3.477 1.00 89.12 1084 VAL A C 1
ATOM 8319 O O . VAL A 1 1084 ? -20.942 -29.868 -3.945 1.00 89.12 1084 VAL A O 1
ATOM 8322 N N . ARG A 1 1085 ? -18.932 -29.725 -2.986 1.00 85.19 1085 ARG A N 1
ATOM 8323 C CA . ARG A 1 1085 ? -18.894 -28.265 -2.960 1.00 85.19 1085 ARG A CA 1
ATOM 8324 C C . ARG A 1 1085 ? -18.220 -27.710 -4.210 1.00 85.19 1085 ARG A C 1
ATOM 8326 O O . ARG A 1 1085 ? -17.139 -28.169 -4.577 1.00 85.19 1085 ARG A O 1
ATOM 8333 N N . ARG A 1 1086 ? -18.834 -26.696 -4.838 1.00 88.25 1086 ARG A N 1
ATOM 8334 C CA . ARG A 1 1086 ? -18.273 -25.955 -5.989 1.00 88.25 1086 ARG A CA 1
ATOM 8335 C C . ARG A 1 1086 ? -17.770 -26.865 -7.128 1.00 88.25 1086 ARG A C 1
ATOM 8337 O O . ARG A 1 1086 ? -16.662 -26.695 -7.645 1.00 88.25 1086 ARG A O 1
ATOM 8344 N N . ALA A 1 1087 ? -18.573 -27.844 -7.538 1.00 93.38 1087 ALA A N 1
ATOM 8345 C CA . ALA A 1 1087 ? -18.344 -28.559 -8.790 1.00 93.38 1087 ALA A CA 1
ATOM 8346 C C . ALA A 1 1087 ? -18.380 -27.567 -9.965 1.00 93.38 1087 ALA A C 1
ATOM 8348 O O . ALA A 1 1087 ? -19.173 -26.632 -9.963 1.00 93.38 1087 ALA A O 1
ATOM 8349 N N . ARG A 1 1088 ? -17.503 -27.740 -10.956 1.00 95.38 1088 ARG A N 1
ATOM 8350 C CA . ARG A 1 1088 ? -17.353 -26.779 -12.056 1.00 95.38 1088 ARG A CA 1
ATOM 8351 C C . ARG A 1 1088 ? -18.146 -27.249 -13.267 1.00 95.38 1088 ARG A C 1
ATOM 8353 O O . ARG A 1 1088 ? -17.986 -28.400 -13.677 1.00 95.38 1088 ARG A O 1
ATOM 8360 N N . ILE A 1 1089 ? -18.940 -26.356 -13.843 1.00 95.75 1089 ILE A N 1
ATOM 8361 C CA . ILE A 1 1089 ? -19.518 -26.504 -15.183 1.00 95.75 1089 ILE A CA 1
ATOM 8362 C C . ILE A 1 1089 ? -18.945 -25.422 -16.096 1.00 95.75 1089 ILE A C 1
ATOM 8364 O O . ILE A 1 1089 ? -18.548 -24.366 -15.610 1.00 95.75 1089 ILE A O 1
ATOM 8368 N N . ALA A 1 1090 ? -18.905 -25.673 -17.401 1.00 95.50 1090 ALA A N 1
ATOM 8369 C CA . ALA A 1 1090 ? -18.410 -24.713 -18.382 1.00 95.50 1090 ALA A CA 1
ATOM 8370 C C . ALA A 1 1090 ? -19.295 -24.639 -19.632 1.00 95.50 1090 ALA A C 1
ATOM 8372 O O . ALA A 1 1090 ? -20.107 -25.528 -19.882 1.00 95.50 1090 ALA A O 1
ATOM 8373 N N . ALA A 1 1091 ? -19.132 -23.586 -20.432 1.00 93.56 1091 ALA A N 1
ATOM 8374 C CA . ALA A 1 1091 ? -19.777 -23.426 -21.732 1.00 93.56 1091 ALA A CA 1
ATOM 8375 C C . ALA A 1 1091 ? -18.724 -23.447 -22.849 1.00 93.56 1091 ALA A C 1
ATOM 8377 O O . ALA A 1 1091 ? -17.892 -22.546 -22.942 1.00 93.56 1091 ALA A O 1
ATOM 8378 N N . ASP A 1 1092 ? -18.765 -24.476 -23.698 1.00 92.88 1092 ASP A N 1
ATOM 8379 C CA . ASP A 1 1092 ? -17.971 -24.565 -24.925 1.00 92.88 1092 ASP A CA 1
ATOM 8380 C C . ASP A 1 1092 ? -18.710 -23.846 -26.056 1.00 92.88 1092 ASP A C 1
ATOM 8382 O O . ASP A 1 1092 ? -19.841 -24.211 -26.397 1.00 92.88 1092 ASP A O 1
ATOM 8386 N N . VAL A 1 1093 ? -18.098 -22.796 -26.604 1.00 90.38 1093 VAL A N 1
ATOM 8387 C CA . VAL A 1 1093 ? -18.748 -21.910 -27.574 1.00 90.38 1093 VAL A CA 1
ATOM 8388 C C . VAL A 1 1093 ? -18.043 -21.957 -28.922 1.00 90.38 1093 VAL A C 1
ATOM 8390 O O . VAL A 1 1093 ? -16.817 -21.955 -29.027 1.00 90.38 1093 VAL A O 1
ATOM 8393 N N . THR A 1 1094 ? -18.842 -21.996 -29.983 1.00 87.12 1094 THR A N 1
ATOM 8394 C CA . THR A 1 1094 ? -18.407 -21.857 -31.375 1.00 87.12 1094 THR A CA 1
ATOM 8395 C C . THR A 1 1094 ? -19.183 -20.713 -32.014 1.00 87.12 1094 THR A C 1
ATOM 8397 O O . THR A 1 1094 ? -20.408 -20.690 -31.917 1.00 87.12 1094 THR A O 1
ATOM 8400 N N . VAL A 1 1095 ? -18.485 -19.782 -32.661 1.00 83.69 1095 VAL A N 1
ATOM 8401 C CA . VAL A 1 1095 ? -19.073 -18.611 -33.331 1.00 83.69 1095 VAL A CA 1
ATOM 8402 C C . VAL A 1 1095 ? -18.675 -18.648 -34.802 1.00 83.69 1095 VAL A C 1
ATOM 8404 O O . VAL A 1 1095 ? -17.493 -18.771 -35.103 1.00 83.69 1095 VAL A O 1
ATOM 8407 N N . ASP A 1 1096 ? -19.651 -18.605 -35.709 1.00 83.12 1096 ASP A N 1
ATOM 8408 C CA . ASP A 1 1096 ? -19.460 -18.641 -37.169 1.00 83.12 1096 ASP A CA 1
ATOM 8409 C C . ASP A 1 1096 ? -18.538 -19.787 -37.641 1.00 83.12 1096 ASP A C 1
ATOM 8411 O O . ASP A 1 1096 ? -17.724 -19.654 -38.552 1.00 83.12 1096 ASP A O 1
ATOM 8415 N N . GLY A 1 1097 ? -18.641 -20.944 -36.978 1.00 78.06 1097 GLY A N 1
ATOM 8416 C CA . GLY A 1 1097 ? -17.821 -22.130 -37.250 1.00 78.06 1097 GLY A CA 1
ATOM 8417 C C . GLY A 1 1097 ? -16.439 -22.144 -36.579 1.00 78.06 1097 GLY A C 1
ATOM 8418 O O . GLY A 1 1097 ? -15.800 -23.197 -36.558 1.00 78.06 1097 GLY A O 1
ATOM 8419 N N . ALA A 1 1098 ? -15.993 -21.042 -35.967 1.00 80.06 1098 ALA A N 1
ATOM 8420 C CA . ALA A 1 1098 ? -14.757 -20.975 -35.189 1.00 80.06 1098 ALA A CA 1
ATOM 8421 C C . ALA A 1 1098 ? -15.003 -21.388 -33.728 1.00 80.06 1098 ALA A C 1
ATOM 8423 O O . ALA A 1 1098 ? -15.750 -20.740 -32.992 1.00 80.06 1098 ALA A O 1
ATOM 8424 N N . ARG A 1 1099 ? -14.385 -22.492 -33.292 1.00 84.31 1099 ARG A N 1
ATOM 8425 C CA . ARG A 1 1099 ? -14.517 -22.989 -31.914 1.00 84.31 1099 ARG A CA 1
ATOM 8426 C C . ARG A 1 1099 ? -13.610 -22.199 -30.972 1.00 84.31 1099 ARG A C 1
ATOM 8428 O O . ARG A 1 1099 ? -12.391 -22.290 -31.083 1.00 84.31 1099 ARG A O 1
ATOM 8435 N N . LEU A 1 1100 ? -14.216 -21.491 -30.023 1.00 82.62 1100 LEU A N 1
ATOM 8436 C CA . LEU A 1 1100 ? -13.532 -20.716 -28.983 1.00 82.62 1100 LEU A CA 1
ATOM 8437 C C . LEU A 1 1100 ? -13.153 -21.581 -27.770 1.00 82.62 1100 LEU A C 1
ATOM 8439 O O . LEU A 1 1100 ? -12.235 -21.241 -27.029 1.00 82.62 1100 LEU A O 1
ATOM 8443 N N . GLY A 1 1101 ? -13.828 -22.721 -27.590 1.00 86.88 1101 GLY A N 1
ATOM 8444 C CA . GLY A 1 1101 ? -13.609 -23.634 -26.468 1.00 86.88 1101 GLY A CA 1
ATOM 8445 C C . GLY A 1 1101 ? -14.406 -23.237 -25.226 1.00 86.88 1101 GLY A C 1
ATOM 8446 O O . GLY A 1 1101 ? -15.394 -22.512 -25.326 1.00 86.88 1101 GLY A O 1
ATOM 8447 N N . GLN A 1 1102 ? -14.004 -23.759 -24.062 1.00 91.25 1102 GLN A N 1
ATOM 8448 C CA . GLN A 1 1102 ? -14.652 -23.499 -22.771 1.00 91.25 1102 GLN A CA 1
ATOM 8449 C C . GLN A 1 1102 ? -14.315 -22.084 -22.290 1.00 91.25 1102 GLN A C 1
ATOM 8451 O O . GLN A 1 1102 ? -13.279 -21.872 -21.667 1.00 91.25 1102 GLN A O 1
ATOM 8456 N N . CYS A 1 1103 ? -15.165 -21.119 -22.631 1.00 82.75 1103 CYS A N 1
ATOM 8457 C CA . CYS A 1 1103 ? -14.900 -19.692 -22.431 1.00 82.75 1103 CYS A CA 1
ATOM 8458 C C . CYS A 1 1103 ? -15.695 -19.062 -21.278 1.00 82.75 1103 CYS A C 1
ATOM 8460 O O . CYS A 1 1103 ? -15.627 -17.852 -21.101 1.00 82.75 1103 CYS A O 1
ATOM 8462 N N . ALA A 1 1104 ? -16.469 -19.861 -20.539 1.00 88.31 1104 ALA A N 1
ATOM 8463 C CA . ALA A 1 1104 ? -17.166 -19.442 -19.327 1.00 88.31 1104 ALA A CA 1
ATOM 8464 C C . ALA A 1 1104 ? -17.381 -20.627 -18.387 1.00 88.31 1104 ALA A C 1
ATOM 8466 O O . ALA A 1 1104 ? -17.615 -21.745 -18.857 1.00 88.31 1104 ALA A O 1
ATOM 8467 N N . GLU A 1 1105 ? -17.395 -20.362 -17.085 1.00 92.81 1105 GLU A N 1
ATOM 8468 C CA . GLU A 1 1105 ? -17.638 -21.336 -16.029 1.00 92.81 1105 GLU A CA 1
ATOM 8469 C C . GLU A 1 1105 ? -18.691 -20.883 -15.002 1.00 92.81 1105 GLU A C 1
ATOM 8471 O O . GLU A 1 1105 ? -19.032 -19.705 -14.878 1.00 92.81 1105 GLU A O 1
ATOM 8476 N N . ALA A 1 1106 ? -19.210 -21.856 -14.254 1.00 94.25 1106 ALA A N 1
ATOM 8477 C CA . ALA A 1 1106 ? -20.024 -21.660 -13.059 1.00 94.25 1106 ALA A CA 1
ATOM 8478 C C . ALA A 1 1106 ? -19.715 -22.740 -12.015 1.00 94.25 1106 ALA A C 1
ATOM 8480 O O . ALA A 1 1106 ? -19.219 -23.828 -12.336 1.00 94.25 1106 ALA A O 1
ATOM 8481 N N . LEU A 1 1107 ? -20.021 -22.432 -10.756 1.00 95.12 1107 LEU A N 1
ATOM 8482 C CA . LEU A 1 1107 ? -19.808 -23.298 -9.603 1.00 95.12 1107 LEU A CA 1
ATOM 8483 C C . LEU A 1 1107 ? -21.149 -23.808 -9.068 1.00 95.12 1107 LEU A C 1
ATOM 8485 O O . LEU A 1 1107 ? -22.037 -23.027 -8.740 1.00 95.12 1107 LEU A O 1
ATOM 8489 N N . VAL A 1 1108 ? -21.275 -25.124 -8.930 1.00 93.94 1108 VAL A N 1
ATOM 8490 C CA . VAL A 1 1108 ? -22.476 -25.788 -8.416 1.00 93.94 1108 VAL A CA 1
ATOM 8491 C C . VAL A 1 1108 ? -22.134 -26.573 -7.155 1.00 93.94 1108 VAL A C 1
ATOM 8493 O O . VAL A 1 1108 ? -21.302 -27.480 -7.188 1.00 93.94 1108 VAL A O 1
ATOM 8496 N N . THR A 1 1109 ? -22.768 -26.245 -6.035 1.00 91.19 1109 THR A N 1
ATOM 8497 C CA . THR A 1 1109 ? -22.700 -27.038 -4.801 1.00 91.19 1109 THR A CA 1
ATOM 8498 C C . THR A 1 1109 ? -23.874 -28.009 -4.767 1.00 91.19 1109 THR A C 1
ATOM 8500 O O . THR A 1 1109 ? -25.027 -27.607 -4.914 1.00 91.19 1109 THR A O 1
ATOM 8503 N N . VAL A 1 1110 ? -23.585 -29.293 -4.565 1.00 90.75 1110 VAL A N 1
ATOM 8504 C CA . VAL A 1 1110 ? -24.578 -30.362 -4.457 1.00 90.75 1110 VAL A CA 1
ATOM 8505 C C . VAL A 1 1110 ? -24.545 -30.943 -3.059 1.00 90.75 1110 VAL A C 1
ATOM 8507 O O . VAL A 1 1110 ? -23.476 -31.304 -2.584 1.00 90.75 1110 VAL A O 1
ATOM 8510 N N . PHE A 1 1111 ? -25.706 -31.055 -2.421 1.00 85.94 1111 PHE A N 1
ATOM 8511 C CA . PHE A 1 1111 ? -25.837 -31.579 -1.062 1.00 85.94 1111 PHE A CA 1
ATOM 8512 C C . PHE A 1 1111 ? -26.795 -32.775 -1.020 1.00 85.94 1111 PHE A C 1
ATOM 8514 O O . PHE A 1 1111 ? -27.842 -32.786 -1.676 1.00 85.94 1111 PHE A O 1
ATOM 8521 N N . ALA A 1 1112 ? -26.444 -33.790 -0.227 1.00 75.81 1112 ALA A N 1
ATOM 8522 C CA . ALA A 1 1112 ? -27.128 -35.084 -0.235 1.00 75.81 1112 ALA A CA 1
ATOM 8523 C C . ALA A 1 1112 ? -28.525 -35.081 0.427 1.00 75.81 1112 ALA A C 1
ATOM 8525 O O . ALA A 1 1112 ? -29.356 -35.914 0.074 1.00 75.81 1112 ALA A O 1
ATOM 8526 N N . ASN A 1 1113 ? -28.811 -34.155 1.357 1.00 61.38 1113 ASN A N 1
ATOM 8527 C CA . ASN A 1 1113 ? -29.942 -34.270 2.300 1.00 61.38 1113 ASN A CA 1
ATOM 8528 C C . ASN A 1 1113 ? -30.992 -33.141 2.248 1.00 61.38 1113 ASN A C 1
ATOM 8530 O O . ASN A 1 1113 ? -31.668 -32.895 3.243 1.00 61.38 1113 ASN A O 1
ATOM 8534 N N . GLY A 1 1114 ? -31.158 -32.434 1.125 1.00 50.00 1114 GLY A N 1
ATOM 8535 C CA . GLY A 1 1114 ? -32.250 -31.454 0.948 1.00 50.00 1114 GLY A CA 1
ATOM 8536 C C . GLY A 1 1114 ? -32.226 -30.226 1.881 1.00 50.00 1114 GLY A C 1
ATOM 8537 O O . GLY A 1 1114 ? -33.041 -29.324 1.713 1.00 50.00 1114 GLY A O 1
ATOM 8538 N N . VAL A 1 1115 ? -31.283 -30.156 2.821 1.00 47.44 1115 VAL A N 1
ATOM 8539 C CA . VAL A 1 1115 ? -31.063 -29.039 3.739 1.00 47.44 1115 VAL A CA 1
ATOM 8540 C C . VAL A 1 1115 ? -29.597 -28.644 3.630 1.00 47.44 1115 VAL A C 1
ATOM 8542 O O . VAL A 1 1115 ? -28.707 -29.461 3.865 1.00 47.44 1115 VAL A O 1
ATOM 8545 N N . ARG A 1 1116 ? -29.356 -27.389 3.248 1.00 47.03 1116 ARG A N 1
ATOM 8546 C CA . ARG A 1 1116 ? -28.049 -26.742 3.363 1.00 47.03 1116 ARG A CA 1
ATOM 8547 C C . ARG A 1 1116 ? -27.703 -26.714 4.854 1.00 47.03 1116 ARG A C 1
ATOM 8549 O O . ARG A 1 1116 ? -28.510 -26.202 5.627 1.00 47.03 1116 ARG A O 1
ATOM 8556 N N . GLY A 1 1117 ? -26.568 -27.283 5.264 1.00 46.72 1117 GLY A N 1
ATOM 8557 C CA . GLY A 1 1117 ? -26.011 -26.971 6.584 1.00 46.72 1117 GLY A CA 1
ATOM 8558 C C . GLY A 1 1117 ? -25.859 -25.452 6.646 1.00 46.72 1117 GLY A C 1
ATOM 8559 O O . GLY A 1 1117 ? -25.166 -24.892 5.801 1.00 46.72 1117 GLY A O 1
ATOM 8560 N N . THR A 1 1118 ? -26.664 -24.812 7.492 1.00 33.41 1118 THR A N 1
ATOM 8561 C CA . THR A 1 1118 ? -26.861 -23.355 7.547 1.00 33.41 1118 THR A CA 1
ATOM 8562 C C . THR A 1 1118 ? -25.644 -22.622 8.055 1.00 33.41 1118 THR A C 1
ATOM 8564 O O . THR A 1 1118 ? -25.115 -23.092 9.089 1.00 33.41 1118 THR A O 1
#

Radius of gyration: 37.24 Å; Cα contacts (8 Å, |Δi|>4): 2294; chains: 1; bounding box: 97×79×99 Å

Secondary structure (DSSP, 8-state):
---SEEEEEE--SSSPPPHHHHHHHHHHHHHTT--EEEE--TT-TTTTTTTTSPPPHHHHHHHHHHHHHHHHTT-EEEEEE--TT--TT-HHHHHHHHHHHHHHHHTT--EEEEE-TTS-SS-SSHHHHHHHSSHHHHHHHHHHHHHHHHHHH-TT-EEEEE-SS----SSPPHHHHHHHHHS-TTSEEEE--SSSS-S-B-HHHHHHHHHHHTSPPEEEE--S---GGGTT----SPP--B-TTGGGT-SEEEE---S-HHHHHHHHHHHHHHHH-TTT--HHHHHHHHHHHHH-TTTHHHHHHHHTGGGHHHHHHHHHHHHHHT-HHHHHHHHHHHHHHHHHHHHHHHHHHHT---HHHHHHHHHHHHHHHHHHHHHHHHHHHHHHHHTT---HHHHHHHHHHHHHHTSS---SGGGGHHHHHHHHHHHH-SPPS---------------------PPPEEEETTEEEEESSSEEEEEEETTEEEEE--TTSGGGGTGGGGT--EEEEEE-SS--HHHHTTHHHHHHTTPEEEEEGGGTHHHHSHHHHHHH---SS--B--GGGGS-SS-----EEE-TT-EEEE--TT--EEEEEEE--SSSSS-EEEEEPPSPPPP------PPPP--------PPP-SS--EEEEETS-SBTTB-S-TTTT--BTT--THHHHHHHHHHHHHHTT-SEEEESSS--B-SHHHHHHHHHHHHHHHHHHHT-TTTTHHHHHH--EEEEETTEEEESSSSS-EEEEEPTTSEEEEE--S-SS-S---SSSSGGG-----TTHHHHHHHH---EEEEEE-SS-BHHHHTTHHHHHHHH--EEEEETTTHHHHH-GGG---TTB-SS----SEEEPSSSEEEETTEEEEEEE--SSSTT-EEEEEEETTEEEEE-TT-BSSTTS-SB---GGGT--TTHHHHHHHHHHHH--SEEE-SSS--EEPPTTHHHHHHHHHHHHHHHHHHHSPTT----GGGTTEEEESSEEEEETT--EEEEEEEEGGGS--S-----SS-TTSS----PPPPEEEEEEEE--TT-EEESS-EEEEE-TT-EEEEEEEEEPPTT--EEEEEEEEEEEETTEEEEEEEEEEEEEETTSS---

Nearest PDB structures (foldseek):
  5diy-assembly1_A  TM=9.302E-01  e=4.356E-38  Thermobaculum terrenum
  5diy-assembly2_B  TM=9.272E-01  e=1.217E-37  Thermobaculum terrenum
  6pm9-assembly1_B  TM=9.422E-01  e=1.864E-25  Homo sapiens
  5un9-assembly1_B  TM=8.577E-01  e=8.369E-28  Homo sapiens
  2xsb-assembly1_A  TM=8.594E-01  e=3.683E-26  Oceanicola granulosus HTCC2516

Sequence (1118 aa):
MTFEIRGLVEGFYGPFYTSAQREDMLRFLAAHAMNFYLYGPKNDRPHRARWRAGYAPEQLAGLAHGIALAAELGIRFGYALSPVSMSYSSPGDLALVRERFRLFYDLGVRDFALFFDDVAAHFQHSADARRYGTFARAHAGVSNDLAAWLRALDPRCTLAICPTEYHGSPPFGDYLHELGTCLLPEIDVFYTGPDVCCPIISAADVKGFAAAVGRAPILWDNYPVNDLGMQFELHLEPVRGRSADLGSAVKGLLANPMLQPEASKIPLATLAAYLADPAGYDPDAAWQAALVEVAGEACAPALRTFARAGHLEGLVSGLLAAHENGDGAGRQEAEERLAAALAVLDGARDLLTTRLENAALRSELLPWLVSVDHWHRAGTLALQALAARDRGQPTQELARPMEEALDWATRPRRSGADSLRPLVAHALTVARAAPAPDAAPPQAVPAGETPPRTGGAGGGPVRLAPDLYRFHDTCHVYVLRSGRDAVLVDFGAGEVLEHLPALGIERVTDVLMTHHHRDQGQGLARAAAIGARIWVPETERDLFGDVDAHWQARELYNNYNTRQDRFCLLEAVPVAGTLRDYETRHFGTGSRTWTLTVLPTPGHTTGSITLITSPQPPTPISPLGSSPQTPGEGEPASHPLAGEGSIAFTGDLIAGPGKVWSLAATQWSYNGAEGLPATIASLLDLRDRGLDVLLPSHGEPIAPVAPAIDLLVERLWHLIRERRGENQRLIVLRREPYVALTPHLLLNRSSMSNSYVILSRSGRALLIDFGYDFCTGIPAGADRASRRPWLYTLPRLKRQFGVEAIDAVLPTHFHDDHVAGFNLLRAVEGSQVWAPESIAGILEEPWRYDLPCLWYDPIPVDRVLPLEEPVRWQEYELTLYPQPGHTRHAVAIAFEVDGRRVLAVGDQFQDGAGSRWNYVYKNGFEAGDYRRAAELYCRLAPDLILSGHHEPMPVTPGYLEDLLARATTLERLHRELLPAGAEPAAGGLAVRIDPHQADTPAGQAMPFVVVLSHDGFGGEDGDRGSRASRATGDGSPAPPREVLVRPVAPPGWGVEPAEARLCLRPRGAARAAFVLVPPAGLDVRRARIAADVTVDGARLGQCAEALVTVFANGVRGT

Mean predicted aligned error: 17.45 Å

Solvent-accessible surface area (backbone atoms only — not comparable to full-atom values): 58680 Å² total; per-residue (Å²): 130,64,48,78,40,32,36,36,28,48,55,46,57,56,77,66,79,51,60,69,57,46,47,53,48,48,54,51,36,40,78,54,74,28,40,32,40,33,48,43,37,56,60,40,43,48,38,21,86,38,42,92,44,77,76,53,72,70,61,46,52,44,51,42,51,43,41,48,52,24,54,76,60,64,26,48,43,24,47,39,39,28,56,76,81,66,48,76,68,39,69,67,53,52,48,52,54,50,54,53,51,47,54,44,40,76,54,66,38,42,39,35,33,43,40,43,53,96,48,75,98,60,78,92,41,76,63,34,44,74,73,43,70,44,71,32,48,35,55,19,51,50,50,41,52,49,42,53,50,41,34,73,73,37,76,80,39,48,39,35,33,33,44,66,81,31,52,48,53,76,83,75,59,69,54,49,40,49,22,26,73,61,34,53,88,80,53,41,38,41,32,29,36,57,32,70,63,51,72,53,42,49,37,65,51,42,43,45,51,19,63,41,39,70,46,56,29,34,34,43,36,48,52,40,41,24,39,80,91,37,62,35,48,76,55,56,59,47,60,64,50,65,42,56,62,29,52,81,30,35,44,19,44,23,30,21,47,31,76,45,68,62,56,30,48,33,22,48,45,19,42,35,48,32,61,69,36,46,78,76,52,48,48,70,63,36,29,54,52,20,34,28,70,66,39,32,74,88,34,20,65,27,52,53,47,49,70,49,30,47,64,44,33,63,42,40,54,51,31,53,51,24,61,74,70,67,42,69,68,61,28,53,56,32,49,53,54,41,53,51,52,43,51,53,44,51,53,16,41,49,44,46,73,75,64,35,75,42,56,66,41,37,61,67,45,43,68,38,46,54,24,41,52,24,30,42,52,14,44,53,38,21,52,49,27,50,53,26,49,78,69,73,42,90,24,55,83,41,31,62,62,26,50,59,20,40,56,60,25,67,45,78,41,52,47,32,41,66,44,42,48,68,51,33,55,51,24,43,56,58,12,65,68,63,88,73,78,88,71,75,75,81,73,84,71,70,88,71,69,76,79,72,89,66,91,68,85,86,69,77,69,43,72,47,42,95,53,30,29,43,28,78,58,73,21,39,25,34,40,42,50,8,71,45,30,25,29,30,39,32,45,6,64,42,68,62,69,81,49,34,57,85,74,54,31,83,44,58,56,34,35,37,39,31,54,58,47,25,56,36,45,65,16,47,63,60,43,49,74,71,65,24,39,31,31,31,24,52,43,40,39,54,42,38,42,42,18,54,57,51,66,72,66,55,73,82,76,91,64,49,55,44,47,59,67,86,34,29,45,89,58,56,40,85,56,69,47,63,49,45,76,71,40,72,48,79,45,64,45,91,87,39,70,48,46,35,37,30,39,70,29,29,12,43,39,68,40,18,27,27,41,31,42,62,66,81,81,82,76,92,75,85,91,87,83,86,86,88,84,89,84,87,88,82,83,95,72,99,68,69,58,83,69,94,61,39,39,31,40,37,25,47,58,41,21,43,73,48,36,59,72,50,77,66,31,19,25,25,24,68,93,44,56,32,20,51,57,28,30,42,55,30,46,53,52,51,47,76,68,67,48,52,33,39,41,23,30,46,60,65,75,36,67,68,35,57,66,26,43,50,47,27,43,52,54,51,50,51,52,38,55,74,68,80,44,69,72,78,56,52,69,55,35,73,74,54,28,63,45,73,81,44,101,46,34,33,38,36,74,30,24,67,32,43,23,32,38,41,54,44,98,84,27,35,31,39,34,42,24,43,8,30,49,65,55,51,67,80,40,42,70,90,52,62,51,38,55,70,55,52,70,80,54,52,72,51,49,27,69,76,69,55,42,77,45,46,58,34,38,32,54,35,46,73,38,28,53,30,44,51,20,47,63,56,42,29,74,75,63,65,24,39,34,37,26,43,64,72,39,38,66,52,40,49,41,37,56,42,53,88,55,75,57,62,46,92,64,61,39,76,65,75,37,76,37,65,67,78,42,80,42,77,54,92,96,37,54,37,32,32,35,86,30,33,25,35,29,51,52,17,26,30,42,35,36,64,57,97,92,37,40,35,34,35,46,30,51,49,43,66,42,66,81,65,80,42,76,33,68,39,45,59,38,46,27,54,59,59,21,47,31,56,34,26,53,48,47,58,73,68,59,46,49,32,39,39,36,23,78,37,66,72,35,71,58,54,90,62,49,55,58,53,44,32,55,52,22,49,49,52,25,50,51,51,56,69,76,32,61,82,30,47,53,77,50,22,62,44,63,28,34,39,35,40,52,19,44,47,77,45,42,33,52,40,78,43,77,36,31,43,39,36,38,34,80,38,59,50,54,76,78,81,77,88,75,87,92,71,86,89,78,74,96,73,88,75,73,65,78,65,40,49,33,41,40,31,72,43,66,55,93,81,44,46,60,45,62,68,59,46,80,48,72,36,42,65,86,33,71,38,78,43,74,36,34,39,29,46,47,67,74,36,71,42,78,60,43,61,33,32,37,31,36,26,49,74,86,47,74,72,40,74,52,27,56,28,33,39,28,30,37,60,74,83,60,80,88,104